Protein 5YKR (pdb70)

Nearest PDB structures (foldseek):
  5ykr-assembly1_B  TM=1.001E+00  e=9.012E-89  Pseudomonas aeruginosa PAO1
  5ykt-assembly1_B  TM=1.001E+00  e=2.039E-88  Pseudomonas aeruginosa PAO1
  4zm4-assembly3_F  TM=8.867E-01  e=1.355E-28  Streptomyces pactum
  4zm4-assembly3_E  TM=8.729E-01  e=1.032E-28  Streptomyces pactum
  4zm3-assembly1_B  TM=8.834E-01  e=2.212E-28  Streptomyces pactum

B-factor: mean 18.06, std 9.52, range [6.98, 80.49]

Solvent-accessible surface area: 28448 Å² total

Radius of gyration: 26.83 Å; Cα contacts (8 Å, |Δi|>4): 2098; chains: 2; bounding box: 89×57×57 Å

Organism: Pseudomonas aeruginosa (strain ATCC 15692 / DSM 22644 / CIP 104116 / JCM 14847 / LMG 12228 / 1C / PRS 101 / PAO1) (NCBI:txid208964)

Foldseek 3Di:
DLFDVVLLVVLLVVLLVLLCVQQVVQVVQQVVQVVPDVCSDVDVCQCLAFHRHHFAWDDFWFQWTATPSRFIFGEQCCVVCLNQQTAPPPLLVVLLVVVVVVFWFDLDDDVLVVVLLVLCCVQQVARDKFKALAQLQVVQVVLVLLCLLQVAAEEEEEAQADRDVNLLRQWHQDPVRDTDGHPPRPSPPDPNVRYYDYDWAQDLVSVLVVLVVLRHSAYAHAQWGPQLPTFHHDVCRLVSVVVSCVVSVHFYEHEQQPQVLQALNGPCVVPVHDHQKYKYFSQNNNRRMIMMGGHPVSVVSSCVSVPDDDPPDDDDPSPGHDRSTPTPSRSSSNSSCSPPGRDRVFLVQLQVLQVLLQVLVQVLCVVSVFQKHKDDRRNKIAIFRHNDRDNTSVRSNVRDDLSSLSSLQSQSVSVRYHHNSSGRMGGHHSSDDNVSSVSNSVSSSVSVVSRD/DQFDVVLLVVLLVVLLVLLCVQAVVQVVQQVVQVVPDVCSDVDVCQQLAFHRHHFAWDDFWFQWTATPSRFIFGEQCCVVCLNQQGAPPPLLVVLLVVCVVVFWFDLDDDPLCVVLLVLLCVQQVARDKFKALAQLQVVQVVLVLLCLLQVAAEEEEEAQADRDPNLLRQWHADPVRDIDGHPPRPSPPDPNVRYYDYDWAQDLVSVLVVLVVLRHSAYAHACWGPQLPTFHHDVCRLVSVVVSCVVSVHFYEHEQQPQVLQALNGPCVVPVHDHQKYKYFSQRNNRRMIMMGGHPVSVVSSCVSVNDDDVPDDDDPSPGDDRSTPTPSRSSSNSSCSPPRRDPVFLVLLQVLQVLLQVLVQVLCVVSVQQKHWDDRRNKIAIFRHNDRDNTSVRSNVRDDLSSLSSLQSQLVSVHYHHNSSGRMGGHHSSDDNVSSVSNSVSSSVSVVSSD

Secondary structure (DSSP, 8-state):
--S-HHHHHHHHHHHHHHHHHH-HHHHHHHHHHTTTBTTSSSSGGGGGSSSSSPPPEEEEEBTEEEETTS-EEEESSTTTTTTTT-BT-HHHHHHHHHHHTT-S--SS-BHHHHHHHHHHHHHHS-SEEEEESSHHHHHHHHHHHHHHHH---EEEEETT---SS-GGG-EEE-TTS-EEEPTT---TT--GGGTEEEE-TT-HHHHHHHHTTS-EEEEEE-SSB-SSS-BPPPTTHHHHHHHHHHHTT-EEEEE-TTGGGG-TTHHHHHHT---SEEEE--TTTTSS-EEEEE-HHHHHHHHHHSPPP-TTPPP--TT---TTTT-HHHHHHHHHIIIIIS-HHHHHHHHHHHHHHHHHHHHHHHHTT-S-EEEEETTEEEEESSSS--SSHHHHHTT--HHHHHHHHHHHHTTTEE--TTSSEEE--TT--HHHHHHHHHHHHHHHHHH-/--S-HHHHHHHHHHHHHHHHHH-HHHHHHHHHHHHHBTTSSSSGGGGGSSSSSPPPEEEEEBTEEEETTS-EEEESSTTTTTTTT-BT-HHHHHHHHHHHTT-S--SS-BHHHHHHHHHHHHHHS-SEEEEESSHHHHHHHHHHHHHHHH---EEEEETT---SS-GGG-EEE-TTS-EEEPTT---TT--GGGTEEEE-TT-HHHHHHHHTTS-EEEEEE-SSB-SSS-BPPPTTHHHHHHHHHHHTT-EEEEE-TTGGGG-TTHHHHHHT---SEEEE--TTTTSS-EEEEE-HHHHHHHHHHSPPPPTTPPP--TT---TTTT-HHHHHHHHHIIIIIS-HHHHHHHHHHHHHHHHHHHHHHHHHT-S-EEEEETTEEEEESSSS--SSHHHHHTT--HHHHHHHHHHHHTTTEE--TTSSEEE--TT--HHHHHHHHHHHHHHHHHH-

InterPro domains:
  IPR005814 Aminotransferase class-III [PF00202] (52-431)
  IPR015421 Pyridoxal phosphate-dependent transferase, major domain [G3DSA:3.40.640.10] (93-351)
  IPR015422 Pyridoxal phosphate-dependent transferase, small domain [G3DSA:3.90.1150.10] (28-439)
  IPR015424 Pyridoxal phosphate-dependent transferase [SSF53383] (45-455)

Sequence (904 aa):
FGLDLARVETLFKRELRRFDELHPRSAQAYRENRRHWLYGAPLHWMQQWPGNCPLLVKEAQGARVTDIDGQQYVDFALGDSGAMFGHAQPAVADAIARQARRGSSTLMLPTEDSLWVGAELARRFGLPYWQVTTSATDANRFVLRLCRMLSGRDKVVVFNCNYHGSVDESQVEFDAAGRMVPRAGVHPNGVRHATTTRLVEFNDLDALEAALAHGDVAAVLTEPFMTNVGMVPPAEGFHAGLRELTRRHDVALIIDETHTISCCGPAGYSGAHGLEPDFFVLGCIAGGIPSSAVWGCSQAQAERIWAVLPHFRPGQAINHFGFGGTLAGNALQLAAMRATFAEVMTEDAYRHMFQLAAQLEAGVRATLEELRLPWHVTRIGARVEYLFMTHAPRNGGEAHHARNGLIEACLHLYLLNRGVLLTPFHNMALTCPATRAEDVELHDRLLRDCLGELLFGLDLARVETLFKRELRRFDELHPRSAQAYRENRRHWLYGAPLHWMQQWPGNCPLLVKEAQGARVTDIDGQQYVDFALGDSGAMFGHAQPAVADAIARQARRGSSTLMLPTEDSLWVGAELARRFGLPYWQVTTSATDANRFVLRLCRMLSGRDKVVVFNCNYHGSVDESQVEFDAAGRMVPRAGVHPNGVRHATTTRLVEFNDLDALEAALAHGDVAAVLTEPFMTNVGMVPPAEGFHAGLRELTRRHDVALIIDETHTISCCGPAGYSGAHGLEPDFFVLGCIAGGIPSSAVWGCSQAQAERIWAVLPHFRPGQAINHFGFGGTLAGNALQLAAMRATFAEVMTEDAYRHMFQLAAQLEAGVRATLEELRLPWHVTRIGARVEYLFMTHAPRNGGEAHHARNGLIEACLHLYLLNRGVLLTPFHNMALTCPATRAEDVELHDRLLRDCLGELL

GO terms:
  GO:0042286 glutamate-1-semialdehyde 2,1-aminomutase activity (F, EXP)

Str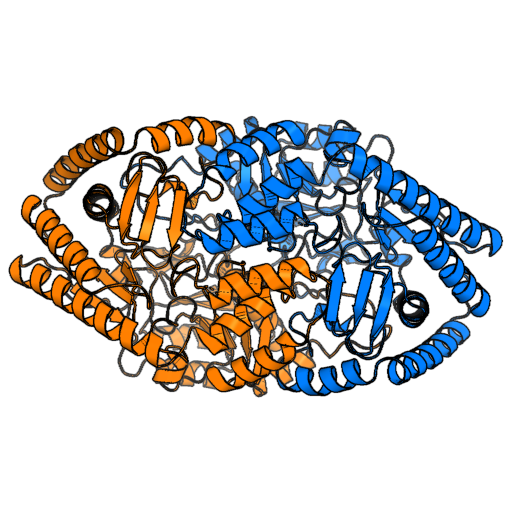ucture (mmCIF, N/CA/C/O backbone):
data_5YKR
#
_entry.id   5YKR
#
_cell.length_a   89.442
_cell.length_b   96.497
_cell.length_c   100.349
_cell.angle_alpha   90.00
_cell.angle_beta   90.00
_cell.angle_gamma   90.00
#
_symmetry.space_group_name_H-M   'P 21 21 21'
#
loop_
_entity.id
_entity.type
_entity.pdbx_description
1 polymer 'Probable aminotransferase'
2 water water
#
loop_
_atom_site.group_PDB
_atom_site.id
_atom_site.type_symbol
_atom_site.label_atom_id
_atom_site.label_alt_id
_atom_site.label_comp_id
_atom_site.label_asym_id
_atom_site.label_entity_id
_atom_site.label_seq_id
_atom_site.pdbx_PDB_ins_code
_atom_site.Cartn_x
_atom_site.Cartn_y
_atom_site.Cartn_z
_atom_site.occupancy
_atom_site.B_iso_or_equiv
_atom_site.auth_seq_id
_atom_site.auth_comp_id
_atom_site.auth_asym_id
_atom_site.auth_atom_id
_atom_site.pdbx_PDB_model_num
ATOM 1 N N . PHE A 1 5 ? 5.739 -13.781 8.028 1.00 28.58 5 PHE A N 1
ATOM 2 C CA . PHE A 1 5 ? 5.602 -13.305 9.457 1.00 27.00 5 PHE A CA 1
ATOM 3 C C . PHE A 1 5 ? 6.843 -13.515 10.342 1.00 25.43 5 PHE A C 1
ATOM 4 O O . PHE A 1 5 ? 6.786 -13.507 11.578 1.00 26.89 5 PHE A O 1
ATOM 12 N N . GLY A 1 6 ? 7.991 -13.714 9.723 1.00 25.36 6 GLY A N 1
ATOM 13 C CA . GLY A 1 6 ? 9.218 -13.864 10.450 1.00 25.54 6 GLY A CA 1
ATOM 14 C C . GLY A 1 6 ? 9.494 -15.247 10.984 1.00 25.64 6 GLY A C 1
ATOM 15 O O . GLY A 1 6 ? 10.474 -15.406 11.692 1.00 28.60 6 GLY A O 1
ATOM 16 N N . LEU A 1 7 ? 8.656 -16.243 10.644 1.00 24.34 7 LEU A N 1
ATOM 17 C CA . LEU A 1 7 ? 8.839 -17.638 11.073 1.00 24.86 7 LEU A CA 1
ATOM 18 C C . LEU A 1 7 ? 8.918 -18.586 9.856 1.00 25.68 7 LEU A C 1
ATOM 19 O O . LEU A 1 7 ? 8.365 -18.300 8.775 1.00 30.47 7 LEU A O 1
ATOM 24 N N . ASP A 1 8 ? 9.588 -19.725 10.060 1.00 26.24 8 ASP A N 1
ATOM 25 C CA . ASP A 1 8 ? 9.616 -20.802 9.078 1.00 29.03 8 ASP A CA 1
ATOM 26 C C . ASP A 1 8 ? 8.352 -21.675 9.265 1.00 25.85 8 ASP A C 1
ATOM 27 O O . ASP A 1 8 ? 8.224 -22.425 10.265 1.00 25.36 8 ASP A O 1
ATOM 32 N N . LEU A 1 9 ? 7.424 -21.604 8.304 1.00 25.26 9 LEU A N 1
ATOM 33 C CA . LEU A 1 9 ? 6.172 -22.316 8.441 1.00 25.30 9 LEU A CA 1
ATOM 34 C C . LEU A 1 9 ? 6.321 -23.828 8.531 1.00 27.04 9 LEU A C 1
ATOM 35 O O . LEU A 1 9 ? 5.492 -24.495 9.166 1.00 23.51 9 LEU A O 1
ATOM 40 N N . ALA A 1 10 ? 7.371 -24.395 7.960 1.00 26.43 10 ALA A N 1
ATOM 41 C CA . ALA A 1 10 ? 7.604 -25.812 8.135 1.00 26.98 10 ALA A CA 1
ATOM 42 C C . ALA A 1 10 ? 7.952 -26.158 9.578 1.00 26.44 10 ALA A C 1
ATOM 43 O O . ALA A 1 10 ? 7.532 -27.214 10.067 1.00 25.09 10 ALA A O 1
ATOM 45 N N . ARG A 1 11 ? 8.711 -25.278 10.245 1.00 24.90 11 ARG A N 1
ATOM 46 C CA . ARG A 1 11 ? 9.038 -25.478 11.660 1.00 25.12 11 ARG A CA 1
ATOM 47 C C . ARG A 1 11 ? 7.777 -25.318 12.483 1.00 22.66 11 ARG A C 1
ATOM 48 O O . ARG A 1 11 ? 7.576 -26.068 13.456 1.00 21.86 11 ARG A O 1
ATOM 56 N N . VAL A 1 12 ? 6.924 -24.359 12.119 1.00 20.22 12 VAL A N 1
ATOM 57 C CA . VAL A 1 12 ? 5.625 -24.196 12.823 1.00 20.59 12 VAL A CA 1
ATOM 58 C C . VAL A 1 12 ? 4.792 -25.459 12.688 1.00 19.26 12 VAL A C 1
ATOM 59 O O . VAL A 1 12 ? 4.247 -25.970 13.661 1.00 18.48 12 VAL A O 1
ATOM 63 N N . GLU A 1 13 ? 4.665 -25.955 11.460 1.00 21.17 13 GLU A N 1
ATOM 64 C CA . GLU A 1 13 ? 3.890 -27.173 11.244 1.00 23.43 13 GLU A CA 1
ATOM 65 C C . GLU A 1 13 ? 4.460 -28.367 12.037 1.00 24.68 13 GLU A C 1
ATOM 66 O O . GLU A 1 13 ? 3.713 -29.141 12.633 1.00 22.98 13 GLU A O 1
ATOM 72 N N . THR A 1 14 ? 5.797 -28.503 12.064 1.00 22.40 14 THR A N 1
ATOM 73 C CA . THR A 1 14 ? 6.445 -29.588 12.796 1.00 24.34 14 THR A CA 1
ATOM 74 C C . THR A 1 14 ? 6.141 -29.507 14.304 1.00 22.48 14 THR A C 1
ATOM 75 O O . THR A 1 14 ? 5.772 -30.504 14.929 1.00 25.00 14 THR A O 1
ATOM 79 N N . LEU A 1 15 ? 6.301 -28.332 14.863 1.00 20.89 15 LEU A N 1
ATOM 80 C CA . LEU A 1 15 ? 6.003 -28.118 16.279 1.00 21.22 15 LEU A CA 1
ATOM 81 C C . LEU A 1 15 ? 4.551 -28.355 16.559 1.00 20.57 15 LEU A C 1
ATOM 82 O O . LEU A 1 15 ? 4.227 -28.982 17.534 1.00 19.93 15 LEU A O 1
ATOM 87 N N . PHE A 1 16 ? 3.685 -27.875 15.669 1.00 19.36 16 PHE A N 1
ATOM 88 C CA . PHE A 1 16 ? 2.247 -28.011 15.873 1.00 19.31 16 PHE A CA 1
ATOM 89 C C . PHE A 1 16 ? 1.854 -29.473 15.898 1.00 19.96 16 PHE A C 1
ATOM 90 O O . PHE A 1 16 ? 1.120 -29.897 16.757 1.00 19.32 16 PHE A O 1
ATOM 98 N N . LYS A 1 17 ? 2.331 -30.252 14.928 1.00 21.01 17 LYS A N 1
ATOM 99 C CA . LYS A 1 17 ? 2.040 -31.699 14.942 1.00 23.12 17 LYS A CA 1
ATOM 100 C C . LYS A 1 17 ? 2.518 -32.405 16.214 1.00 22.57 17 LYS A C 1
ATOM 101 O O . LYS A 1 17 ? 1.821 -33.251 16.744 1.00 24.44 17 LYS A O 1
ATOM 107 N N . ARG A 1 18 ? 3.719 -32.082 16.669 1.00 22.05 18 ARG A N 1
ATOM 108 C CA . ARG A 1 18 ? 4.236 -32.644 17.922 1.00 24.13 18 ARG A CA 1
ATOM 109 C C . ARG A 1 18 ? 3.337 -32.254 19.098 1.00 21.21 18 ARG A C 1
ATOM 110 O O . ARG A 1 18 ? 3.034 -33.081 19.945 1.00 22.06 18 ARG A O 1
ATOM 118 N N . GLU A 1 19 ? 2.881 -31.007 19.122 1.00 20.48 19 GLU A N 1
ATOM 119 C CA . GLU A 1 19 ? 2.048 -30.522 20.233 1.00 19.60 19 GLU A CA 1
ATOM 120 C C . GLU A 1 19 ? 0.635 -31.138 20.169 1.00 19.31 19 GLU A C 1
ATOM 121 O O . GLU A 1 19 ? 0.000 -31.375 21.196 1.00 18.77 19 GLU A O 1
ATOM 127 N N . LEU A 1 20 ? 0.150 -31.437 18.969 1.00 19.08 20 LEU A N 1
ATOM 128 C CA . LEU A 1 20 ? -1.132 -32.150 18.841 1.00 19.93 20 LEU A CA 1
ATOM 129 C C . LEU A 1 20 ? -1.023 -33.565 19.424 1.00 21.07 20 LEU A C 1
ATOM 130 O O . LEU A 1 20 ? -1.937 -34.013 20.125 1.00 22.36 20 LEU A O 1
ATOM 135 N N . ARG A 1 21 ? 0.104 -34.240 19.169 1.00 20.28 21 ARG A N 1
ATOM 136 C CA . ARG A 1 21 ? 0.323 -35.549 19.790 1.00 23.87 21 ARG A CA 1
ATOM 137 C C . ARG A 1 21 ? 0.433 -35.443 21.311 1.00 22.60 21 ARG A C 1
ATOM 138 O O . ARG A 1 21 ? -0.216 -36.219 22.030 1.00 25.40 21 ARG A O 1
ATOM 146 N N . ARG A 1 22 ? 1.193 -34.449 21.787 1.00 23.72 22 ARG A N 1
ATOM 147 C CA . ARG A 1 22 ? 1.313 -34.166 23.228 1.00 23.45 22 ARG A CA 1
ATOM 148 C C . ARG A 1 22 ? -0.074 -33.877 23.818 1.00 23.34 22 ARG A C 1
ATOM 149 O O . ARG A 1 22 ? -0.384 -34.331 24.901 1.00 23.09 22 ARG A O 1
ATOM 157 N N . PHE A 1 23 ? -0.917 -33.158 23.079 1.00 20.22 23 PHE A N 1
ATOM 158 C CA . PHE A 1 23 ? -2.243 -32.817 23.581 1.00 19.46 23 PHE A CA 1
ATOM 159 C C . PHE A 1 23 ? -3.071 -34.120 23.809 1.00 20.99 23 PHE A C 1
ATOM 160 O O . PHE A 1 23 ? -3.760 -34.281 24.831 1.00 19.90 23 PHE A O 1
ATOM 168 N N . ASP A 1 24 ? -2.999 -35.024 22.844 1.00 21.64 24 ASP A N 1
ATOM 169 C CA . ASP A 1 24 ? -3.705 -36.309 22.958 1.00 22.14 24 ASP A CA 1
ATOM 170 C C . ASP A 1 24 ? -3.211 -37.108 24.179 1.00 23.00 24 ASP A C 1
ATOM 171 O O . ASP A 1 24 ? -4.018 -37.675 24.933 1.00 25.84 24 ASP A O 1
ATOM 176 N N . GLU A 1 25 ? -1.899 -37.138 24.370 1.00 23.08 25 GLU A N 1
ATOM 177 C CA . GLU A 1 25 ? -1.298 -37.896 25.465 1.00 24.75 25 GLU A CA 1
ATOM 178 C C . GLU A 1 25 ? -1.669 -37.332 26.829 1.00 21.37 25 GLU A C 1
ATOM 179 O O . GLU A 1 25 ? -1.927 -38.089 27.735 1.00 23.02 25 GLU A O 1
ATOM 185 N N . LEU A 1 26 ? -1.703 -36.011 26.943 1.00 20.11 26 LEU A N 1
ATOM 186 C CA . LEU A 1 26 ? -1.969 -35.339 28.220 1.00 19.80 26 LEU A CA 1
ATOM 187 C C . LEU A 1 26 ? -3.432 -35.278 28.587 1.00 18.56 26 LEU A C 1
ATOM 188 O O . LEU A 1 26 ? -3.739 -35.137 29.773 1.00 19.12 26 LEU A O 1
ATOM 193 N N . HIS A 1 27 ? -4.337 -35.342 27.599 1.00 17.52 27 HIS A N 1
ATOM 194 C CA . HIS A 1 27 ? -5.771 -35.117 27.891 1.00 17.14 27 HIS A CA 1
ATOM 195 C C . HIS A 1 27 ? -6.682 -36.267 27.432 1.00 16.81 27 HIS A C 1
ATOM 196 O O . HIS A 1 27 ? -7.692 -36.027 26.765 1.00 16.09 27 HIS A O 1
ATOM 203 N N . PRO A 1 28 ? -6.397 -37.510 27.857 1.00 19.07 28 PRO A N 1
ATOM 204 C CA . PRO A 1 28 ? -7.182 -38.619 27.292 1.00 17.13 28 PRO A CA 1
ATOM 205 C C . PRO A 1 28 ? -8.664 -38.640 27.687 1.00 18.13 28 PRO A C 1
ATOM 206 O O . PRO A 1 28 ? -9.501 -39.036 26.897 1.00 18.51 28 PRO A O 1
ATOM 210 N N . ARG A 1 29 ? -8.979 -38.232 28.898 1.00 18.56 29 ARG A N 1
ATOM 211 C CA . ARG A 1 29 ? -10.361 -38.217 29.322 1.00 16.48 29 ARG A CA 1
ATOM 212 C C . ARG A 1 29 ? -11.165 -37.136 28.577 1.00 15.77 29 ARG A C 1
ATOM 213 O O . ARG A 1 29 ? -12.302 -37.388 28.220 1.00 16.89 29 ARG A O 1
ATOM 221 N N . SER A 1 30 ? -10.586 -35.976 28.297 1.00 15.74 30 SER A N 1
ATOM 222 C CA . SER A 1 30 ? -11.290 -34.998 27.443 1.00 15.62 30 SER A CA 1
ATOM 223 C C . SER A 1 30 ? -11.505 -35.549 26.044 1.00 14.31 30 SER A C 1
ATOM 224 O O . SER A 1 30 ? -12.576 -35.342 25.475 1.00 15.69 30 SER A O 1
ATOM 227 N N . ALA A 1 31 ? -10.520 -36.292 25.522 1.00 15.62 31 ALA A N 1
ATOM 228 C CA . ALA A 1 31 ? -10.666 -36.905 24.188 1.00 16.79 31 ALA A CA 1
ATOM 229 C C . ALA A 1 31 ? -11.764 -37.961 24.161 1.00 17.34 31 ALA A C 1
ATOM 230 O O . ALA A 1 31 ? -12.536 -38.041 23.222 1.00 17.67 31 ALA A O 1
ATOM 232 N N . GLN A 1 32 ? -11.841 -38.763 25.205 1.00 18.77 32 GLN A N 1
ATOM 233 C CA . GLN A 1 32 ? -12.908 -39.747 25.339 1.00 19.99 32 GLN A CA 1
ATOM 234 C C . GLN A 1 32 ? -14.260 -39.054 25.421 1.00 18.13 32 GLN A C 1
ATOM 235 O O . GLN A 1 32 ? -15.249 -39.471 24.781 1.00 19.11 32 GLN A O 1
ATOM 241 N N . ALA A 1 33 ? -14.312 -37.989 26.212 1.00 17.31 33 ALA A N 1
ATOM 242 C CA . ALA A 1 33 ? -15.541 -37.204 26.313 1.00 17.45 33 ALA A CA 1
ATOM 243 C C . ALA A 1 33 ? -15.959 -36.643 24.955 1.00 16.34 33 ALA A C 1
ATOM 244 O O . ALA A 1 33 ? -17.134 -36.587 24.643 1.00 16.38 33 ALA A O 1
ATOM 246 N N . TYR A 1 34 ? -15.003 -36.188 24.151 1.00 15.39 34 TYR A N 1
ATOM 247 C CA . TYR A 1 34 ? -15.309 -35.653 22.820 1.00 15.30 34 TYR A CA 1
ATOM 248 C C . TYR A 1 34 ? -15.957 -36.705 21.932 1.00 15.97 34 TYR A C 1
ATOM 249 O O . TYR A 1 34 ? -16.925 -36.409 21.243 1.00 17.02 34 TYR A O 1
ATOM 258 N N . ARG A 1 35 ? -15.451 -37.930 21.969 1.00 18.12 35 ARG A N 1
ATOM 259 C CA . ARG A 1 35 ? -16.055 -39.005 21.173 1.00 21.08 35 ARG A CA 1
ATOM 260 C C . ARG A 1 35 ? -17.522 -39.191 21.545 1.00 20.68 35 ARG A C 1
ATOM 261 O O . ARG A 1 35 ? -18.398 -39.373 20.686 1.00 22.65 35 ARG A O 1
ATOM 269 N N . GLU A 1 36 ? -17.794 -39.154 22.838 1.00 19.03 36 GLU A N 1
ATOM 270 C CA . GLU A 1 36 ? -19.170 -39.257 23.312 1.00 18.70 36 GLU A CA 1
ATOM 271 C C . GLU A 1 36 ? -20.015 -38.010 22.947 1.00 15.29 36 GLU A C 1
ATOM 272 O O . GLU A 1 36 ? -21.129 -38.143 22.452 1.00 16.73 36 GLU A O 1
ATOM 278 N N . ASN A 1 37 ? -19.476 -36.826 23.189 1.00 15.99 37 ASN A N 1
ATOM 279 C CA . ASN A 1 37 ? -20.209 -35.598 22.914 1.00 14.50 37 ASN A CA 1
ATOM 280 C C . ASN A 1 37 ? -20.493 -35.408 21.433 1.00 13.49 37 ASN A C 1
ATOM 281 O O . ASN A 1 37 ? -21.531 -34.802 21.078 1.00 15.26 37 ASN A O 1
ATOM 286 N N . ARG A 1 38 ? -19.613 -35.925 20.541 1.00 15.23 38 ARG A N 1
ATOM 287 C CA . ARG A 1 38 ? -19.876 -35.829 19.103 1.00 16.12 38 ARG A CA 1
ATOM 288 C C . ARG A 1 38 ? -21.107 -36.645 18.680 1.00 15.64 38 ARG A C 1
ATOM 289 O O . ARG A 1 38 ? -21.646 -36.395 17.581 1.00 17.34 38 ARG A O 1
ATOM 297 N N . ARG A 1 39 ? -21.550 -37.595 19.522 1.00 16.67 39 ARG A N 1
ATOM 298 C CA . ARG A 1 39 ? -22.743 -38.375 19.202 1.00 16.69 39 ARG A CA 1
ATOM 299 C C . ARG A 1 39 ? -24.027 -37.565 19.340 1.00 14.69 39 ARG A C 1
ATOM 300 O O . ARG A 1 39 ? -25.022 -37.906 18.714 1.00 15.69 39 ARG A O 1
ATOM 308 N N . HIS A 1 40 ? -24.027 -36.532 20.197 1.00 14.71 40 HIS A N 1
ATOM 309 C CA . HIS A 1 40 ? -25.282 -35.837 20.500 1.00 14.88 40 HIS A CA 1
ATOM 310 C C . HIS A 1 40 ? -25.227 -34.321 20.353 1.00 13.25 40 HIS A C 1
ATOM 311 O O . HIS A 1 40 ? -26.266 -33.703 20.378 1.00 13.12 40 HIS A O 1
ATOM 318 N N . TRP A 1 41 ? -24.029 -33.719 20.234 1.00 13.20 41 TRP A N 1
ATOM 319 C CA . TRP A 1 41 ? -23.887 -32.290 19.970 1.00 12.09 41 TRP A CA 1
ATOM 320 C C . TRP A 1 41 ? -23.425 -32.147 18.531 1.00 12.41 41 TRP A C 1
ATOM 321 O O . TRP A 1 41 ? -22.460 -32.812 18.098 1.00 12.73 41 TRP A O 1
ATOM 332 N N . LEU A 1 42 ? -24.088 -31.248 17.788 1.00 12.15 42 LEU A N 1
ATOM 333 C CA . LEU A 1 42 ? -23.819 -31.162 16.348 1.00 12.19 42 LEU A CA 1
ATOM 334 C C . LEU A 1 42 ? -22.324 -30.934 16.056 1.00 12.98 42 LEU A C 1
ATOM 335 O O . LEU A 1 42 ? -21.779 -31.551 15.134 1.00 14.97 42 LEU A O 1
ATOM 340 N N . TYR A 1 43 ? -21.677 -30.100 16.864 1.00 12.48 43 TYR A N 1
ATOM 341 C CA . TYR A 1 43 ? -20.243 -29.784 16.712 1.00 13.77 43 TYR A CA 1
ATOM 342 C C . TYR A 1 43 ? -19.411 -30.272 17.929 1.00 13.81 43 TYR A C 1
ATOM 343 O O . TYR A 1 43 ? -18.351 -29.724 18.217 1.00 16.91 43 TYR A O 1
ATOM 352 N N . GLY A 1 44 ? -19.865 -31.328 18.618 1.00 13.18 44 GLY A N 1
ATOM 353 C CA . GLY A 1 44 ? -19.090 -31.990 19.659 1.00 13.51 44 GLY A CA 1
ATOM 354 C C . GLY A 1 44 ? -18.974 -31.290 20.996 1.00 12.63 44 GLY A C 1
ATOM 355 O O . GLY A 1 44 ? -18.222 -31.717 21.851 1.00 13.61 44 GLY A O 1
ATOM 356 N N . ALA A 1 45 ? -19.731 -30.220 21.138 1.00 11.87 45 ALA A N 1
ATOM 357 C CA . ALA A 1 45 ? -19.804 -29.420 22.339 1.00 11.56 45 ALA A CA 1
ATOM 358 C C . ALA A 1 45 ? -21.115 -28.582 22.221 1.00 11.33 45 ALA A C 1
ATOM 359 O O . ALA A 1 45 ? -21.620 -28.430 21.124 1.00 11.58 45 ALA A O 1
ATOM 361 N N . PRO A 1 46 ? -21.565 -27.971 23.320 1.00 10.98 46 PRO A N 1
ATOM 362 C CA . PRO A 1 46 ? -22.848 -27.232 23.243 1.00 11.46 46 PRO A CA 1
ATOM 363 C C . PRO A 1 46 ? -22.829 -26.046 22.261 1.00 10.99 46 PRO A C 1
ATOM 364 O O . PRO A 1 46 ? -23.875 -25.668 21.756 1.00 10.91 46 PRO A O 1
ATOM 368 N N . LEU A 1 47 ? -21.652 -25.424 22.092 1.00 10.26 47 LEU A N 1
ATOM 369 C CA . LEU A 1 47 ? -21.440 -24.241 21.239 1.00 9.48 47 LEU A CA 1
ATOM 370 C C . LEU A 1 47 ? -20.380 -24.607 20.223 1.00 9.83 47 LEU A C 1
ATOM 371 O O . LEU A 1 47 ? -19.298 -25.084 20.610 1.00 11.20 47 LEU A O 1
ATOM 376 N N . HIS A 1 48 ? -20.646 -24.340 18.942 1.00 9.95 48 HIS A N 1
ATOM 377 C CA . HIS A 1 48 ? -19.723 -24.774 17.879 1.00 10.56 48 HIS A CA 1
ATOM 378 C C . HIS A 1 48 ? -18.351 -24.080 17.992 1.00 10.38 48 HIS A C 1
ATOM 379 O O . HIS A 1 48 ? -17.336 -24.657 17.584 1.00 11.84 48 HIS A O 1
ATOM 386 N N . TRP A 1 49 ? -18.326 -22.868 18.567 1.00 10.30 49 TRP A N 1
ATOM 387 C CA . TRP A 1 49 ? -17.042 -22.190 18.783 1.00 10.49 49 TRP A CA 1
ATOM 388 C C . TRP A 1 49 ? -16.080 -23.010 19.625 1.00 10.70 49 TRP A C 1
ATOM 389 O O . TRP A 1 49 ? -14.836 -22.857 19.480 1.00 11.75 49 TRP A O 1
ATOM 400 N N . MET A 1 50 ? -16.611 -23.899 20.465 1.00 10.94 50 MET A N 1
ATOM 401 C CA . MET A 1 50 ? -15.736 -24.634 21.394 1.00 11.06 50 MET A CA 1
ATOM 402 C C . MET A 1 50 ? -14.851 -25.652 20.654 1.00 12.47 50 MET A C 1
ATOM 403 O O . MET A 1 50 ? -13.830 -26.094 21.158 1.00 13.53 50 MET A O 1
ATOM 408 N N . GLN A 1 51 ? -15.247 -26.012 19.435 1.00 13.44 51 GLN A N 1
ATOM 409 C CA . GLN A 1 51 ? -14.431 -26.881 18.582 1.00 14.74 51 GLN A CA 1
ATOM 410 C C . GLN A 1 51 ? -13.124 -26.191 18.097 1.00 14.41 51 GLN A C 1
ATOM 411 O O . GLN A 1 51 ? -12.232 -26.833 17.561 1.00 17.44 51 GLN A O 1
ATOM 417 N N . GLN A 1 52 ? -13.019 -24.882 18.316 1.00 12.40 52 GLN A N 1
ATOM 418 C CA . GLN A 1 52 ? -11.970 -24.078 17.743 1.00 14.36 52 GLN A CA 1
ATOM 419 C C . GLN A 1 52 ? -10.813 -23.812 18.690 1.00 13.43 52 GLN A C 1
ATOM 420 O O . GLN A 1 52 ? -9.873 -23.103 18.306 1.00 15.67 52 GLN A O 1
ATOM 426 N N . TRP A 1 53 ? -10.844 -24.387 19.890 1.00 13.88 53 TRP A N 1
ATOM 427 C CA . TRP A 1 53 ? -9.620 -24.481 20.672 1.00 14.13 53 TRP A CA 1
ATOM 428 C C . TRP A 1 53 ? -8.588 -25.287 19.868 1.00 13.67 53 TRP A C 1
ATOM 429 O O . TRP A 1 53 ? -8.917 -26.134 19.090 1.00 17.38 53 TRP A O 1
ATOM 440 N N . PRO A 1 54 ? -7.291 -25.059 20.104 1.00 16.35 54 PRO A N 1
ATOM 441 C CA . PRO A 1 54 ? -6.311 -25.801 19.328 1.00 19.90 54 PRO A CA 1
ATOM 442 C C . PRO A 1 54 ? -6.193 -27.198 20.048 1.00 21.81 54 PRO A C 1
ATOM 443 O O . PRO A 1 54 ? -6.574 -27.368 21.205 1.00 32.28 54 PRO A O 1
ATOM 447 N N . GLY A 1 55 ? -5.697 -28.159 19.418 1.00 29.48 55 GLY A N 1
ATOM 448 C CA . GLY A 1 55 ? -5.856 -29.460 20.024 1.00 25.74 55 GLY A CA 1
ATOM 449 C C . GLY A 1 55 ? -7.019 -30.139 19.380 1.00 21.71 55 GLY A C 1
ATOM 450 O O . GLY A 1 55 ? -7.879 -29.532 18.733 1.00 24.17 55 GLY A O 1
ATOM 451 N N . ASN A 1 56 ? -7.069 -31.418 19.589 1.00 20.71 56 ASN A N 1
ATOM 452 C CA . ASN A 1 56 ? -7.995 -32.217 18.839 1.00 20.78 56 ASN A CA 1
ATOM 453 C C . ASN A 1 56 ? -9.392 -32.276 19.439 1.00 20.36 56 ASN A C 1
ATOM 454 O O . ASN A 1 56 ? -10.324 -32.700 18.766 1.00 25.37 56 ASN A O 1
ATOM 459 N N . CYS A 1 57 ? -9.560 -31.739 20.633 1.00 18.26 57 CYS A N 1
ATOM 460 C CA . CYS A 1 57 ? -10.898 -31.557 21.215 1.00 16.86 57 CYS A CA 1
ATOM 461 C C . CYS A 1 57 ? -10.849 -30.457 22.255 1.00 16.45 57 CYS A C 1
ATOM 462 O O . CYS A 1 57 ? -9.772 -30.143 22.775 1.00 17.34 57 CYS A O 1
ATOM 465 N N . PRO A 1 58 ? -12.023 -29.856 22.593 1.00 16.01 58 PRO A N 1
ATOM 466 C CA . PRO A 1 58 ? -12.039 -28.944 23.717 1.00 14.78 58 PRO A CA 1
ATOM 467 C C . PRO A 1 58 ? -11.796 -29.689 25.035 1.00 14.13 58 PRO A C 1
ATOM 468 O O . PRO A 1 58 ? -12.233 -30.838 25.222 1.00 14.71 58 PRO A O 1
ATOM 472 N N . LEU A 1 59 ? -11.090 -29.021 25.944 1.00 13.22 59 LEU A N 1
ATOM 473 C CA . LEU A 1 59 ? -10.974 -29.556 27.313 1.00 12.84 59 LEU A CA 1
ATOM 474 C C . LEU A 1 59 ? -12.344 -29.567 28.008 1.00 13.84 59 LEU A C 1
ATOM 475 O O . LEU A 1 59 ? -13.089 -28.614 27.883 1.00 14.86 59 LEU A O 1
ATOM 480 N N . LEU A 1 60 ? -12.598 -30.625 28.793 1.00 12.11 60 LEU A N 1
ATOM 481 C CA . LEU A 1 60 ? -13.714 -30.601 29.751 1.00 13.33 60 LEU A CA 1
ATOM 482 C C . LEU A 1 60 ? -13.177 -30.103 31.099 1.00 13.60 60 LEU A C 1
ATOM 483 O O . LEU A 1 60 ? -12.177 -30.600 31.626 1.00 13.36 60 LEU A O 1
ATOM 488 N N . VAL A 1 61 ? -13.833 -29.081 31.606 1.00 12.82 61 VAL A N 1
ATOM 489 C CA . VAL A 1 61 ? -13.483 -28.489 32.887 1.00 13.74 61 VAL A CA 1
ATOM 490 C C . VAL A 1 61 ? -14.108 -29.212 34.032 1.00 13.23 61 VAL A C 1
ATOM 491 O O . VAL A 1 61 ? -15.326 -29.451 34.008 1.00 14.78 61 VAL A O 1
ATOM 495 N N . LYS A 1 62 ? -13.309 -29.489 35.060 1.00 13.41 62 LYS A N 1
ATOM 496 C CA . LYS A 1 62 ? -13.822 -30.007 36.354 1.00 14.00 62 LYS A CA 1
ATOM 497 C C . LYS A 1 62 ? -14.228 -28.891 37.279 1.00 14.55 62 LYS A C 1
ATOM 498 O O . LYS A 1 62 ? -15.356 -28.875 37.798 1.00 16.01 62 LYS A O 1
ATOM 504 N N . GLU A 1 63 ? -13.313 -27.961 37.528 1.00 13.98 63 GLU A N 1
ATOM 505 C CA . GLU A 1 63 ? -13.620 -26.804 38.360 1.00 16.49 63 GLU A CA 1
ATOM 506 C C . GLU A 1 63 ? -12.692 -25.659 38.069 1.00 12.92 63 GLU A C 1
ATOM 507 O O . GLU A 1 63 ? -11.589 -25.829 37.510 1.00 15.26 63 GLU A O 1
ATOM 513 N N . ALA A 1 64 ? -13.133 -24.474 38.464 1.00 13.92 64 ALA A N 1
ATOM 514 C CA . ALA A 1 64 ? -12.374 -23.240 38.254 1.00 14.01 64 ALA A CA 1
ATOM 515 C C . ALA A 1 64 ? -12.695 -22.237 39.316 1.00 14.50 64 ALA A C 1
ATOM 516 O O . ALA A 1 64 ? -13.861 -22.107 39.730 1.00 16.99 64 ALA A O 1
ATOM 518 N N . GLN A 1 65 ? -11.692 -21.468 39.716 1.00 13.27 65 GLN A N 1
ATOM 519 C CA . GLN A 1 65 ? -11.866 -20.417 40.735 1.00 15.67 65 GLN A CA 1
ATOM 520 C C . GLN A 1 65 ? -10.817 -19.363 40.486 1.00 13.75 65 GLN A C 1
ATOM 521 O O . GLN A 1 65 ? -9.640 -19.702 40.250 1.00 14.73 65 GLN A O 1
ATOM 527 N N . GLY A 1 66 ? -11.201 -18.099 40.457 1.00 13.44 66 GLY A N 1
ATOM 528 C CA . GLY A 1 66 ? -10.232 -17.024 40.162 1.00 13.19 66 GLY A CA 1
ATOM 529 C C . GLY A 1 66 ? -9.679 -17.163 38.756 1.00 12.75 66 GLY A C 1
ATOM 530 O O . GLY A 1 66 ? -10.434 -17.197 37.824 1.00 14.11 66 GLY A O 1
ATOM 531 N N . ALA A 1 67 ? -8.347 -17.263 38.648 1.00 13.27 67 ALA A N 1
ATOM 532 C CA . ALA A 1 67 ? -7.686 -17.499 37.361 1.00 13.98 67 ALA A CA 1
ATOM 533 C C . ALA A 1 67 ? -7.141 -18.934 37.231 1.00 14.12 67 ALA A C 1
ATOM 534 O O . ALA A 1 67 ? -6.290 -19.180 36.392 1.00 16.85 67 ALA A O 1
ATOM 536 N N . ARG A 1 68 ? -7.642 -19.874 38.017 1.00 13.20 68 ARG A N 1
ATOM 537 C CA . ARG A 1 68 ? -7.195 -21.262 37.992 1.00 15.61 68 ARG A CA 1
ATOM 538 C C . ARG A 1 68 ? -8.271 -22.158 37.453 1.00 14.09 68 ARG A C 1
ATOM 539 O O . ARG A 1 68 ? -9.439 -22.048 37.843 1.00 14.96 68 ARG A O 1
ATOM 547 N N . VAL A 1 69 ? -7.909 -23.037 36.542 1.00 13.48 69 VAL A N 1
ATOM 548 C CA . VAL A 1 69 ? -8.827 -24.037 35.967 1.00 14.46 69 VAL A CA 1
ATOM 549 C C . VAL A 1 69 ? -8.206 -25.420 36.128 1.00 13.85 69 VAL A C 1
ATOM 550 O O . VAL A 1 69 ? -7.012 -25.549 35.876 1.00 14.63 69 VAL A O 1
ATOM 554 N N . THR A 1 70 ? -9.004 -26.414 36.479 1.00 14.07 70 THR A N 1
ATOM 555 C CA . THR A 1 70 ? -8.584 -27.800 36.489 1.00 14.92 70 THR A CA 1
ATOM 556 C C . THR A 1 70 ? -9.486 -28.580 35.557 1.00 14.22 70 THR A C 1
ATOM 557 O O . THR A 1 70 ? -10.708 -28.455 35.639 1.00 13.95 70 THR A O 1
ATOM 561 N N . ASP A 1 71 ? -8.901 -29.341 34.647 1.00 14.06 71 ASP A N 1
ATOM 562 C CA . ASP A 1 71 ? -9.672 -30.159 33.709 1.00 14.37 71 ASP A CA 1
ATOM 563 C C . ASP A 1 71 ? -9.968 -31.567 34.270 1.00 14.87 71 ASP A C 1
ATOM 564 O O . ASP A 1 71 ? -9.528 -31.926 35.353 1.00 15.77 71 ASP A O 1
ATOM 569 N N . ILE A 1 72 ? -10.701 -32.366 33.516 1.00 14.65 72 ILE A N 1
ATOM 570 C CA . ILE A 1 72 ? -11.086 -33.678 33.991 1.00 16.19 72 ILE A CA 1
ATOM 571 C C . ILE A 1 72 ? -9.972 -34.701 33.962 1.00 15.79 72 ILE A C 1
ATOM 572 O O . ILE A 1 72 ? -10.132 -35.773 34.530 1.00 18.39 72 ILE A O 1
ATOM 577 N N . ASP A 1 73 ? -8.846 -34.366 33.306 1.00 17.53 73 ASP A N 1
ATOM 578 C CA . ASP A 1 73 ? -7.617 -35.153 33.380 1.00 17.91 73 ASP A CA 1
ATOM 579 C C . ASP A 1 73 ? -6.727 -34.744 34.568 1.00 18.75 73 ASP A C 1
ATOM 580 O O . ASP A 1 73 ? -5.630 -35.280 34.721 1.00 22.93 73 ASP A O 1
ATOM 585 N N . GLY A 1 74 ? -7.170 -33.781 35.387 1.00 18.90 74 GLY A N 1
ATOM 586 C CA . GLY A 1 74 ? -6.362 -33.304 36.489 1.00 18.51 74 GLY A CA 1
ATOM 587 C C . GLY A 1 74 ? -5.289 -32.309 36.155 1.00 18.44 74 GLY A C 1
ATOM 588 O O . GLY A 1 74 ? -4.532 -31.907 37.036 1.00 20.01 74 GLY A O 1
ATOM 589 N N . GLN A 1 75 ? -5.225 -31.871 34.896 1.00 18.11 75 GLN A N 1
ATOM 590 C CA . GLN A 1 75 ? -4.300 -30.830 34.515 1.00 17.21 75 GLN A CA 1
ATOM 591 C C . GLN A 1 75 ? -4.782 -29.511 35.053 1.00 16.65 75 GLN A C 1
ATOM 592 O O . GLN A 1 75 ? -6.015 -29.229 35.034 1.00 16.67 75 GLN A O 1
ATOM 598 N N . GLN A 1 76 ? -3.850 -28.686 35.481 1.00 17.09 76 GLN A N 1
ATOM 599 C CA . GLN A 1 76 ? -4.136 -27.365 36.051 1.00 17.00 76 GLN A CA 1
ATOM 600 C C . GLN A 1 76 ? -3.613 -26.302 35.137 1.00 15.83 76 GLN A C 1
ATOM 601 O O . GLN A 1 76 ? -2.538 -26.444 34.571 1.00 18.05 76 GLN A O 1
ATOM 607 N N . TYR A 1 77 ? -4.341 -25.188 35.037 1.00 14.36 77 TYR A N 1
ATOM 608 C CA . TYR A 1 77 ? -4.018 -24.091 34.163 1.00 14.38 77 TYR A CA 1
ATOM 609 C C . TYR A 1 77 ? -4.158 -22.766 34.894 1.00 14.43 77 TYR A C 1
ATOM 610 O O . TYR A 1 77 ? -5.011 -22.643 35.790 1.00 15.61 77 TYR A O 1
ATOM 619 N N . VAL A 1 78 ? -3.356 -21.787 34.482 1.00 13.90 78 VAL A N 1
ATOM 620 C CA . VAL A 1 78 ? -3.667 -20.393 34.712 1.00 14.60 78 VAL A CA 1
ATOM 621 C C . VAL A 1 78 ? -4.430 -19.912 33.463 1.00 14.21 78 VAL A C 1
ATOM 622 O O . VAL A 1 78 ? -4.089 -20.216 32.310 1.00 14.00 78 VAL A O 1
ATOM 626 N N . ASP A 1 79 ? -5.531 -19.212 33.730 1.00 13.84 79 ASP A N 1
ATOM 627 C CA . ASP A 1 79 ? -6.497 -18.821 32.709 1.00 13.19 79 ASP A CA 1
ATOM 628 C C . ASP A 1 79 ? -6.400 -17.351 32.406 1.00 12.06 79 ASP A C 1
ATOM 629 O O . ASP A 1 79 ? -6.811 -16.489 33.224 1.00 13.07 79 ASP A O 1
ATOM 634 N N . PHE A 1 80 ? -5.867 -17.039 31.203 1.00 12.16 80 PHE A N 1
ATOM 635 C CA . PHE A 1 80 ? -5.903 -15.707 30.615 1.00 12.35 80 PHE A CA 1
ATOM 636 C C . PHE A 1 80 ? -6.999 -15.526 29.535 1.00 11.65 80 PHE A C 1
ATOM 637 O O . PHE A 1 80 ? -7.124 -14.460 28.922 1.00 12.53 80 PHE A O 1
ATOM 645 N N . ALA A 1 81 ? -7.743 -16.610 29.305 1.00 11.87 81 ALA A N 1
ATOM 646 C CA . ALA A 1 81 ? -8.887 -16.614 28.371 1.00 10.96 81 ALA A CA 1
ATOM 647 C C . ALA A 1 81 ? -10.179 -16.132 29.024 1.00 10.63 81 ALA A C 1
ATOM 648 O O . ALA A 1 81 ? -10.952 -15.360 28.435 1.00 11.37 81 ALA A O 1
ATOM 650 N N . LEU A 1 82 ? -10.387 -16.610 30.260 1.00 10.66 82 LEU A N 1
ATOM 651 C CA . LEU A 1 82 ? -11.479 -16.129 31.138 1.00 11.02 82 LEU A CA 1
ATOM 652 C C . LEU A 1 82 ? -12.825 -16.152 30.400 1.00 10.90 82 LEU A C 1
ATOM 653 O O . LEU A 1 82 ? -13.553 -15.137 30.330 1.00 11.34 82 LEU A O 1
ATOM 658 N N . GLY A 1 83 ? -13.142 -17.311 29.822 1.00 10.85 83 GLY A N 1
ATOM 659 C CA . GLY A 1 83 ? -14.453 -17.461 29.168 1.00 10.77 83 GLY A CA 1
ATOM 660 C C . GLY A 1 83 ? -14.599 -16.585 27.938 1.00 10.91 83 GLY A C 1
ATOM 661 O O . GLY A 1 83 ? -15.679 -16.156 27.584 1.00 11.60 83 GLY A O 1
ATOM 662 N N . ASP A 1 84 ? -13.498 -16.361 27.244 1.00 10.51 84 ASP A N 1
ATOM 663 C CA . ASP A 1 84 ? -13.441 -15.373 26.150 1.00 11.61 84 ASP A CA 1
ATOM 664 C C . ASP A 1 84 ? -13.991 -14.039 26.596 1.00 11.54 84 ASP A C 1
ATOM 665 O O . ASP A 1 84 ? -14.838 -13.441 25.927 1.00 12.70 84 ASP A O 1
ATOM 670 N N . SER A 1 85 ? -13.539 -13.622 27.793 1.00 11.30 85 SER A N 1
ATOM 671 C CA . SER A 1 85 ? -13.945 -12.375 28.440 1.00 11.96 85 SER A CA 1
ATOM 672 C C . SER A 1 85 ? -15.291 -12.449 29.210 1.00 11.14 85 SER A C 1
ATOM 673 O O . SER A 1 85 ? -15.585 -11.547 29.975 1.00 12.39 85 SER A O 1
ATOM 676 N N . GLY A 1 86 ? -16.072 -13.542 29.050 1.00 10.69 86 GLY A N 1
ATOM 677 C CA . GLY A 1 86 ? -17.306 -13.716 29.832 1.00 10.06 86 GLY A CA 1
ATOM 678 C C . GLY A 1 86 ? -17.052 -13.796 31.349 1.00 10.68 86 GLY A C 1
ATOM 679 O O . GLY A 1 86 ? -17.910 -13.507 32.169 1.00 12.03 86 GLY A O 1
ATOM 680 N N . ALA A 1 87 ? -15.864 -14.228 31.701 1.00 9.68 87 ALA A N 1
ATOM 681 C CA . ALA A 1 87 ? -15.392 -14.296 33.087 1.00 10.39 87 ALA A CA 1
ATOM 682 C C . ALA A 1 87 ? -14.238 -13.316 33.364 1.00 10.50 87 ALA A C 1
ATOM 683 O O . ALA A 1 87 ? -13.295 -13.625 34.088 1.00 10.75 87 ALA A O 1
ATOM 685 N N . MET A 1 88 ? -14.304 -12.142 32.759 1.00 10.52 88 MET A N 1
ATOM 686 C CA . MET A 1 88 ? -13.249 -11.144 32.836 1.00 11.84 88 MET A CA 1
ATOM 687 C C . MET A 1 88 ? -12.727 -10.852 34.239 1.00 11.46 88 MET A C 1
ATOM 688 O O . MET A 1 88 ? -11.517 -10.567 34.402 1.00 13.30 88 MET A O 1
ATOM 693 N N . PHE A 1 89 ? -13.610 -10.872 35.229 1.00 11.07 89 PHE A N 1
ATOM 694 C CA . PHE A 1 89 ? -13.170 -10.616 36.609 1.00 11.26 89 PHE A CA 1
ATOM 695 C C . PHE A 1 89 ? -12.831 -11.834 37.428 1.00 11.70 89 PHE A C 1
ATOM 696 O O . PHE A 1 89 ? -12.662 -11.737 38.645 1.00 14.88 89 PHE A O 1
ATOM 704 N N . GLY A 1 90 ? -12.654 -12.965 36.728 1.00 10.57 90 GLY A N 1
ATOM 705 C CA . GLY A 1 90 ? -12.325 -14.244 37.343 1.00 10.97 90 GLY A CA 1
ATOM 706 C C . GLY A 1 90 ? -13.510 -15.183 37.417 1.00 10.71 90 GLY A C 1
ATOM 707 O O . GLY A 1 90 ? -14.695 -14.784 37.310 1.00 12.24 90 GLY A O 1
ATOM 708 N N . HIS A 1 91 ? -13.201 -16.447 37.615 1.00 9.96 91 HIS A N 1
ATOM 709 C CA . HIS A 1 91 ? -14.213 -17.454 37.850 1.00 10.88 91 HIS A CA 1
ATOM 710 C C . HIS A 1 91 ? -14.695 -17.406 39.284 1.00 10.18 91 HIS A C 1
ATOM 711 O O . HIS A 1 91 ? -13.891 -17.241 40.203 1.00 11.15 91 HIS A O 1
ATOM 718 N N . ALA A 1 92 ? -16.005 -17.639 39.480 1.00 10.84 92 ALA A N 1
ATOM 719 C CA . ALA A 1 92 ? -16.519 -17.851 40.823 1.00 11.49 92 ALA A CA 1
ATOM 720 C C . ALA A 1 92 ? -16.176 -16.698 41.801 1.00 10.05 92 ALA A C 1
ATOM 721 O O . ALA A 1 92 ? -15.761 -16.939 42.951 1.00 12.82 92 ALA A O 1
ATOM 723 N N . GLN A 1 93 ? -16.319 -15.464 41.347 1.00 10.96 93 GLN A N 1
ATOM 724 C CA . GLN A 1 93 ? -16.182 -14.302 42.269 1.00 11.72 93 GLN A CA 1
ATOM 725 C C . GLN A 1 93 ? -17.150 -14.483 43.419 1.00 11.02 93 GLN A C 1
ATOM 726 O O . GLN A 1 93 ? -18.339 -14.671 43.211 1.00 11.77 93 GLN A O 1
ATOM 732 N N . PRO A 1 94 ? -16.657 -14.487 44.676 1.00 12.35 94 PRO A N 1
ATOM 733 C CA . PRO A 1 94 ? -17.528 -14.885 45.752 1.00 12.69 94 PRO A CA 1
ATOM 734 C C . PRO A 1 94 ? -18.792 -14.021 45.936 1.00 11.07 94 PRO A C 1
ATOM 735 O O . PRO A 1 94 ? -19.877 -14.577 46.185 1.00 11.78 94 PRO A O 1
ATOM 739 N N . ALA A 1 95 ? -18.676 -12.693 45.781 1.00 11.20 95 ALA A N 1
ATOM 740 C CA . ALA A 1 95 ? -19.859 -11.874 45.970 1.00 12.06 95 ALA A CA 1
ATOM 741 C C . ALA A 1 95 ? -20.919 -12.165 44.897 1.00 10.95 95 ALA A C 1
ATOM 742 O O . ALA A 1 95 ? -22.140 -12.103 45.158 1.00 10.91 95 ALA A O 1
ATOM 744 N N . VAL A 1 96 ? -20.450 -12.447 43.682 1.00 10.22 96 VAL A N 1
ATOM 745 C CA . VAL A 1 96 ? -21.323 -12.649 42.573 1.00 10.82 96 VAL A CA 1
ATOM 746 C C . VAL A 1 96 ? -21.967 -14.022 42.654 1.00 9.44 96 VAL A C 1
ATOM 747 O O . VAL A 1 96 ? -23.199 -14.156 42.520 1.00 10.28 96 VAL A O 1
ATOM 751 N N . ALA A 1 97 ? -21.178 -15.041 42.945 1.00 11.06 97 ALA A N 1
ATOM 752 C CA . ALA A 1 97 ? -21.723 -16.383 43.160 1.00 11.09 97 ALA A CA 1
ATOM 753 C C . ALA A 1 97 ? -22.715 -16.432 44.308 1.00 10.67 97 ALA A C 1
ATOM 754 O O . ALA A 1 97 ? -23.774 -17.068 44.190 1.00 11.35 97 ALA A O 1
ATOM 756 N N . ASP A 1 98 ? -22.409 -15.717 45.403 1.00 11.27 98 ASP A N 1
ATOM 757 C CA . ASP A 1 98 ? -23.315 -15.651 46.536 1.00 11.80 98 ASP A CA 1
ATOM 758 C C . ASP A 1 98 ? -24.633 -14.972 46.174 1.00 10.84 98 ASP A C 1
ATOM 759 O O . ASP A 1 98 ? -25.715 -15.423 46.585 1.00 11.58 98 ASP A O 1
ATOM 764 N N . ALA A 1 99 ? -24.539 -13.875 45.397 1.00 9.63 99 ALA A N 1
ATOM 765 C CA . ALA A 1 99 ? -25.737 -13.152 44.981 1.00 9.80 99 ALA A CA 1
ATOM 766 C C . ALA A 1 99 ? -26.612 -14.039 44.072 1.00 10.02 99 ALA A C 1
ATOM 767 O O . ALA A 1 99 ? -27.857 -14.033 44.182 1.00 10.91 99 ALA A O 1
ATOM 769 N N . ILE A 1 100 ? -25.990 -14.781 43.157 1.00 10.09 100 ILE A N 1
ATOM 770 C CA . ILE A 1 100 ? -26.673 -15.694 42.250 1.00 10.27 100 ILE A CA 1
ATOM 771 C C . ILE A 1 100 ? -27.366 -16.790 43.067 1.00 9.70 100 ILE A C 1
ATOM 772 O O . ILE A 1 100 ? -28.544 -17.085 42.862 1.00 10.82 100 ILE A O 1
ATOM 777 N N . ALA A 1 101 ? -26.659 -17.405 43.990 1.00 10.13 101 ALA A N 1
ATOM 778 C CA . ALA A 1 101 ? -27.241 -18.475 44.800 1.00 10.48 101 ALA A CA 1
ATOM 779 C C . ALA A 1 101 ? -28.448 -17.956 45.595 1.00 11.11 101 ALA A C 1
ATOM 780 O O . ALA A 1 101 ? -29.523 -18.594 45.629 1.00 12.88 101 ALA A O 1
ATOM 782 N N . ARG A 1 102 ? -28.269 -16.816 46.246 1.00 11.07 102 ARG A N 1
ATOM 783 C CA . ARG A 1 102 ? -29.335 -16.240 47.088 1.00 12.84 102 ARG A CA 1
ATOM 784 C C . ARG A 1 102 ? -30.576 -15.917 46.256 1.00 11.55 102 ARG A C 1
ATOM 785 O O . ARG A 1 102 ? -31.731 -16.234 46.647 1.00 13.05 102 ARG A O 1
ATOM 793 N N . GLN A 1 103 ? -30.366 -15.281 45.103 1.00 11.30 103 GLN A N 1
ATOM 794 C CA . GLN A 1 103 ? -31.518 -14.889 44.310 1.00 10.74 103 GLN A CA 1
ATOM 795 C C . GLN A 1 103 ? -32.188 -16.095 43.680 1.00 10.06 103 GLN A C 1
ATOM 796 O O . GLN A 1 103 ? -33.414 -16.127 43.558 1.00 11.04 103 GLN A O 1
ATOM 802 N N . ALA A 1 104 ? -31.453 -17.090 43.240 1.00 11.12 104 ALA A N 1
ATOM 803 C CA . ALA A 1 104 ? -32.071 -18.265 42.645 1.00 11.98 104 ALA A CA 1
ATOM 804 C C . ALA A 1 104 ? -33.079 -18.887 43.622 1.00 11.80 104 ALA A C 1
ATOM 805 O O . ALA A 1 104 ? -34.163 -19.353 43.257 1.00 13.72 104 ALA A O 1
ATOM 807 N N . ARG A 1 105 ? -32.717 -18.873 44.898 1.00 11.73 105 ARG A N 1
ATOM 808 C CA . ARG A 1 105 ? -33.565 -19.432 45.953 1.00 12.14 105 ARG A CA 1
ATOM 809 C C . ARG A 1 105 ? -34.743 -18.560 46.340 1.00 12.25 105 ARG A C 1
ATOM 810 O O . ARG A 1 105 ? -35.604 -19.003 47.101 1.00 13.15 105 ARG A O 1
ATOM 818 N N . ARG A 1 106 ? -34.846 -17.367 45.759 1.00 12.37 106 ARG A N 1
ATOM 819 C CA . ARG A 1 106 ? -36.024 -16.503 46.007 1.00 12.81 106 ARG A CA 1
ATOM 820 C C . ARG A 1 106 ? -36.668 -15.940 44.766 1.00 10.44 106 ARG A C 1
ATOM 821 O O . ARG A 1 106 ? -37.454 -15.022 44.837 1.00 10.93 106 ARG A O 1
ATOM 829 N N . GLY A 1 107 ? -36.430 -16.612 43.644 1.00 10.33 107 GLY A N 1
ATOM 830 C CA . GLY A 1 107 ? -37.075 -16.319 42.392 1.00 10.31 107 GLY A CA 1
ATOM 831 C C . GLY A 1 107 ? -36.127 -15.724 41.384 1.00 9.34 107 GLY A C 1
ATOM 832 O O . GLY A 1 107 ? -35.638 -14.585 41.546 1.00 11.45 107 GLY A O 1
ATOM 833 N N A SER A 1 108 ? -35.875 -16.490 40.325 0.33 9.75 108 SER A N 1
ATOM 834 N N B SER A 1 108 ? -35.892 -16.489 40.325 0.67 9.20 108 SER A N 1
ATOM 835 C CA A SER A 1 108 ? -34.950 -16.055 39.284 0.33 10.05 108 SER A CA 1
ATOM 836 C CA B SER A 1 108 ? -34.956 -16.044 39.295 0.67 9.53 108 SER A CA 1
ATOM 837 C C A SER A 1 108 ? -35.587 -15.277 38.154 0.33 9.37 108 SER A C 1
ATOM 838 C C B SER A 1 108 ? -35.589 -15.270 38.159 0.67 9.33 108 SER A C 1
ATOM 839 O O A SER A 1 108 ? -34.944 -14.391 37.590 0.33 9.31 108 SER A O 1
ATOM 840 O O B SER A 1 108 ? -34.942 -14.395 37.589 0.67 8.98 108 SER A O 1
ATOM 845 N N . THR A 1 109 ? -36.811 -15.656 37.768 1.00 8.55 109 THR A N 1
ATOM 846 C CA . THR A 1 109 ? -37.456 -15.000 36.620 1.00 8.59 109 THR A CA 1
ATOM 847 C C . THR A 1 109 ? -38.951 -14.881 36.840 1.00 9.14 109 THR A C 1
ATOM 848 O O . THR A 1 109 ? -39.664 -15.865 36.878 1.00 10.70 109 THR A O 1
ATOM 852 N N . LEU A 1 110 ? -39.396 -13.619 37.033 1.00 8.88 110 LEU A N 1
ATOM 853 C CA . LEU A 1 110 ? -40.781 -13.324 37.404 1.00 9.28 110 LEU A CA 1
ATOM 854 C C . LEU A 1 110 ? -41.532 -12.466 36.435 1.00 8.31 110 LEU A C 1
ATOM 855 O O . LEU A 1 110 ? -42.700 -12.167 36.644 1.00 9.16 110 LEU A O 1
ATOM 860 N N . MET A 1 111 ? -40.862 -12.030 35.373 1.00 7.99 111 MET A N 1
ATOM 861 C CA . MET A 1 111 ? -41.366 -10.989 34.465 1.00 8.35 111 MET A CA 1
ATOM 862 C C . MET A 1 111 ? -41.655 -9.702 35.237 1.00 7.87 111 MET A C 1
ATOM 863 O O . MET A 1 111 ? -42.465 -8.876 34.809 1.00 8.67 111 MET A O 1
ATOM 868 N N . LEU A 1 112 ? -40.913 -9.498 36.327 1.00 7.62 112 LEU A N 1
ATOM 869 C CA . LEU A 1 112 ? -41.098 -8.367 37.222 1.00 7.95 112 LEU A CA 1
ATOM 870 C C . LEU A 1 112 ? -39.754 -7.904 37.756 1.00 7.37 112 LEU A C 1
ATOM 871 O O . LEU A 1 112 ? -38.825 -8.684 37.855 1.00 7.92 112 LEU A O 1
ATOM 876 N N . PRO A 1 113 ? -39.680 -6.629 38.162 1.00 7.44 113 PRO A N 1
ATOM 877 C CA . PRO A 1 113 ? -38.502 -6.093 38.802 1.00 8.07 113 PRO A CA 1
ATOM 878 C C . PRO A 1 113 ? -38.425 -6.499 40.280 1.00 8.07 113 PRO A C 1
ATOM 879 O O . PRO A 1 113 ? -39.417 -6.921 40.898 1.00 8.89 113 PRO A O 1
ATOM 883 N N . THR A 1 114 ? -37.230 -6.347 40.834 1.00 7.77 114 THR A N 1
ATOM 884 C CA . THR A 1 114 ? -36.925 -6.468 42.262 1.00 8.09 114 THR A CA 1
ATOM 885 C C . THR A 1 114 ? -36.215 -5.226 42.762 1.00 7.82 114 THR A C 1
ATOM 886 O O . THR A 1 114 ? -35.899 -4.326 41.981 1.00 8.37 114 THR A O 1
ATOM 890 N N . GLU A 1 115 ? -35.923 -5.147 44.057 1.00 8.79 115 GLU A N 1
ATOM 891 C CA . GLU A 1 115 ? -35.200 -3.980 44.564 1.00 9.60 115 GLU A CA 1
ATOM 892 C C . GLU A 1 115 ? -33.818 -3.818 43.940 1.00 8.99 115 GLU A C 1
ATOM 893 O O . GLU A 1 115 ? -33.308 -2.701 43.868 1.00 9.78 115 GLU A O 1
ATOM 899 N N . ASP A 1 116 ? -33.247 -4.897 43.417 1.00 8.38 116 ASP A N 1
ATOM 900 C CA . ASP A 1 116 ? -31.934 -4.763 42.789 1.00 8.73 116 ASP A CA 1
ATOM 901 C C . ASP A 1 116 ? -32.019 -3.897 41.544 1.00 8.04 116 ASP A C 1
ATOM 902 O O . ASP A 1 116 ? -31.045 -3.251 41.170 1.00 8.92 116 ASP A O 1
ATOM 907 N N . SER A 1 117 ? -33.180 -3.847 40.884 1.00 7.56 117 SER A N 1
ATOM 908 C CA . SER A 1 117 ? -33.306 -2.953 39.727 1.00 7.62 117 SER A CA 1
ATOM 909 C C . SER A 1 117 ? -33.160 -1.485 40.084 1.00 8.03 117 SER A C 1
ATOM 910 O O . SER A 1 117 ? -32.621 -0.686 39.286 1.00 8.52 117 SER A O 1
ATOM 913 N N . LEU A 1 118 ? -33.629 -1.122 41.274 1.00 8.03 118 LEU A N 1
ATOM 914 C CA . LEU A 1 118 ? -33.509 0.269 41.726 1.00 8.48 118 LEU A CA 1
ATOM 915 C C . LEU A 1 118 ? -32.011 0.623 41.851 1.00 7.68 118 LEU A C 1
ATOM 916 O O . LEU A 1 118 ? -31.587 1.668 41.332 1.00 9.42 118 LEU A O 1
ATOM 921 N N . TRP A 1 119 ? -31.244 -0.243 42.521 1.00 8.19 119 TRP A N 1
ATOM 922 C CA . TRP A 1 119 ? -29.861 0.032 42.766 1.00 8.44 119 TRP A CA 1
ATOM 923 C C . TRP A 1 119 ? -29.055 0.064 41.470 1.00 8.21 119 TRP A C 1
ATOM 924 O O . TRP A 1 119 ? -28.248 0.961 41.210 1.00 8.57 119 TRP A O 1
ATOM 935 N N . VAL A 1 120 ? -29.286 -0.946 40.625 1.00 7.55 120 VAL A N 1
ATOM 936 C CA . VAL A 1 120 ? -28.530 -1.060 39.380 1.00 7.95 120 VAL A CA 1
ATOM 937 C C . VAL A 1 120 ? -28.807 0.037 38.414 1.00 7.86 120 VAL A C 1
ATOM 938 O O . VAL A 1 120 ? -27.896 0.548 37.782 1.00 7.94 120 VAL A O 1
ATOM 942 N N . GLY A 1 121 ? -30.072 0.477 38.288 1.00 8.17 121 GLY A N 1
ATOM 943 C CA . GLY A 1 121 ? -30.334 1.579 37.378 1.00 8.78 121 GLY A CA 1
ATOM 944 C C . GLY A 1 121 ? -29.553 2.834 37.754 1.00 8.51 121 GLY A C 1
ATOM 945 O O . GLY A 1 121 ? -28.964 3.504 36.894 1.00 9.62 121 GLY A O 1
ATOM 946 N N . ALA A 1 122 ? -29.573 3.166 39.024 1.00 9.42 122 ALA A N 1
ATOM 947 C CA . ALA A 1 122 ? -28.844 4.339 39.510 1.00 10.04 122 ALA A CA 1
ATOM 948 C C . ALA A 1 122 ? -27.333 4.188 39.353 1.00 9.41 122 ALA A C 1
ATOM 949 O O . ALA A 1 122 ? -26.633 5.133 38.948 1.00 10.46 122 ALA A O 1
ATOM 951 N N . GLU A 1 123 ? -26.847 2.951 39.586 1.00 8.70 123 GLU A N 1
ATOM 952 C CA . GLU A 1 123 ? -25.434 2.671 39.416 1.00 8.56 123 GLU A CA 1
ATOM 953 C C . GLU A 1 123 ? -24.968 2.847 37.975 1.00 8.93 123 GLU A C 1
ATOM 954 O O . GLU A 1 123 ? -23.883 3.397 37.736 1.00 9.20 123 GLU A O 1
ATOM 960 N N . LEU A 1 124 ? -25.762 2.318 37.036 1.00 8.82 124 LEU A N 1
ATOM 961 C CA . LEU A 1 124 ? -25.384 2.429 35.636 1.00 8.89 124 LEU A CA 1
ATOM 962 C C . LEU A 1 124 ? -25.281 3.899 35.214 1.00 8.78 124 LEU A C 1
ATOM 963 O O . LEU A 1 124 ? -24.346 4.296 34.500 1.00 9.23 124 LEU A O 1
ATOM 968 N N . ALA A 1 125 ? -26.246 4.699 35.640 1.00 9.24 125 ALA A N 1
ATOM 969 C CA . ALA A 1 125 ? -26.223 6.126 35.306 1.00 9.50 125 ALA A CA 1
ATOM 970 C C . ALA A 1 125 ? -25.014 6.833 35.910 1.00 10.51 125 ALA A C 1
ATOM 971 O O . ALA A 1 125 ? -24.394 7.670 35.241 1.00 13.04 125 ALA A O 1
ATOM 973 N N . ARG A 1 126 ? -24.684 6.491 37.142 1.00 10.83 126 ARG A N 1
ATOM 974 C CA . ARG A 1 126 ? -23.508 7.070 37.817 1.00 11.73 126 ARG A CA 1
ATOM 975 C C . ARG A 1 126 ? -22.209 6.660 37.124 1.00 11.52 126 ARG A C 1
ATOM 976 O O . ARG A 1 126 ? -21.333 7.484 36.826 1.00 14.87 126 ARG A O 1
ATOM 984 N N . ARG A 1 127 ? -22.096 5.368 36.849 1.00 10.24 127 ARG A N 1
ATOM 985 C CA . ARG A 1 127 ? -20.852 4.808 36.348 1.00 10.39 127 ARG A CA 1
ATOM 986 C C . ARG A 1 127 ? -20.561 5.210 34.932 1.00 10.99 127 ARG A C 1
ATOM 987 O O . ARG A 1 127 ? -19.427 5.557 34.593 1.00 11.41 127 ARG A O 1
ATOM 995 N N . PHE A 1 128 ? -21.586 5.106 34.061 1.00 10.17 128 PHE A N 1
ATOM 996 C CA . PHE A 1 128 ? -21.358 5.232 32.634 1.00 10.47 128 PHE A CA 1
ATOM 997 C C . PHE A 1 128 ? -21.868 6.558 32.047 1.00 11.40 128 PHE A C 1
ATOM 998 O O . PHE A 1 1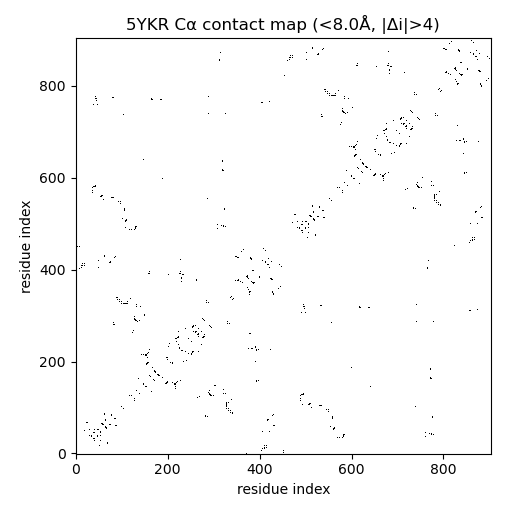28 ? -21.680 6.843 30.849 1.00 14.23 128 PHE A O 1
ATOM 1006 N N . GLY A 1 129 ? -22.483 7.401 32.877 1.00 11.60 129 GLY A N 1
ATOM 1007 C CA . GLY A 1 129 ? -22.767 8.756 32.463 1.00 13.02 129 GLY A CA 1
ATOM 1008 C C . GLY A 1 129 ? -23.851 8.993 31.440 1.00 13.04 129 GLY A C 1
ATOM 1009 O O . GLY A 1 129 ? -23.837 10.028 30.752 1.00 16.88 129 GLY A O 1
ATOM 1010 N N . LEU A 1 130 ? -24.731 8.033 31.287 1.00 10.43 130 LEU A N 1
ATOM 1011 C CA . LEU A 1 130 ? -25.927 8.148 30.511 1.00 10.93 130 LEU A CA 1
ATOM 1012 C C . LEU A 1 130 ? -27.112 7.840 31.439 1.00 9.55 130 LEU A C 1
ATOM 1013 O O . LEU A 1 130 ? -27.022 6.921 32.276 1.00 10.06 130 LEU A O 1
ATOM 1018 N N . PRO A 1 131 ? -28.246 8.521 31.235 1.00 10.10 131 PRO A N 1
ATOM 1019 C CA . PRO A 1 131 ? -29.300 8.405 32.214 1.00 10.13 131 PRO A CA 1
ATOM 1020 C C . PRO A 1 131 ? -30.240 7.197 32.135 1.00 9.64 131 PRO A C 1
ATOM 1021 O O . PRO A 1 131 ? -30.735 6.791 33.180 1.00 10.74 131 PRO A O 1
ATOM 1025 N N . TYR A 1 132 ? -30.466 6.597 30.952 1.00 8.94 132 TYR A N 1
ATOM 1026 C CA . TYR A 1 132 ? -31.528 5.608 30.812 1.00 8.49 132 TYR A CA 1
ATOM 1027 C C . TYR A 1 132 ? -30.989 4.291 30.272 1.00 8.40 132 TYR A C 1
ATOM 1028 O O . TYR A 1 132 ? -30.220 4.290 29.325 1.00 9.09 132 TYR A O 1
ATOM 1037 N N . TRP A 1 133 ? -31.461 3.181 30.861 1.00 7.66 133 TRP A N 1
ATOM 1038 C CA . TRP A 1 133 ? -30.893 1.859 30.589 1.00 8.03 133 TRP A CA 1
ATOM 1039 C C . TRP A 1 133 ? -31.990 0.824 30.330 1.00 7.16 133 TRP A C 1
ATOM 1040 O O . TRP A 1 133 ? -33.173 1.016 30.660 1.00 7.33 133 TRP A O 1
ATOM 1051 N N . GLN A 1 134 ? -31.563 -0.275 29.712 1.00 7.47 134 GLN A N 1
ATOM 1052 C CA . GLN A 1 134 ? -32.350 -1.494 29.549 1.00 8.05 134 GLN A CA 1
ATOM 1053 C C . GLN A 1 134 ? -31.389 -2.676 29.635 1.00 7.71 134 GLN A C 1
ATOM 1054 O O . GLN A 1 134 ? -30.173 -2.524 29.484 1.00 9.06 134 GLN A O 1
ATOM 1060 N N . VAL A 1 135 ? -31.921 -3.860 29.886 1.00 7.34 135 VAL A N 1
ATOM 1061 C CA . VAL A 1 135 ? -31.149 -5.117 29.961 1.00 7.56 135 VAL A CA 1
ATOM 1062 C C . VAL A 1 135 ? -31.596 -6.079 28.904 1.00 7.15 135 VAL A C 1
ATOM 1063 O O . VAL A 1 135 ? -32.803 -6.184 28.614 1.00 8.47 135 VAL A O 1
ATOM 1067 N N . THR A 1 136 ? -30.650 -6.774 28.322 1.00 6.98 136 THR A N 1
ATOM 1068 C CA . THR A 1 136 ? -30.887 -7.855 27.356 1.00 7.26 136 THR A CA 1
ATOM 1069 C C . THR A 1 136 ? -30.236 -9.166 27.849 1.00 7.40 136 THR A C 1
ATOM 1070 O O . THR A 1 136 ? -29.550 -9.172 28.886 1.00 8.23 136 THR A O 1
ATOM 1074 N N . THR A 1 137 ? -30.350 -10.230 27.059 1.00 7.17 137 THR A N 1
ATOM 1075 C CA . THR A 1 137 ? -29.633 -11.496 27.380 1.00 7.95 137 THR A CA 1
ATOM 1076 C C . THR A 1 137 ? -28.299 -11.638 26.682 1.00 8.13 137 THR A C 1
ATOM 1077 O O . THR A 1 137 ? -27.647 -12.663 26.868 1.00 8.64 137 THR A O 1
ATOM 1081 N N . SER A 1 138 ? -27.894 -10.648 25.898 1.00 7.32 138 SER A N 1
ATOM 1082 C CA . SER A 1 138 ? -26.541 -10.676 25.249 1.00 7.23 138 SER A CA 1
ATOM 1083 C C . SER A 1 138 ? -26.193 -9.315 24.662 1.00 7.19 138 SER A C 1
ATOM 1084 O O . SER A 1 138 ? -27.058 -8.529 24.327 1.00 7.99 138 SER A O 1
ATOM 1087 N N . ALA A 1 139 ? -24.900 -9.082 24.487 1.00 7.49 139 ALA A N 1
ATOM 1088 C CA . ALA A 1 139 ? -24.436 -7.898 23.792 1.00 7.80 139 ALA A CA 1
ATOM 1089 C C . ALA A 1 139 ? -24.995 -7.836 22.371 1.00 7.36 139 ALA A C 1
ATOM 1090 O O . ALA A 1 139 ? -25.349 -6.779 21.891 1.00 7.55 139 ALA A O 1
ATOM 1092 N N . THR A 1 140 ? -25.032 -8.983 21.692 1.00 7.68 140 THR A N 1
ATOM 1093 C CA . THR A 1 140 ? -25.650 -8.988 20.369 1.00 7.89 140 THR A CA 1
ATOM 1094 C C . THR A 1 140 ? -27.041 -8.375 20.392 1.00 7.84 140 THR A C 1
ATOM 1095 O O . THR A 1 140 ? -27.361 -7.513 19.536 1.00 7.74 140 THR A O 1
ATOM 1099 N N . ASP A 1 141 ? -27.858 -8.806 21.337 1.00 7.78 141 ASP A N 1
ATOM 1100 C CA . ASP A 1 141 ? -29.224 -8.322 21.362 1.00 7.92 141 ASP A CA 1
ATOM 1101 C C . ASP A 1 141 ? -29.285 -6.837 21.705 1.00 7.81 141 ASP A C 1
ATOM 1102 O O . ASP A 1 141 ? -30.111 -6.111 21.165 1.00 8.13 141 ASP A O 1
ATOM 1107 N N . ALA A 1 142 ? -28.419 -6.372 22.612 1.00 7.08 142 ALA A N 1
ATOM 1108 C CA . ALA A 1 142 ? -28.343 -4.953 22.878 1.00 7.55 142 ALA A CA 1
ATOM 1109 C C . ALA A 1 142 ? -28.072 -4.166 21.590 1.00 8.04 142 ALA A C 1
ATOM 1110 O O . ALA A 1 142 ? -28.764 -3.203 21.263 1.00 8.38 142 ALA A O 1
ATOM 1112 N N . ASN A 1 143 ? -27.098 -4.639 20.819 1.00 7.95 143 ASN A N 1
ATOM 1113 C CA . ASN A 1 143 ? -26.808 -3.979 19.521 1.00 8.34 143 ASN A CA 1
ATOM 1114 C C . ASN A 1 143 ? -27.995 -4.061 18.562 1.00 8.79 143 ASN A C 1
ATOM 1115 O O . ASN A 1 143 ? -28.357 -3.044 17.961 1.00 9.21 143 ASN A O 1
ATOM 1120 N N . ARG A 1 144 ? -28.613 -5.247 18.406 1.00 8.70 144 ARG A N 1
ATOM 1121 C CA . ARG A 1 144 ? -29.744 -5.373 17.485 1.00 9.81 144 ARG A CA 1
ATOM 1122 C C . ARG A 1 144 ? -30.859 -4.424 17.848 1.00 9.45 144 ARG A C 1
ATOM 1123 O O . ARG A 1 144 ? -31.503 -3.794 16.980 1.00 10.28 144 ARG A O 1
ATOM 1131 N N . PHE A 1 145 ? -31.153 -4.368 19.148 1.00 8.86 145 PHE A N 1
ATOM 1132 C CA . PHE A 1 145 ? -32.327 -3.624 19.615 1.00 8.64 145 PHE A CA 1
ATOM 1133 C C . PHE A 1 145 ? -32.093 -2.118 19.539 1.00 8.77 145 PHE A C 1
ATOM 1134 O O . PHE A 1 145 ? -32.967 -1.384 19.136 1.00 9.75 145 PHE A O 1
ATOM 1142 N N . VAL A 1 146 ? -30.876 -1.686 19.883 1.00 8.47 146 VAL A N 1
ATOM 1143 C CA . VAL A 1 146 ? -30.516 -0.274 19.707 1.00 9.11 146 VAL A CA 1
ATOM 1144 C C . VAL A 1 146 ? -30.637 0.115 18.236 1.00 8.31 146 VAL A C 1
ATOM 1145 O O . VAL A 1 146 ? -31.153 1.201 17.910 1.00 9.66 146 VAL A O 1
ATOM 1149 N N . LEU A 1 147 ? -30.151 -0.762 17.328 1.00 8.85 147 LEU A N 1
ATOM 1150 C CA . LEU A 1 147 ? -30.237 -0.382 15.903 1.00 8.94 147 LEU A CA 1
ATOM 1151 C C . LEU A 1 147 ? -31.706 -0.247 15.470 1.00 9.09 147 LEU A C 1
ATOM 1152 O O . LEU A 1 147 ? -32.052 0.695 14.718 1.00 9.34 147 LEU A O 1
ATOM 1157 N N . ARG A 1 148 ? -32.578 -1.154 15.920 1.00 9.31 148 ARG A N 1
ATOM 1158 C CA . ARG A 1 148 ? -34.006 -1.047 15.627 1.00 9.44 148 ARG A CA 1
ATOM 1159 C C . ARG A 1 148 ? -34.575 0.284 16.110 1.00 9.54 148 ARG A C 1
ATOM 1160 O O . ARG A 1 148 ? -35.290 0.959 15.366 1.00 9.82 148 ARG A O 1
ATOM 1168 N N . LEU A 1 149 ? -34.264 0.660 17.362 1.00 9.65 149 LEU A N 1
ATOM 1169 C CA . LEU A 1 149 ? -34.789 1.877 17.889 1.00 9.67 149 LEU A CA 1
ATOM 1170 C C . LEU A 1 149 ? -34.238 3.094 17.119 1.00 9.89 149 LEU A C 1
ATOM 1171 O O . LEU A 1 149 ? -34.946 4.085 16.939 1.00 9.79 149 LEU A O 1
ATOM 1176 N N . CYS A 1 150 ? -32.969 3.037 16.688 1.00 8.44 150 CYS A N 1
ATOM 1177 C CA . CYS A 1 150 ? -32.403 4.126 15.874 1.00 8.60 150 CYS A CA 1
ATOM 1178 C C . CYS A 1 150 ? -33.106 4.251 14.533 1.00 9.66 150 CYS A C 1
ATOM 1179 O O . CYS A 1 150 ? -33.334 5.357 14.055 1.00 10.07 150 CYS A O 1
ATOM 1182 N N . ARG A 1 151 ? -33.417 3.114 13.905 1.00 9.89 151 ARG A N 1
ATOM 1183 C CA . ARG A 1 151 ? -34.221 3.153 12.666 1.00 10.40 151 ARG A CA 1
ATOM 1184 C C . ARG A 1 151 ? -35.612 3.768 12.921 1.00 9.38 151 ARG A C 1
ATOM 1185 O O . ARG A 1 151 ? -36.106 4.586 12.117 1.00 11.40 151 ARG A O 1
ATOM 1193 N N . MET A 1 152 ? -36.229 3.391 14.045 1.00 9.89 152 MET A N 1
ATOM 1194 C CA . MET A 1 152 ? -37.546 3.924 14.395 1.00 9.91 152 MET A CA 1
ATOM 1195 C C . MET A 1 152 ? -37.513 5.428 14.631 1.00 10.58 152 MET A C 1
ATOM 1196 O O . MET A 1 152 ? -38.361 6.142 14.060 1.00 11.82 152 MET A O 1
ATOM 1201 N N . LEU A 1 153 ? -36.525 5.907 15.398 1.00 10.84 153 LEU A N 1
ATOM 1202 C CA . LEU A 1 153 ? -36.505 7.328 15.759 1.00 12.17 153 LEU A CA 1
ATOM 1203 C C . LEU A 1 153 ? -36.076 8.203 14.617 1.00 12.85 153 LEU A C 1
ATOM 1204 O O . LEU A 1 153 ? -36.508 9.367 14.521 1.00 14.99 153 LEU A O 1
ATOM 1209 N N . SER A 1 154 ? -35.249 7.663 13.704 1.00 11.16 154 SER A N 1
ATOM 1210 C CA . SER A 1 154 ? -34.655 8.506 12.657 1.00 11.95 154 SER A CA 1
ATOM 1211 C C . SER A 1 154 ? -35.424 8.425 11.351 1.00 12.48 154 SER A C 1
ATOM 1212 O O . SER A 1 154 ? -35.340 9.328 10.532 1.00 15.53 154 SER A O 1
ATOM 1215 N N . GLY A 1 155 ? -36.139 7.327 11.125 1.00 11.98 155 GLY A N 1
ATOM 1216 C CA . GLY A 1 155 ? -36.731 7.085 9.809 1.00 15.21 155 GLY A CA 1
ATOM 1217 C C . GLY A 1 155 ? -35.753 6.736 8.730 1.00 14.55 155 GLY A C 1
ATOM 1218 O O . GLY A 1 155 ? -36.155 6.700 7.540 1.00 17.37 155 GLY A O 1
ATOM 1219 N N . ARG A 1 156 ? -34.496 6.446 9.116 1.00 13.00 156 ARG A N 1
ATOM 1220 C CA . ARG A 1 156 ? -33.439 6.081 8.186 1.00 14.64 156 ARG A CA 1
ATOM 1221 C C . ARG A 1 156 ? -33.106 4.587 8.374 1.00 13.46 156 ARG A C 1
ATOM 1222 O O . ARG A 1 156 ? -33.235 4.057 9.477 1.00 14.32 156 ARG A O 1
ATOM 1230 N N . ASP A 1 157 ? -32.660 3.925 7.290 1.00 12.96 157 ASP A N 1
ATOM 1231 C CA . ASP A 1 157 ? -32.470 2.473 7.319 1.00 14.76 157 ASP A CA 1
ATOM 1232 C C . ASP A 1 157 ? -31.052 1.938 7.416 1.00 15.36 157 ASP A C 1
ATOM 1233 O O . ASP A 1 157 ? -30.890 0.788 7.715 1.00 16.38 157 ASP A O 1
ATOM 1238 N N . LYS A 1 158 ? -30.041 2.750 7.176 1.00 14.58 158 LYS A N 1
ATOM 1239 C CA . LYS A 1 158 ? -28.677 2.237 7.126 1.00 14.74 158 LYS A CA 1
ATOM 1240 C C . LYS A 1 158 ? -27.930 2.396 8.439 1.00 13.72 158 LYS A C 1
ATOM 1241 O O . LYS A 1 158 ? -28.157 3.341 9.164 1.00 13.77 158 LYS A O 1
ATOM 1247 N N . VAL A 1 159 ? -27.062 1.442 8.718 1.00 12.33 159 VAL A N 1
ATOM 1248 C CA . VAL A 1 159 ? -26.135 1.523 9.838 1.00 12.07 159 VAL A CA 1
ATOM 1249 C C . VAL A 1 159 ? -24.735 1.579 9.230 1.00 10.67 159 VAL A C 1
ATOM 1250 O O . VAL A 1 159 ? -24.434 0.818 8.299 1.00 11.36 159 VAL A O 1
ATOM 1254 N N . VAL A 1 160 ? -23.872 2.412 9.799 1.00 10.16 160 VAL A N 1
ATOM 1255 C CA . VAL A 1 160 ? -22.446 2.379 9.495 1.00 9.95 160 VAL A CA 1
ATOM 1256 C C . VAL A 1 160 ? -21.768 1.464 10.502 1.00 9.28 160 VAL A C 1
ATOM 1257 O O . VAL A 1 160 ? -21.898 1.640 11.730 1.00 9.61 160 VAL A O 1
ATOM 1261 N N . VAL A 1 161 ? -20.987 0.533 9.959 1.00 9.22 161 VAL A N 1
ATOM 1262 C CA . VAL A 1 161 ? -20.057 -0.261 10.721 1.00 9.63 161 VAL A CA 1
ATOM 1263 C C . VAL A 1 161 ? -18.659 -0.121 10.070 1.00 10.26 161 VAL A C 1
ATOM 1264 O O . VAL A 1 161 ? -18.517 0.385 8.947 1.00 9.94 161 VAL A O 1
ATOM 1268 N N . PHE A 1 162 ? -17.639 -0.579 10.798 1.00 10.59 162 PHE A N 1
ATOM 1269 C CA . PHE A 1 162 ? -16.252 -0.509 10.335 1.00 10.19 162 PHE A CA 1
ATOM 1270 C C . PHE A 1 162 ? -15.743 -1.859 9.862 1.00 10.35 162 PHE A C 1
ATOM 1271 O O . PHE A 1 162 ? -16.116 -2.920 10.378 1.00 9.99 162 PHE A O 1
ATOM 1279 N N . ASN A 1 163 ? -14.850 -1.831 8.876 1.00 10.33 163 ASN A N 1
ATOM 1280 C CA . ASN A 1 163 ? -14.353 -3.078 8.309 1.00 10.28 163 ASN A CA 1
ATOM 1281 C C . ASN A 1 163 ? -13.607 -3.872 9.413 1.00 10.20 163 ASN A C 1
ATOM 1282 O O . ASN A 1 163 ? -12.805 -3.293 10.175 1.00 11.53 163 ASN A O 1
ATOM 1287 N N . CYS A 1 164 ? -13.887 -5.158 9.472 1.00 9.40 164 CYS A N 1
ATOM 1288 C CA . CYS A 1 164 ? -13.329 -6.101 10.458 1.00 10.25 164 CYS A CA 1
ATOM 1289 C C . CYS A 1 164 ? -13.763 -5.818 11.889 1.00 10.40 164 CYS A C 1
ATOM 1290 O O . CYS A 1 164 ? -13.113 -6.256 12.836 1.00 11.41 164 CYS A O 1
ATOM 1293 N N . ASN A 1 165 ? -14.963 -5.238 12.017 1.00 9.98 165 ASN A N 1
ATOM 1294 C CA . ASN A 1 165 ? -15.660 -5.139 13.282 1.00 9.90 165 ASN A CA 1
ATOM 1295 C C . ASN A 1 165 ? -16.008 -6.522 13.845 1.00 9.46 165 ASN A C 1
ATOM 1296 O O . ASN A 1 165 ? -16.046 -7.529 13.116 1.00 10.14 165 ASN A O 1
ATOM 1301 N N . TYR A 1 166 ? -16.364 -6.545 15.128 1.00 9.26 166 TYR A N 1
ATOM 1302 C CA . TYR A 1 166 ? -17.273 -7.621 15.610 1.00 9.65 166 TYR A CA 1
ATOM 1303 C C . TYR A 1 166 ? -18.181 -7.030 16.652 1.00 9.31 166 TYR A C 1
ATOM 1304 O O . TYR A 1 166 ? -17.716 -6.403 17.606 1.00 10.96 166 TYR A O 1
ATOM 1313 N N . HIS A 1 167 ? -19.493 -7.274 16.484 1.00 8.48 167 HIS A N 1
ATOM 1314 C CA . HIS A 1 167 ? -20.555 -6.812 17.400 1.00 8.39 167 HIS A CA 1
ATOM 1315 C C . HIS A 1 167 ? -21.522 -7.935 17.793 1.00 8.68 167 HIS A C 1
ATOM 1316 O O . HIS A 1 167 ? -22.601 -7.624 18.343 1.00 8.97 167 HIS A O 1
ATOM 1323 N N . GLY A 1 168 ? -21.124 -9.186 17.551 1.00 8.33 168 GLY A N 1
ATOM 1324 C CA . GLY A 1 168 ? -21.993 -10.335 17.762 1.00 8.46 168 GLY A CA 1
ATOM 1325 C C . GLY A 1 168 ? -22.720 -10.772 16.503 1.00 9.24 168 GLY A C 1
ATOM 1326 O O . GLY A 1 168 ? -22.342 -10.378 15.391 1.00 9.09 168 GLY A O 1
ATOM 1327 N N . SER A 1 169 ? -23.804 -11.519 16.701 1.00 8.65 169 SER A N 1
ATOM 1328 C CA . SER A 1 169 ? -24.578 -12.063 15.570 1.00 8.84 169 SER A CA 1
ATOM 1329 C C . SER A 1 169 ? -25.589 -11.038 15.103 1.00 9.18 169 SER A C 1
ATOM 1330 O O . SER A 1 169 ? -26.809 -11.284 15.065 1.00 9.76 169 SER A O 1
ATOM 1333 N N . VAL A 1 170 ? -25.051 -9.889 14.706 1.00 9.47 170 VAL A N 1
ATOM 1334 C CA . VAL A 1 170 ? -25.815 -8.729 14.198 1.00 9.83 170 VAL A CA 1
ATOM 1335 C C . VAL A 1 170 ? -25.640 -8.825 12.676 1.00 9.79 170 VAL A C 1
ATOM 1336 O O . VAL A 1 170 ? -24.558 -8.498 12.145 1.00 9.88 170 VAL A O 1
ATOM 1340 N N . ASP A 1 171 ? -26.641 -9.331 11.958 1.00 11.12 171 ASP A N 1
ATOM 1341 C CA . ASP A 1 171 ? -26.425 -9.693 10.536 1.00 11.31 171 ASP A CA 1
ATOM 1342 C C . ASP A 1 171 ? -26.006 -8.507 9.700 1.00 12.24 171 ASP A C 1
ATOM 1343 O O . ASP A 1 171 ? -25.147 -8.661 8.826 1.00 11.68 171 ASP A O 1
ATOM 1348 N N . GLU A 1 172 ? -26.534 -7.314 9.979 1.00 13.26 172 GLU A N 1
ATOM 1349 C CA . GLU A 1 172 ? -26.188 -6.111 9.199 1.00 14.90 172 GLU A CA 1
ATOM 1350 C C . GLU A 1 172 ? -24.709 -5.746 9.292 1.00 12.69 172 GLU A C 1
ATOM 1351 O O . GLU A 1 172 ? -24.205 -5.024 8.428 1.00 15.01 172 GLU A O 1
ATOM 1357 N N . SER A 1 173 ? -24.026 -6.216 10.342 1.00 10.27 173 SER A N 1
ATOM 1358 C CA . SER A 1 173 ? -22.615 -5.911 10.501 1.00 9.41 173 SER A CA 1
ATOM 1359 C C . SER A 1 173 ? -21.673 -6.867 9.797 1.00 9.83 173 SER A C 1
ATOM 1360 O O . SER A 1 173 ? -20.462 -6.628 9.772 1.00 10.79 173 SER A O 1
ATOM 1363 N N . GLN A 1 174 ? -22.215 -7.962 9.250 1.00 9.87 174 GLN A N 1
ATOM 1364 C CA . GLN A 1 174 ? -21.410 -9.099 8.755 1.00 9.47 174 GLN A CA 1
ATOM 1365 C C . GLN A 1 174 ? -20.993 -8.840 7.293 1.00 9.41 174 GLN A C 1
ATOM 1366 O O . GLN A 1 174 ? -21.369 -9.562 6.376 1.00 9.61 174 GLN A O 1
ATOM 1372 N N . VAL A 1 175 ? -20.137 -7.829 7.135 1.00 9.76 175 VAL A N 1
ATOM 1373 C CA . VAL A 1 175 ? -19.662 -7.355 5.837 1.00 9.42 175 VAL A CA 1
ATOM 1374 C C . VAL A 1 175 ? -18.160 -7.133 5.915 1.00 10.32 175 VAL A C 1
ATOM 1375 O O . VAL A 1 175 ? -17.603 -6.977 7.008 1.00 11.10 175 VAL A O 1
ATOM 1379 N N . GLU A 1 176 ? -17.520 -7.089 4.746 1.00 9.17 176 GLU A N 1
ATOM 1380 C CA . GLU A 1 176 ? -16.093 -6.738 4.625 1.00 9.78 176 GLU A CA 1
ATOM 1381 C C . GLU A 1 176 ? -15.883 -6.060 3.286 1.00 9.89 176 GLU A C 1
ATOM 1382 O O . GLU A 1 176 ? -16.753 -6.093 2.415 1.00 10.07 176 GLU A O 1
ATOM 1388 N N . PHE A 1 177 ? -14.703 -5.462 3.119 1.00 9.77 177 PHE A N 1
ATOM 1389 C CA . PHE A 1 177 ? -14.327 -4.947 1.803 1.00 10.41 177 PHE A CA 1
ATOM 1390 C C . PHE A 1 177 ? -13.628 -6.067 1.017 1.00 11.32 177 PHE A C 1
ATOM 1391 O O . PHE A 1 177 ? -12.711 -6.713 1.528 1.00 12.25 177 PHE A O 1
ATOM 1399 N N . ASP A 1 178 ? -14.003 -6.208 -0.258 1.00 11.33 178 ASP A N 1
ATOM 1400 C CA . ASP A 1 178 ? -13.286 -7.090 -1.178 1.00 11.95 178 ASP A CA 1
ATOM 1401 C C . ASP A 1 178 ? -12.083 -6.329 -1.776 1.00 12.34 178 ASP A C 1
ATOM 1402 O O . ASP A 1 178 ? -11.809 -5.198 -1.415 1.00 12.99 178 ASP A O 1
ATOM 1407 N N . ALA A 1 179 ? -11.382 -6.968 -2.690 1.00 14.01 179 ALA A N 1
ATOM 1408 C CA . ALA A 1 179 ? -10.175 -6.400 -3.299 1.00 14.55 179 ALA A CA 1
ATOM 1409 C C . ALA A 1 179 ? -10.437 -5.110 -4.074 1.00 13.08 179 ALA A C 1
ATOM 1410 O O . ALA A 1 179 ? -9.498 -4.307 -4.309 1.00 16.14 179 ALA A O 1
ATOM 1412 N N . ALA A 1 180 ? -11.675 -4.949 -4.546 1.00 10.88 180 ALA A N 1
ATOM 1413 C CA . ALA A 1 180 ? -12.073 -3.760 -5.293 1.00 10.48 180 ALA A CA 1
ATOM 1414 C C . ALA A 1 180 ? -12.608 -2.651 -4.391 1.00 10.06 180 ALA A C 1
ATOM 1415 O O . ALA A 1 180 ? -13.001 -1.600 -4.913 1.00 11.17 180 ALA A O 1
ATOM 1417 N N . GLY A 1 181 ? -12.669 -2.862 -3.071 1.00 10.76 181 GLY A N 1
ATOM 1418 C CA . GLY A 1 181 ? -13.265 -1.877 -2.192 1.00 11.64 181 GLY A CA 1
ATOM 1419 C C . GLY A 1 181 ? -14.775 -1.920 -2.148 1.00 10.66 181 GLY A C 1
ATOM 1420 O O . GLY A 1 181 ? -15.411 -0.976 -1.695 1.00 11.88 181 GLY A O 1
ATOM 1421 N N . ARG A 1 182 ? -15.358 -3.032 -2.616 1.00 10.32 182 ARG A N 1
ATOM 1422 C CA . ARG A 1 182 ? -16.800 -3.219 -2.595 1.00 10.70 182 ARG A CA 1
ATOM 1423 C C . ARG A 1 182 ? -17.173 -3.863 -1.268 1.00 9.81 182 ARG A C 1
ATOM 1424 O O . ARG A 1 182 ? -16.454 -4.732 -0.754 1.00 11.20 182 ARG A O 1
ATOM 1432 N N . MET A 1 183 ? -18.315 -3.434 -0.704 1.00 10.70 183 MET A N 1
ATOM 1433 C CA . MET A 1 183 ? -18.860 -4.085 0.487 1.00 11.12 183 MET A CA 1
ATOM 1434 C C . MET A 1 183 ? -19.513 -5.386 0.101 1.00 11.48 183 MET A C 1
ATOM 1435 O O . MET A 1 183 ? -20.468 -5.389 -0.706 1.00 13.62 183 MET A O 1
ATOM 1440 N N . VAL A 1 184 ? -19.040 -6.477 0.686 1.00 10.94 184 VAL A N 1
ATOM 1441 C CA . VAL A 1 184 ? -19.525 -7.817 0.408 1.00 12.01 184 VAL A CA 1
ATOM 1442 C C . VAL A 1 184 ? -19.760 -8.557 1.733 1.00 11.08 184 VAL A C 1
ATOM 1443 O O . VAL A 1 184 ? -19.299 -8.091 2.791 1.00 10.69 184 VAL A O 1
ATOM 1447 N N . PRO A 1 185 ? -20.480 -9.673 1.697 1.00 11.67 185 PRO A N 1
ATOM 1448 C CA . PRO A 1 185 ? -20.670 -10.438 2.936 1.00 11.74 185 PRO A CA 1
ATOM 1449 C C . PRO A 1 185 ? -19.304 -10.849 3.539 1.00 11.79 185 PRO A C 1
ATOM 1450 O O . PRO A 1 185 ? -18.354 -11.152 2.829 1.00 12.40 185 PRO A O 1
ATOM 1454 N N . ARG A 1 186 ? -19.216 -10.832 4.870 1.00 10.73 186 ARG A N 1
ATOM 1455 C CA . ARG A 1 186 ? -17.976 -11.221 5.571 1.00 11.52 186 ARG A CA 1
ATOM 1456 C C . ARG A 1 186 ? -17.642 -12.666 5.203 1.00 11.15 186 ARG A C 1
ATOM 1457 O O . ARG A 1 186 ? -18.561 -13.500 5.095 1.00 11.68 186 ARG A O 1
ATOM 1465 N N . ALA A 1 187 ? -16.349 -12.966 5.069 1.00 11.56 187 ALA A N 1
ATOM 1466 C CA . ALA A 1 187 ? -15.937 -14.296 4.696 1.00 13.04 187 ALA A CA 1
ATOM 1467 C C . ALA A 1 187 ? -16.475 -15.314 5.701 1.00 13.18 187 ALA A C 1
ATOM 1468 O O . ALA A 1 187 ? -16.329 -15.170 6.902 1.00 13.53 187 ALA A O 1
ATOM 1470 N N . GLY A 1 188 ? -17.076 -16.355 5.158 1.00 13.16 188 GLY A N 1
ATOM 1471 C CA . GLY A 1 188 ? -17.645 -17.408 5.979 1.00 13.53 188 GLY A CA 1
ATOM 1472 C C . GLY A 1 188 ? -18.952 -17.086 6.674 1.00 13.67 188 GLY A C 1
ATOM 1473 O O . GLY A 1 188 ? -19.445 -17.933 7.431 1.00 14.26 188 GLY A O 1
ATOM 1474 N N . VAL A 1 189 ? -19.528 -15.914 6.414 1.00 12.45 189 VAL A N 1
ATOM 1475 C CA . VAL A 1 189 ? -20.805 -15.562 7.020 1.00 11.27 189 VAL A CA 1
ATOM 1476 C C . VAL A 1 189 ? -21.832 -15.349 5.907 1.00 11.60 189 VAL A C 1
ATOM 1477 O O . VAL A 1 189 ? -21.806 -14.355 5.160 1.00 12.18 189 VAL A O 1
ATOM 1481 N N . HIS A 1 190 ? -22.715 -16.321 5.773 1.00 12.98 190 HIS A N 1
ATOM 1482 C CA . HIS A 1 190 ? -23.729 -16.293 4.721 1.00 13.53 190 HIS A CA 1
ATOM 1483 C C . HIS A 1 190 ? -24.563 -14.994 4.848 1.00 13.05 190 HIS A C 1
ATOM 1484 O O . HIS A 1 190 ? -24.865 -14.539 5.959 1.00 12.84 190 HIS A O 1
ATOM 1491 N N . PRO A 1 191 ? -24.981 -14.383 3.737 1.00 13.72 191 PRO A N 1
ATOM 1492 C CA . PRO A 1 191 ? -25.765 -13.157 3.885 1.00 14.11 191 PRO A CA 1
ATOM 1493 C C . PRO A 1 191 ? -27.142 -13.307 4.520 1.00 14.46 191 PRO A C 1
ATOM 1494 O O . PRO A 1 191 ? -27.754 -12.353 4.915 1.00 16.10 191 PRO A O 1
ATOM 1498 N N . ASN A 1 192 ? -27.612 -14.537 4.569 1.00 13.33 192 ASN A N 1
ATOM 1499 C CA . ASN A 1 192 ? -28.764 -14.901 5.385 1.00 12.89 192 ASN A CA 1
ATOM 1500 C C . ASN A 1 192 ? -30.041 -14.183 4.931 1.00 14.10 192 ASN A C 1
ATOM 1501 O O . ASN A 1 192 ? -30.867 -13.761 5.741 1.00 16.39 192 ASN A O 1
ATOM 1506 N N . GLY A 1 193 ? -30.207 -14.054 3.612 1.00 15.63 193 GLY A N 1
ATOM 1507 C CA . GLY A 1 193 ? -31.364 -13.353 3.067 1.00 18.44 193 GLY A CA 1
ATOM 1508 C C . GLY A 1 193 ? -31.300 -11.816 3.129 1.00 20.63 193 GLY A C 1
ATOM 1509 O O . GLY A 1 193 ? -32.246 -11.158 2.647 1.00 25.78 193 GLY A O 1
ATOM 1510 N N . VAL A 1 194 ? -30.212 -11.245 3.663 1.00 22.46 194 VAL A N 1
ATOM 1511 C CA . VAL A 1 194 ? -30.022 -9.781 3.776 1.00 23.50 194 VAL A CA 1
ATOM 1512 C C . VAL A 1 194 ? -29.324 -9.349 2.471 1.00 21.63 194 VAL A C 1
ATOM 1513 O O . VAL A 1 194 ? -28.395 -10.018 2.037 1.00 20.23 194 VAL A O 1
ATOM 1517 N N . ARG A 1 195 ? -29.772 -8.247 1.845 1.00 22.00 195 ARG A N 1
ATOM 1518 C CA . ARG A 1 195 ? -28.986 -7.543 0.842 1.00 21.96 195 ARG A CA 1
ATOM 1519 C C . ARG A 1 195 ? -28.335 -6.363 1.577 1.00 17.04 195 ARG A C 1
ATOM 1520 O O . ARG A 1 195 ? -28.991 -5.357 1.847 1.00 16.96 195 ARG A O 1
ATOM 1528 N N . HIS A 1 196 ? -27.039 -6.479 1.876 1.00 15.62 196 HIS A N 1
ATOM 1529 C CA . HIS A 1 196 ? -26.435 -5.513 2.791 1.00 12.64 196 HIS A CA 1
ATOM 1530 C C . HIS A 1 196 ? -26.352 -4.098 2.202 1.00 13.99 196 HIS A C 1
ATOM 1531 O O . HIS A 1 196 ? -26.292 -3.130 2.957 1.00 13.97 196 HIS A O 1
ATOM 1538 N N . ALA A 1 197 ? -26.398 -3.949 0.882 1.00 15.91 197 ALA A N 1
ATOM 1539 C CA . ALA A 1 197 ? -26.467 -2.601 0.336 1.00 17.82 197 ALA A CA 1
ATOM 1540 C C . ALA A 1 197 ? -27.696 -1.810 0.830 1.00 17.55 197 ALA A C 1
ATOM 1541 O O . ALA A 1 197 ? -27.681 -0.572 0.821 1.00 20.65 197 ALA A O 1
ATOM 1543 N N . THR A 1 198 ? -28.749 -2.503 1.250 1.00 15.84 198 THR A N 1
ATOM 1544 C CA . THR A 1 198 ? -29.937 -1.846 1.748 1.00 17.09 198 THR A CA 1
ATOM 1545 C C . THR A 1 198 ? -29.900 -1.521 3.238 1.00 16.41 198 THR A C 1
ATOM 1546 O O . THR A 1 198 ? -30.682 -0.709 3.706 1.00 20.17 198 THR A O 1
ATOM 1550 N N . THR A 1 199 ? -28.998 -2.172 3.993 1.00 14.46 199 THR A N 1
ATOM 1551 C CA . THR A 1 199 ? -28.933 -2.018 5.447 1.00 14.19 199 THR A CA 1
ATOM 1552 C C . THR A 1 199 ? -27.694 -1.341 5.993 1.00 12.71 199 THR A C 1
ATOM 1553 O O . THR A 1 199 ? -27.715 -0.875 7.135 1.00 13.55 199 THR A O 1
ATOM 1557 N N . THR A 1 200 ? -26.610 -1.302 5.223 1.00 11.72 200 THR A N 1
ATOM 1558 C CA . THR A 1 200 ? -25.301 -1.052 5.771 1.00 11.24 200 THR A CA 1
ATOM 1559 C C . THR A 1 200 ? -24.451 -0.178 4.856 1.00 12.11 200 THR A C 1
ATOM 1560 O O . THR A 1 200 ? -24.478 -0.347 3.631 1.00 13.65 200 THR A O 1
ATOM 1564 N N . ARG A 1 201 ? -23.698 0.741 5.486 1.00 10.29 201 ARG A N 1
ATOM 1565 C CA . ARG A 1 201 ? -22.600 1.451 4.832 1.00 10.96 201 ARG A CA 1
ATOM 1566 C C . ARG A 1 201 ? -21.325 1.081 5.583 1.00 11.04 201 ARG A C 1
ATOM 1567 O O . ARG A 1 201 ? -21.274 1.126 6.812 1.00 15.28 201 ARG A O 1
ATOM 1575 N N . LEU A 1 202 ? -20.319 0.639 4.854 1.00 10.73 202 LEU A N 1
ATOM 1576 C CA . LEU A 1 202 ? -19.047 0.190 5.431 1.00 10.10 202 LEU A CA 1
ATOM 1577 C C . LEU A 1 202 ? -17.963 1.226 5.215 1.00 10.49 202 LEU A C 1
ATOM 1578 O O . LEU A 1 202 ? -17.834 1.802 4.123 1.00 10.94 202 LEU A O 1
ATOM 1583 N N . VAL A 1 203 ? -17.186 1.474 6.254 1.00 10.76 203 VAL A N 1
ATOM 1584 C CA . VAL A 1 203 ? -16.051 2.375 6.247 1.00 13.10 203 VAL A CA 1
ATOM 1585 C C . VAL A 1 203 ? -14.875 1.725 6.949 1.00 11.79 203 VAL A C 1
ATOM 1586 O O . VAL A 1 203 ? -15.083 0.839 7.784 1.00 11.59 203 VAL A O 1
ATOM 1590 N N . GLU A 1 204 ? -13.657 2.127 6.648 1.00 12.39 204 GLU A N 1
ATOM 1591 C CA . GLU A 1 204 ? -12.511 1.744 7.494 1.00 12.57 204 GLU A CA 1
ATOM 1592 C C . GLU A 1 204 ? -12.480 2.660 8.719 1.00 12.27 204 GLU A C 1
ATOM 1593 O O . GLU A 1 204 ? -12.807 3.867 8.649 1.00 12.45 204 GLU A O 1
ATOM 1599 N N . PHE A 1 205 ? -12.031 2.090 9.836 1.00 12.53 205 PHE A N 1
ATOM 1600 C CA . PHE A 1 205 ? -11.732 2.891 11.058 1.00 13.13 205 PHE A CA 1
ATOM 1601 C C . PHE A 1 205 ? -10.687 3.951 10.721 1.00 13.44 205 PHE A C 1
ATOM 1602 O O . PHE A 1 205 ? -9.898 3.791 9.764 1.00 13.52 205 PHE A O 1
ATOM 1610 N N . ASN A 1 206 ? -10.671 5.051 11.474 1.00 12.72 206 ASN A N 1
ATOM 1611 C CA . ASN A 1 206 ? -9.639 6.075 11.324 1.00 14.00 206 ASN A CA 1
ATOM 1612 C C . ASN A 1 206 ? -9.646 6.751 9.941 1.00 14.92 206 ASN A C 1
ATOM 1613 O O . ASN A 1 206 ? -8.583 7.108 9.382 1.00 17.10 206 ASN A O 1
ATOM 1618 N N . ASP A 1 207 ? -10.851 6.897 9.376 1.00 14.58 207 ASP A N 1
ATOM 1619 C CA . ASP A 1 207 ? -10.997 7.534 8.054 1.00 14.86 207 ASP A CA 1
ATOM 1620 C C . ASP A 1 207 ? -12.196 8.493 8.058 1.00 15.08 207 ASP A C 1
ATOM 1621 O O . ASP A 1 207 ? -13.343 8.137 7.703 1.00 15.69 207 ASP A O 1
ATOM 1626 N N . LEU A 1 208 ? -11.939 9.701 8.534 1.00 15.61 208 LEU A N 1
ATOM 1627 C CA . LEU A 1 208 ? -12.961 10.675 8.696 1.00 17.35 208 LEU A CA 1
ATOM 1628 C C . LEU A 1 208 ? -13.562 11.167 7.370 1.00 18.61 208 LEU A C 1
ATOM 1629 O O . LEU A 1 208 ? -14.756 11.431 7.302 1.00 17.10 208 LEU A O 1
ATOM 1634 N N . ASP A 1 209 ? -12.740 11.227 6.329 1.00 18.41 209 ASP A N 1
ATOM 1635 C CA . ASP A 1 209 ? -13.232 11.633 5.033 1.00 18.05 209 ASP A CA 1
ATOM 1636 C C . ASP A 1 209 ? -14.250 10.594 4.501 1.00 16.59 209 ASP A C 1
ATOM 1637 O O . ASP A 1 209 ? -15.296 10.945 3.965 1.00 15.87 209 ASP A O 1
ATOM 1642 N N . ALA A 1 210 ? -13.928 9.316 4.645 1.00 16.04 210 ALA A N 1
ATOM 1643 C CA . ALA A 1 210 ? -14.847 8.243 4.221 1.00 15.24 210 ALA A CA 1
ATOM 1644 C C . ALA A 1 210 ? -16.107 8.237 5.067 1.00 14.49 210 ALA A C 1
ATOM 1645 O O . ALA A 1 210 ? -17.190 8.004 4.563 1.00 13.95 210 ALA A O 1
ATOM 1647 N N . LEU A 1 211 ? -15.954 8.487 6.384 1.00 13.88 211 LEU A N 1
ATOM 1648 C CA . LEU A 1 211 ? -17.133 8.543 7.239 1.00 13.85 211 LEU A CA 1
ATOM 1649 C C . LEU A 1 211 ? -18.056 9.698 6.843 1.00 13.82 211 LEU A C 1
ATOM 1650 O O . LEU A 1 211 ? -19.266 9.511 6.743 1.00 14.18 211 LEU A O 1
ATOM 1655 N N . GLU A 1 212 ? -17.471 10.863 6.538 1.00 14.86 212 GLU A N 1
ATOM 1656 C CA . GLU A 1 212 ? -18.259 12.007 6.068 1.00 15.81 212 GLU A CA 1
ATOM 1657 C C . GLU A 1 212 ? -19.044 11.657 4.797 1.00 15.74 212 GLU A C 1
ATOM 1658 O O . GLU A 1 212 ? -20.255 11.928 4.694 1.00 15.26 212 GLU A O 1
ATOM 1664 N N . ALA A 1 213 ? -18.339 11.035 3.849 1.00 14.35 213 ALA A N 1
ATOM 1665 C CA . ALA A 1 213 ? -18.996 10.665 2.592 1.00 15.07 213 ALA A CA 1
ATOM 1666 C C . ALA A 1 213 ? -20.173 9.697 2.807 1.00 13.85 213 ALA A C 1
ATOM 1667 O O . ALA A 1 213 ? -21.235 9.800 2.176 1.00 14.76 213 ALA A O 1
ATOM 1669 N N . ALA A 1 214 ? -19.997 8.760 3.729 1.00 13.19 214 ALA A N 1
ATOM 1670 C CA . ALA A 1 214 ? -21.083 7.828 4.052 1.00 12.91 214 ALA A CA 1
ATOM 1671 C C . ALA A 1 214 ? -22.298 8.515 4.692 1.00 12.78 214 ALA A C 1
ATOM 1672 O O . ALA A 1 214 ? -23.422 8.294 4.290 1.00 13.22 214 ALA A O 1
ATOM 1674 N N . LEU A 1 215 ? -22.044 9.345 5.707 1.00 12.34 215 LEU A N 1
ATOM 1675 C CA . LEU A 1 215 ? -23.139 10.015 6.419 1.00 13.87 215 LEU A CA 1
ATOM 1676 C C . LEU A 1 215 ? -23.880 11.043 5.563 1.00 14.36 215 LEU A C 1
ATOM 1677 O O . LEU A 1 215 ? -25.078 11.264 5.757 1.00 14.82 215 LEU A O 1
ATOM 1682 N N . ALA A 1 216 ? -23.165 11.627 4.590 1.00 14.50 216 ALA A N 1
ATOM 1683 C CA . ALA A 1 216 ? -23.747 12.687 3.772 1.00 16.21 216 ALA A CA 1
ATOM 1684 C C . ALA A 1 216 ? -24.914 12.217 2.910 1.00 16.10 216 ALA A C 1
ATOM 1685 O O . ALA A 1 216 ? -25.712 13.019 2.436 1.00 17.48 216 ALA A O 1
ATOM 1687 N N . HIS A 1 217 ? -25.036 10.911 2.695 1.00 15.94 217 HIS A N 1
ATOM 1688 C CA . HIS A 1 217 ? -26.205 10.390 1.960 1.00 15.61 217 HIS A CA 1
ATOM 1689 C C . HIS A 1 217 ? -27.524 10.657 2.675 1.00 15.25 217 HIS A C 1
ATOM 1690 O O . HIS A 1 217 ? -28.583 10.596 2.059 1.00 19.06 217 HIS A O 1
ATOM 1697 N N . GLY A 1 218 ? -27.487 10.878 3.991 1.00 15.36 218 GLY A N 1
ATOM 1698 C CA . GLY A 1 218 ? -28.715 11.236 4.692 1.00 16.93 218 GLY A CA 1
ATOM 1699 C C . GLY A 1 218 ? -29.560 10.059 5.101 1.00 16.95 218 GLY A C 1
ATOM 1700 O O . GLY A 1 218 ? -30.672 10.257 5.566 1.00 21.48 218 GLY A O 1
ATOM 1701 N N . ASP A 1 219 ? -29.048 8.833 4.936 1.00 14.11 219 ASP A N 1
ATOM 1702 C CA . ASP A 1 219 ? -29.817 7.616 5.165 1.00 14.02 219 ASP A CA 1
ATOM 1703 C C . ASP A 1 219 ? -29.240 6.743 6.278 1.00 14.12 219 ASP A C 1
ATOM 1704 O O . ASP A 1 219 ? -29.635 5.561 6.383 1.00 15.49 219 ASP A O 1
ATOM 1709 N N . VAL A 1 220 ? -28.373 7.320 7.120 1.00 14.08 220 VAL A N 1
ATOM 1710 C CA . VAL A 1 220 ? -27.698 6.552 8.179 1.00 13.19 220 VAL A CA 1
ATOM 1711 C C . VAL A 1 220 ? -28.398 6.844 9.529 1.00 14.11 220 VAL A C 1
ATOM 1712 O O . VAL A 1 220 ? -28.417 7.969 10.007 1.00 17.06 220 VAL A O 1
ATOM 1716 N N . ALA A 1 221 ? -28.949 5.801 10.126 1.00 11.32 221 ALA A N 1
ATOM 1717 C CA . ALA A 1 221 ? -29.582 5.885 11.429 1.00 12.50 221 ALA A CA 1
ATOM 1718 C C . ALA A 1 221 ? -28.540 5.943 12.559 1.00 11.48 221 ALA A C 1
ATOM 1719 O O . ALA A 1 221 ? -28.763 6.625 13.592 1.00 14.84 221 ALA A O 1
ATOM 1721 N N . ALA A 1 222 ? -27.455 5.212 12.419 1.00 10.34 222 ALA A N 1
ATOM 1722 C CA . ALA A 1 222 ? -26.467 5.079 13.495 1.00 10.85 222 ALA A CA 1
ATOM 1723 C C . ALA A 1 222 ? -25.095 4.679 12.946 1.00 10.41 222 ALA A C 1
ATOM 1724 O O . ALA A 1 222 ? -25.024 3.996 11.913 1.00 10.84 222 ALA A O 1
ATOM 1726 N N . VAL A 1 223 ? -24.071 5.027 13.736 1.00 10.15 223 VAL A N 1
ATOM 1727 C CA . VAL A 1 223 ? -22.747 4.460 13.622 1.00 10.50 223 VAL A CA 1
ATOM 1728 C C . VAL A 1 223 ? -22.585 3.530 14.821 1.00 9.83 223 VAL A C 1
ATOM 1729 O O . VAL A 1 223 ? -22.750 3.974 15.966 1.00 10.89 223 VAL A O 1
ATOM 1733 N N . LEU A 1 224 ? -22.229 2.285 14.575 1.00 9.17 224 LEU A N 1
ATOM 1734 C CA . LEU A 1 224 ? -21.983 1.279 15.620 1.00 9.07 224 LEU A CA 1
ATOM 1735 C C . LEU A 1 224 ? -20.486 0.966 15.612 1.00 9.43 224 LEU A C 1
ATOM 1736 O O . LEU A 1 224 ? -19.934 0.574 14.540 1.00 9.73 224 LEU A O 1
ATOM 1741 N N . THR A 1 225 ? -19.815 1.112 16.756 1.00 9.52 225 THR A N 1
ATOM 1742 C CA . THR A 1 225 ? -18.368 0.868 16.800 1.00 9.60 225 THR A CA 1
ATOM 1743 C C . THR A 1 225 ? -17.880 0.558 18.210 1.00 9.62 225 THR A C 1
ATOM 1744 O O . THR A 1 225 ? -18.404 1.110 19.191 1.00 9.73 225 THR A O 1
ATOM 1748 N N . GLU A 1 226 ? -16.839 -0.262 18.310 1.00 9.21 226 GLU A N 1
ATOM 1749 C CA . GLU A 1 226 ? -15.999 -0.243 19.508 1.00 9.27 226 GLU A CA 1
ATOM 1750 C C . GLU A 1 226 ? -15.234 1.081 19.504 1.00 9.98 226 GLU A C 1
ATOM 1751 O O . GLU A 1 226 ? -14.913 1.627 18.442 1.00 11.22 226 GLU A O 1
ATOM 1757 N N . PRO A 1 227 ? -14.873 1.595 20.684 1.00 10.73 227 PRO A N 1
ATOM 1758 C CA . PRO A 1 227 ? -14.032 2.807 20.701 1.00 11.35 227 PRO A CA 1
ATOM 1759 C C . PRO A 1 227 ? -12.563 2.563 20.371 1.00 10.85 227 PRO A C 1
ATOM 1760 O O . PRO A 1 227 ? -11.805 3.504 20.117 1.00 13.00 227 PRO A O 1
ATOM 1764 N N . PHE A 1 228 ? -12.190 1.286 20.401 1.00 11.00 228 PHE A N 1
ATOM 1765 C CA . PHE A 1 228 ? -10.828 0.805 20.151 1.00 11.01 228 PHE A CA 1
ATOM 1766 C C . PHE A 1 228 ? -11.093 -0.610 19.657 1.00 11.15 228 PHE A C 1
ATOM 1767 O O . PHE A 1 228 ? -11.767 -1.367 20.367 1.00 10.84 228 PHE A O 1
ATOM 1775 N N . MET A 1 229 ? -10.733 -0.929 18.403 1.00 12.24 229 MET A N 1
ATOM 1776 C CA . MET A 1 229 ? -11.168 -2.222 17.873 1.00 11.72 229 MET A CA 1
ATOM 1777 C C . MET A 1 229 ? -10.384 -3.343 18.552 1.00 12.43 229 MET A C 1
ATOM 1778 O O . MET A 1 229 ? -9.170 -3.215 18.772 1.00 11.97 229 MET A O 1
ATOM 1783 N N . THR A 1 230 ? -11.050 -4.439 18.861 1.00 11.23 230 THR A N 1
ATOM 1784 C CA . THR A 1 230 ? -10.437 -5.560 19.577 1.00 11.39 230 THR A CA 1
ATOM 1785 C C . THR A 1 230 ? -10.665 -6.902 18.954 1.00 11.53 230 THR A C 1
ATOM 1786 O O . THR A 1 230 ? -10.194 -7.907 19.473 1.00 13.45 230 THR A O 1
ATOM 1790 N N . ASN A 1 231 ? -11.344 -6.940 17.811 1.00 11.91 231 ASN A N 1
ATOM 1791 C CA . ASN A 1 231 ? -11.748 -8.205 17.213 1.00 12.84 231 ASN A CA 1
ATOM 1792 C C . ASN A 1 231 ? -11.101 -8.488 15.859 1.00 14.80 231 ASN A C 1
ATOM 1793 O O . ASN A 1 231 ? -11.627 -9.270 15.068 1.00 16.57 231 ASN A O 1
ATOM 1798 N N . VAL A 1 232 ? -9.936 -7.869 15.643 1.00 14.09 232 VAL A N 1
ATOM 1799 C CA . VAL A 1 232 ? -9.079 -8.157 14.480 1.00 14.78 232 VAL A CA 1
ATOM 1800 C C . VAL A 1 232 ? -7.639 -7.906 14.893 1.00 15.37 232 VAL A C 1
ATOM 1801 O O . VAL A 1 232 ? -6.893 -7.142 14.260 1.00 17.83 232 VAL A O 1
ATOM 1805 N N . GLY A 1 233 ? -7.272 -8.446 16.052 1.00 14.64 233 GLY A N 1
ATOM 1806 C CA . GLY A 1 233 ? -6.234 -7.785 16.811 1.00 14.94 233 GLY A CA 1
ATOM 1807 C C . GLY A 1 233 ? -6.745 -6.428 17.298 1.00 13.96 233 GLY A C 1
ATOM 1808 O O . GLY A 1 233 ? -7.948 -6.112 17.174 1.00 14.34 233 GLY A O 1
ATOM 1809 N N . MET A 1 234 ? -5.845 -5.616 17.812 1.00 14.19 234 MET A N 1
ATOM 1810 C CA . MET A 1 234 ? -6.229 -4.315 18.342 1.00 12.58 234 MET A CA 1
ATOM 1811 C C . MET A 1 234 ? -5.921 -3.178 17.405 1.00 12.74 234 MET A C 1
ATOM 1812 O O . MET A 1 234 ? -4.818 -3.068 16.931 1.00 14.44 234 MET A O 1
ATOM 1817 N N . VAL A 1 235 ? -6.913 -2.338 17.143 1.00 12.41 235 VAL A N 1
ATOM 1818 C CA . VAL A 1 235 ? -6.758 -1.161 16.285 1.00 12.68 235 VAL A CA 1
ATOM 1819 C C . VAL A 1 235 ? -7.061 0.077 17.114 1.00 13.31 235 VAL A C 1
ATOM 1820 O O . VAL A 1 235 ? -8.241 0.402 17.410 1.00 14.06 235 VAL A O 1
ATOM 1824 N N . PRO A 1 236 ? -6.014 0.783 17.538 1.00 13.91 236 PRO A N 1
ATOM 1825 C CA . PRO A 1 236 ? -6.286 1.996 18.288 1.00 14.09 236 PRO A CA 1
ATOM 1826 C C . PRO A 1 236 ? -6.892 3.108 17.453 1.00 14.47 236 PRO A C 1
ATOM 1827 O O . PRO A 1 236 ? -6.609 3.206 16.244 1.00 15.34 236 PRO A O 1
ATOM 1831 N N . PRO A 1 237 ? -7.729 3.949 18.037 1.00 13.76 237 PRO A N 1
ATOM 1832 C CA . PRO A 1 237 ? -8.179 5.154 17.356 1.00 14.60 237 PRO A CA 1
ATOM 1833 C C . PRO A 1 237 ? -6.999 6.125 17.174 1.00 15.33 237 PRO A C 1
ATOM 1834 O O . PRO A 1 237 ? -6.158 6.274 18.061 1.00 18.00 237 PRO A O 1
ATOM 1838 N N . ALA A 1 238 ? -6.925 6.727 15.992 1.00 15.65 238 ALA A N 1
ATOM 1839 C CA . ALA A 1 238 ? -5.923 7.706 15.688 1.00 17.48 238 ALA A CA 1
ATOM 1840 C C . ALA A 1 238 ? -6.149 8.970 16.496 1.00 18.70 238 ALA A C 1
ATOM 1841 O O . ALA A 1 238 ? -7.250 9.247 16.973 1.00 17.98 238 ALA A O 1
ATOM 1843 N N . GLU A 1 239 ? -5.084 9.754 16.643 1.00 20.60 239 GLU A N 1
ATOM 1844 C CA . GLU A 1 239 ? -5.216 11.078 17.241 1.00 20.49 239 GLU A CA 1
ATOM 1845 C C . GLU A 1 239 ? -6.302 11.861 16.502 1.00 20.25 239 GLU A C 1
ATOM 1846 O O . GLU A 1 239 ? -6.292 11.966 15.254 1.00 20.85 239 GLU A O 1
ATOM 1852 N N . GLY A 1 240 ? -7.221 12.422 17.248 1.00 19.44 240 GLY A N 1
ATOM 1853 C CA . GLY A 1 240 ? -8.316 13.211 16.654 1.00 19.20 240 GLY A CA 1
ATOM 1854 C C . GLY A 1 240 ? -9.513 12.414 16.145 1.00 17.32 240 GLY A C 1
ATOM 1855 O O . GLY A 1 240 ? -10.530 13.003 15.768 1.00 19.93 240 GLY A O 1
ATOM 1856 N N . PHE A 1 241 ? -9.417 11.082 16.113 1.00 18.21 241 PHE A N 1
ATOM 1857 C CA . PHE A 1 241 ? -10.507 10.293 15.472 1.00 15.31 241 PHE A CA 1
ATOM 1858 C C . PHE A 1 241 ? -11.813 10.401 16.242 1.00 15.09 241 PHE A C 1
ATOM 1859 O O . PHE A 1 241 ? -12.873 10.700 15.686 1.00 15.64 241 PHE A O 1
ATOM 1867 N N . HIS A 1 242 ? -11.740 10.180 17.555 1.00 14.82 242 HIS A N 1
ATOM 1868 C CA . HIS A 1 242 ? -12.976 10.294 18.348 1.00 15.08 242 HIS A CA 1
ATOM 1869 C C . HIS A 1 242 ? -13.643 11.667 18.300 1.00 15.52 242 HIS A C 1
ATOM 1870 O O . HIS A 1 242 ? -14.853 11.758 18.242 1.00 15.53 242 HIS A O 1
ATOM 1877 N N . ALA A 1 243 ? -12.834 12.725 18.306 1.00 16.82 243 ALA A N 1
ATOM 1878 C CA . ALA A 1 243 ? -13.384 14.053 18.203 1.00 18.28 243 ALA A CA 1
ATOM 1879 C C . ALA A 1 243 ? -14.092 14.239 16.864 1.00 17.32 243 ALA A C 1
ATOM 1880 O O . ALA A 1 243 ? -15.187 14.768 16.819 1.00 18.37 243 ALA A O 1
ATOM 1882 N N . GLY A 1 244 ? -13.494 13.731 15.792 1.00 18.14 244 GLY A N 1
ATOM 1883 C CA . GLY A 1 244 ? -14.094 13.814 14.454 1.00 17.89 244 GLY A CA 1
ATOM 1884 C C . GLY A 1 244 ? -15.337 12.971 14.307 1.00 16.62 244 GLY A C 1
ATOM 1885 O O . GLY A 1 244 ? -16.326 13.369 13.722 1.00 16.76 244 GLY A O 1
ATOM 1886 N N . LEU A 1 245 ? -15.272 11.756 14.854 1.00 15.60 245 LEU A N 1
ATOM 1887 C CA . LEU A 1 245 ? -16.408 10.860 14.867 1.00 15.05 245 LEU A CA 1
ATOM 1888 C C . LEU A 1 245 ? -17.589 11.506 15.578 1.00 14.68 245 LEU A C 1
ATOM 1889 O O . LEU A 1 245 ? -18.734 11.438 15.117 1.00 14.29 245 LEU A O 1
ATOM 1894 N N . ARG A 1 246 ? -17.324 12.091 16.736 1.00 14.91 246 ARG A N 1
ATOM 1895 C CA . ARG A 1 246 ? -18.401 12.716 17.498 1.00 14.95 246 ARG A CA 1
ATOM 1896 C C . ARG A 1 246 ? -18.964 13.921 16.752 1.00 14.49 246 ARG A C 1
ATOM 1897 O O . ARG A 1 246 ? -20.163 14.119 16.738 1.00 16.00 246 ARG A O 1
ATOM 1905 N N . GLU A 1 247 ? -18.073 14.745 16.183 1.00 16.40 247 GLU A N 1
ATOM 1906 C CA . GLU A 1 247 ? -18.511 15.925 15.464 1.00 19.66 247 GLU A CA 1
ATOM 1907 C C . GLU A 1 247 ? -19.362 15.576 14.230 1.00 17.99 247 GLU A C 1
ATOM 1908 O O . GLU A 1 247 ? -20.420 16.177 14.013 1.00 19.56 247 GLU A O 1
ATOM 1914 N N . LEU A 1 248 ? -18.888 14.621 13.413 1.00 16.91 248 LEU A N 1
ATOM 1915 C CA . LEU A 1 248 ? -19.612 14.239 12.196 1.00 17.71 248 LEU A CA 1
ATOM 1916 C C . LEU A 1 248 ? -20.996 13.668 12.503 1.00 16.40 248 LEU A C 1
ATOM 1917 O O . LEU A 1 248 ? -21.953 13.976 11.821 1.00 16.29 248 LEU A O 1
ATOM 1922 N N . THR A 1 249 ? -21.068 12.799 13.525 1.00 14.82 249 THR A N 1
ATOM 1923 C CA . THR A 1 249 ? -22.345 12.235 13.839 1.00 14.71 249 THR A CA 1
ATOM 1924 C C . THR A 1 249 ? -23.306 13.302 14.383 1.00 14.82 249 THR A C 1
ATOM 1925 O O . THR A 1 249 ? -24.491 13.307 14.042 1.00 17.46 249 THR A O 1
ATOM 1929 N N . ARG A 1 250 ? -22.797 14.254 15.178 1.00 17.15 250 ARG A N 1
ATOM 1930 C CA . ARG A 1 250 ? -23.653 15.376 15.588 1.00 19.77 250 ARG A CA 1
ATOM 1931 C C . ARG A 1 250 ? -24.167 16.183 14.408 1.00 19.94 250 ARG A C 1
ATOM 1932 O O . ARG A 1 250 ? -25.385 16.460 14.312 1.00 20.52 250 ARG A O 1
ATOM 1940 N N . ARG A 1 251 ? -23.263 16.490 13.483 1.00 18.65 251 ARG A N 1
ATOM 1941 C CA . ARG A 1 251 ? -23.601 17.373 12.372 1.00 20.69 251 ARG A CA 1
ATOM 1942 C C . ARG A 1 251 ? -24.658 16.753 11.473 1.00 21.56 251 ARG A C 1
ATOM 1943 O O . ARG A 1 251 ? -25.568 17.426 11.000 1.00 26.72 251 ARG A O 1
ATOM 1951 N N . HIS A 1 252 ? -24.584 15.431 11.330 1.00 17.56 252 HIS A N 1
ATOM 1952 C CA . HIS A 1 252 ? -25.528 14.694 10.485 1.00 18.05 252 HIS A CA 1
ATOM 1953 C C . HIS A 1 252 ? -26.715 14.082 11.264 1.00 18.28 252 HIS A C 1
ATOM 1954 O O . HIS A 1 252 ? -27.547 13.363 10.669 1.00 17.56 252 HIS A O 1
ATOM 1961 N N . ASP A 1 253 ? -26.820 14.383 12.569 1.00 17.68 253 ASP A N 1
ATOM 1962 C CA . ASP A 1 253 ? -27.879 13.856 13.450 1.00 17.45 253 ASP A CA 1
ATOM 1963 C C . ASP A 1 253 ? -27.968 12.329 13.306 1.00 15.81 253 ASP A C 1
ATOM 1964 O O . ASP A 1 253 ? -29.037 11.740 13.073 1.00 15.98 253 ASP A O 1
ATOM 1969 N N . VAL A 1 254 ? -26.790 11.726 13.457 1.00 13.64 254 VAL A N 1
ATOM 1970 C CA . VAL A 1 254 ? -26.616 10.286 13.402 1.00 13.36 254 VAL A CA 1
ATOM 1971 C C . VAL A 1 254 ? -26.245 9.781 14.817 1.00 12.82 254 VAL A C 1
ATOM 1972 O O . VAL A 1 254 ? -25.358 10.328 15.435 1.00 13.67 254 VAL A O 1
ATOM 1976 N N . ALA A 1 255 ? -26.938 8.745 15.307 1.00 11.96 255 ALA A N 1
ATOM 1977 C CA . ALA A 1 255 ? -26.617 8.176 16.620 1.00 11.77 255 ALA A CA 1
ATOM 1978 C C . ALA A 1 255 ? -25.241 7.559 16.641 1.00 11.23 255 ALA A C 1
ATOM 1979 O O . ALA A 1 255 ? -24.901 6.802 15.730 1.00 12.45 255 ALA A O 1
ATOM 1981 N N . LEU A 1 256 ? -24.498 7.794 17.720 1.00 10.47 256 LEU A N 1
ATOM 1982 C CA . LEU A 1 256 ? -23.188 7.198 17.920 1.00 10.58 256 LEU A CA 1
ATOM 1983 C C . LEU A 1 256 ? -23.335 6.129 19.020 1.00 9.39 256 LEU A C 1
ATOM 1984 O O . LEU A 1 256 ? -23.604 6.468 20.200 1.00 10.15 256 LEU A O 1
ATOM 1989 N N . ILE A 1 257 ? -23.175 4.867 18.619 1.00 9.12 257 ILE A N 1
ATOM 1990 C CA . ILE A 1 257 ? -23.299 3.734 19.537 1.00 9.08 257 ILE A CA 1
ATOM 1991 C C . ILE A 1 257 ? -21.904 3.196 19.810 1.00 9.35 257 ILE A C 1
ATOM 1992 O O . ILE A 1 257 ? -21.209 2.736 18.882 1.00 9.91 257 ILE A O 1
ATOM 1997 N N . ILE A 1 258 ? -21.522 3.222 21.101 1.00 9.27 258 ILE A N 1
ATOM 1998 C CA . ILE A 1 258 ? -20.191 2.785 21.528 1.00 9.10 258 ILE A CA 1
ATOM 1999 C C . ILE A 1 258 ? -20.360 1.452 22.265 1.00 8.62 258 ILE A C 1
ATOM 2000 O O . ILE A 1 258 ? -21.035 1.361 23.292 1.00 9.41 258 ILE A O 1
ATOM 2005 N N . ASP A 1 259 ? -19.769 0.406 21.690 1.00 8.23 259 ASP A N 1
ATOM 2006 C CA . ASP A 1 259 ? -19.831 -0.970 22.179 1.00 8.38 259 ASP A CA 1
ATOM 2007 C C . ASP A 1 259 ? -18.549 -1.281 22.954 1.00 8.95 259 ASP A C 1
ATOM 2008 O O . ASP A 1 259 ? -17.469 -1.416 22.379 1.00 9.36 259 ASP A O 1
ATOM 2013 N N . GLU A 1 260 ? -18.710 -1.403 24.288 1.00 9.48 260 GLU A N 1
ATOM 2014 C CA . GLU A 1 260 ? -17.615 -1.550 25.231 1.00 8.71 260 GLU A CA 1
ATOM 2015 C C . GLU A 1 260 ? -17.497 -2.959 25.774 1.00 8.75 260 GLU A C 1
ATOM 2016 O O . GLU A 1 260 ? -16.844 -3.215 26.797 1.00 9.87 260 GLU A O 1
ATOM 2022 N N . THR A 1 261 ? -18.116 -3.906 25.067 1.00 8.12 261 THR A N 1
ATOM 2023 C CA . THR A 1 261 ? -18.111 -5.302 25.550 1.00 8.96 261 THR A CA 1
ATOM 2024 C C . THR A 1 261 ? -16.696 -5.849 25.854 1.00 9.72 261 THR A C 1
ATOM 2025 O O . THR A 1 261 ? -16.522 -6.670 26.753 1.00 10.44 261 THR A O 1
ATOM 2029 N N . HIS A 1 262 ? -15.707 -5.449 25.042 1.00 8.89 262 HIS A N 1
ATOM 2030 C CA . HIS A 1 262 ? -14.289 -5.694 25.329 1.00 9.65 262 HIS A CA 1
ATOM 2031 C C . HIS A 1 262 ? -13.564 -4.523 25.941 1.00 10.33 262 HIS A C 1
ATOM 2032 O O . HIS A 1 262 ? -12.706 -4.732 26.819 1.00 11.60 262 HIS A O 1
ATOM 2039 N N . THR A 1 263 ? -13.808 -3.306 25.477 1.00 9.46 263 THR A N 1
ATOM 2040 C CA . THR A 1 263 ? -13.046 -2.140 25.923 1.00 10.62 263 THR A CA 1
ATOM 2041 C C . THR A 1 263 ? -13.359 -1.726 27.365 1.00 10.39 263 THR A C 1
ATOM 2042 O O . THR A 1 263 ? -12.664 -0.851 27.889 1.00 11.66 263 THR A O 1
ATOM 2046 N N . ILE A 1 264 ? -14.320 -2.419 28.002 1.00 9.73 264 ILE A N 1
ATOM 2047 C CA . ILE A 1 264 ? -14.479 -2.326 29.452 1.00 9.95 264 ILE A CA 1
ATOM 2048 C C . ILE A 1 264 ? -13.186 -2.731 30.190 1.00 11.06 264 ILE A C 1
ATOM 2049 O O . ILE A 1 264 ? -12.992 -2.395 31.373 1.00 10.84 264 ILE A O 1
ATOM 2054 N N . SER A 1 265 ? -12.244 -3.385 29.498 1.00 10.92 265 SER A N 1
ATOM 2055 C CA . SER A 1 265 ? -10.906 -3.575 30.038 1.00 11.37 265 SER A CA 1
ATOM 2056 C C . SER A 1 265 ? -10.163 -2.285 30.387 1.00 11.73 265 SER A C 1
ATOM 2057 O O . SER A 1 265 ? -9.195 -2.340 31.169 1.00 11.95 265 SER A O 1
ATOM 2060 N N A CYS A 1 266 ? -10.577 -1.147 29.816 0.60 11.50 266 CYS A N 1
ATOM 2061 N N B CYS A 1 266 ? -10.577 -1.149 29.818 0.40 11.13 266 CYS A N 1
ATOM 2062 C CA A CYS A 1 266 ? -9.864 0.123 29.980 0.60 12.28 266 CYS A CA 1
ATOM 2063 C CA B CYS A 1 266 ? -9.861 0.113 29.976 0.40 12.40 266 CYS A CA 1
ATOM 2064 C C A CYS A 1 266 ? -10.053 0.765 31.335 0.60 13.00 266 CYS A C 1
ATOM 2065 C C B CYS A 1 266 ? -10.052 0.748 31.330 0.40 12.55 266 CYS A C 1
ATOM 2066 O O A CYS A 1 266 ? -9.281 1.655 31.730 0.60 17.16 266 CYS A O 1
ATOM 2067 O O B CYS A 1 266 ? -9.262 1.594 31.712 0.40 15.40 266 CYS A O 1
ATOM 2072 N N . GLY A 1 267 ? -11.106 0.374 32.063 1.00 12.70 267 GLY A N 1
ATOM 2073 C CA . GLY A 1 267 ? -11.363 0.979 33.369 1.00 12.62 267 GLY A CA 1
ATOM 2074 C C . GLY A 1 267 ? -12.785 0.730 33.798 1.00 12.53 267 GLY A C 1
ATOM 2075 O O . GLY A 1 267 ? -13.602 0.248 33.004 1.00 12.24 267 GLY A O 1
ATOM 2076 N N . PRO A 1 268 ? -13.115 1.149 35.030 1.00 12.26 268 PRO A N 1
ATOM 2077 C CA . PRO A 1 268 ? -14.431 0.847 35.558 1.00 11.90 268 PRO A CA 1
ATOM 2078 C C . PRO A 1 268 ? -15.587 1.562 34.855 1.00 10.55 268 PRO A C 1
ATOM 2079 O O . PRO A 1 268 ? -16.741 1.156 35.009 1.00 12.36 268 PRO A O 1
ATOM 2083 N N . ALA A 1 269 ? -15.294 2.602 34.094 1.00 11.58 269 ALA A N 1
ATOM 2084 C CA . ALA A 1 269 ? -16.250 3.347 33.292 1.00 12.32 269 ALA A CA 1
ATOM 2085 C C . ALA A 1 269 ? -15.964 3.158 31.810 1.00 11.95 269 ALA A C 1
ATOM 2086 O O . ALA A 1 269 ? -16.427 3.946 30.982 1.00 11.41 269 ALA A O 1
ATOM 2088 N N . GLY A 1 270 ? -15.206 2.119 31.473 1.00 11.75 270 GLY A N 1
ATOM 2089 C CA . GLY A 1 270 ? -14.880 1.854 30.093 1.00 11.35 270 GLY A CA 1
ATOM 2090 C C . GLY A 1 270 ? -13.885 2.858 29.481 1.00 12.16 270 GLY A C 1
ATOM 2091 O O . GLY A 1 270 ? -13.368 3.767 30.129 1.00 12.12 270 GLY A O 1
ATOM 2092 N N . TYR A 1 271 ? -13.595 2.623 28.216 1.00 12.35 271 TYR A N 1
ATOM 2093 C CA . TYR A 1 271 ? -12.807 3.556 27.427 1.00 11.43 271 TYR A CA 1
ATOM 2094 C C . TYR A 1 271 ? -13.468 4.932 27.423 1.00 11.69 271 TYR A C 1
ATOM 2095 O O . TYR A 1 271 ? -12.792 5.974 27.534 1.00 13.27 271 TYR A O 1
ATOM 2104 N N . SER A 1 272 ? -14.809 4.934 27.289 1.00 11.33 272 SER A N 1
ATOM 2105 C CA . SER A 1 272 ? -15.564 6.186 27.200 1.00 12.31 272 SER A CA 1
ATOM 2106 C C . SER A 1 272 ? -15.343 7.042 28.425 1.00 12.50 272 SER A C 1
ATOM 2107 O O . SER A 1 272 ? -15.130 8.241 28.321 1.00 14.62 272 SER A O 1
ATOM 2110 N N . GLY A 1 273 ? -15.383 6.430 29.607 1.00 12.94 273 GLY A N 1
ATOM 2111 C CA . GLY A 1 273 ? -15.138 7.183 30.840 1.00 13.44 273 GLY A CA 1
ATOM 2112 C C . GLY A 1 273 ? -13.684 7.620 30.991 1.00 15.52 273 GLY A C 1
ATOM 2113 O O . GLY A 1 273 ? -13.438 8.744 31.444 1.00 19.69 273 GLY A O 1
ATOM 2114 N N . ALA A 1 274 ? -12.754 6.781 30.560 1.00 14.09 274 ALA A N 1
ATOM 2115 C CA . ALA A 1 274 ? -11.331 7.078 30.715 1.00 14.76 274 ALA A CA 1
ATOM 2116 C C . ALA A 1 274 ? -10.869 8.203 29.760 1.00 16.62 274 ALA A C 1
ATOM 2117 O O . ALA A 1 274 ? -9.934 8.905 30.111 1.00 20.24 274 ALA A O 1
ATOM 2119 N N . HIS A 1 275 ? -11.537 8.348 28.610 1.00 16.45 275 HIS A N 1
ATOM 2120 C CA . HIS A 1 275 ? -11.116 9.271 27.549 1.00 16.99 275 HIS A CA 1
ATOM 2121 C C . HIS A 1 275 ? -12.134 10.352 27.249 1.00 18.80 275 HIS A C 1
ATOM 2122 O O . HIS A 1 275 ? -11.994 11.064 26.247 1.00 25.02 275 HIS A O 1
ATOM 2129 N N . GLY A 1 276 ? -13.152 10.493 28.089 1.00 18.05 276 GLY A N 1
ATOM 2130 C CA . GLY A 1 276 ? -14.113 11.585 27.882 1.00 19.94 276 GLY A CA 1
ATOM 2131 C C . GLY A 1 276 ? -14.961 11.506 26.628 1.00 17.90 276 GLY A C 1
ATOM 2132 O O . GLY A 1 276 ? -15.325 12.537 26.085 1.00 22.98 276 GLY A O 1
ATOM 2133 N N . LEU A 1 277 ? -15.317 10.305 26.184 1.00 14.75 277 LEU A N 1
ATOM 2134 C CA . LEU A 1 277 ? -16.211 10.201 25.035 1.00 14.15 277 LEU A CA 1
ATOM 2135 C C . LEU A 1 277 ? -17.629 10.593 25.451 1.00 13.86 277 LEU A C 1
ATOM 2136 O O . LEU A 1 277 ? -17.967 10.591 26.640 1.00 16.02 277 LEU A O 1
ATOM 2141 N N . GLU A 1 278 ? -18.436 10.895 24.452 1.00 13.72 278 GLU A N 1
ATOM 2142 C CA . GLU A 1 278 ? -19.818 11.348 24.621 1.00 15.51 278 GLU A CA 1
ATOM 2143 C C . GLU A 1 278 ? -20.756 10.480 23.756 1.00 13.75 278 GLU A C 1
ATOM 2144 O O . GLU A 1 278 ? -21.337 10.948 22.795 1.00 15.49 278 GLU A O 1
ATOM 2150 N N . PRO A 1 279 ? -20.914 9.202 24.122 1.00 13.48 279 PRO A N 1
ATOM 2151 C CA . PRO A 1 279 ? -21.783 8.289 23.328 1.00 13.10 279 PRO A CA 1
ATOM 2152 C C . PRO A 1 279 ? -23.236 8.748 23.362 1.00 12.57 279 PRO A C 1
ATOM 2153 O O . PRO A 1 279 ? -23.682 9.261 24.372 1.00 13.91 279 PRO A O 1
ATOM 2157 N N . ASP A 1 280 ? -23.955 8.489 22.304 1.00 10.43 280 ASP A N 1
ATOM 2158 C CA . ASP A 1 280 ? -25.441 8.533 22.359 1.00 9.92 280 ASP A CA 1
ATOM 2159 C C . ASP A 1 280 ? -26.045 7.292 22.994 1.00 9.32 280 ASP A C 1
ATOM 2160 O O . ASP A 1 280 ? -27.049 7.371 23.664 1.00 9.84 280 ASP A O 1
ATOM 2165 N N . PHE A 1 281 ? -25.448 6.155 22.664 1.00 8.51 281 PHE A N 1
ATOM 2166 C CA . PHE A 1 281 ? -25.798 4.852 23.206 1.00 8.89 281 PHE A CA 1
ATOM 2167 C C . PHE A 1 281 ? -24.507 4.153 23.633 1.00 8.25 281 PHE A C 1
ATOM 2168 O O . PHE A 1 281 ? -23.478 4.307 22.986 1.00 8.93 281 PHE A O 1
ATOM 2176 N N . PHE A 1 282 ? -24.617 3.354 24.690 1.00 8.32 282 PHE A N 1
ATOM 2177 C CA . PHE A 1 282 ? -23.484 2.615 25.265 1.00 8.28 282 PHE A CA 1
ATOM 2178 C C . PHE A 1 282 ? -23.948 1.181 25.458 1.00 7.72 282 PHE A C 1
ATOM 2179 O O . PHE A 1 282 ? -25.019 0.954 26.040 1.00 8.64 282 PHE A O 1
ATOM 2187 N N . VAL A 1 283 ? -23.183 0.223 24.962 1.00 7.74 283 VAL A N 1
ATOM 2188 C CA . VAL A 1 283 ? -23.510 -1.196 25.075 1.00 8.14 283 VAL A CA 1
ATOM 2189 C C . VAL A 1 283 ? -22.405 -1.959 25.808 1.00 8.29 283 VAL A C 1
ATOM 2190 O O . VAL A 1 283 ? -21.201 -1.755 25.526 1.00 8.85 283 VAL A O 1
ATOM 2194 N N . LEU A 1 284 ? -22.807 -2.839 26.715 1.00 7.95 284 LEU A N 1
ATOM 2195 C CA . LEU A 1 284 ? -21.847 -3.643 27.477 1.00 8.01 284 LEU A CA 1
ATOM 2196 C C . LEU A 1 284 ? -22.394 -5.007 27.834 1.00 7.97 284 LEU A C 1
ATOM 2197 O O . LEU A 1 284 ? -23.364 -5.086 28.593 1.00 8.13 284 LEU A O 1
ATOM 2202 N N . GLY A 1 285 ? -21.854 -6.061 27.221 1.00 8.28 285 GLY A N 1
ATOM 2203 C CA . GLY A 1 285 ? -22.210 -7.410 27.595 1.00 8.98 285 GLY A CA 1
ATOM 2204 C C . GLY A 1 285 ? -21.065 -8.232 28.116 1.00 8.81 285 GLY A C 1
ATOM 2205 O O . GLY A 1 285 ? -20.114 -7.719 28.708 1.00 10.42 285 GLY A O 1
ATOM 2230 N N . CYS A 1 287 ? -19.519 -9.801 30.532 1.00 10.96 287 CYS A N 1
ATOM 2231 C CA . CYS A 1 287 ? -18.860 -10.007 31.806 1.00 11.81 287 CYS A CA 1
ATOM 2232 C C . CYS A 1 287 ? -19.556 -9.477 33.029 1.00 11.77 287 CYS A C 1
ATOM 2233 O O . CYS A 1 287 ? -19.037 -9.603 34.135 1.00 13.63 287 CYS A O 1
ATOM 2236 N N . ILE A 1 288 ? -20.741 -8.942 32.895 1.00 9.87 288 ILE A N 1
ATOM 2237 C CA . ILE A 1 288 ? -21.334 -8.147 33.980 1.00 11.18 288 ILE A CA 1
ATOM 2238 C C . ILE A 1 288 ? -22.288 -8.893 34.910 1.00 9.81 288 ILE A C 1
ATOM 2239 O O . ILE A 1 288 ? -22.768 -8.303 35.878 1.00 10.85 288 ILE A O 1
ATOM 2244 N N . ALA A 1 289 ? -22.528 -10.173 34.654 1.00 9.81 289 ALA A N 1
ATOM 2245 C CA . ALA A 1 289 ? -23.513 -10.910 35.440 1.00 9.49 289 ALA A CA 1
ATOM 2246 C C . ALA A 1 289 ? -23.024 -12.323 35.806 1.00 10.24 289 ALA A C 1
ATOM 2247 O O . ALA A 1 289 ? -23.770 -13.259 35.886 1.00 10.71 289 ALA A O 1
ATOM 2249 N N . GLY A 1 290 ? -21.715 -12.452 36.097 1.00 9.64 290 GLY A N 1
ATOM 2250 C CA . GLY A 1 290 ? -21.185 -13.676 36.651 1.00 11.87 290 GLY A CA 1
ATOM 2251 C C . GLY A 1 290 ? -21.332 -14.906 35.810 1.00 12.11 290 GLY A C 1
ATOM 2252 O O . GLY A 1 290 ? -21.356 -16.002 36.376 1.00 13.18 290 GLY A O 1
ATOM 2253 N N . GLY A 1 291 ? -21.434 -14.726 34.488 1.00 12.05 291 GLY A N 1
ATOM 2254 C CA . GLY A 1 291 ? -21.642 -15.857 33.614 1.00 13.64 291 GLY A CA 1
ATOM 2255 C C . GLY A 1 291 ? -23.089 -16.165 33.290 1.00 11.35 291 GLY A C 1
ATOM 2256 O O . GLY A 1 291 ? -23.367 -17.070 32.494 1.00 14.61 291 GLY A O 1
ATOM 2257 N N . ILE A 1 292 ? -24.040 -15.411 33.858 1.00 10.13 292 ILE A N 1
ATOM 2258 C CA . ILE A 1 292 ? -25.410 -15.438 33.372 1.00 9.72 292 ILE A CA 1
ATOM 2259 C C . ILE A 1 292 ? -25.430 -14.585 32.087 1.00 9.20 292 ILE A C 1
ATOM 2260 O O . ILE A 1 292 ? -24.960 -13.431 32.076 1.00 10.43 292 ILE A O 1
ATOM 2265 N N . PRO A 1 293 ? -25.968 -15.132 30.991 1.00 8.89 293 PRO A N 1
ATOM 2266 C CA . PRO A 1 293 ? -26.076 -14.336 29.751 1.00 8.45 293 PRO A CA 1
ATOM 2267 C C . PRO A 1 293 ? -26.798 -13.028 30.001 1.00 8.71 293 PRO A C 1
ATOM 2268 O O . PRO A 1 293 ? -27.932 -13.013 30.485 1.00 9.76 293 PRO A O 1
ATOM 2272 N N A SER A 1 294 ? -26.149 -11.919 29.660 0.50 8.17 294 SER A N 1
ATOM 2273 N N B SER A 1 294 ? -26.153 -11.918 29.655 0.50 8.55 294 SER A N 1
ATOM 2274 C CA A SER A 1 294 ? -26.669 -10.588 29.981 0.50 8.48 294 SER A CA 1
ATOM 2275 C CA B SER A 1 294 ? -26.681 -10.585 29.973 0.50 9.04 294 SER A CA 1
ATOM 2276 C C A SER A 1 294 ? -25.932 -9.520 29.211 0.50 8.45 294 SER A C 1
ATOM 2277 C C B SER A 1 294 ? -25.930 -9.512 29.246 0.50 8.74 294 SER A C 1
ATOM 2278 O O A SER A 1 294 ? -24.789 -9.731 28.756 0.50 10.10 294 SER A O 1
ATOM 2279 O O B SER A 1 294 ? -24.739 -9.675 28.947 0.50 10.28 294 SER A O 1
ATOM 2284 N N . ALA A 1 295 ? -26.602 -8.380 29.055 1.00 7.57 295 ALA A N 1
ATOM 2285 C CA . ALA A 1 295 ? -25.936 -7.144 28.665 1.00 7.89 295 ALA A CA 1
ATOM 2286 C C . ALA A 1 295 ? -26.805 -5.989 29.141 1.00 7.66 295 ALA A C 1
ATOM 2287 O O . ALA A 1 295 ? -28.009 -6.168 29.419 1.00 7.46 295 ALA A O 1
ATOM 2289 N N . VAL A 1 296 ? -26.192 -4.796 29.186 1.00 8.43 296 VAL A N 1
ATOM 2290 C CA . VAL A 1 296 ? -26.934 -3.577 29.377 1.00 8.45 296 VAL A CA 1
ATOM 2291 C C . VAL A 1 296 ? -26.714 -2.662 28.188 1.00 8.43 296 VAL A C 1
ATOM 2292 O O . VAL A 1 296 ? -25.654 -2.706 27.522 1.00 8.66 296 VAL A O 1
ATOM 2296 N N . TRP A 1 297 ? -27.678 -1.794 27.933 1.00 8.04 297 TRP A N 1
ATOM 2297 C CA . TRP A 1 297 ? -27.478 -0.689 27.056 1.00 8.43 297 TRP A CA 1
ATOM 2298 C C . TRP A 1 297 ? -28.077 0.544 27.650 1.00 8.36 297 TRP A C 1
ATOM 2299 O O . TRP A 1 297 ? -29.104 0.476 28.313 1.00 8.24 297 TRP A O 1
ATOM 2310 N N . GLY A 1 298 ? -27.438 1.655 27.367 1.00 8.14 298 GLY A N 1
ATOM 2311 C CA . GLY A 1 298 ? -27.861 2.963 27.869 1.00 7.78 298 GLY A CA 1
ATOM 2312 C C . GLY A 1 298 ? -27.921 4.008 26.791 1.00 8.55 298 GLY A C 1
ATOM 2313 O O . GLY A 1 298 ? -27.315 3.829 25.739 1.00 9.48 298 GLY A O 1
ATOM 2314 N N . CYS A 1 299 ? -28.714 5.062 27.045 1.00 7.91 299 CYS A N 1
ATOM 2315 C CA . CYS A 1 299 ? -28.802 6.158 26.088 1.00 8.31 299 CYS A CA 1
ATOM 2316 C C . CYS A 1 299 ? -28.950 7.476 26.771 1.00 8.90 299 CYS A C 1
ATOM 2317 O O . CYS A 1 299 ? -29.356 7.574 27.949 1.00 9.61 299 CYS A O 1
ATOM 2320 N N . SER A 1 300 ? -28.607 8.504 26.013 1.00 8.51 300 SER A N 1
ATOM 2321 C CA . SER A 1 300 ? -28.751 9.896 26.507 1.00 8.61 300 SER A CA 1
ATOM 2322 C C . SER A 1 300 ? -30.222 10.272 26.663 1.00 8.78 300 SER A C 1
ATOM 2323 O O . SER A 1 300 ? -31.117 9.644 26.077 1.00 9.81 300 SER A O 1
ATOM 2326 N N . GLN A 1 301 ? -30.487 11.311 27.442 1.00 9.58 301 GLN A N 1
ATOM 2327 C CA . GLN A 1 301 ? -31.849 11.824 27.531 1.00 10.35 301 GLN A CA 1
ATOM 2328 C C . GLN A 1 301 ? -32.367 12.269 26.156 1.00 9.60 301 GLN A C 1
ATOM 2329 O O . GLN A 1 301 ? -33.545 12.067 25.864 1.00 10.38 301 GLN A O 1
ATOM 2335 N N . ALA A 1 302 ? -31.532 12.899 25.325 1.00 10.31 302 ALA A N 1
ATOM 2336 C CA . ALA A 1 302 ? -31.975 13.329 24.016 1.00 10.62 302 ALA A CA 1
ATOM 2337 C C . ALA A 1 302 ? -32.441 12.162 23.161 1.00 10.41 302 ALA A C 1
ATOM 2338 O O . ALA A 1 302 ? -33.495 12.238 22.490 1.00 12.19 302 ALA A O 1
ATOM 2340 N N . GLN A 1 303 ? -31.727 11.041 23.238 1.00 10.18 303 GLN A N 1
ATOM 2341 C CA . GLN A 1 303 ? -32.160 9.862 22.483 1.00 9.36 303 GLN A CA 1
ATOM 2342 C C . GLN A 1 303 ? -33.451 9.286 23.082 1.00 9.44 303 GLN A C 1
ATOM 2343 O O . GLN A 1 303 ? -34.356 8.860 22.347 1.00 10.21 303 GLN A O 1
ATOM 2349 N N . ALA A 1 304 ? -33.511 9.215 24.410 1.00 9.23 304 ALA A N 1
ATOM 2350 C CA . ALA A 1 304 ? -34.699 8.690 25.090 1.00 9.86 304 ALA A CA 1
ATOM 2351 C C . ALA A 1 304 ? -35.950 9.461 24.654 1.00 10.16 304 ALA A C 1
ATOM 2352 O O . ALA A 1 304 ? -36.978 8.847 24.335 1.00 9.83 304 ALA A O 1
ATOM 2354 N N . GLU A 1 305 ? -35.880 10.796 24.576 1.00 10.38 305 GLU A N 1
ATOM 2355 C CA . GLU A 1 305 ? -37.049 11.552 24.190 1.00 10.95 305 GLU A CA 1
ATOM 2356 C C . GLU A 1 305 ? -37.479 11.256 22.756 1.00 11.00 305 GLU A C 1
ATOM 2357 O O . GLU A 1 305 ? -38.687 11.229 22.448 1.00 11.39 305 GLU A O 1
ATOM 2363 N N . ARG A 1 306 ? -36.524 11.007 21.872 1.00 10.85 306 ARG A N 1
ATOM 2364 C CA . ARG A 1 306 ? -36.854 10.640 20.489 1.00 11.59 306 ARG A CA 1
ATOM 2365 C C . ARG A 1 306 ? -37.466 9.250 20.413 1.00 10.71 306 ARG A C 1
ATOM 2366 O O . ARG A 1 306 ? -38.440 9.034 19.709 1.00 11.96 306 ARG A O 1
ATOM 2374 N N . ILE A 1 307 ? -36.952 8.335 21.227 1.00 9.74 307 ILE A N 1
ATOM 2375 C CA . ILE A 1 307 ? -37.511 6.976 21.284 1.00 9.85 307 ILE A CA 1
ATOM 2376 C C . ILE A 1 307 ? -38.933 6.984 21.854 1.00 10.09 307 ILE A C 1
ATOM 2377 O O . ILE A 1 307 ? -39.854 6.355 21.283 1.00 10.97 307 ILE A O 1
ATOM 2382 N N . TRP A 1 308 ? -39.150 7.707 22.951 1.00 9.82 308 TRP A N 1
ATOM 2383 C CA . TRP A 1 308 ? -40.501 7.730 23.532 1.00 10.49 308 TRP A CA 1
ATOM 2384 C C . TRP A 1 308 ? -41.555 8.298 22.580 1.00 10.30 308 TRP A C 1
ATOM 2385 O O . TRP A 1 308 ? -42.713 7.848 22.587 1.00 10.77 308 TRP A O 1
ATOM 2396 N N . ALA A 1 309 ? -41.152 9.206 21.694 1.00 10.36 309 ALA A N 1
ATOM 2397 C CA . ALA A 1 309 ? -42.092 9.783 20.752 1.00 10.44 309 ALA A CA 1
ATOM 2398 C C . ALA A 1 309 ? -42.428 8.847 19.613 1.00 11.32 309 ALA A C 1
ATOM 2399 O O . ALA A 1 309 ? -43.409 9.108 18.900 1.00 13.23 309 ALA A O 1
ATOM 2401 N N . VAL A 1 310 ? -41.661 7.790 19.373 1.00 10.97 310 VAL A N 1
ATOM 2402 C CA . VAL A 1 310 ? -42.027 6.740 18.424 1.00 12.37 310 VAL A CA 1
ATOM 2403 C C . VAL A 1 310 ? -42.442 5.438 19.083 1.00 11.86 310 VAL A C 1
ATOM 2404 O O . VAL A 1 310 ? -42.924 4.523 18.389 1.00 14.94 310 VAL A O 1
ATOM 2408 N N . LEU A 1 311 ? -42.244 5.289 20.388 1.00 10.82 311 LEU A N 1
ATOM 2409 C CA . LEU A 1 311 ? -42.641 4.104 21.164 1.00 11.60 311 LEU A CA 1
ATOM 2410 C C . LEU A 1 311 ? -43.056 4.639 22.539 1.00 10.77 311 LEU A C 1
ATOM 2411 O O . LEU A 1 311 ? -42.281 4.682 23.505 1.00 10.43 311 LEU A O 1
ATOM 2416 N N . PRO A 1 312 ? -44.309 5.076 22.653 1.00 10.97 312 PRO A N 1
ATOM 2417 C CA . PRO A 1 312 ? -44.735 5.716 23.888 1.00 9.61 312 PRO A CA 1
ATOM 2418 C C . PRO A 1 312 ? -44.808 4.758 25.082 1.00 9.40 312 PRO A C 1
ATOM 2419 O O . PRO A 1 312 ? -44.949 3.542 24.944 1.00 11.87 312 PRO A O 1
ATOM 2423 N N . HIS A 1 313 ? -44.653 5.355 26.261 1.00 10.27 313 HIS A N 1
ATOM 2424 C CA . HIS A 1 313 ? -44.882 4.587 27.490 1.00 10.09 313 HIS A CA 1
ATOM 2425 C C . HIS A 1 313 ? -46.268 3.940 27.430 1.00 10.78 313 HIS A C 1
ATOM 2426 O O . HIS A 1 313 ? -47.245 4.510 26.931 1.00 11.14 313 HIS A O 1
ATOM 2433 N N . PHE A 1 314 ? -46.328 2.715 27.920 1.00 10.69 314 PHE A N 1
ATOM 2434 C CA . PHE A 1 314 ? -47.554 1.895 27.738 1.00 11.75 314 PHE A CA 1
ATOM 2435 C C . PHE A 1 314 ? -48.699 2.487 28.525 1.00 12.75 314 PHE A C 1
ATOM 2436 O O . PHE A 1 314 ? -48.521 2.924 29.670 1.00 15.47 314 PHE A O 1
ATOM 2444 N N . ARG A 1 315 ? -49.884 2.479 27.939 1.00 13.12 315 ARG A N 1
ATOM 2445 C CA . ARG A 1 315 ? -51.050 3.084 28.534 1.00 15.10 315 ARG A CA 1
ATOM 2446 C C . ARG A 1 315 ? -51.966 1.986 29.096 1.00 14.84 315 ARG A C 1
ATOM 2447 O O . ARG A 1 315 ? -52.026 0.856 28.563 1.00 13.30 315 ARG A O 1
ATOM 2455 N N . PRO A 1 316 ? -52.700 2.303 30.166 1.00 20.77 316 PRO A N 1
ATOM 2456 C CA . PRO A 1 316 ? -53.602 1.331 30.768 1.00 21.53 316 PRO A CA 1
ATOM 2457 C C . PRO A 1 316 ? -54.594 0.786 29.786 1.00 18.60 316 PRO A C 1
ATOM 2458 O O . PRO A 1 316 ? -55.264 1.564 29.076 1.00 22.23 316 PRO A O 1
ATOM 2462 N N . GLY A 1 317 ? -54.670 -0.530 29.672 1.00 15.88 317 GLY A N 1
ATOM 2463 C CA . GLY A 1 317 ? -55.605 -1.159 28.753 1.00 16.64 317 GLY A CA 1
ATOM 2464 C C . GLY A 1 317 ? -55.187 -1.191 27.290 1.00 16.10 317 GLY A C 1
ATOM 2465 O O . GLY A 1 317 ? -55.915 -1.699 26.464 1.00 17.85 317 GLY A O 1
ATOM 2466 N N . GLN A 1 318 ? -54.005 -0.683 26.969 1.00 15.07 318 GLN A N 1
ATOM 2467 C CA . GLN A 1 318 ? -53.471 -0.752 25.608 1.00 15.61 318 GLN A CA 1
ATOM 2468 C C . GLN A 1 318 ? -53.255 -2.190 25.185 1.00 13.77 318 GLN A C 1
ATOM 2469 O O . GLN A 1 318 ? -52.985 -3.051 26.024 1.00 15.54 318 GLN A O 1
ATOM 2475 N N . ALA A 1 319 ? -53.366 -2.484 23.890 1.00 16.35 319 ALA A N 1
ATOM 2476 C CA . ALA A 1 319 ? -53.064 -3.799 23.389 1.00 16.01 319 ALA A CA 1
ATOM 2477 C C . ALA A 1 319 ? -51.603 -4.136 23.653 1.00 14.31 319 ALA A C 1
ATOM 2478 O O . ALA A 1 319 ? -50.697 -3.373 23.312 1.00 14.74 319 ALA A O 1
ATOM 2480 N N . ILE A 1 320 ? -51.378 -5.319 24.217 1.00 15.77 320 ILE A N 1
ATOM 2481 C CA . ILE A 1 320 ? -50.023 -5.830 24.458 1.00 15.98 320 ILE A CA 1
ATOM 2482 C C . ILE A 1 320 ? -49.219 -5.928 23.157 1.00 15.05 320 ILE A C 1
ATOM 2483 O O . ILE A 1 320 ? -49.736 -6.260 22.130 1.00 15.88 320 ILE A O 1
ATOM 2488 N N . ASN A 1 321 ? -47.917 -5.651 23.240 1.00 15.16 321 ASN A N 1
ATOM 2489 C CA . ASN A 1 321 ? -47.019 -5.820 22.095 1.00 14.58 321 ASN A CA 1
ATOM 2490 C C . ASN A 1 321 ? -45.576 -5.811 22.590 1.00 13.75 321 ASN A C 1
ATOM 2491 O O . ASN A 1 321 ? -45.211 -5.009 23.421 1.00 15.50 321 ASN A O 1
ATOM 2496 N N . HIS A 1 322 ? -44.761 -6.702 22.007 1.00 11.83 322 HIS A N 1
ATOM 2497 C CA . HIS A 1 322 ? -43.329 -6.708 22.226 1.00 11.49 322 HIS A CA 1
ATOM 2498 C C . HIS A 1 322 ? -42.623 -5.616 21.429 1.00 10.58 322 HIS A C 1
ATOM 2499 O O . HIS A 1 322 ? -41.507 -5.225 21.776 1.00 11.82 322 HIS A O 1
ATOM 2506 N N . PHE A 1 323 ? -43.240 -5.178 20.326 1.00 10.30 323 PHE A N 1
ATOM 2507 C CA . PHE A 1 323 ? -42.645 -4.140 19.452 1.00 10.21 323 PHE A CA 1
ATOM 2508 C C . PHE A 1 323 ? -41.334 -4.600 18.761 1.00 9.66 323 PHE A C 1
ATOM 2509 O O . PHE A 1 323 ? -40.564 -3.794 18.280 1.00 10.96 323 PHE A O 1
ATOM 2517 N N . GLY A 1 324 ? -41.115 -5.905 18.676 1.00 10.17 324 GLY A N 1
ATOM 2518 C CA . GLY A 1 324 ? -39.993 -6.448 17.920 1.00 9.82 324 GLY A CA 1
ATOM 2519 C C . GLY A 1 324 ? -38.704 -6.667 18.695 1.00 9.91 324 GLY A C 1
ATOM 2520 O O . GLY A 1 324 ? -37.696 -7.078 18.105 1.00 10.40 324 GLY A O 1
ATOM 2521 N N . PHE A 1 325 ? -38.704 -6.339 20.007 1.00 9.63 325 PHE A N 1
ATOM 2522 C CA . PHE A 1 325 ? -37.457 -6.484 20.770 1.00 9.88 325 PHE A CA 1
ATOM 2523 C C . PHE A 1 325 ? -37.849 -6.803 22.225 1.00 9.75 325 PHE A C 1
ATOM 2524 O O . PHE A 1 325 ? -39.014 -6.944 22.565 1.00 9.96 325 PHE A O 1
ATOM 2532 N N . GLY A 1 326 ? -36.844 -6.887 23.072 1.00 10.75 326 GLY A N 1
ATOM 2533 C CA . GLY A 1 326 ? -36.934 -7.432 24.435 1.00 9.79 326 GLY A CA 1
ATOM 2534 C C . GLY A 1 326 ? -36.778 -8.893 24.314 1.00 13.07 326 GLY A C 1
ATOM 2535 O O . GLY A 1 326 ? -36.589 -9.380 23.186 1.00 17.38 326 GLY A O 1
ATOM 2536 N N . GLY A 1 327 ? -37.002 -9.618 25.376 1.00 10.74 327 GLY A N 1
ATOM 2537 C CA . GLY A 1 327 ? -36.854 -11.065 25.431 1.00 10.58 327 GLY A CA 1
ATOM 2538 C C . GLY A 1 327 ? -37.398 -11.538 26.787 1.00 9.05 327 GLY A C 1
ATOM 2539 O O . GLY A 1 327 ? -37.358 -10.790 27.807 1.00 9.54 327 GLY A O 1
ATOM 2540 N N . THR A 1 328 ? -37.897 -12.763 26.828 1.00 9.50 328 THR A N 1
ATOM 2541 C CA . THR A 1 328 ? -38.648 -13.225 28.000 1.00 9.69 328 THR A CA 1
ATOM 2542 C C . THR A 1 328 ? -37.842 -13.248 29.287 1.00 9.51 328 THR A C 1
ATOM 2543 O O . THR A 1 328 ? -38.388 -12.944 30.361 1.00 9.34 328 THR A O 1
ATOM 2547 N N . LEU A 1 329 ? -36.552 -13.591 29.213 1.00 8.46 329 LEU A N 1
ATOM 2548 C CA . LEU A 1 329 ? -35.704 -13.668 30.363 1.00 9.45 329 LEU A CA 1
ATOM 2549 C C . LEU A 1 329 ? -34.794 -12.450 30.489 1.00 9.04 329 LEU A C 1
ATOM 2550 O O . LEU A 1 329 ? -33.944 -12.371 31.380 1.00 10.09 329 LEU A O 1
ATOM 2555 N N . ALA A 1 330 ? -34.982 -11.455 29.608 1.00 7.83 330 ALA A N 1
ATOM 2556 C CA . ALA A 1 330 ? -34.195 -10.234 29.736 1.00 7.59 330 ALA A CA 1
ATOM 2557 C C . ALA A 1 330 ? -34.609 -9.404 30.955 1.00 7.70 330 ALA A C 1
ATOM 2558 O O . ALA A 1 330 ? -35.782 -9.192 31.203 1.00 9.08 330 ALA A O 1
ATOM 2560 N N . GLY A 1 331 ? -33.611 -8.867 31.653 1.00 8.28 331 GLY A N 1
ATOM 2561 C CA . GLY A 1 331 ? -33.869 -8.044 32.799 1.00 7.88 331 GLY A CA 1
ATOM 2562 C C . GLY A 1 331 ? -34.419 -8.789 33.986 1.00 7.68 331 GLY A C 1
ATOM 2563 O O . GLY A 1 331 ? -35.190 -8.194 34.779 1.00 7.90 331 GLY A O 1
ATOM 2564 N N . ASN A 1 332 ? -34.098 -10.075 34.114 1.00 7.96 332 ASN A N 1
ATOM 2565 C CA . ASN A 1 332 ? -34.672 -10.874 35.178 1.00 7.99 332 ASN A CA 1
ATOM 2566 C C . ASN A 1 332 ? -33.997 -10.688 36.541 1.00 7.50 332 ASN A C 1
ATOM 2567 O O . ASN A 1 332 ? -32.910 -10.132 36.648 1.00 7.96 332 ASN A O 1
ATOM 2572 N N . ALA A 1 333 ? -34.663 -11.192 37.577 1.00 7.66 333 ALA A N 1
ATOM 2573 C CA . ALA A 1 333 ? -34.172 -10.979 38.930 1.00 8.39 333 ALA A CA 1
ATOM 2574 C C . ALA A 1 333 ? -32.757 -11.543 39.140 1.00 7.86 333 ALA A C 1
ATOM 2575 O O . ALA A 1 333 ? -31.927 -10.942 39.821 1.00 8.76 333 ALA A O 1
ATOM 2577 N N . LEU A 1 334 ? -32.501 -12.692 38.537 1.00 8.33 334 LEU A N 1
ATOM 2578 C CA . LEU A 1 334 ? -31.180 -13.324 38.713 1.00 9.59 334 LEU A CA 1
ATOM 2579 C C . LEU A 1 334 ? -30.087 -12.486 38.063 1.00 8.77 334 LEU A C 1
ATOM 2580 O O . LEU A 1 334 ? -29.023 -12.248 38.664 1.00 9.01 334 LEU A O 1
ATOM 2585 N N . GLN A 1 335 ? -30.324 -11.989 36.843 1.00 7.58 335 GLN A N 1
ATOM 2586 C CA . GLN A 1 335 ? -29.365 -11.099 36.192 1.00 7.44 335 GLN A CA 1
ATOM 2587 C C . GLN A 1 335 ? -29.093 -9.865 37.023 1.00 7.36 335 GLN A C 1
ATOM 2588 O O . GLN A 1 335 ? -27.946 -9.460 37.211 1.00 8.22 335 GLN A O 1
ATOM 2594 N N . LEU A 1 336 ? -30.166 -9.245 37.531 1.00 7.38 336 LEU A N 1
ATOM 2595 C CA . LEU A 1 336 ? -30.005 -8.003 38.262 1.00 7.76 336 LEU A CA 1
ATOM 2596 C C . LEU A 1 336 ? -29.227 -8.207 39.586 1.00 8.33 336 LEU A C 1
ATOM 2597 O O . LEU A 1 336 ? -28.426 -7.353 39.990 1.00 8.43 336 LEU A O 1
ATOM 2602 N N . ALA A 1 337 ? -29.470 -9.333 40.263 1.00 8.13 337 ALA A N 1
ATOM 2603 C CA . ALA A 1 337 ? -28.713 -9.636 41.478 1.00 8.38 337 ALA A CA 1
ATOM 2604 C C . ALA A 1 337 ? -27.205 -9.766 41.174 1.00 7.85 337 ALA A C 1
ATOM 2605 O O . ALA A 1 337 ? -26.354 -9.264 41.909 1.00 8.61 337 ALA A O 1
ATOM 2607 N N . ALA A 1 338 ? -26.892 -10.486 40.087 1.00 8.12 338 ALA A N 1
ATOM 2608 C CA . ALA A 1 338 ? -25.500 -10.675 39.695 1.00 8.47 338 ALA A CA 1
ATOM 2609 C C . ALA A 1 338 ? -24.848 -9.375 39.277 1.00 8.59 338 ALA A C 1
ATOM 2610 O O . ALA A 1 338 ? -23.668 -9.142 39.581 1.00 8.64 338 ALA A O 1
ATOM 2612 N N . MET A 1 339 ? -25.563 -8.549 38.533 1.00 9.06 339 MET A N 1
ATOM 2613 C CA . MET A 1 339 ? -25.048 -7.230 38.133 1.00 10.29 339 MET A CA 1
ATOM 2614 C C . MET A 1 339 ? -24.772 -6.347 39.352 1.00 10.02 339 MET A C 1
ATOM 2615 O O . MET A 1 339 ? -23.772 -5.614 39.399 1.00 9.17 339 MET A O 1
ATOM 2620 N N . ARG A 1 340 ? -25.690 -6.365 40.316 1.00 9.24 340 ARG A N 1
ATOM 2621 C CA . ARG A 1 340 ? -25.512 -5.535 41.487 1.00 9.26 340 ARG A CA 1
ATOM 2622 C C . ARG A 1 340 ? -24.224 -5.929 42.194 1.00 10.09 340 ARG A C 1
ATOM 2623 O O . ARG A 1 340 ? -23.400 -5.068 42.535 1.00 10.11 340 ARG A O 1
ATOM 2631 N N . ALA A 1 341 ? -24.031 -7.243 42.408 1.00 9.39 341 ALA A N 1
ATOM 2632 C CA . ALA A 1 341 ? -22.803 -7.677 43.036 1.00 9.24 341 ALA A CA 1
ATOM 2633 C C . ALA A 1 341 ? -21.581 -7.299 42.234 1.00 9.01 341 ALA A C 1
ATOM 2634 O O . ALA A 1 341 ? -20.545 -6.905 42.778 1.00 9.42 341 ALA A O 1
ATOM 2636 N N . THR A 1 342 ? -21.658 -7.438 40.908 1.00 9.04 342 THR A N 1
ATOM 2637 C CA . THR A 1 342 ? -20.535 -7.100 40.082 1.00 9.45 342 THR A CA 1
ATOM 2638 C C . THR A 1 342 ? -20.150 -5.642 40.175 1.00 9.24 342 THR A C 1
ATOM 2639 O O . THR A 1 342 ? -18.950 -5.302 40.350 1.00 9.44 342 THR A O 1
ATOM 2643 N N . PHE A 1 343 ? -21.127 -4.747 40.015 1.00 9.56 343 PHE A N 1
ATOM 2644 C CA . PHE A 1 343 ? -20.824 -3.343 40.058 1.00 9.61 343 PHE A CA 1
ATOM 2645 C C . PHE A 1 343 ? -20.434 -2.847 41.456 1.00 10.13 343 PHE A C 1
ATOM 2646 O O . PHE A 1 343 ? -19.556 -1.987 41.598 1.00 12.84 343 PHE A O 1
ATOM 2654 N N . ALA A 1 344 ? -21.056 -3.410 42.479 1.00 9.89 344 ALA A N 1
ATOM 2655 C CA . ALA A 1 344 ? -20.785 -2.913 43.870 1.00 10.75 344 ALA A CA 1
ATOM 2656 C C . ALA A 1 344 ? -19.470 -3.452 44.421 1.00 10.73 344 ALA A C 1
ATOM 2657 O O . ALA A 1 344 ? -18.765 -2.750 45.139 1.00 13.24 344 ALA A O 1
ATOM 2659 N N . GLU A 1 345 ? -19.165 -4.713 44.112 1.00 10.38 345 GLU A N 1
ATOM 2660 C CA . GLU A 1 345 ? -18.095 -5.430 44.794 1.00 10.99 345 GLU A CA 1
ATOM 2661 C C . GLU A 1 345 ? -16.913 -5.827 43.948 1.00 11.56 345 GLU A C 1
ATOM 2662 O O . GLU A 1 345 ? -15.835 -6.065 44.511 1.00 15.06 345 GLU A O 1
ATOM 2668 N N . VAL A 1 346 ? -17.066 -5.876 42.621 1.00 9.87 346 VAL A N 1
ATOM 2669 C CA . VAL A 1 346 ? -16.030 -6.454 41.767 1.00 11.24 346 VAL A CA 1
ATOM 2670 C C . VAL A 1 346 ? -15.329 -5.423 40.877 1.00 11.16 346 VAL A C 1
ATOM 2671 O O . VAL A 1 346 ? -14.128 -5.377 40.818 1.00 12.11 346 VAL A O 1
ATOM 2675 N N . MET A 1 347 ? -16.097 -4.625 40.139 1.00 11.05 347 MET A N 1
ATOM 2676 C CA . MET A 1 347 ? -15.577 -3.677 39.141 1.00 11.52 347 MET A CA 1
ATOM 2677 C C . MET A 1 347 ? -15.193 -2.370 39.803 1.00 12.33 347 MET A C 1
ATOM 2678 O O . MET A 1 347 ? -15.778 -1.316 39.534 1.00 14.50 347 MET A O 1
ATOM 2683 N N . THR A 1 348 ? -14.212 -2.463 40.694 1.00 13.09 348 THR A N 1
ATOM 2684 C CA . THR A 1 348 ? -13.769 -1.347 41.502 1.00 13.35 348 THR A CA 1
ATOM 2685 C C . THR A 1 348 ? -12.446 -0.771 41.001 1.00 12.54 348 THR A C 1
ATOM 2686 O O . THR A 1 348 ? -11.718 -1.383 40.241 1.00 13.20 348 THR A O 1
ATOM 2690 N N . GLU A 1 349 ? -12.132 0.426 41.492 1.00 15.89 349 GLU A N 1
ATOM 2691 C CA . GLU A 1 349 ? -10.850 1.066 41.149 1.00 16.45 349 GLU A CA 1
ATOM 2692 C C . GLU A 1 349 ? -9.699 0.165 41.608 1.00 15.53 349 GLU A C 1
ATOM 2693 O O . GLU A 1 349 ? -8.711 0.025 40.898 1.00 16.42 349 GLU A O 1
ATOM 2699 N N . ASP A 1 350 ? -9.807 -0.444 42.791 1.00 16.52 350 ASP A N 1
ATOM 2700 C CA . ASP A 1 350 ? -8.724 -1.296 43.286 1.00 17.27 350 ASP A CA 1
ATOM 2701 C C . ASP A 1 350 ? -8.522 -2.536 42.410 1.00 15.34 350 ASP A C 1
ATOM 2702 O O . ASP A 1 350 ? -7.395 -2.975 42.151 1.00 16.58 350 ASP A O 1
ATOM 2707 N N . ALA A 1 351 ? -9.636 -3.105 41.959 1.00 13.64 351 ALA A N 1
ATOM 2708 C CA . ALA A 1 351 ? -9.576 -4.291 41.092 1.00 14.11 351 ALA A CA 1
ATOM 2709 C C . ALA A 1 351 ? -8.830 -3.930 39.798 1.00 13.37 351 ALA A C 1
ATOM 2710 O O . ALA A 1 351 ? -7.936 -4.655 39.347 1.00 13.54 351 ALA A O 1
ATOM 2712 N N . TYR A 1 352 ? -9.248 -2.814 39.200 1.00 13.68 352 TYR A N 1
ATOM 2713 C CA . TYR A 1 352 ? -8.624 -2.406 37.954 1.00 13.67 352 TYR A CA 1
ATOM 2714 C C . TYR A 1 352 ? -7.139 -2.054 38.151 1.00 12.42 352 TYR A C 1
ATOM 2715 O O . TYR A 1 352 ? -6.324 -2.322 37.294 1.00 14.45 352 TYR A O 1
ATOM 2724 N N . ARG A 1 353 ? -6.791 -1.440 39.267 1.00 13.51 353 ARG A N 1
ATOM 2725 C CA . ARG A 1 353 ? -5.403 -1.119 39.522 1.00 15.00 353 ARG A CA 1
ATOM 2726 C C . ARG A 1 353 ? -4.542 -2.367 39.456 1.00 14.12 353 ARG A C 1
ATOM 2727 O O . ARG A 1 353 ? -3.465 -2.382 38.828 1.00 14.67 353 ARG A O 1
ATOM 2735 N N . HIS A 1 354 ? -4.985 -3.410 40.146 1.00 14.41 354 HIS A N 1
ATOM 2736 C CA . HIS A 1 354 ? -4.284 -4.689 40.124 1.00 14.17 354 HIS A CA 1
ATOM 2737 C C . HIS A 1 354 ? -4.228 -5.259 38.708 1.00 13.12 354 HIS A C 1
ATOM 2738 O O . HIS A 1 354 ? -3.171 -5.706 38.229 1.00 15.19 354 HIS A O 1
ATOM 2745 N N . MET A 1 355 ? -5.365 -5.274 38.035 1.00 12.90 355 MET A N 1
ATOM 2746 C CA . MET A 1 355 ? -5.409 -5.819 36.664 1.00 12.46 355 MET A CA 1
ATOM 2747 C C . MET A 1 355 ? -4.452 -5.066 35.729 1.00 12.47 355 MET A C 1
ATOM 2748 O O . MET A 1 355 ? -3.766 -5.678 34.900 1.00 13.67 355 MET A O 1
ATOM 2753 N N . PHE A 1 356 ? -4.387 -3.759 35.879 1.00 12.91 356 PHE A N 1
ATOM 2754 C CA . PHE A 1 356 ? -3.490 -2.944 35.008 1.00 13.54 356 PHE A CA 1
ATOM 2755 C C . PHE A 1 356 ? -2.010 -3.246 35.297 1.00 15.11 356 PHE A C 1
ATOM 2756 O O . PHE A 1 356 ? -1.196 -3.345 34.386 1.00 14.70 356 PHE A O 1
ATOM 2764 N N . GLN A 1 357 ? -1.667 -3.384 36.576 1.00 15.38 357 GLN A N 1
ATOM 2765 C CA . GLN A 1 357 ? -0.277 -3.678 36.914 1.00 16.30 357 GLN A CA 1
ATOM 2766 C C . GLN A 1 357 ? 0.178 -5.009 36.270 1.00 17.25 357 GLN A C 1
ATOM 2767 O O . GLN A 1 357 ? 1.270 -5.120 35.682 1.00 17.52 357 GLN A O 1
ATOM 2773 N N . LEU A 1 358 ? -0.668 -6.027 36.406 1.00 15.88 358 LEU A N 1
ATOM 2774 C CA . LEU A 1 358 ? -0.317 -7.353 35.892 1.00 16.57 358 LEU A CA 1
ATOM 2775 C C . LEU A 1 358 ? -0.324 -7.360 34.356 1.00 15.78 358 LEU A C 1
ATOM 2776 O O . LEU A 1 358 ? 0.538 -7.990 33.735 1.00 15.30 358 LEU A O 1
ATOM 2781 N N . ALA A 1 359 ? -1.292 -6.652 33.756 1.00 14.58 359 ALA A N 1
ATOM 2782 C CA . ALA A 1 359 ? -1.344 -6.553 32.292 1.00 13.69 359 ALA A CA 1
ATOM 2783 C C . ALA A 1 359 ? -0.132 -5.803 31.733 1.00 14.32 359 ALA A C 1
ATOM 2784 O O . ALA A 1 359 ? 0.418 -6.185 30.701 1.00 14.65 359 ALA A O 1
ATOM 2786 N N . ALA A 1 360 ? 0.295 -4.746 32.417 1.00 14.35 360 ALA A N 1
ATOM 2787 C CA . ALA A 1 360 ? 1.490 -4.020 31.996 1.00 14.12 360 ALA A CA 1
ATOM 2788 C C . ALA A 1 360 ? 2.709 -4.881 32.058 1.00 14.80 360 ALA A C 1
ATOM 2789 O O . ALA A 1 360 ? 3.545 -4.820 31.167 1.00 16.42 360 ALA A O 1
ATOM 2791 N N . GLN A 1 361 ? 2.808 -5.721 33.093 1.00 14.86 361 GLN A N 1
ATOM 2792 C CA . GLN A 1 361 ? 3.924 -6.656 33.225 1.00 15.31 361 GLN A CA 1
ATOM 2793 C C . GLN A 1 361 ? 3.914 -7.636 32.030 1.00 14.93 361 GLN A C 1
ATOM 2794 O O . GLN A 1 361 ? 4.928 -7.936 31.435 1.00 16.72 361 GLN A O 1
ATOM 2800 N N . LEU A 1 362 ? 2.730 -8.149 31.696 1.00 14.11 362 LEU A N 1
ATOM 2801 C CA . LEU A 1 362 ? 2.590 -9.129 30.626 1.00 14.01 362 LEU A CA 1
ATOM 2802 C C . LEU A 1 362 ? 2.971 -8.487 29.277 1.00 14.56 362 LEU A C 1
ATOM 2803 O O . LEU A 1 362 ? 3.734 -9.079 28.492 1.00 15.26 362 LEU A O 1
ATOM 2808 N N . GLU A 1 363 ? 2.463 -7.275 29.044 1.00 14.91 363 GLU A N 1
ATOM 2809 C CA . GLU A 1 363 ? 2.765 -6.505 27.840 1.00 15.38 363 GLU A CA 1
ATOM 2810 C C . GLU A 1 363 ? 4.282 -6.272 27.703 1.00 15.98 363 GLU A C 1
ATOM 2811 O O . GLU A 1 363 ? 4.858 -6.514 26.655 1.00 16.74 363 GLU A O 1
ATOM 2817 N N . ALA A 1 364 ? 4.907 -5.815 28.768 1.00 17.01 364 ALA A N 1
ATOM 2818 C CA . ALA A 1 364 ? 6.354 -5.531 28.746 1.00 16.13 364 ALA A CA 1
ATOM 2819 C C . ALA A 1 364 ? 7.152 -6.792 28.412 1.00 16.24 364 ALA A C 1
ATOM 2820 O O . ALA A 1 364 ? 8.124 -6.727 27.639 1.00 18.03 364 ALA A O 1
ATOM 2822 N N . GLY A 1 365 ? 6.755 -7.930 28.980 1.00 15.23 365 GLY A N 1
ATOM 2823 C CA . GLY A 1 365 ? 7.410 -9.197 28.682 1.00 17.05 365 GLY A CA 1
ATOM 2824 C C . GLY A 1 365 ? 7.274 -9.618 27.209 1.00 16.53 365 GLY A C 1
ATOM 2825 O O . GLY A 1 365 ? 8.243 -9.994 26.577 1.00 17.34 365 GLY A O 1
ATOM 2826 N N . VAL A 1 366 ? 6.053 -9.544 26.683 1.00 16.01 366 VAL A N 1
ATOM 2827 C CA . VAL A 1 366 ? 5.850 -9.846 25.271 1.00 15.48 366 VAL A CA 1
ATOM 2828 C C . VAL A 1 366 ? 6.736 -8.931 24.414 1.00 16.63 366 VAL A C 1
ATOM 2829 O O . VAL A 1 366 ? 7.423 -9.366 23.485 1.00 15.75 366 VAL A O 1
ATOM 2833 N N . ARG A 1 367 ? 6.696 -7.649 24.708 1.00 16.28 367 ARG A N 1
ATOM 2834 C CA . ARG A 1 367 ? 7.439 -6.689 23.886 1.00 18.67 367 ARG A CA 1
ATOM 2835 C C . ARG A 1 367 ? 8.937 -6.991 23.903 1.00 17.59 367 ARG A C 1
ATOM 2836 O O . ARG A 1 367 ? 9.582 -6.956 22.854 1.00 18.40 367 ARG A O 1
ATOM 2844 N N . ALA A 1 368 ? 9.467 -7.333 25.076 1.00 17.33 368 ALA A N 1
ATOM 2845 C CA . ALA A 1 368 ? 10.885 -7.666 25.183 1.00 17.22 368 ALA A CA 1
ATOM 2846 C C . ALA A 1 368 ? 11.228 -8.881 24.340 1.00 17.96 368 ALA A C 1
ATOM 2847 O O . ALA A 1 368 ? 12.247 -8.911 23.675 1.00 20.15 368 ALA A O 1
ATOM 2849 N N . THR A 1 369 ? 10.366 -9.876 24.333 1.00 17.11 369 THR A N 1
ATOM 2850 C CA . THR A 1 369 ? 10.570 -11.092 23.504 1.00 16.84 369 THR A CA 1
ATOM 2851 C C . THR A 1 369 ? 10.535 -10.768 22.005 1.00 17.48 369 THR A C 1
ATOM 2852 O O . THR A 1 369 ? 11.387 -11.214 21.271 1.00 18.47 369 THR A O 1
ATOM 2856 N N . LEU A 1 370 ? 9.551 -9.988 21.569 1.00 16.43 370 LEU A N 1
ATOM 2857 C CA . LEU A 1 370 ? 9.438 -9.600 20.168 1.00 16.34 370 LEU A CA 1
ATOM 2858 C C . LEU A 1 370 ? 10.678 -8.812 19.707 1.00 17.32 370 LEU A C 1
ATOM 2859 O O . LEU A 1 370 ? 11.193 -9.060 18.627 1.00 20.45 370 LEU A O 1
ATOM 2864 N N . GLU A 1 371 ? 11.155 -7.911 20.569 1.00 19.27 371 GLU A N 1
ATOM 2865 C CA . GLU A 1 371 ? 12.334 -7.109 20.262 1.00 20.40 371 GLU A CA 1
ATOM 2866 C C . GLU A 1 371 ? 13.598 -7.979 20.206 1.00 21.94 371 GLU A C 1
ATOM 2867 O O . GLU A 1 371 ? 14.397 -7.890 19.263 1.00 22.64 371 GLU A O 1
ATOM 2873 N N . GLU A 1 372 ? 13.761 -8.863 21.171 1.00 21.28 372 GLU A N 1
ATOM 2874 C CA . GLU A 1 372 ? 14.946 -9.699 21.254 1.00 23.35 372 GLU A CA 1
ATOM 2875 C C . GLU A 1 372 ? 15.063 -10.620 20.058 1.00 23.07 372 GLU A C 1
ATOM 2876 O O . GLU A 1 372 ? 16.138 -10.774 19.488 1.00 23.88 372 GLU A O 1
ATOM 2882 N N . LEU A 1 373 ? 13.928 -11.213 19.654 1.00 19.26 373 LEU A N 1
ATOM 2883 C CA . LEU A 1 373 ? 13.900 -12.147 18.541 1.00 20.83 373 LEU A CA 1
ATOM 2884 C C . LEU A 1 373 ? 13.766 -11.463 17.179 1.00 19.59 373 LEU A C 1
ATOM 2885 O O . LEU A 1 373 ? 13.709 -12.154 16.154 1.00 24.08 373 LEU A O 1
ATOM 2890 N N . ARG A 1 374 ? 13.683 -10.138 17.165 1.00 21.18 374 ARG A N 1
ATOM 2891 C CA . ARG A 1 374 ? 13.619 -9.322 15.934 1.00 22.83 374 ARG A CA 1
ATOM 2892 C C . ARG A 1 374 ? 12.411 -9.682 15.093 1.00 22.44 374 ARG A C 1
ATOM 2893 O O . ARG A 1 374 ? 12.427 -9.623 13.857 1.00 23.88 374 ARG A O 1
ATOM 2901 N N . LEU A 1 375 ? 11.321 -10.048 15.754 1.00 19.92 375 LEU A N 1
ATOM 2902 C CA . LEU A 1 375 ? 10.122 -10.439 15.016 1.00 20.23 375 LEU A CA 1
ATOM 2903 C C . LEU A 1 375 ? 9.421 -9.198 14.486 1.00 19.41 375 LEU A C 1
ATOM 2904 O O . LEU A 1 375 ? 9.297 -8.209 15.207 1.00 21.01 375 LEU A O 1
ATOM 2909 N N . PRO A 1 376 ? 8.839 -9.271 13.274 1.00 19.19 376 PRO A N 1
ATOM 2910 C CA . PRO A 1 376 ? 8.108 -8.148 12.699 1.00 20.01 376 PRO A CA 1
ATOM 2911 C C . PRO A 1 376 ? 6.676 -8.118 13.221 1.00 19.08 376 PRO A C 1
ATOM 2912 O O . PRO A 1 376 ? 5.706 -8.119 12.459 1.00 20.68 376 PRO A O 1
ATOM 2916 N N . TRP A 1 377 ? 6.559 -8.103 14.545 1.00 16.86 377 TRP A N 1
ATOM 2917 C CA . TRP A 1 377 ? 5.280 -8.167 15.251 1.00 16.25 377 TRP A CA 1
ATOM 2918 C C . TRP A 1 377 ? 5.249 -7.004 16.258 1.00 16.92 377 TRP A C 1
ATOM 2919 O O . TRP A 1 377 ? 6.278 -6.383 16.553 1.00 19.35 377 TRP A O 1
ATOM 2930 N N . HIS A 1 378 ? 4.056 -6.725 16.810 1.00 17.02 378 HIS A N 1
ATOM 2931 C CA . HIS A 1 378 ? 3.975 -5.717 17.880 1.00 15.92 378 HIS A CA 1
ATOM 2932 C C . HIS A 1 378 ? 2.904 -6.144 18.865 1.00 15.47 378 HIS A C 1
ATOM 2933 O O . HIS A 1 378 ? 2.065 -6.989 18.542 1.00 15.20 378 HIS A O 1
ATOM 2940 N N . VAL A 1 379 ? 2.949 -5.525 20.028 1.00 15.08 379 VAL A N 1
ATOM 2941 C CA . VAL A 1 379 ? 1.979 -5.758 21.077 1.00 15.20 379 VAL A CA 1
ATOM 2942 C C . VAL A 1 379 ? 1.368 -4.459 21.544 1.00 13.61 379 VAL A C 1
ATOM 2943 O O . VAL A 1 379 ? 2.038 -3.429 21.627 1.00 16.71 379 VAL A O 1
ATOM 2947 N N . THR A 1 380 ? 0.062 -4.555 21.881 1.00 13.52 380 THR A N 1
ATOM 2948 C CA . THR A 1 380 ? -0.755 -3.429 22.336 1.00 13.43 380 THR A CA 1
ATOM 2949 C C . THR A 1 380 ? -1.505 -3.795 23.616 1.00 13.60 380 THR A C 1
ATOM 2950 O O . THR A 1 380 ? -1.881 -4.934 23.794 1.00 13.48 380 THR A O 1
ATOM 2954 N N . ARG A 1 381 ? -1.728 -2.814 24.497 1.00 15.10 381 ARG A N 1
ATOM 2955 C CA . ARG A 1 381 ? -2.499 -3.022 25.736 1.00 13.83 381 ARG A CA 1
ATOM 2956 C C . ARG A 1 381 ? -3.572 -1.939 25.857 1.00 14.94 381 ARG A C 1
ATOM 2957 O O . ARG A 1 381 ? -3.339 -0.749 25.585 1.00 15.76 381 ARG A O 1
ATOM 2965 N N . ILE A 1 382 ? -4.773 -2.368 26.249 1.00 14.29 382 ILE A N 1
ATOM 2966 C CA . ILE A 1 382 ? -5.839 -1.474 26.680 1.00 14.55 382 ILE A CA 1
ATOM 2967 C C . ILE A 1 382 ? -6.258 -1.930 28.068 1.00 14.26 382 ILE A C 1
ATOM 2968 O O . ILE A 1 382 ? -7.000 -2.906 28.239 1.00 13.83 382 ILE A O 1
ATOM 2973 N N . GLY A 1 383 ? -5.700 -1.249 29.074 1.00 13.57 383 GLY A N 1
ATOM 2974 C CA . GLY A 1 383 ? -6.004 -1.608 30.443 1.00 13.86 383 GLY A CA 1
ATOM 2975 C C . GLY A 1 383 ? -5.573 -3.021 30.796 1.00 13.84 383 GLY A C 1
ATOM 2976 O O . GLY A 1 383 ? -4.387 -3.325 30.779 1.00 15.59 383 GLY A O 1
ATOM 2977 N N . ALA A 1 384 ? -6.544 -3.874 31.104 1.00 13.07 384 ALA A N 1
ATOM 2978 C CA . ALA A 1 384 ? -6.325 -5.254 31.496 1.00 12.92 384 ALA A CA 1
ATOM 2979 C C . ALA A 1 384 ? -6.105 -6.226 30.348 1.00 11.86 384 ALA A C 1
ATOM 2980 O O . ALA A 1 384 ? -5.844 -7.421 30.595 1.00 12.75 384 ALA A O 1
ATOM 2982 N N . ARG A 1 385 ? -6.238 -5.761 29.087 1.00 12.73 385 ARG A N 1
ATOM 2983 C CA . ARG A 1 385 ? -6.276 -6.649 27.937 1.00 11.91 385 ARG A CA 1
ATOM 2984 C C . ARG A 1 385 ? -5.067 -6.372 27.034 1.00 11.88 385 ARG A C 1
ATOM 2985 O O . ARG A 1 385 ? -4.823 -5.216 26.696 1.00 13.82 385 ARG A O 1
ATOM 2993 N N . VAL A 1 386 ? -4.313 -7.432 26.688 1.00 11.59 386 VAL A N 1
ATOM 2994 C CA . VAL A 1 386 ? -3.051 -7.297 25.937 1.00 12.12 386 VAL A CA 1
ATOM 2995 C C . VAL A 1 386 ? -3.105 -8.204 24.698 1.00 12.63 386 VAL A C 1
ATOM 2996 O O . VAL A 1 386 ? -3.454 -9.385 24.822 1.00 14.21 386 VAL A O 1
ATOM 3000 N N . GLU A 1 387 ? -2.749 -7.664 23.519 1.00 13.02 387 GLU A N 1
ATOM 3001 C CA . GLU A 1 387 ? -2.778 -8.508 22.307 1.00 13.32 387 GLU A CA 1
ATOM 3002 C C . GLU A 1 387 ? -1.655 -8.123 21.373 1.00 13.55 387 GLU A C 1
ATOM 3003 O O . GLU A 1 387 ? -1.414 -6.941 21.151 1.00 13.75 387 GLU A O 1
ATOM 3009 N N . TYR A 1 388 ? -1.068 -9.150 20.760 1.00 14.15 388 TYR A N 1
ATOM 3010 C CA . TYR A 1 388 ? -0.078 -8.935 19.722 1.00 14.64 388 TYR A CA 1
ATOM 3011 C C . TYR A 1 388 ? -0.644 -9.280 18.310 1.00 16.96 388 TYR A C 1
ATOM 3012 O O . TYR A 1 388 ? -1.692 -9.956 18.165 1.00 16.71 388 TYR A O 1
ATOM 3021 N N . LEU A 1 389 ? 0.013 -8.738 17.299 1.00 16.21 389 LEU A N 1
ATOM 3022 C CA . LEU A 1 389 ? -0.379 -8.888 15.903 1.00 16.23 389 LEU A CA 1
ATOM 3023 C C . LEU A 1 389 ? 0.899 -9.092 15.110 1.00 16.83 389 LEU A C 1
ATOM 3024 O O . LEU A 1 389 ? 1.961 -8.523 15.447 1.00 18.52 389 LEU A O 1
ATOM 3029 N N . PHE A 1 390 ? 0.789 -9.845 14.005 1.00 16.11 390 PHE A N 1
ATOM 3030 C CA . PHE A 1 390 ? 1.982 -10.221 13.223 1.00 15.93 390 PHE A CA 1
ATOM 3031 C C . PHE A 1 390 ? 2.297 -9.170 12.145 1.00 17.10 390 PHE A C 1
ATOM 3032 O O . PHE A 1 390 ? 2.386 -9.481 10.956 1.00 19.38 390 PHE A O 1
ATOM 3040 N N . MET A 1 391 ? 2.474 -7.930 12.585 1.00 16.73 391 MET A N 1
ATOM 3041 C CA . MET A 1 391 ? 2.948 -6.862 11.719 1.00 18.89 391 MET A CA 1
ATOM 3042 C C . MET A 1 391 ? 3.786 -5.885 12.563 1.00 17.25 391 MET A C 1
ATOM 3043 O O . MET A 1 391 ? 3.665 -5.811 13.805 1.00 18.60 391 MET A O 1
ATOM 3048 N N . THR A 1 392 ? 4.660 -5.158 11.888 1.00 20.10 392 THR A N 1
ATOM 3049 C CA . THR A 1 392 ? 5.645 -4.351 12.612 1.00 22.13 392 THR A CA 1
ATOM 3050 C C . THR A 1 392 ? 5.059 -3.178 13.433 1.00 19.50 392 THR A C 1
ATOM 3051 O O . THR A 1 392 ? 5.546 -2.857 14.508 1.00 24.90 392 THR A O 1
ATOM 3055 N N . HIS A 1 393 ? 4.023 -2.559 12.897 1.00 23.57 393 HIS A N 1
ATOM 3056 C CA . HIS A 1 393 ? 3.493 -1.314 13.424 1.00 26.75 393 HIS A CA 1
ATOM 3057 C C . HIS A 1 393 ? 1.998 -1.505 13.727 1.00 21.82 393 HIS A C 1
ATOM 3058 O O . HIS A 1 393 ? 1.356 -2.347 13.140 1.00 19.93 393 HIS A O 1
ATOM 3065 N N . ALA A 1 394 ? 1.463 -0.708 14.642 1.00 19.60 394 ALA A N 1
ATOM 3066 C CA . ALA A 1 394 ? 0.049 -0.740 14.899 1.00 18.91 394 ALA A CA 1
ATOM 3067 C C . ALA A 1 394 ? -0.734 -0.514 13.591 1.00 18.50 394 ALA A C 1
ATOM 3068 O O . ALA A 1 394 ? -0.410 0.386 12.811 1.00 19.46 394 ALA A O 1
ATOM 3070 N N . PRO A 1 395 ? -1.781 -1.304 13.384 1.00 17.59 395 PRO A N 1
ATOM 3071 C CA . PRO A 1 395 ? -2.607 -1.119 12.197 1.00 16.93 395 PRO A CA 1
ATOM 3072 C C . PRO A 1 395 ? -3.366 0.187 12.227 1.00 15.59 395 PRO A C 1
ATOM 3073 O O . PRO A 1 395 ? -3.815 0.622 13.299 1.00 16.53 395 PRO A O 1
ATOM 3077 N N . ARG A 1 396 ? -3.547 0.802 11.083 1.00 17.09 396 ARG A N 1
ATOM 3078 C CA . ARG A 1 396 ? -4.324 2.046 10.997 1.00 17.22 396 ARG A CA 1
ATOM 3079 C C . ARG A 1 396 ? -5.832 1.742 10.964 1.00 14.78 396 ARG A C 1
ATOM 3080 O O . ARG A 1 396 ? -6.613 2.601 11.242 1.00 16.44 396 ARG A O 1
ATOM 3088 N N . ASN A 1 397 ? -6.191 0.531 10.525 1.00 12.76 397 ASN A N 1
ATOM 3089 C CA . ASN A 1 397 ? -7.568 0.147 10.407 1.00 12.77 397 ASN A CA 1
ATOM 3090 C C . ASN A 1 397 ? -7.708 -1.383 10.448 1.00 12.96 397 ASN A C 1
ATOM 3091 O O . ASN A 1 397 ? -6.714 -2.116 10.435 1.00 13.89 397 ASN A O 1
ATOM 3096 N N . GLY A 1 398 ? -8.959 -1.854 10.489 1.00 12.95 398 GLY A N 1
ATOM 3097 C CA . GLY A 1 398 ? -9.207 -3.258 10.530 1.00 14.24 398 GLY A CA 1
ATOM 3098 C C . GLY A 1 398 ? -8.738 -4.006 9.305 1.00 14.69 398 GLY A C 1
ATOM 3099 O O . GLY A 1 398 ? -8.251 -5.126 9.418 1.00 17.25 398 GLY A O 1
ATOM 3100 N N . GLY A 1 399 ? -8.877 -3.390 8.122 1.00 15.37 399 GLY A N 1
ATOM 3101 C CA . GLY A 1 399 ? -8.443 -4.060 6.913 1.00 17.54 399 GLY A CA 1
ATOM 3102 C C . GLY A 1 399 ? -6.955 -4.415 6.957 1.00 19.12 399 GLY A C 1
ATOM 3103 O O . GLY A 1 399 ? -6.562 -5.502 6.532 1.00 21.30 399 GLY A O 1
ATOM 3104 N N . GLU A 1 400 ? -6.137 -3.495 7.471 1.00 17.25 400 GLU A N 1
ATOM 3105 C CA . GLU A 1 400 ? -4.684 -3.719 7.628 1.00 19.49 400 GLU A CA 1
ATOM 3106 C C . GLU A 1 400 ? -4.410 -4.832 8.603 1.00 17.44 400 GLU A C 1
ATOM 3107 O O . GLU A 1 400 ? -3.598 -5.742 8.395 1.00 21.01 400 GLU A O 1
ATOM 3113 N N . ALA A 1 401 ? -5.098 -4.737 9.718 1.00 16.07 401 ALA A N 1
ATOM 3114 C CA . ALA A 1 401 ? -4.938 -5.700 10.791 1.00 16.06 401 ALA A CA 1
ATOM 3115 C C . ALA A 1 401 ? -5.232 -7.107 10.364 1.00 16.27 401 ALA A C 1
ATOM 3116 O O . ALA A 1 401 ? -4.587 -8.051 10.792 1.00 16.78 401 ALA A O 1
ATOM 3118 N N . HIS A 1 402 ? -6.288 -7.262 9.547 1.00 16.91 402 HIS A N 1
ATOM 3119 C CA . HIS A 1 402 ? -6.718 -8.598 9.106 1.00 17.32 402 HIS A CA 1
ATOM 3120 C C . HIS A 1 402 ? -5.608 -9.414 8.439 1.00 15.95 402 HIS A C 1
ATOM 3121 O O . HIS A 1 402 ? -5.544 -10.643 8.595 1.00 17.58 402 HIS A O 1
ATOM 3128 N N . HIS A 1 403 ? -4.718 -8.732 7.728 1.00 17.80 403 HIS A N 1
ATOM 3129 C CA . HIS A 1 403 ? -3.591 -9.434 7.054 1.00 19.84 403 HIS A CA 1
ATOM 3130 C C . HIS A 1 403 ? -2.542 -9.978 7.998 1.00 22.01 403 HIS A C 1
ATOM 3131 O O . HIS A 1 403 ? -1.722 -10.859 7.614 1.00 28.40 403 HIS A O 1
ATOM 3138 N N . ALA A 1 404 ? -2.548 -9.478 9.219 1.00 19.31 404 ALA A N 1
ATOM 3139 C CA . ALA A 1 404 ? -1.553 -9.846 10.255 1.00 20.14 404 ALA A CA 1
ATOM 3140 C C . ALA A 1 404 ? -2.000 -10.940 11.236 1.00 25.84 404 ALA A C 1
ATOM 3141 O O . ALA A 1 404 ? -1.517 -10.986 12.415 1.00 25.36 404 ALA A O 1
ATOM 3143 N N . ARG A 1 405 ? -2.927 -11.766 10.742 1.00 26.86 405 ARG A N 1
ATOM 3144 C CA . ARG A 1 405 ? -3.487 -12.906 11.431 1.00 24.59 405 ARG A CA 1
ATOM 3145 C C . ARG A 1 405 ? -3.121 -14.168 10.607 1.00 25.70 405 ARG A C 1
ATOM 3146 O O . ARG A 1 405 ? -2.984 -14.108 9.394 1.00 30.37 405 ARG A O 1
ATOM 3154 N N . ASN A 1 406 ? -2.932 -15.305 11.279 1.00 24.48 406 ASN A N 1
ATOM 3155 C CA . ASN A 1 406 ? -2.571 -16.561 10.649 1.00 24.67 406 ASN A CA 1
ATOM 3156 C C . ASN A 1 406 ? -2.991 -17.715 11.516 1.00 23.71 406 ASN A C 1
ATOM 3157 O O . ASN A 1 406 ? -2.530 -17.830 12.665 1.00 21.88 406 ASN A O 1
ATOM 3162 N N . GLY A 1 407 ? -3.856 -18.582 10.974 1.00 23.66 407 GLY A N 1
ATOM 3163 C CA . GLY A 1 407 ? -4.446 -19.655 11.737 1.00 24.16 407 GLY A CA 1
ATOM 3164 C C . GLY A 1 407 ? -3.450 -20.646 12.325 1.00 22.84 407 GLY A C 1
ATOM 3165 O O . GLY A 1 407 ? -3.573 -21.092 13.488 1.00 21.90 407 GLY A O 1
ATOM 3166 N N . LEU A 1 408 ? -2.465 -21.008 11.517 1.00 23.93 408 LEU A N 1
ATOM 3167 C CA . LEU A 1 408 ? -1.503 -22.015 11.905 1.00 22.44 408 LEU A CA 1
ATOM 3168 C C . LEU A 1 408 ? -0.558 -21.524 13.020 1.00 21.77 408 LEU A C 1
ATOM 3169 O O . LEU A 1 408 ? -0.353 -22.227 14.016 1.00 19.40 408 LEU A O 1
ATOM 3174 N N . ILE A 1 409 ? -0.011 -20.321 12.861 1.00 20.13 409 ILE A N 1
ATOM 3175 C CA . ILE A 1 409 ? 0.890 -19.775 13.874 1.00 21.00 409 ILE A CA 1
ATOM 3176 C C . ILE A 1 409 ? 0.100 -19.585 15.175 1.00 19.11 409 ILE A C 1
ATOM 3177 O O . ILE A 1 409 ? 0.555 -19.980 16.263 1.00 16.42 409 ILE A O 1
ATOM 3182 N N . GLU A 1 410 ? -1.103 -19.016 15.059 1.00 17.56 410 GLU A N 1
ATOM 3183 C CA . GLU A 1 410 ? -1.956 -18.834 16.231 1.00 17.42 410 GLU A CA 1
ATOM 3184 C C . GLU A 1 410 ? -2.269 -20.133 16.973 1.00 14.82 410 GLU A C 1
ATOM 3185 O O . GLU A 1 410 ? -2.114 -20.222 18.192 1.00 15.80 410 GLU A O 1
ATOM 3191 N N . ALA A 1 411 ? -2.648 -21.172 16.228 1.00 14.91 411 ALA A N 1
ATOM 3192 C CA . ALA A 1 411 ? -2.942 -22.454 16.839 1.00 15.76 411 ALA A CA 1
ATOM 3193 C C . ALA A 1 411 ? -1.715 -23.043 17.534 1.00 15.24 411 ALA A C 1
ATOM 3194 O O . ALA A 1 411 ? -1.810 -23.566 18.632 1.00 16.07 411 ALA A O 1
ATOM 3196 N N . CYS A 1 412 ? -0.562 -22.958 16.880 1.00 16.05 412 CYS A N 1
ATOM 3197 C CA . CYS A 1 412 ? 0.649 -23.476 17.475 1.00 16.18 412 CYS A CA 1
ATOM 3198 C C . CYS A 1 412 ? 1.036 -22.795 18.783 1.00 16.60 412 CYS A C 1
ATOM 3199 O O . CYS A 1 412 ? 1.335 -23.474 19.753 1.00 16.28 412 CYS A O 1
ATOM 3202 N N . LEU A 1 413 ? 1.014 -21.468 18.818 1.00 15.30 413 LEU A N 1
ATOM 3203 C CA . LEU A 1 413 ? 1.347 -20.743 20.038 1.00 16.75 413 LEU A CA 1
ATOM 3204 C C . LEU A 1 413 ? 0.349 -21.073 21.129 1.00 14.39 413 LEU A C 1
ATOM 3205 O O . LEU A 1 413 ? 0.722 -21.308 22.269 1.00 15.58 413 LEU A O 1
ATOM 3210 N N . HIS A 1 414 ? -0.941 -21.069 20.775 1.00 13.74 414 HIS A N 1
ATOM 3211 C CA . HIS A 1 414 ? -1.961 -21.347 21.763 1.00 13.30 414 HIS A CA 1
ATOM 3212 C C . HIS A 1 414 ? -1.844 -22.755 22.329 1.00 12.67 414 HIS A C 1
ATOM 3213 O O . HIS A 1 414 ? -1.985 -22.949 23.545 1.00 14.72 414 HIS A O 1
ATOM 3220 N N . LEU A 1 415 ? -1.562 -23.734 21.470 1.00 12.79 415 LEU A N 1
ATOM 3221 C CA . LEU A 1 415 ? -1.474 -25.114 21.946 1.00 14.27 415 LEU A CA 1
ATOM 3222 C C . LEU A 1 415 ? -0.217 -25.365 22.771 1.00 14.57 415 LEU A C 1
ATOM 3223 O O . LEU A 1 415 ? -0.270 -26.108 23.757 1.00 14.76 415 LEU A O 1
ATOM 3228 N N . TYR A 1 416 ? 0.905 -24.773 22.369 1.00 15.31 416 TYR A N 1
ATOM 3229 C CA . TYR A 1 416 ? 2.154 -24.902 23.145 1.00 15.30 416 TYR A CA 1
ATOM 3230 C C . TYR A 1 416 ? 1.915 -24.424 24.574 1.00 14.64 416 TYR A C 1
ATOM 3231 O O . TYR A 1 416 ? 2.301 -25.103 25.545 1.00 16.23 416 TYR A O 1
ATOM 3240 N N . LEU A 1 417 ? 1.237 -23.285 24.721 1.00 13.48 417 LEU A N 1
ATOM 3241 C CA . LEU A 1 417 ? 0.934 -22.756 26.045 1.00 15.53 417 LEU A CA 1
ATOM 3242 C C . LEU A 1 417 ? -0.055 -23.643 26.800 1.00 15.33 417 LEU A C 1
ATOM 3243 O O . LEU A 1 417 ? 0.123 -23.936 27.988 1.00 14.75 417 LEU A O 1
ATOM 3248 N N . LEU A 1 418 ? -1.098 -24.087 26.112 1.00 14.04 418 LEU A N 1
ATOM 3249 C CA . LEU A 1 418 ? -2.122 -24.955 26.752 1.00 14.13 418 LEU A CA 1
ATOM 3250 C C . LEU A 1 418 ? -1.500 -26.217 27.347 1.00 15.29 418 LEU A C 1
ATOM 3251 O O . LEU A 1 418 ? -1.731 -26.581 28.509 1.00 15.53 418 LEU A O 1
ATOM 3256 N N . ASN A 1 419 ? -0.666 -26.880 26.540 1.00 15.64 419 ASN A N 1
ATOM 3257 C CA . ASN A 1 419 ? -0.013 -28.119 27.003 1.00 15.20 419 ASN A CA 1
ATOM 3258 C C . ASN A 1 419 ? 0.960 -27.921 28.165 1.00 16.78 419 ASN A C 1
ATOM 3259 O O . ASN A 1 419 ? 1.382 -28.906 28.774 1.00 20.38 419 ASN A O 1
ATOM 3264 N N . ARG A 1 420 ? 1.296 -26.675 28.471 1.00 14.65 420 ARG A N 1
ATOM 3265 C CA . ARG A 1 420 ? 2.187 -26.339 29.583 1.00 15.41 420 ARG A CA 1
ATOM 3266 C C . ARG A 1 420 ? 1.488 -25.469 30.630 1.00 15.61 420 ARG A C 1
ATOM 3267 O O . ARG A 1 420 ? 2.121 -24.816 31.443 1.00 16.72 420 ARG A O 1
ATOM 3275 N N . GLY A 1 421 ? 0.137 -25.524 30.638 1.00 15.33 421 GLY A N 1
ATOM 3276 C CA . GLY A 1 421 ? -0.638 -24.989 31.756 1.00 15.39 421 GLY A CA 1
ATOM 3277 C C . GLY A 1 421 ? -1.072 -23.521 31.684 1.00 14.10 421 GLY A C 1
ATOM 3278 O O . GLY A 1 421 ? -1.358 -22.909 32.736 1.00 15.13 421 GLY A O 1
ATOM 3279 N N . VAL A 1 422 ? -1.173 -22.953 30.480 1.00 14.27 422 VAL A N 1
ATOM 3280 C CA . VAL A 1 422 ? -1.659 -21.582 30.315 1.00 13.69 422 VAL A CA 1
ATOM 3281 C C . VAL A 1 422 ? -2.759 -21.588 29.229 1.00 14.41 422 VAL A C 1
ATOM 3282 O O . VAL A 1 422 ? -2.513 -22.012 28.080 1.00 14.83 422 VAL A O 1
ATOM 3286 N N . LEU A 1 423 ? -3.951 -21.127 29.581 1.00 12.62 423 LEU A N 1
ATOM 3287 C CA . LEU A 1 423 ? -5.023 -20.971 28.609 1.00 13.50 423 LEU A CA 1
ATOM 3288 C C . LEU A 1 423 ? -5.123 -19.541 28.075 1.00 12.84 423 LEU A C 1
ATOM 3289 O O . LEU A 1 423 ? -5.220 -18.585 28.829 1.00 13.78 423 LEU A O 1
ATOM 3294 N N . LEU A 1 424 ? -5.186 -19.452 26.773 1.00 13.39 424 LEU A N 1
ATOM 3295 C CA . LEU A 1 424 ? -5.425 -18.228 26.036 1.00 14.11 424 LEU A CA 1
ATOM 3296 C C . LEU A 1 424 ? -6.653 -18.456 25.169 1.00 13.29 424 LEU A C 1
ATOM 3297 O O . LEU A 1 424 ? -6.834 -19.552 24.600 1.00 14.53 424 LEU A O 1
ATOM 3302 N N . THR A 1 425 ? -7.497 -17.442 25.016 1.00 13.24 425 THR A N 1
ATOM 3303 C CA . THR A 1 425 ? -8.674 -17.617 24.206 1.00 13.74 425 THR A CA 1
ATOM 3304 C C . THR A 1 425 ? -8.309 -17.961 22.781 1.00 12.66 425 THR A C 1
ATOM 3305 O O . THR A 1 425 ? -7.378 -17.365 22.226 1.00 13.66 425 THR A O 1
ATOM 3309 N N . PRO A 1 426 ? -9.015 -18.925 22.169 1.00 13.43 426 PRO A N 1
ATOM 3310 C CA . PRO A 1 426 ? -8.536 -19.353 20.857 1.00 15.29 426 PRO A CA 1
ATOM 3311 C C . PRO A 1 426 ? -8.815 -18.374 19.781 1.00 14.35 426 PRO A C 1
ATOM 3312 O O . PRO A 1 426 ? -8.255 -18.503 18.703 1.00 17.16 426 PRO A O 1
ATOM 3316 N N . PHE A 1 427 ? -9.646 -17.375 20.041 1.00 12.87 427 PHE A N 1
ATOM 3317 C CA . PHE A 1 427 ? -10.130 -16.473 18.964 1.00 13.09 427 PHE A CA 1
ATOM 3318 C C . PHE A 1 427 ? -9.311 -15.237 18.780 1.00 14.01 427 PHE A C 1
ATOM 3319 O O . PHE A 1 427 ? -9.599 -14.430 17.919 1.00 17.82 427 PHE A O 1
ATOM 3327 N N . HIS A 1 428 ? -8.295 -15.057 19.637 1.00 12.94 428 HIS A N 1
ATOM 3328 C CA . HIS A 1 428 ? -7.507 -13.814 19.636 1.00 14.13 428 HIS A CA 1
ATOM 3329 C C . HIS A 1 428 ? -6.059 -14.198 19.951 1.00 15.01 428 HIS A C 1
ATOM 3330 O O . HIS A 1 428 ? -5.811 -15.291 20.410 1.00 19.41 428 HIS A O 1
ATOM 3337 N N . ASN A 1 429 ? -5.133 -13.256 19.864 1.00 14.69 429 ASN A N 1
ATOM 3338 C CA . ASN A 1 429 ? -3.782 -13.415 20.410 1.00 14.88 429 ASN A CA 1
ATOM 3339 C C . ASN A 1 429 ? -3.665 -12.548 21.655 1.00 13.22 429 ASN A C 1
ATOM 3340 O O . ASN A 1 429 ? -2.713 -11.748 21.819 1.00 14.69 429 ASN A O 1
ATOM 3345 N N . MET A 1 430 ? -4.672 -12.676 22.535 1.00 13.96 430 MET A N 1
ATOM 3346 C CA . MET A 1 430 ? -4.819 -11.774 23.675 1.00 12.45 430 MET A CA 1
ATOM 3347 C C . MET A 1 430 ? -4.655 -12.551 24.987 1.00 11.96 430 MET A C 1
ATOM 3348 O O . MET A 1 430 ? -4.819 -13.744 25.048 1.00 14.34 430 MET A O 1
ATOM 3353 N N . ALA A 1 431 ? -4.334 -11.795 26.041 1.00 12.19 431 ALA A N 1
ATOM 3354 C CA . ALA A 1 431 ? -4.374 -12.271 27.424 1.00 11.91 431 ALA A CA 1
ATOM 3355 C C . ALA A 1 431 ? -5.071 -11.186 28.231 1.00 12.45 431 ALA A C 1
ATOM 3356 O O . ALA A 1 431 ? -4.867 -9.975 28.014 1.00 12.30 431 ALA A O 1
ATOM 3358 N N . LEU A 1 432 ? -5.925 -11.644 29.142 1.00 12.22 432 LEU A N 1
ATOM 3359 C CA . LEU A 1 432 ? -6.707 -10.780 29.983 1.00 12.88 432 LEU A CA 1
ATOM 3360 C C . LEU A 1 432 ? -6.367 -11.091 31.448 1.00 11.93 432 LEU A C 1
ATOM 3361 O O . LEU A 1 432 ? -6.378 -12.267 31.851 1.00 12.85 432 LEU A O 1
ATOM 3366 N N . THR A 1 433 ? -6.118 -10.051 32.225 1.00 11.75 433 THR A N 1
ATOM 3367 C CA . THR A 1 433 ? -5.867 -10.209 33.659 1.00 11.80 433 THR A CA 1
ATOM 3368 C C . THR A 1 433 ? -7.138 -9.933 34.458 1.00 12.74 433 THR A C 1
ATOM 3369 O O . THR A 1 433 ? -8.025 -9.221 34.001 1.00 14.09 433 THR A O 1
ATOM 3373 N N . CYS A 1 434 ? -7.225 -10.567 35.627 1.00 12.60 434 CYS A N 1
ATOM 3374 C CA . CYS A 1 434 ? -8.328 -10.381 36.550 1.00 13.49 434 CYS A CA 1
ATOM 3375 C C . CYS A 1 434 ? -7.779 -10.156 37.954 1.00 14.14 434 CYS A C 1
ATOM 3376 O O . CYS A 1 434 ? -6.570 -10.272 38.168 1.00 14.26 434 CYS A O 1
ATOM 3379 N N . PRO A 1 435 ? -8.647 -9.852 38.920 1.00 14.56 435 PRO A N 1
ATOM 3380 C CA . PRO A 1 435 ? -8.116 -9.597 40.280 1.00 15.45 435 PRO A CA 1
ATOM 3381 C C . PRO A 1 435 ? -7.364 -10.764 40.899 1.00 15.66 435 PRO A C 1
ATOM 3382 O O . PRO A 1 435 ? -6.485 -10.527 41.731 1.00 18.53 435 PRO A O 1
ATOM 3386 N N . ALA A 1 436 ? -7.680 -12.005 40.462 1.00 15.28 436 ALA A N 1
ATOM 3387 C CA . ALA A 1 436 ? -7.024 -13.211 40.970 1.00 16.06 436 ALA A CA 1
ATOM 3388 C C . ALA A 1 436 ? -5.693 -13.566 40.239 1.00 16.53 436 ALA A C 1
ATOM 3389 O O . ALA A 1 436 ? -4.950 -14.447 40.701 1.00 18.61 436 ALA A O 1
ATOM 3391 N N . THR A 1 437 ? -5.393 -12.892 39.126 1.00 15.53 437 THR A N 1
ATOM 3392 C CA . THR A 1 437 ? -4.122 -13.136 38.428 1.00 15.57 437 THR A CA 1
ATOM 3393 C C . THR A 1 437 ? -2.947 -12.744 39.338 1.00 17.24 437 THR A C 1
ATOM 3394 O O . THR A 1 437 ? -3.032 -11.746 40.088 1.00 18.96 437 THR A O 1
ATOM 3398 N N . ARG A 1 438 ? -1.910 -13.567 39.344 1.00 20.00 438 ARG A N 1
ATOM 3399 C CA . ARG A 1 438 ? -0.733 -13.299 40.165 1.00 20.63 438 ARG A CA 1
ATOM 3400 C C . ARG A 1 438 ? 0.476 -13.043 39.272 1.00 19.47 438 ARG A C 1
ATOM 3401 O O . ARG A 1 438 ? 0.520 -13.487 38.116 1.00 17.67 438 ARG A O 1
ATOM 3409 N N . ALA A 1 439 ? 1.470 -12.352 39.818 1.00 19.58 439 ALA A N 1
ATOM 3410 C CA . ALA A 1 439 ? 2.697 -12.070 39.069 1.00 18.95 439 ALA A CA 1
ATOM 3411 C C . ALA A 1 439 ? 3.341 -13.344 38.520 1.00 18.41 439 ALA A C 1
ATOM 3412 O O . ALA A 1 439 ? 3.793 -13.378 37.372 1.00 18.07 439 ALA A O 1
ATOM 3414 N N . GLU A 1 440 ? 3.341 -14.414 39.301 1.00 19.16 440 GLU A N 1
ATOM 3415 C CA . GLU A 1 440 ? 3.876 -15.693 38.825 1.00 19.85 440 GLU A CA 1
ATOM 3416 C C . GLU A 1 440 ? 3.181 -16.240 37.589 1.00 18.47 440 GLU A C 1
ATOM 3417 O O . GLU A 1 440 ? 3.787 -16.954 36.778 1.00 19.28 440 GLU A O 1
ATOM 3423 N N . ASP A 1 441 ? 1.887 -15.942 37.470 1.00 16.40 441 ASP A N 1
ATOM 3424 C CA . ASP A 1 441 ? 1.112 -16.432 36.339 1.00 16.01 441 ASP A CA 1
ATOM 3425 C C . ASP A 1 441 ? 1.542 -15.700 35.066 1.00 16.29 441 ASP A C 1
ATOM 3426 O O . ASP A 1 441 ? 1.687 -16.305 33.996 1.00 16.24 441 ASP A O 1
ATOM 3431 N N . VAL A 1 442 ? 1.768 -14.407 35.199 1.00 15.50 442 VAL A N 1
ATOM 3432 C CA . VAL A 1 442 ? 2.294 -13.609 34.096 1.00 15.28 442 VAL A CA 1
ATOM 3433 C C . VAL A 1 442 ? 3.702 -14.090 33.703 1.00 15.68 442 VAL A C 1
ATOM 3434 O O . VAL A 1 442 ? 4.008 -14.218 32.500 1.00 16.49 442 VAL A O 1
ATOM 3438 N N . GLU A 1 443 ? 4.542 -14.372 34.694 1.00 16.31 443 GLU A N 1
ATOM 3439 C CA . GLU A 1 443 ? 5.879 -14.872 34.401 1.00 18.37 443 GLU A CA 1
ATOM 3440 C C . GLU A 1 443 ? 5.829 -16.203 33.659 1.00 17.57 443 GLU A C 1
ATOM 3441 O O . GLU A 1 443 ? 6.645 -16.447 32.740 1.00 18.93 443 GLU A O 1
ATOM 3447 N N . LEU A 1 444 ? 4.898 -17.068 34.032 1.00 17.19 444 LEU A N 1
ATOM 3448 C CA . LEU A 1 444 ? 4.758 -18.352 33.330 1.00 16.26 444 LEU A CA 1
ATOM 3449 C C . LEU A 1 444 ? 4.352 -18.115 31.879 1.00 16.09 444 LEU A C 1
ATOM 3450 O O . LEU A 1 444 ? 4.954 -18.675 30.942 1.00 16.68 444 LEU A O 1
ATOM 3455 N N . HIS A 1 445 ? 3.322 -17.315 31.654 1.00 14.81 445 HIS A N 1
ATOM 3456 C CA . HIS A 1 445 ? 2.982 -16.931 30.277 1.00 14.67 445 HIS A CA 1
ATOM 3457 C C . HIS A 1 445 ? 4.206 -16.468 29.499 1.00 14.41 445 HIS A C 1
ATOM 3458 O O . HIS A 1 445 ? 4.441 -16.885 28.352 1.00 14.69 445 HIS A O 1
ATOM 3465 N N . ASP A 1 446 ? 4.938 -15.546 30.088 1.00 15.36 446 ASP A N 1
ATOM 3466 C CA . ASP A 1 446 ? 6.063 -14.891 29.412 1.00 15.56 446 ASP A CA 1
ATOM 3467 C C . ASP A 1 446 ? 7.119 -15.916 29.013 1.00 16.51 446 ASP A C 1
ATOM 3468 O O . ASP A 1 446 ? 7.613 -15.902 27.862 1.00 16.25 446 ASP A O 1
ATOM 3473 N N . ARG A 1 447 ? 7.479 -16.787 29.967 1.00 15.36 447 ARG A N 1
ATOM 3474 C CA . ARG A 1 447 ? 8.481 -17.825 29.723 1.00 16.65 447 ARG A CA 1
ATOM 3475 C C . ARG A 1 447 ? 8.052 -18.792 28.631 1.00 18.50 447 ARG A C 1
ATOM 3476 O O . ARG A 1 447 ? 8.837 -19.135 27.730 1.00 18.72 447 ARG A O 1
ATOM 3484 N N . LEU A 1 448 ? 6.802 -19.250 28.690 1.00 17.07 448 LEU A N 1
ATOM 3485 C CA . LEU A 1 448 ? 6.328 -20.219 27.710 1.00 16.63 448 LEU A CA 1
ATOM 3486 C C . LEU A 1 448 ? 6.265 -19.644 26.286 1.00 17.15 448 LEU A C 1
ATOM 3487 O O . LEU A 1 448 ? 6.596 -20.332 25.328 1.00 16.56 448 LEU A O 1
ATOM 3492 N N . LEU A 1 449 ? 5.827 -18.399 26.170 1.00 14.62 449 LEU A N 1
ATOM 3493 C CA . LEU A 1 449 ? 5.781 -17.747 24.862 1.00 16.29 449 LEU A CA 1
ATOM 3494 C C . LEU A 1 449 ? 7.195 -17.615 24.288 1.00 17.11 449 LEU A C 1
ATOM 3495 O O . LEU A 1 449 ? 7.425 -17.873 23.076 1.00 18.13 449 LEU A O 1
ATOM 3500 N N . ARG A 1 450 ? 8.133 -17.195 25.139 1.00 15.71 450 ARG A N 1
ATOM 3501 C CA . ARG A 1 450 ? 9.517 -17.065 24.719 1.00 16.88 450 ARG A CA 1
ATOM 3502 C C . ARG A 1 450 ? 10.109 -18.390 24.305 1.00 18.06 450 ARG A C 1
ATOM 3503 O O . ARG A 1 450 ? 10.807 -18.459 23.269 1.00 19.55 450 ARG A O 1
ATOM 3511 N N . ASP A 1 451 ? 9.814 -19.451 25.066 1.00 15.40 451 ASP A N 1
ATOM 3512 C CA . ASP A 1 451 ? 10.252 -20.786 24.716 1.00 18.10 451 ASP A CA 1
ATOM 3513 C C . ASP A 1 451 ? 9.697 -21.229 23.355 1.00 18.38 451 ASP A C 1
ATOM 3514 O O . ASP A 1 451 ? 10.428 -21.799 22.542 1.00 22.40 451 ASP A O 1
ATOM 3519 N N . CYS A 1 452 ? 8.401 -21.016 23.154 1.00 17.37 452 CYS A N 1
ATOM 3520 C CA . CYS A 1 452 ? 7.757 -21.446 21.917 1.00 18.30 452 CYS A CA 1
ATOM 3521 C C . CYS A 1 452 ? 8.384 -20.751 20.702 1.00 18.78 452 CYS A C 1
ATOM 3522 O O . CYS A 1 452 ? 8.746 -21.408 19.711 1.00 21.78 4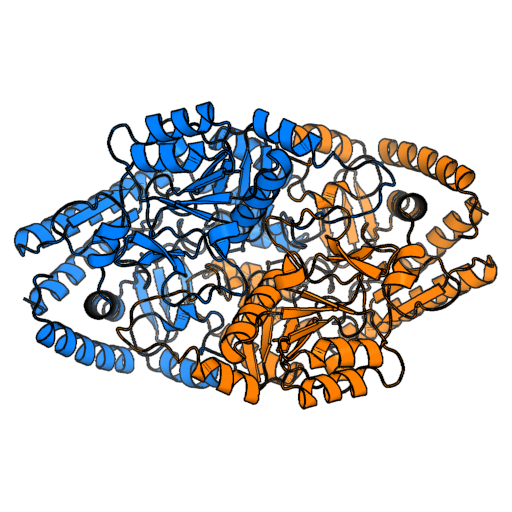52 CYS A O 1
ATOM 3525 N N . LEU A 1 453 ? 8.486 -19.434 20.782 1.00 18.88 453 LEU A N 1
ATOM 3526 C CA . LEU A 1 453 ? 9.044 -18.658 19.691 1.00 19.98 453 LEU A CA 1
ATOM 3527 C C . LEU A 1 453 ? 10.505 -18.996 19.456 1.00 23.15 453 LEU A C 1
ATOM 3528 O O . LEU A 1 453 ? 10.929 -19.063 18.287 1.00 24.96 453 LEU A O 1
ATOM 3533 N N . GLY A 1 454 ? 11.253 -19.272 20.520 1.00 24.71 454 GLY A N 1
ATOM 3534 C CA . GLY A 1 454 ? 12.635 -19.657 20.354 1.00 25.74 454 GLY A CA 1
ATOM 3535 C C . GLY A 1 454 ? 12.774 -20.996 19.639 1.00 26.01 454 GLY A C 1
ATOM 3536 O O . GLY A 1 454 ? 13.659 -21.154 18.782 1.00 30.92 454 GLY A O 1
ATOM 3537 N N . GLU A 1 455 ? 11.878 -21.951 19.951 1.00 30.71 455 GLU A N 1
ATOM 3538 C CA . GLU A 1 455 ? 11.901 -23.252 19.274 1.00 33.41 455 GLU A CA 1
ATOM 3539 C C . GLU A 1 455 ? 11.625 -23.087 17.792 1.00 30.16 455 GLU A C 1
ATOM 3540 O O . GLU A 1 455 ? 12.246 -23.743 16.968 1.00 41.91 455 GLU A O 1
ATOM 3546 N N . LEU A 1 456 ? 10.708 -22.202 17.452 1.00 30.91 456 LEU A N 1
ATOM 3547 C CA . LEU A 1 456 ? 10.369 -21.882 16.078 1.00 32.60 456 LEU A CA 1
ATOM 3548 C C . LEU A 1 456 ? 11.501 -21.234 15.285 1.00 36.50 456 LEU A C 1
ATOM 3549 O O . LEU A 1 456 ? 11.618 -21.501 14.105 1.00 40.39 456 LEU A O 1
ATOM 3554 N N . LEU A 1 457 ? 12.369 -20.457 15.940 1.00 37.55 457 LEU A N 1
ATOM 3555 C CA . LEU A 1 457 ? 13.492 -19.729 15.299 1.00 35.70 457 LEU A CA 1
ATOM 3556 C C . LEU A 1 457 ? 14.852 -20.449 15.430 1.00 38.81 457 LEU A C 1
ATOM 3557 O O . LEU A 1 457 ? 14.923 -21.517 16.063 1.00 37.26 457 LEU A O 1
ATOM 3562 N N . PHE B 1 5 ? -68.164 -8.932 22.126 1.00 25.93 5 PHE B N 1
ATOM 3563 C CA . PHE B 1 5 ? -67.566 -9.776 23.210 1.00 22.03 5 PHE B CA 1
ATOM 3564 C C . PHE B 1 5 ? -68.485 -10.120 24.372 1.00 21.88 5 PHE B C 1
ATOM 3565 O O . PHE B 1 5 ? -68.037 -10.763 25.358 1.00 22.35 5 PHE B O 1
ATOM 3573 N N . GLY B 1 6 ? -69.745 -9.698 24.314 1.00 23.32 6 GLY B N 1
ATOM 3574 C CA . GLY B 1 6 ? -70.673 -10.014 25.374 1.00 24.16 6 GLY B CA 1
ATOM 3575 C C . GLY B 1 6 ? -70.591 -9.219 26.649 1.00 28.77 6 GLY B C 1
ATOM 3576 O O . GLY B 1 6 ? -71.288 -9.552 27.597 1.00 31.12 6 GLY B O 1
ATOM 3577 N N . LEU B 1 7 ? -69.757 -8.178 26.651 1.00 25.46 7 LEU B N 1
ATOM 3578 C CA . LEU B 1 7 ? -69.626 -7.230 27.741 1.00 25.82 7 LEU B CA 1
ATOM 3579 C C . LEU B 1 7 ? -69.840 -5.826 27.206 1.00 27.92 7 LEU B C 1
ATOM 3580 O O . LEU B 1 7 ? -69.454 -5.473 26.061 1.00 31.71 7 LEU B O 1
ATOM 3585 N N . ASP B 1 8 ? -70.447 -5.012 28.065 1.00 31.16 8 ASP B N 1
ATOM 3586 C CA . ASP B 1 8 ? -70.589 -3.572 27.852 1.00 33.22 8 ASP B CA 1
ATOM 3587 C C . ASP B 1 8 ? -69.260 -2.874 28.222 1.00 34.57 8 ASP B C 1
ATOM 3588 O O . ASP B 1 8 ? -68.842 -2.827 29.406 1.00 33.07 8 ASP B O 1
ATOM 3593 N N . LEU B 1 9 ? -68.584 -2.337 27.203 1.00 34.35 9 LEU B N 1
ATOM 3594 C CA . LEU B 1 9 ? -67.263 -1.748 27.425 1.00 33.57 9 LEU B CA 1
ATOM 3595 C C . LEU B 1 9 ? -67.265 -0.564 28.397 1.00 31.53 9 LEU B C 1
ATOM 3596 O O . LEU B 1 9 ? -66.289 -0.325 29.063 1.00 33.94 9 LEU B O 1
ATOM 3601 N N . ALA B 1 10 ? -68.364 0.153 28.517 1.00 31.35 10 ALA B N 1
ATOM 3602 C CA . ALA B 1 10 ? -68.458 1.193 29.538 1.00 31.70 10 ALA B CA 1
ATOM 3603 C C . ALA B 1 10 ? -68.451 0.614 30.949 1.00 30.61 10 ALA B C 1
ATOM 3604 O O . ALA B 1 10 ? -67.868 1.214 31.860 1.00 31.53 10 ALA B O 1
ATOM 3606 N N . ARG B 1 11 ? -69.110 -0.539 31.134 1.00 30.15 11 ARG B N 1
ATOM 3607 C CA . ARG B 1 11 ? -69.083 -1.227 32.449 1.00 26.49 11 ARG B CA 1
ATOM 3608 C C . ARG B 1 11 ? -67.652 -1.714 32.726 1.00 24.71 11 ARG B C 1
ATOM 3609 O O . ARG B 1 11 ? -67.160 -1.648 33.862 1.00 26.53 11 ARG B O 1
ATOM 3617 N N . VAL B 1 12 ? -66.999 -2.222 31.679 1.00 24.09 12 VAL B N 1
ATOM 3618 C CA . VAL B 1 12 ? -65.602 -2.662 31.831 1.00 22.48 12 VAL B CA 1
ATOM 3619 C C . VAL B 1 12 ? -64.703 -1.480 32.231 1.00 22.14 12 VAL B C 1
ATOM 3620 O O . VAL B 1 12 ? -63.887 -1.574 33.145 1.00 22.94 12 VAL B O 1
ATOM 3624 N N . GLU B 1 13 ? -64.846 -0.378 31.523 1.00 24.75 13 GLU B N 1
ATOM 3625 C CA . GLU B 1 13 ? -64.098 0.842 31.857 1.00 23.27 13 GLU B CA 1
ATOM 3626 C C . GLU B 1 13 ? -64.338 1.305 33.312 1.00 24.77 13 GLU B C 1
ATOM 3627 O O . GLU B 1 13 ? -63.412 1.681 34.010 1.00 27.60 13 GLU B O 1
ATOM 3633 N N . THR B 1 14 ? -65.596 1.267 33.757 1.00 23.14 14 THR B N 1
ATOM 3634 C CA . THR B 1 14 ? -65.949 1.653 35.133 1.00 24.97 14 THR B CA 1
ATOM 3635 C C . THR B 1 14 ? -65.256 0.755 36.170 1.00 20.54 14 THR B C 1
ATOM 3636 O O . THR B 1 14 ? -64.671 1.257 37.154 1.00 23.30 14 THR B O 1
ATOM 3640 N N . LEU B 1 15 ? -65.345 -0.552 35.969 1.00 20.95 15 LEU B N 1
ATOM 3641 C CA . LEU B 1 15 ? -64.678 -1.488 36.892 1.00 18.97 15 LEU B CA 1
ATOM 3642 C C . LEU B 1 15 ? -63.173 -1.291 36.839 1.00 18.85 15 LEU B C 1
ATOM 3643 O O . LEU B 1 15 ? -62.512 -1.331 37.855 1.00 17.59 15 LEU B O 1
ATOM 3648 N N . PHE B 1 16 ? -62.646 -1.072 35.650 1.00 19.69 16 PHE B N 1
ATOM 3649 C CA . PHE B 1 16 ? -61.192 -0.934 35.490 1.00 18.28 16 PHE B CA 1
ATOM 3650 C C . PHE B 1 16 ? -60.688 0.281 36.217 1.00 19.31 16 PHE B C 1
ATOM 3651 O O . PHE B 1 16 ? -59.690 0.222 36.893 1.00 20.41 16 PHE B O 1
ATOM 3659 N N . LYS B 1 17 ? -61.374 1.410 36.086 1.00 21.69 17 LYS B N 1
ATOM 3660 C CA . LYS B 1 17 ? -61.005 2.598 36.846 1.00 23.04 17 LYS B CA 1
ATOM 3661 C C . LYS B 1 17 ? -61.012 2.379 38.372 1.00 23.25 17 LYS B C 1
ATOM 3662 O O . LYS B 1 17 ? -60.094 2.834 39.081 1.00 23.49 17 LYS B O 1
ATOM 3668 N N . ARG B 1 18 ? -62.037 1.696 38.872 1.00 20.37 18 ARG B N 1
ATOM 3669 C CA . ARG B 1 18 ? -62.090 1.362 40.301 1.00 21.52 18 ARG B CA 1
ATOM 3670 C C . ARG B 1 18 ? -60.856 0.481 40.689 1.00 18.24 18 ARG B C 1
ATOM 3671 O O . ARG B 1 18 ? -60.233 0.684 41.739 1.00 19.20 18 ARG B O 1
ATOM 3679 N N . GLU B 1 19 ? -60.518 -0.464 39.820 1.00 17.08 19 GLU B N 1
ATOM 3680 C CA . GLU B 1 19 ? -59.411 -1.411 40.131 1.00 17.28 19 GLU B CA 1
ATOM 3681 C C . GLU B 1 19 ? -58.039 -0.705 40.043 1.00 14.72 19 GLU B C 1
ATOM 3682 O O . GLU B 1 19 ? -57.097 -1.046 40.776 1.00 17.10 19 GLU B O 1
ATOM 3688 N N . LEU B 1 20 ? -57.944 0.285 39.170 1.00 15.64 20 LEU B N 1
ATOM 3689 C CA . LEU B 1 20 ? -56.722 1.105 39.110 1.00 16.83 20 LEU B CA 1
ATOM 3690 C C . LEU B 1 20 ? -56.519 1.873 40.437 1.00 17.56 20 LEU B C 1
ATOM 3691 O O . LEU B 1 20 ? -55.393 1.909 40.966 1.00 17.80 20 LEU B O 1
ATOM 3696 N N . ARG B 1 21 ? -57.608 2.434 40.977 1.00 17.85 21 ARG B N 1
ATOM 3697 C CA . ARG B 1 21 ? -57.518 3.083 42.265 1.00 18.61 21 ARG B CA 1
ATOM 3698 C C . ARG B 1 21 ? -57.140 2.089 43.389 1.00 18.17 21 ARG B C 1
ATOM 3699 O O . ARG B 1 21 ? -56.262 2.365 44.207 1.00 18.19 21 ARG B O 1
ATOM 3707 N N . ARG B 1 22 ? -57.796 0.929 43.381 1.00 16.18 22 ARG B N 1
ATOM 3708 C CA . ARG B 1 22 ? -57.492 -0.147 44.337 1.00 15.83 22 ARG B CA 1
ATOM 3709 C C . ARG B 1 22 ? -56.024 -0.529 44.242 1.00 16.09 22 ARG B C 1
ATOM 3710 O O . ARG B 1 22 ? -55.369 -0.737 45.256 1.00 15.89 22 ARG B O 1
ATOM 3718 N N . PHE B 1 23 ? -55.498 -0.581 43.007 1.00 15.89 23 PHE B N 1
ATOM 3719 C CA . PHE B 1 23 ? -54.118 -0.982 42.827 1.00 15.29 23 PHE B CA 1
ATOM 3720 C C . PHE B 1 23 ? -53.168 0.019 43.504 1.00 15.78 23 PHE B C 1
ATOM 3721 O O . PHE B 1 23 ? -52.209 -0.348 44.173 1.00 16.31 23 PHE B O 1
ATOM 3729 N N . ASP B 1 24 ? -53.452 1.306 43.309 1.00 16.91 24 ASP B N 1
ATOM 3730 C CA . ASP B 1 24 ? -52.661 2.371 43.923 1.00 17.57 24 ASP B CA 1
ATOM 3731 C C . ASP B 1 24 ? -52.676 2.272 45.455 1.00 18.78 24 ASP B C 1
ATOM 3732 O O . ASP B 1 24 ? -51.643 2.413 46.100 1.00 18.87 24 ASP B O 1
ATOM 3737 N N . GLU B 1 25 ? -53.872 2.034 46.015 1.00 18.57 25 GLU B N 1
ATOM 3738 C CA . GLU B 1 25 ? -54.023 1.937 47.455 1.00 18.43 25 GLU B CA 1
ATOM 3739 C C . GLU B 1 25 ? -53.310 0.767 48.062 1.00 16.97 25 GLU B C 1
ATOM 3740 O O . GLU B 1 25 ? -52.722 0.906 49.119 1.00 18.87 25 GLU B O 1
ATOM 3746 N N . LEU B 1 26 ? -53.330 -0.371 47.374 1.00 15.19 26 LEU B N 1
ATOM 3747 C CA . LEU B 1 26 ? -52.734 -1.611 47.888 1.00 14.95 26 LEU B CA 1
ATOM 3748 C C . LEU B 1 26 ? -51.239 -1.683 47.700 1.00 13.41 26 LEU B C 1
ATOM 3749 O O . LEU B 1 26 ? -50.586 -2.438 48.435 1.00 14.17 26 LEU B O 1
ATOM 3754 N N . HIS B 1 27 ? -50.680 -0.980 46.707 1.00 12.86 27 HIS B N 1
ATOM 3755 C CA . HIS B 1 27 ? -49.285 -1.192 46.355 1.00 12.67 27 HIS B CA 1
ATOM 3756 C C . HIS B 1 27 ? -48.426 0.099 46.341 1.00 13.05 27 HIS B C 1
ATOM 3757 O O . HIS B 1 27 ? -47.689 0.358 45.400 1.00 12.38 27 HIS B O 1
ATOM 3764 N N . PRO B 1 28 ? -48.463 0.875 47.455 1.00 13.23 28 PRO B N 1
ATOM 3765 C CA . PRO B 1 28 ? -47.766 2.148 47.406 1.00 12.96 28 PRO B CA 1
ATOM 3766 C C . PRO B 1 28 ? -46.239 2.052 47.297 1.00 11.63 28 PRO B C 1
ATOM 3767 O O . PRO B 1 28 ? -45.603 2.915 46.667 1.00 13.38 28 PRO B O 1
ATOM 3771 N N . ARG B 1 29 ? -45.634 1.050 47.914 1.00 12.90 29 ARG B N 1
ATOM 3772 C CA . ARG B 1 29 ? -44.199 0.916 47.822 1.00 12.45 29 ARG B CA 1
ATOM 3773 C C . ARG B 1 29 ? -43.744 0.565 46.388 1.00 12.15 29 ARG B C 1
ATOM 3774 O O . ARG B 1 29 ? -42.713 1.083 45.913 1.00 12.32 29 ARG B O 1
ATOM 3782 N N . SER B 1 30 ? -44.480 -0.286 45.683 1.00 11.85 30 SER B N 1
ATOM 3783 C CA . SER B 1 30 ? -44.138 -0.549 44.271 1.00 11.25 30 SER B CA 1
ATOM 3784 C C . SER B 1 30 ? -44.304 0.721 43.447 1.00 10.53 30 SER B C 1
ATOM 3785 O O . SER B 1 30 ? -43.483 0.983 42.544 1.00 9.60 30 SER B O 1
ATOM 3788 N N . ALA B 1 31 ? -45.342 1.530 43.743 1.00 10.02 31 ALA B N 1
ATOM 3789 C CA . ALA B 1 31 ? -45.506 2.789 42.998 1.00 10.60 31 ALA B CA 1
ATOM 3790 C C . ALA B 1 31 ? -44.383 3.782 43.267 1.00 10.61 31 ALA B C 1
ATOM 3791 O O . ALA B 1 31 ? -43.920 4.463 42.354 1.00 11.22 31 ALA B O 1
ATOM 3793 N N . GLN B 1 32 ? -43.930 3.854 44.512 1.00 11.14 32 GLN B N 1
ATOM 3794 C CA . GLN B 1 32 ? -42.774 4.679 44.845 1.00 12.14 32 GLN B CA 1
ATOM 3795 C C . GLN B 1 32 ? -41.513 4.199 44.096 1.00 12.14 32 GLN B C 1
ATOM 3796 O O . GLN B 1 32 ? -40.748 4.991 43.535 1.00 12.35 32 GLN B O 1
ATOM 3802 N N . ALA B 1 33 ? -41.341 2.871 44.057 1.00 10.46 33 ALA B N 1
ATOM 3803 C CA . ALA B 1 33 ? -40.218 2.313 43.372 1.00 10.58 33 ALA B CA 1
ATOM 3804 C C . ALA B 1 33 ? -40.258 2.664 41.873 1.00 9.64 33 ALA B C 1
ATOM 3805 O O . ALA B 1 33 ? -39.225 2.927 41.255 1.00 10.67 33 ALA B O 1
ATOM 3807 N N . TYR B 1 34 ? -41.465 2.629 41.286 1.00 9.69 34 TYR B N 1
ATOM 3808 C CA . TYR B 1 34 ? -41.615 2.957 39.862 1.00 10.19 34 TYR B CA 1
ATOM 3809 C C . TYR B 1 34 ? -41.159 4.382 39.575 1.00 10.14 34 TYR B C 1
ATOM 3810 O O . TYR B 1 34 ? -40.511 4.636 38.555 1.00 10.65 34 TYR B O 1
ATOM 3819 N N . ARG B 1 35 ? -41.506 5.315 40.461 1.00 10.94 35 ARG B N 1
ATOM 3820 C CA . ARG B 1 35 ? -41.109 6.716 40.237 1.00 11.40 35 ARG B CA 1
ATOM 3821 C C . ARG B 1 35 ? -39.578 6.805 40.152 1.00 11.28 35 ARG B C 1
ATOM 3822 O O . ARG B 1 35 ? -39.005 7.537 39.317 1.00 12.68 35 ARG B O 1
ATOM 3830 N N . GLU B 1 36 ? -38.901 6.083 41.035 1.00 10.19 36 GLU B N 1
ATOM 3831 C CA . GLU B 1 36 ? -37.442 6.056 40.972 1.00 10.12 36 GLU B CA 1
ATOM 3832 C C . GLU B 1 36 ? -36.901 5.309 39.774 1.00 10.11 36 GLU B C 1
ATOM 3833 O O . GLU B 1 36 ? -35.974 5.788 39.092 1.00 10.25 36 GLU B O 1
ATOM 3839 N N . ASN B 1 37 ? -37.458 4.136 39.488 1.00 9.71 37 ASN B N 1
ATOM 3840 C CA . ASN B 1 37 ? -36.976 3.334 38.360 1.00 9.88 37 ASN B CA 1
ATOM 3841 C C . ASN B 1 37 ? -37.200 4.049 37.021 1.00 9.50 37 ASN B C 1
ATOM 3842 O O . ASN B 1 37 ? -36.425 3.835 36.084 1.00 10.46 37 ASN B O 1
ATOM 3847 N N . ARG B 1 38 ? -38.256 4.883 36.898 1.00 9.74 38 ARG B N 1
ATOM 3848 C CA . ARG B 1 38 ? -38.435 5.638 35.652 1.00 10.20 38 ARG B CA 1
ATOM 3849 C C . ARG B 1 38 ? -37.322 6.661 35.396 1.00 9.82 38 ARG B C 1
ATOM 3850 O O . ARG B 1 38 ? -37.121 7.095 34.258 1.00 10.56 38 ARG B O 1
ATOM 3858 N N . ARG B 1 39 ? -36.589 7.063 36.449 1.00 9.12 39 ARG B N 1
ATOM 3859 C CA . ARG B 1 39 ? -35.457 7.958 36.272 1.00 9.99 39 ARG B CA 1
ATOM 3860 C C . ARG B 1 39 ? -34.251 7.311 35.588 1.00 9.76 39 ARG B C 1
ATOM 3861 O O . ARG B 1 39 ? -33.473 8.007 34.936 1.00 11.24 39 ARG B O 1
ATOM 3869 N N . HIS B 1 40 ? -34.125 5.975 35.682 1.00 9.86 40 HIS B N 1
ATOM 3870 C CA . HIS B 1 40 ? -32.910 5.326 35.235 1.00 9.22 40 HIS B CA 1
ATOM 3871 C C . HIS B 1 40 ? -33.121 4.209 34.245 1.00 8.71 40 HIS B C 1
ATOM 3872 O O . HIS B 1 40 ? -32.149 3.784 33.612 1.00 9.54 40 HIS B O 1
ATOM 3879 N N . TRP B 1 41 ? -34.353 3.683 34.125 1.00 8.79 41 TRP B N 1
ATOM 3880 C CA . TRP B 1 41 ? -34.669 2.660 33.146 1.00 8.20 41 TRP B CA 1
ATOM 3881 C C . TRP B 1 41 ? -35.526 3.314 32.070 1.00 8.45 41 TRP B C 1
ATOM 3882 O O . TRP B 1 41 ? -36.525 3.995 32.377 1.00 8.68 41 TRP B O 1
ATOM 3893 N N . LEU B 1 42 ? -35.200 3.060 30.810 1.00 8.60 42 LEU B N 1
ATOM 3894 C CA . LEU B 1 42 ? -35.909 3.737 29.705 1.00 8.55 42 LEU B CA 1
ATOM 3895 C C . LEU B 1 42 ? -37.439 3.569 29.802 1.00 9.00 42 LEU B C 1
ATOM 3896 O O . LEU B 1 42 ? -38.151 4.552 29.595 1.00 9.92 42 LEU B O 1
ATOM 3901 N N . TYR B 1 43 ? -37.900 2.365 30.160 1.00 8.95 43 TYR B N 1
ATOM 3902 C CA . TYR B 1 43 ? -39.337 2.074 30.298 1.00 9.40 43 TYR B CA 1
ATOM 3903 C C . TYR B 1 43 ? -39.696 1.678 31.754 1.00 9.62 43 TYR B C 1
ATOM 3904 O O . TYR B 1 43 ? -40.701 1.012 31.994 1.00 9.89 43 TYR B O 1
ATOM 3913 N N . GLY B 1 44 ? -38.929 2.174 32.734 1.00 9.27 44 GLY B N 1
ATOM 3914 C CA . GLY B 1 44 ? -39.291 2.067 34.160 1.00 9.12 44 GLY B CA 1
ATOM 3915 C C . GLY B 1 44 ? -39.091 0.733 34.823 1.00 9.32 44 GLY B C 1
ATOM 3916 O O . GLY B 1 44 ? -39.505 0.519 35.950 1.00 9.85 44 GLY B O 1
ATOM 3917 N N . ALA B 1 45 ? -38.421 -0.159 34.105 1.00 8.91 45 ALA B N 1
ATOM 3918 C CA . ALA B 1 45 ? -38.048 -1.482 34.574 1.00 8.67 45 ALA B CA 1
ATOM 3919 C C . ALA B 1 45 ? -36.963 -1.982 33.593 1.00 7.87 45 ALA B C 1
ATOM 3920 O O . ALA B 1 45 ? -36.802 -1.425 32.490 1.00 9.00 45 ALA B O 1
ATOM 3922 N N . PRO B 1 46 ? -36.244 -3.051 33.972 1.00 7.56 46 PRO B N 1
ATOM 3923 C CA . PRO B 1 46 ? -35.123 -3.511 33.089 1.00 8.18 46 PRO B CA 1
ATOM 3924 C C . PRO B 1 46 ? -35.544 -3.917 31.677 1.00 8.38 46 PRO B C 1
ATOM 3925 O O . PRO B 1 46 ? -34.765 -3.820 30.771 1.00 9.55 46 PRO B O 1
ATOM 3929 N N . LEU B 1 47 ? -36.767 -4.424 31.544 1.00 8.25 47 LEU B N 1
ATOM 3930 C CA . LEU B 1 47 ? -37.342 -4.914 30.273 1.00 8.03 47 LEU B CA 1
ATOM 3931 C C . LEU B 1 47 ? -38.623 -4.143 30.026 1.00 8.58 47 LEU B C 1
ATOM 3932 O O . LEU B 1 47 ? -39.473 -4.047 30.912 1.00 8.80 47 LEU B O 1
ATOM 3937 N N . HIS B 1 48 ? -38.753 -3.576 28.813 1.00 8.22 48 HIS B N 1
ATOM 3938 C CA . HIS B 1 48 ? -39.893 -2.716 28.542 1.00 8.39 48 HIS B CA 1
ATOM 3939 C C . HIS B 1 48 ? -41.251 -3.433 28.640 1.00 8.66 48 HIS B C 1
ATOM 3940 O O . HIS B 1 48 ? -42.256 -2.796 28.965 1.00 9.10 48 HIS B O 1
ATOM 3947 N N . TRP B 1 49 ? -41.255 -4.744 28.401 1.00 7.81 49 TRP B N 1
ATOM 3948 C CA . TRP B 1 49 ? -42.484 -5.518 28.535 1.00 7.62 49 TRP B CA 1
ATOM 3949 C C . TRP B 1 49 ? -43.065 -5.435 29.932 1.00 8.24 49 TRP B C 1
ATOM 3950 O O . TRP B 1 49 ? -44.310 -5.571 30.097 1.00 8.18 49 TRP B O 1
ATOM 3961 N N . MET B 1 50 ? -42.227 -5.173 30.925 1.00 7.76 50 MET B N 1
ATOM 3962 C CA . MET B 1 50 ? -42.706 -5.149 32.331 1.00 8.58 50 MET B CA 1
ATOM 3963 C C . MET B 1 50 ? -43.615 -3.970 32.598 1.00 9.22 50 MET B C 1
ATOM 3964 O O . MET B 1 50 ? -44.379 -3.982 33.551 1.00 9.93 50 MET B O 1
ATOM 3969 N N . GLN B 1 51 ? -43.601 -2.964 31.697 1.00 9.36 51 GLN B N 1
ATOM 3970 C CA . GLN B 1 51 ? -44.541 -1.845 31.789 1.00 10.45 51 GLN B CA 1
ATOM 3971 C C . GLN B 1 51 ? -45.978 -2.220 31.454 1.00 10.70 51 GLN B C 1
ATOM 3972 O O . GLN B 1 51 ? -46.910 -1.441 31.689 1.00 14.07 51 GLN B O 1
ATOM 3978 N N . GLN B 1 52 ? -46.166 -3.436 30.912 1.00 9.65 52 GLN B N 1
ATOM 3979 C CA . GLN B 1 52 ? -47.451 -3.846 30.373 1.00 10.33 52 GLN B CA 1
ATOM 3980 C C . GLN B 1 52 ? -48.275 -4.661 31.351 1.00 10.27 52 GLN B C 1
ATOM 3981 O O . GLN B 1 52 ? -49.385 -5.058 30.997 1.00 12.62 52 GLN B O 1
ATOM 3987 N N . TRP B 1 53 ? -47.790 -4.905 32.572 1.00 10.17 53 TRP B N 1
ATOM 3988 C CA . TRP B 1 53 ? -48.669 -5.374 33.608 1.00 11.04 53 TRP B CA 1
ATOM 3989 C C . TRP B 1 53 ? -49.791 -4.310 33.823 1.00 12.23 53 TRP B C 1
ATOM 3990 O O . TRP B 1 53 ? -49.561 -3.127 33.637 1.00 14.33 53 TRP B O 1
ATOM 4001 N N . PRO B 1 54 ? -50.986 -4.727 34.233 1.00 15.76 54 PRO B N 1
ATOM 4002 C CA . PRO B 1 54 ? -52.058 -3.756 34.392 1.00 17.15 54 PRO B CA 1
ATOM 4003 C C . PRO B 1 54 ? -51.856 -3.075 35.753 1.00 17.67 54 PRO B C 1
ATOM 4004 O O . PRO B 1 54 ? -51.132 -3.560 36.623 1.00 20.90 54 PRO B O 1
ATOM 4008 N N . GLY B 1 55 ? -52.456 -1.969 35.952 1.00 21.73 55 GLY B N 1
ATOM 4009 C CA . GLY B 1 55 ? -52.126 -1.221 37.133 1.00 19.98 55 GLY B CA 1
ATOM 4010 C C . GLY B 1 55 ? -51.113 -0.201 36.707 1.00 19.34 55 GLY B C 1
ATOM 4011 O O . GLY B 1 55 ? -50.589 -0.182 35.562 1.00 24.27 55 GLY B O 1
ATOM 4012 N N . ASN B 1 56 ? -50.850 0.686 37.619 1.00 18.19 56 ASN B N 1
ATOM 4013 C CA . ASN B 1 56 ? -50.088 1.850 37.243 1.00 19.60 56 ASN B CA 1
ATOM 4014 C C . ASN B 1 56 ? -48.569 1.626 37.256 1.00 14.78 56 ASN B C 1
ATOM 4015 O O . ASN B 1 56 ? -47.863 2.396 36.685 1.00 18.13 56 ASN B O 1
ATOM 4020 N N . CYS B 1 57 ? -48.126 0.501 37.779 1.00 13.08 57 CYS B N 1
ATOM 4021 C CA . CYS B 1 57 ? -46.703 0.118 37.672 1.00 11.68 57 CYS B CA 1
ATOM 4022 C C . CYS B 1 57 ? -46.555 -1.395 37.831 1.00 11.51 57 CYS B C 1
ATOM 4023 O O . CYS B 1 57 ? -47.437 -2.056 38.399 1.00 11.21 57 CYS B O 1
ATOM 4026 N N . PRO B 1 58 ? -45.423 -1.982 37.355 1.00 10.84 58 PRO B N 1
ATOM 4027 C CA . PRO B 1 58 ? -45.148 -3.375 37.725 1.00 10.10 58 PRO B CA 1
ATOM 4028 C C . PRO B 1 58 ? -44.891 -3.510 39.227 1.00 11.09 58 PRO B C 1
ATOM 4029 O O . PRO B 1 58 ? -44.284 -2.645 39.857 1.00 11.81 58 PRO B O 1
ATOM 4033 N N . LEU B 1 59 ? -45.328 -4.616 39.784 1.00 8.97 59 LEU B N 1
ATOM 4034 C CA . LEU B 1 59 ? -44.970 -4.960 41.153 1.00 9.29 59 LEU B CA 1
ATOM 4035 C C . LEU B 1 59 ? -43.469 -5.212 41.296 1.00 9.46 59 LEU B C 1
ATOM 4036 O O . LEU B 1 59 ? -42.855 -5.862 40.417 1.00 10.15 59 LEU B O 1
ATOM 4041 N N . LEU B 1 60 ? -42.887 -4.747 42.409 1.00 9.32 60 LEU B N 1
ATOM 4042 C CA . LEU B 1 60 ? -41.548 -5.206 42.785 1.00 10.59 60 LEU B CA 1
ATOM 4043 C C . LEU B 1 60 ? -41.676 -6.421 43.711 1.00 10.07 60 LEU B C 1
ATOM 4044 O O . LEU B 1 60 ? -42.413 -6.389 44.708 1.00 11.05 60 LEU B O 1
ATOM 4049 N N . VAL B 1 61 ? -41.030 -7.496 43.302 1.00 9.30 61 VAL B N 1
ATOM 4050 C CA . VAL B 1 61 ? -41.060 -8.748 44.054 1.00 9.36 61 VAL B CA 1
ATOM 4051 C C . VAL B 1 61 ? -40.017 -8.734 45.161 1.00 10.60 61 VAL B C 1
ATOM 4052 O O . VAL B 1 61 ? -38.863 -8.422 44.912 1.00 11.40 61 VAL B O 1
ATOM 4056 N N . LYS B 1 62 ? -40.435 -9.157 46.347 1.00 10.35 62 LYS B N 1
ATOM 4057 C CA . LYS B 1 62 ? -39.517 -9.401 47.449 1.00 11.35 62 LYS B CA 1
ATOM 4058 C C . LYS B 1 62 ? -38.968 -10.822 47.445 1.00 11.32 62 LYS B C 1
ATOM 4059 O O . LYS B 1 62 ? -37.750 -11.026 47.515 1.00 14.08 62 LYS B O 1
ATOM 4065 N N . GLU B 1 63 ? -39.840 -11.800 47.365 1.00 12.03 63 GLU B N 1
ATOM 4066 C CA . GLU B 1 63 ? -39.419 -13.190 47.266 1.00 14.13 63 GLU B CA 1
ATOM 4067 C C . GLU B 1 63 ? -40.487 -14.058 46.654 1.00 11.06 63 GLU B C 1
ATOM 4068 O O . GLU B 1 63 ? -41.694 -13.727 46.642 1.00 11.95 63 GLU B O 1
ATOM 4074 N N . ALA B 1 64 ? -40.045 -15.172 46.101 1.00 11.30 64 ALA B N 1
ATOM 4075 C CA . ALA B 1 64 ? -40.913 -16.149 45.443 1.00 11.33 64 ALA B CA 1
ATOM 4076 C C . ALA B 1 64 ? -40.370 -17.542 45.598 1.00 11.93 64 ALA B C 1
ATOM 4077 O O . ALA B 1 64 ? -39.182 -17.752 45.508 1.00 13.77 64 ALA B O 1
ATOM 4079 N N . GLN B 1 65 ? -41.264 -18.495 45.757 1.00 11.41 65 GLN B N 1
ATOM 4080 C CA . GLN B 1 65 ? -40.910 -19.913 45.872 1.00 12.86 65 GLN B CA 1
ATOM 4081 C C . GLN B 1 65 ? -42.100 -20.730 45.416 1.00 11.19 65 GLN B C 1
ATOM 4082 O O . GLN B 1 65 ? -43.242 -20.439 45.796 1.00 11.81 65 GLN B O 1
ATOM 4088 N N . GLY B 1 66 ? -41.886 -21.709 44.554 1.00 10.88 66 GLY B N 1
ATOM 4089 C CA . GLY B 1 66 ? -42.999 -22.476 44.016 1.00 12.08 66 GLY B CA 1
ATOM 4090 C C . GLY B 1 66 ? -43.910 -21.611 43.186 1.00 11.61 66 GLY B C 1
ATOM 4091 O O . GLY B 1 66 ? -43.468 -20.994 42.238 1.00 10.34 66 GLY B O 1
ATOM 4092 N N . ALA B 1 67 ? -45.200 -21.614 43.550 1.00 10.53 67 ALA B N 1
ATOM 4093 C CA . ALA B 1 67 ? -46.190 -20.730 42.935 1.00 11.22 67 ALA B CA 1
ATOM 4094 C C . ALA B 1 67 ? -46.587 -19.559 43.816 1.00 10.60 67 ALA B C 1
ATOM 4095 O O . ALA B 1 67 ? -47.641 -18.965 43.581 1.00 13.88 67 ALA B O 1
ATOM 4097 N N . ARG B 1 68 ? -45.794 -19.213 44.807 1.00 10.85 68 ARG B N 1
ATOM 4098 C CA . ARG B 1 68 ? -46.115 -18.134 45.750 1.00 11.85 68 ARG B CA 1
ATOM 4099 C C . ARG B 1 68 ? -45.165 -16.986 45.551 1.00 11.91 68 ARG B C 1
ATOM 4100 O O . ARG B 1 68 ? -43.932 -17.182 45.424 1.00 13.36 68 ARG B O 1
ATOM 4108 N N . VAL B 1 69 ? -45.703 -15.785 45.484 1.00 11.02 69 VAL B N 1
ATOM 4109 C CA . VAL B 1 69 ? -44.909 -14.549 45.334 1.00 11.09 69 VAL B CA 1
ATOM 4110 C C . VAL B 1 69 ? -45.338 -13.582 46.425 1.00 10.93 69 VAL B C 1
ATOM 4111 O O . VAL B 1 69 ? -46.549 -13.444 46.690 1.00 12.10 69 VAL B O 1
ATOM 4115 N N . THR B 1 70 ? -44.359 -12.899 47.032 1.00 10.23 70 THR B N 1
ATOM 4116 C CA . THR B 1 70 ? -44.637 -11.786 47.935 1.00 10.57 70 THR B CA 1
ATOM 4117 C C . THR B 1 70 ? -43.989 -10.532 47.405 1.00 10.56 70 THR B C 1
ATOM 4118 O O . THR B 1 70 ? -42.825 -10.571 47.030 1.00 10.80 70 THR B O 1
ATOM 4122 N N . ASP B 1 71 ? -44.753 -9.442 47.318 1.00 10.42 71 ASP B N 1
ATOM 4123 C CA . ASP B 1 71 ? -44.233 -8.173 46.811 1.00 10.21 71 ASP B CA 1
ATOM 4124 C C . ASP B 1 71 ? -43.646 -7.292 47.938 1.00 10.74 71 ASP B C 1
ATOM 4125 O O . ASP B 1 71 ? -43.710 -7.656 49.130 1.00 11.80 71 ASP B O 1
ATOM 4130 N N . ILE B 1 72 ? -43.107 -6.139 47.588 1.00 11.53 72 ILE B N 1
ATOM 4131 C CA . ILE B 1 72 ? -42.472 -5.290 48.590 1.00 12.92 72 ILE B CA 1
ATOM 4132 C C . ILE B 1 72 ? -43.458 -4.553 49.485 1.00 13.28 72 ILE B C 1
ATOM 4133 O O . ILE B 1 72 ? -43.032 -3.971 50.469 1.00 17.11 72 ILE B O 1
ATOM 4138 N N . ASP B 1 73 ? -44.742 -4.577 49.147 1.00 13.13 73 ASP B N 1
ATOM 4139 C CA . ASP B 1 73 ? -45.825 -4.115 50.002 1.00 12.92 73 ASP B CA 1
ATOM 4140 C C . ASP B 1 73 ? -46.340 -5.188 50.976 1.00 14.80 73 ASP B C 1
ATOM 4141 O O . ASP B 1 73 ? -47.290 -4.943 51.703 1.00 16.87 73 ASP B O 1
ATOM 4146 N N . GLY B 1 74 ? -45.763 -6.398 50.920 1.00 13.93 74 GLY B N 1
ATOM 4147 C CA . GLY B 1 74 ? -46.245 -7.505 51.740 1.00 13.24 74 GLY B CA 1
ATOM 4148 C C . GLY B 1 74 ? -47.463 -8.234 51.248 1.00 14.22 74 GLY B C 1
ATOM 4149 O O . GLY B 1 74 ? -48.000 -9.122 51.905 1.00 15.83 74 GLY B O 1
ATOM 4150 N N . GLN B 1 75 ? -47.902 -7.911 50.050 1.00 12.95 75 GLN B N 1
ATOM 4151 C CA . GLN B 1 75 ? -49.015 -8.621 49.431 1.00 12.87 75 GLN B CA 1
ATOM 4152 C C . GLN B 1 75 ? -48.528 -9.966 48.940 1.00 12.46 75 GLN B C 1
ATOM 4153 O O . GLN B 1 75 ? -47.406 -10.063 48.410 1.00 13.34 75 GLN B O 1
ATOM 4159 N N . GLN B 1 76 ? -49.368 -10.974 49.099 1.00 13.39 76 GLN B N 1
ATOM 4160 C CA . GLN B 1 76 ? -49.063 -12.330 48.688 1.00 12.98 76 GLN B CA 1
ATOM 4161 C C . GLN B 1 76 ? -49.926 -12.728 47.529 1.00 12.11 76 GLN B C 1
ATOM 4162 O O . GLN B 1 76 ? -51.107 -12.412 47.500 1.00 14.27 76 GLN B O 1
ATOM 4168 N N . TYR B 1 77 ? -49.362 -13.480 46.601 1.00 10.86 77 TYR B N 1
ATOM 4169 C CA . TYR B 1 77 ? -50.021 -13.934 45.410 1.00 10.89 77 TYR B CA 1
ATOM 4170 C C . TYR B 1 77 ? -49.774 -15.405 45.146 1.00 10.89 77 TYR B C 1
ATOM 4171 O O . TYR B 1 77 ? -48.722 -15.941 45.523 1.00 12.09 77 TYR B O 1
ATOM 4180 N N . VAL B 1 78 ? -50.738 -16.031 44.481 1.00 11.40 78 VAL B N 1
ATOM 4181 C CA . VAL B 1 78 ? -50.510 -17.255 43.760 1.00 13.32 78 VAL B CA 1
ATOM 4182 C C . VAL B 1 78 ? -50.194 -16.865 42.331 1.00 11.28 78 VAL B C 1
ATOM 4183 O O . VAL B 1 78 ? -50.846 -16.005 41.721 1.00 12.27 78 VAL B O 1
ATOM 4187 N N . ASP B 1 79 ? -49.140 -17.494 41.796 1.00 11.07 79 ASP B N 1
ATOM 4188 C CA . ASP B 1 79 ? -48.576 -17.112 40.519 1.00 10.01 79 ASP B CA 1
ATOM 4189 C C . ASP B 1 79 ? -48.889 -18.164 39.462 1.00 10.45 79 ASP B C 1
ATOM 4190 O O . ASP B 1 79 ? -48.350 -19.292 39.484 1.00 11.46 79 ASP B O 1
ATOM 4195 N N . PHE B 1 80 ? -49.801 -17.785 38.541 1.00 10.44 80 PHE B N 1
ATOM 4196 C CA . PHE B 1 80 ? -50.072 -18.554 37.327 1.00 9.49 80 PHE B CA 1
ATOM 4197 C C . PHE B 1 80 ? -49.391 -17.971 36.065 1.00 9.40 80 PHE B C 1
ATOM 4198 O O . PHE B 1 80 ? -49.567 -18.491 34.953 1.00 10.63 80 PHE B O 1
ATOM 4206 N N . ALA B 1 81 ? -48.644 -16.882 36.255 1.00 9.16 81 ALA B N 1
ATOM 4207 C CA . ALA B 1 81 ? -47.829 -16.243 35.212 1.00 9.49 81 ALA B CA 1
ATOM 4208 C C . ALA B 1 81 ? -46.460 -16.915 35.059 1.00 10.51 81 ALA B C 1
ATOM 4209 O O . ALA B 1 81 ? -45.985 -17.128 33.939 1.00 10.26 81 ALA B O 1
ATOM 4211 N N . LEU B 1 82 ? -45.856 -17.212 36.200 1.00 10.05 82 LEU B N 1
ATOM 4212 C CA . LEU B 1 82 ? -44.613 -18.007 36.271 1.00 9.11 82 LEU B CA 1
ATOM 4213 C C . LEU B 1 82 ? -43.530 -17.441 35.315 1.00 9.27 82 LEU B C 1
ATOM 4214 O O . LEU B 1 82 ? -42.967 -18.159 34.438 1.00 9.71 82 LEU B O 1
ATOM 4219 N N . GLY B 1 83 ? -43.278 -16.126 35.451 1.00 9.38 83 GLY B N 1
ATOM 4220 C CA . GLY B 1 83 ? -42.245 -15.520 34.596 1.00 10.35 83 GLY B CA 1
ATOM 4221 C C . GLY B 1 83 ? -42.552 -15.526 33.144 1.00 10.32 83 GLY B C 1
ATOM 4222 O O . GLY B 1 83 ? -41.677 -15.573 32.312 1.00 10.12 83 GLY B O 1
ATOM 4223 N N . ASP B 1 84 ? -43.849 -15.419 32.821 1.00 10.26 84 ASP B N 1
ATOM 4224 C CA . ASP B 1 84 ? -44.318 -15.576 31.445 1.00 11.74 84 ASP B CA 1
ATOM 4225 C C . ASP B 1 84 ? -43.775 -16.873 30.841 1.00 11.19 84 ASP B C 1
ATOM 4226 O O . ASP B 1 84 ? -43.249 -16.899 29.733 1.00 12.37 84 ASP B O 1
ATOM 4231 N N . SER B 1 85 ? -43.888 -17.945 31.641 1.00 10.99 85 SER B N 1
ATOM 4232 C CA . SER B 1 85 ? -43.428 -19.281 31.302 1.00 11.84 85 SER B CA 1
ATOM 4233 C C . SER B 1 85 ? -41.925 -19.545 31.508 1.00 10.51 85 SER B C 1
ATOM 4234 O O . SER B 1 85 ? -41.503 -20.691 31.477 1.00 12.56 85 SER B O 1
ATOM 4237 N N . GLY B 1 86 ? -41.140 -18.505 31.795 1.00 9.74 86 GLY B N 1
ATOM 4238 C CA . GLY B 1 86 ? -39.720 -18.684 32.119 1.00 9.45 86 GLY B CA 1
ATOM 4239 C C . GLY B 1 86 ? -39.493 -19.487 33.376 1.00 9.81 86 GLY B C 1
ATOM 4240 O O . GLY B 1 86 ? -38.454 -20.088 33.538 1.00 11.85 86 GLY B O 1
ATOM 4241 N N . ALA B 1 87 ? -40.470 -19.476 34.273 1.00 9.77 87 ALA B N 1
ATOM 4242 C CA . ALA B 1 87 ? -40.475 -20.266 35.493 1.00 9.24 87 ALA B CA 1
ATOM 4243 C C . ALA B 1 87 ? -41.600 -21.306 35.489 1.00 9.75 87 ALA B C 1
ATOM 4244 O O . ALA B 1 87 ? -42.238 -21.599 36.513 1.00 10.18 87 ALA B O 1
ATOM 4246 N N . MET B 1 88 ? -41.806 -21.931 34.332 1.00 10.42 88 MET B N 1
ATOM 4247 C CA . MET B 1 88 ? -42.884 -22.906 34.148 1.00 11.55 88 MET B CA 1
ATOM 4248 C C . MET B 1 88 ? -42.957 -23.991 35.190 1.00 11.61 88 MET B C 1
ATOM 4249 O O . MET B 1 88 ? -44.043 -24.441 35.533 1.00 13.78 88 MET B O 1
ATOM 4254 N N . PHE B 1 89 ? -41.808 -24.442 35.695 1.00 10.90 89 PHE B N 1
ATOM 4255 C CA . PHE B 1 89 ? -41.800 -25.517 36.708 1.00 12.63 89 PHE B CA 1
ATOM 4256 C C . PHE B 1 89 ? -41.739 -25.011 38.135 1.00 12.80 89 PHE B C 1
ATOM 4257 O O . PHE B 1 89 ? -41.547 -25.777 39.041 1.00 15.86 89 PHE B O 1
ATOM 4265 N N . GLY B 1 90 ? -41.999 -23.723 38.321 1.00 11.71 90 GLY B N 1
ATOM 4266 C CA . GLY B 1 90 ? -42.009 -23.059 39.632 1.00 11.08 90 GLY B CA 1
ATOM 4267 C C . GLY B 1 90 ? -40.811 -22.172 39.840 1.00 9.48 90 GLY B C 1
ATOM 4268 O O . GLY B 1 90 ? -39.768 -22.339 39.218 1.00 11.75 90 GLY B O 1
ATOM 4269 N N . HIS B 1 91 ? -40.974 -21.265 40.811 1.00 9.00 91 HIS B N 1
ATOM 4270 C CA . HIS B 1 91 ? -39.866 -20.449 41.261 1.00 9.55 91 HIS B CA 1
ATOM 4271 C C . HIS B 1 91 ? -38.985 -21.242 42.217 1.00 9.78 91 HIS B C 1
ATOM 4272 O O . HIS B 1 91 ? -39.482 -21.999 43.046 1.00 10.55 91 HIS B O 1
ATOM 4279 N N . ALA B 1 92 ? -37.656 -21.036 42.129 1.00 10.54 92 ALA B N 1
ATOM 4280 C CA . ALA B 1 92 ? -36.734 -21.563 43.117 1.00 11.41 92 ALA B CA 1
ATOM 4281 C C . ALA B 1 92 ? -36.875 -23.080 43.249 1.00 11.16 92 ALA B C 1
ATOM 4282 O O . ALA B 1 92 ? -36.892 -23.606 44.350 1.00 12.30 92 ALA B O 1
ATOM 4284 N N . GLN B 1 93 ? -36.957 -23.802 42.119 1.00 11.86 93 GLN B N 1
ATOM 4285 C CA . GLN B 1 93 ? -37.029 -25.290 42.183 1.00 12.99 93 GLN B CA 1
ATOM 4286 C C . GLN B 1 93 ? -35.751 -25.720 42.907 1.00 12.19 93 GLN B C 1
ATOM 4287 O O . GLN B 1 93 ? -34.645 -25.337 42.488 1.00 12.04 93 GLN B O 1
ATOM 4293 N N . PRO B 1 94 ? -35.850 -26.511 43.975 1.00 12.16 94 PRO B N 1
ATOM 4294 C CA . PRO B 1 94 ? -34.651 -26.657 44.806 1.00 12.55 94 PRO B CA 1
ATOM 4295 C C . PRO B 1 94 ? -33.473 -27.332 44.090 1.00 13.08 94 PRO B C 1
ATOM 4296 O O . PRO B 1 94 ? -32.316 -26.916 44.308 1.00 13.72 94 PRO B O 1
ATOM 4300 N N . ALA B 1 95 ? -33.725 -28.354 43.276 1.00 13.24 95 ALA B N 1
ATOM 4301 C CA . ALA B 1 95 ? -32.599 -29.021 42.611 1.00 13.98 95 ALA B CA 1
ATOM 4302 C C . ALA B 1 95 ? -31.944 -28.079 41.583 1.00 12.51 95 ALA B C 1
ATOM 4303 O O . ALA B 1 95 ? -30.720 -28.106 41.366 1.00 12.81 95 ALA B O 1
ATOM 4305 N N . VAL B 1 96 ? -32.752 -27.253 40.950 1.00 12.29 96 VAL B N 1
ATOM 4306 C CA . VAL B 1 96 ? -32.222 -26.382 39.904 1.00 12.05 96 VAL B CA 1
ATOM 4307 C C . VAL B 1 96 ? -31.452 -25.207 40.558 1.00 11.87 96 VAL B C 1
ATOM 4308 O O . VAL B 1 96 ? -30.309 -24.894 40.165 1.00 12.19 96 VAL B O 1
ATOM 4312 N N . ALA B 1 97 ? -32.048 -24.620 41.598 1.00 10.85 97 ALA B N 1
ATOM 4313 C CA . ALA B 1 97 ? -31.340 -23.571 42.336 1.00 11.24 97 ALA B CA 1
ATOM 4314 C C . ALA B 1 97 ? -30.041 -24.074 42.951 1.00 11.31 97 ALA B C 1
ATOM 4315 O O . ALA B 1 97 ? -29.012 -23.374 42.902 1.00 11.89 97 ALA B O 1
ATOM 4317 N N . ASP B 1 98 ? -30.049 -25.305 43.496 1.00 12.11 98 ASP B N 1
ATOM 4318 C CA . ASP B 1 98 ? -28.842 -25.876 44.069 1.00 13.45 98 ASP B CA 1
ATOM 4319 C C . ASP B 1 98 ? -27.771 -26.075 42.985 1.00 12.02 98 ASP B C 1
ATOM 4320 O O . ASP B 1 98 ? -26.592 -25.817 43.211 1.00 12.93 98 ASP B O 1
ATOM 4325 N N . ALA B 1 99 ? -28.177 -26.569 41.802 1.00 12.04 99 ALA B N 1
ATOM 4326 C CA . ALA B 1 99 ? -27.231 -26.772 40.727 1.00 11.73 99 ALA B CA 1
ATOM 4327 C C . ALA B 1 99 ? -26.608 -25.452 40.235 1.00 11.07 99 ALA B C 1
ATOM 4328 O O . ALA B 1 99 ? -25.412 -25.393 39.951 1.00 12.98 99 ALA B O 1
ATOM 4330 N N . ILE B 1 100 ? -27.421 -24.399 40.145 1.00 10.52 100 ILE B N 1
ATOM 4331 C CA . ILE B 1 100 ? -26.952 -23.071 39.768 1.00 11.51 100 ILE B CA 1
ATOM 4332 C C . ILE B 1 100 ? -25.959 -22.523 40.815 1.00 11.62 100 ILE B C 1
ATOM 4333 O O . ILE B 1 100 ? -24.884 -22.070 40.481 1.00 12.16 100 ILE B O 1
ATOM 4338 N N . ALA B 1 101 ? -26.315 -22.634 42.091 1.00 12.22 101 ALA B N 1
ATOM 4339 C CA . ALA B 1 101 ? -25.433 -22.142 43.137 1.00 12.77 101 ALA B CA 1
ATOM 4340 C C . ALA B 1 101 ? -24.076 -22.885 43.110 1.00 13.19 101 ALA B C 1
ATOM 4341 O O . ALA B 1 101 ? -22.992 -22.287 43.203 1.00 15.67 101 ALA B O 1
ATOM 4343 N N . ARG B 1 102 ? -24.149 -24.205 42.988 1.00 13.22 102 ARG B N 1
ATOM 4344 C CA . ARG B 1 102 ? -22.941 -25.036 42.982 1.00 14.98 102 ARG B CA 1
ATOM 4345 C C . ARG B 1 102 ? -22.072 -24.711 41.803 1.00 14.53 102 ARG B C 1
ATOM 4346 O O . ARG B 1 102 ? -20.832 -24.586 41.919 1.00 15.87 102 ARG B O 1
ATOM 4354 N N . GLN B 1 103 ? -22.668 -24.617 40.623 1.00 14.22 103 GLN B N 1
ATOM 4355 C CA . GLN B 1 103 ? -21.850 -24.345 39.446 1.00 14.69 103 GLN B CA 1
ATOM 4356 C C . GLN B 1 103 ? -21.273 -22.948 39.439 1.00 14.71 103 GLN B C 1
ATOM 4357 O O . GLN B 1 103 ? -20.111 -22.763 39.030 1.00 16.42 103 GLN B O 1
ATOM 4363 N N . ALA B 1 104 ? -22.005 -21.955 39.916 1.00 14.46 104 ALA B N 1
ATOM 4364 C CA . ALA B 1 104 ? -21.455 -20.621 39.990 1.00 14.33 104 ALA B CA 1
ATOM 4365 C C . ALA B 1 104 ? -20.124 -20.600 40.798 1.00 14.72 104 ALA B C 1
ATOM 4366 O O . 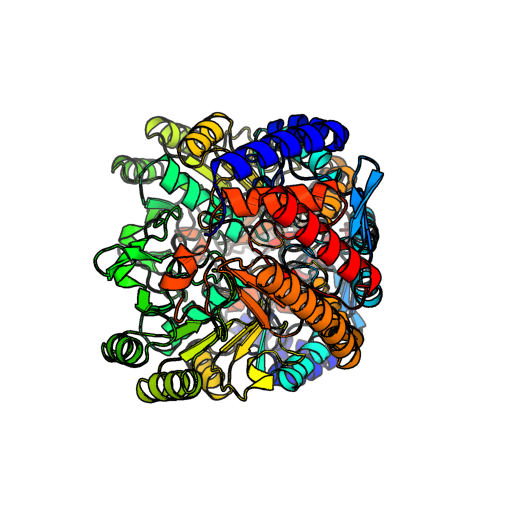ALA B 1 104 ? -19.173 -19.886 40.473 1.00 18.70 104 ALA B O 1
ATOM 4368 N N . ARG B 1 105 ? -20.090 -21.393 41.838 1.00 13.55 105 ARG B N 1
ATOM 4369 C CA . ARG B 1 105 ? -18.923 -21.496 42.713 1.00 14.08 105 ARG B CA 1
ATOM 4370 C C . ARG B 1 105 ? -17.796 -22.306 42.140 1.00 13.60 105 ARG B C 1
ATOM 4371 O O . ARG B 1 105 ? -16.717 -22.302 42.709 1.00 14.83 105 ARG B O 1
ATOM 4379 N N . ARG B 1 106 ? -17.998 -22.951 40.993 1.00 13.18 106 ARG B N 1
ATOM 4380 C CA . ARG B 1 106 ? -16.898 -23.691 40.352 1.00 15.05 106 ARG B CA 1
ATOM 4381 C C . ARG B 1 106 ? -16.671 -23.414 38.889 1.00 11.83 106 ARG B C 1
ATOM 4382 O O . ARG B 1 106 ? -15.983 -24.171 38.223 1.00 13.43 106 ARG B O 1
ATOM 4390 N N . GLY B 1 107 ? -17.144 -22.247 38.449 1.00 11.33 107 GLY B N 1
ATOM 4391 C CA . GLY B 1 107 ? -16.923 -21.788 37.104 1.00 11.77 107 GLY B CA 1
ATOM 4392 C C . GLY B 1 107 ? -18.187 -21.773 36.291 1.00 11.47 107 GLY B C 1
ATOM 4393 O O . GLY B 1 107 ? -18.734 -22.826 35.980 1.00 13.20 107 GLY B O 1
ATOM 4394 N N A SER B 1 108 ? -18.661 -20.565 35.960 0.27 11.55 108 SER B N 1
ATOM 4395 N N B SER B 1 108 ? -18.642 -20.580 35.937 0.73 10.63 108 SER B N 1
ATOM 4396 C CA A SER B 1 108 ? -19.901 -20.418 35.220 0.27 11.56 108 SER B CA 1
ATOM 4397 C CA B SER B 1 108 ? -19.884 -20.445 35.229 0.73 10.14 108 SER B CA 1
ATOM 4398 C C A SER B 1 108 ? -19.699 -20.332 33.724 0.27 10.14 108 SER B C 1
ATOM 4399 C C B SER B 1 108 ? -19.723 -20.293 33.726 0.73 9.63 108 SER B C 1
ATOM 4400 O O A SER B 1 108 ? -20.563 -20.807 32.969 0.27 10.71 108 SER B O 1
ATOM 4401 O O B SER B 1 108 ? -20.596 -20.760 32.966 0.73 10.75 108 SER B O 1
ATOM 4406 N N . THR B 1 109 ? -18.633 -19.659 33.269 1.00 9.75 109 THR B N 1
ATOM 4407 C CA . THR B 1 109 ? -18.430 -19.522 31.817 1.00 10.24 109 THR B CA 1
ATOM 4408 C C . THR B 1 109 ? -16.941 -19.576 31.476 1.00 9.96 109 THR B C 1
ATOM 4409 O O . THR B 1 109 ? -16.174 -18.693 31.855 1.00 10.78 109 THR B O 1
ATOM 4413 N N . LEU B 1 110 ? -16.579 -20.624 30.739 1.00 9.73 110 LEU B N 1
ATOM 4414 C CA . LEU B 1 110 ? -15.185 -20.965 30.476 1.00 10.71 110 LEU B CA 1
ATOM 4415 C C . LEU B 1 110 ? -14.857 -21.075 28.996 1.00 11.04 110 LEU B C 1
ATOM 4416 O O . LEU B 1 110 ? -13.702 -21.333 28.633 1.00 11.12 110 LEU B O 1
ATOM 4421 N N . MET B 1 111 ? -15.847 -20.894 28.124 1.00 10.99 111 MET B N 1
ATOM 4422 C CA . MET B 1 111 ? -15.743 -21.168 26.695 1.00 10.65 111 MET B CA 1
ATOM 4423 C C . MET B 1 111 ? -15.370 -22.631 26.460 1.00 10.05 111 MET B C 1
ATOM 4424 O O . MET B 1 111 ? -14.832 -23.004 25.427 1.00 10.83 111 MET B O 1
ATOM 4429 N N . LEU B 1 112 ? -15.783 -23.492 27.405 1.00 9.62 112 LEU B N 1
ATOM 4430 C CA . LEU B 1 112 ? -15.468 -24.908 27.398 1.00 10.16 112 LEU B CA 1
ATOM 4431 C C . LEU B 1 112 ? -16.615 -25.718 27.974 1.00 10.26 112 LEU B C 1
ATOM 4432 O O . LEU B 1 112 ? -17.418 -25.198 28.779 1.00 10.43 112 LEU B O 1
ATOM 4437 N N . PRO B 1 113 ? -16.715 -26.978 27.554 1.00 10.36 113 PRO B N 1
ATOM 4438 C CA . PRO B 1 113 ? -17.708 -27.900 28.149 1.00 10.18 113 PRO B CA 1
ATOM 4439 C C . PRO B 1 113 ? -17.294 -28.387 29.531 1.00 10.52 113 PRO B C 1
ATOM 4440 O O . PRO B 1 113 ? -16.120 -28.320 29.916 1.00 11.76 113 PRO B O 1
ATOM 4444 N N . THR B 1 114 ? -18.258 -28.955 30.234 1.00 10.70 114 THR B N 1
ATOM 4445 C CA . THR B 1 114 ? -18.111 -29.691 31.470 1.00 11.92 114 THR B CA 1
ATOM 4446 C C . THR B 1 114 ? -18.735 -31.073 31.337 1.00 12.63 114 THR B C 1
ATOM 4447 O O . THR B 1 114 ? -19.371 -31.390 30.331 1.00 11.76 114 THR B O 1
ATOM 4451 N N . GLU B 1 115 ? -18.620 -31.888 32.392 1.00 14.47 115 GLU B N 1
ATOM 4452 C CA . GLU B 1 115 ? -19.201 -33.205 32.325 1.00 14.63 115 GLU B CA 1
ATOM 4453 C C . GLU B 1 115 ? -20.707 -33.165 32.162 1.00 12.64 115 GLU B C 1
ATOM 4454 O O . GLU B 1 115 ? -21.297 -34.105 31.630 1.00 13.72 115 GLU B O 1
ATOM 4460 N N . ASP B 1 116 ? -21.353 -32.084 32.613 1.00 11.75 116 ASP B N 1
ATOM 4461 C CA . ASP B 1 116 ? -22.801 -32.005 32.469 1.00 11.84 116 ASP B CA 1
ATOM 4462 C C . ASP B 1 116 ? -23.209 -32.062 30.997 1.00 11.44 116 ASP B C 1
ATOM 4463 O O . ASP B 1 116 ? -24.318 -32.499 30.681 1.00 13.28 116 ASP B O 1
ATOM 4468 N N . SER B 1 117 ? -22.359 -31.563 30.092 1.00 12.12 117 SER B N 1
ATOM 4469 C CA . SER B 1 117 ? -22.687 -31.659 28.667 1.00 12.50 117 SER B CA 1
ATOM 4470 C C . SER B 1 117 ? -22.876 -33.075 28.141 1.00 12.09 117 SER B C 1
ATOM 4471 O O . SER B 1 117 ? -23.679 -33.299 27.243 1.00 12.07 117 SER B O 1
ATOM 4474 N N . LEU B 1 118 ? -22.153 -34.012 28.723 1.00 12.45 118 LEU B N 1
ATOM 4475 C CA . LEU B 1 118 ? -22.249 -35.418 28.320 1.00 12.36 118 LEU B CA 1
ATOM 4476 C C . LEU B 1 118 ? -23.669 -35.926 28.612 1.00 12.58 118 LEU B C 1
ATOM 4477 O O . LEU B 1 118 ? -24.339 -36.477 27.732 1.00 13.70 118 LEU B O 1
ATOM 4482 N N . TRP B 1 119 ? -24.134 -35.702 29.838 1.00 12.79 119 TRP B N 1
ATOM 4483 C CA . TRP B 1 119 ? -25.448 -36.172 30.233 1.00 12.92 119 TRP B CA 1
ATOM 4484 C C . TRP B 1 119 ? -26.545 -35.455 29.499 1.00 12.18 119 TRP B C 1
ATOM 4485 O O . TRP B 1 119 ? -27.504 -36.080 29.019 1.00 12.34 119 TRP B O 1
ATOM 4496 N N . VAL B 1 120 ? -26.427 -34.127 29.398 1.00 11.72 120 VAL B N 1
ATOM 4497 C CA . VAL B 1 120 ? -27.493 -33.358 28.768 1.00 11.44 120 VAL B CA 1
ATOM 4498 C C . VAL B 1 120 ? -27.659 -33.678 27.277 1.00 11.07 120 VAL B C 1
ATOM 4499 O O . VAL B 1 120 ? -28.773 -33.818 26.775 1.00 10.85 120 VAL B O 1
ATOM 4503 N N . GLY B 1 121 ? -26.542 -33.861 26.565 1.00 12.50 121 GLY B N 1
ATOM 4504 C CA . GLY B 1 121 ? -26.661 -34.207 25.168 1.00 11.92 121 GLY B CA 1
ATOM 4505 C C . GLY B 1 121 ? -27.407 -35.499 24.919 1.00 11.70 121 GLY B C 1
ATOM 4506 O O . GLY B 1 121 ? -28.310 -35.575 24.074 1.00 13.40 121 GLY B O 1
ATOM 4507 N N . ALA B 1 122 ? -27.072 -36.500 25.689 1.00 12.62 122 ALA B N 1
ATOM 4508 C CA . ALA B 1 122 ? -27.722 -37.824 25.577 1.00 13.00 122 ALA B CA 1
ATOM 4509 C C . ALA B 1 122 ? -29.195 -37.728 25.973 1.00 13.46 122 ALA B C 1
ATOM 4510 O O . ALA B 1 122 ? -30.052 -38.342 25.321 1.00 14.71 122 ALA B O 1
ATOM 4512 N N . GLU B 1 123 ? -29.480 -36.918 27.003 1.00 11.95 123 GLU B N 1
ATOM 4513 C CA . GLU B 1 123 ? -30.861 -36.763 27.466 1.00 11.87 123 GLU B CA 1
ATOM 4514 C C . GLU B 1 123 ? -31.728 -36.077 26.425 1.00 11.37 123 GLU B C 1
ATOM 4515 O O . GLU B 1 123 ? -32.878 -36.467 26.243 1.00 12.92 123 GLU B O 1
ATOM 4521 N N . LEU B 1 124 ? -31.211 -35.018 25.791 1.00 10.86 124 LEU B N 1
ATOM 4522 C CA . LEU B 1 124 ? -31.998 -34.315 24.791 1.00 11.50 124 LEU B CA 1
ATOM 4523 C C . LEU B 1 124 ? -32.370 -35.289 23.638 1.00 11.54 124 LEU B C 1
ATOM 4524 O O . LEU B 1 124 ? -33.530 -35.296 23.162 1.00 11.86 124 LEU B O 1
ATOM 4529 N N . ALA B 1 125 ? -31.406 -36.095 23.204 1.00 12.03 125 ALA B N 1
ATOM 4530 C CA . ALA B 1 125 ? -31.671 -37.053 22.146 1.00 13.01 125 ALA B CA 1
ATOM 4531 C C . ALA B 1 125 ? -32.699 -38.085 22.557 1.00 13.01 125 ALA B C 1
ATOM 4532 O O . ALA B 1 125 ? -33.604 -38.436 21.746 1.00 16.44 125 ALA B O 1
ATOM 4534 N N . ARG B 1 126 ? -32.596 -38.569 23.786 1.00 13.42 126 ARG B N 1
ATOM 4535 C CA . ARG B 1 126 ? -33.556 -39.540 24.318 1.00 13.84 126 ARG B CA 1
ATOM 4536 C C . ARG B 1 126 ? -34.958 -38.977 24.413 1.00 13.76 126 ARG B C 1
ATOM 4537 O O . ARG B 1 126 ? -35.940 -39.566 23.949 1.00 15.80 126 ARG B O 1
ATOM 4545 N N . ARG B 1 127 ? -35.028 -37.789 25.017 1.00 12.00 127 ARG B N 1
ATOM 4546 C CA . ARG B 1 127 ? -36.330 -37.184 25.337 1.00 12.24 127 ARG B CA 1
ATOM 4547 C C . ARG B 1 127 ? -37.059 -36.728 24.095 1.00 13.39 127 ARG B C 1
ATOM 4548 O O . ARG B 1 127 ? -38.267 -36.956 23.971 1.00 15.67 127 ARG B O 1
ATOM 4556 N N . PHE B 1 128 ? -36.343 -36.027 23.212 1.00 12.54 128 PHE B N 1
ATOM 4557 C CA . PHE B 1 128 ? -36.983 -35.334 22.096 1.00 13.51 128 PHE B CA 1
ATOM 4558 C C . PHE B 1 128 ? -36.812 -35.999 20.729 1.00 13.12 128 PHE B C 1
ATOM 4559 O O . PHE B 1 128 ? -37.388 -35.574 19.743 1.00 17.17 128 PHE B O 1
ATOM 4567 N N . GLY B 1 129 ? -36.049 -37.073 20.666 1.00 13.67 129 GLY B N 1
ATOM 4568 C CA . GLY B 1 129 ? -35.990 -37.927 19.482 1.00 15.36 129 GLY B CA 1
ATOM 4569 C C . GLY B 1 129 ? -35.352 -37.374 18.229 1.00 17.69 129 GLY B C 1
ATOM 4570 O O . GLY B 1 129 ? -35.715 -37.786 17.073 1.00 20.72 129 GLY B O 1
ATOM 4571 N N . LEU B 1 130 ? -34.464 -36.411 18.411 1.00 15.26 130 LEU B N 1
ATOM 4572 C CA . LEU B 1 130 ? -33.571 -35.980 17.382 1.00 13.78 130 LEU B CA 1
ATOM 4573 C C . LEU B 1 130 ? -32.138 -36.154 17.904 1.00 15.00 130 LEU B C 1
ATOM 4574 O O . LEU B 1 130 ? -31.891 -35.948 19.080 1.00 14.46 130 LEU B O 1
ATOM 4579 N N . PRO B 1 131 ? -31.201 -36.489 17.002 1.00 14.56 131 PRO B N 1
ATOM 4580 C CA . PRO B 1 131 ? -29.895 -36.880 17.500 1.00 14.71 131 PRO B CA 1
ATOM 4581 C C . PRO B 1 131 ? -28.906 -35.793 17.897 1.00 14.00 131 PRO B C 1
ATOM 4582 O O . PRO B 1 131 ? -28.115 -36.051 18.776 1.00 16.14 131 PRO B O 1
ATOM 4586 N N . TYR B 1 132 ? -28.943 -34.624 17.263 1.00 12.97 132 TYR B N 1
ATOM 4587 C CA . TYR B 1 132 ? -27.867 -33.618 17.422 1.00 13.40 132 TYR B CA 1
ATOM 4588 C C . TYR B 1 132 ? -28.431 -32.297 17.913 1.00 12.27 132 TYR B C 1
ATOM 4589 O O . TYR B 1 132 ? -29.453 -31.828 17.409 1.00 12.23 132 TYR B O 1
ATOM 4598 N N . TRP B 1 133 ? -27.699 -31.680 18.838 1.00 11.76 133 TRP B N 1
ATOM 4599 C CA . TRP B 1 133 ? -28.159 -30.518 19.578 1.00 11.47 133 TRP B CA 1
ATOM 4600 C C . TRP B 1 133 ? -27.098 -29.417 19.631 1.00 11.08 133 TRP B C 1
ATOM 4601 O O . TRP B 1 133 ? -25.898 -29.672 19.440 1.00 10.92 133 TRP B O 1
ATOM 4612 N N . GLN B 1 134 ? -27.581 -28.197 19.882 1.00 10.69 134 GLN B N 1
ATOM 4613 C CA . GLN B 1 134 ? -26.756 -27.035 20.230 1.00 9.69 134 GLN B CA 1
ATOM 4614 C C . GLN B 1 134 ? -27.498 -26.205 21.259 1.00 9.03 134 GLN B C 1
ATOM 4615 O O . GLN B 1 134 ? -28.720 -26.348 21.400 1.00 10.78 134 GLN B O 1
ATOM 4621 N N . VAL B 1 135 ? -26.772 -25.339 21.969 1.00 9.25 135 VAL B N 1
ATOM 4622 C CA . VAL B 1 135 ? -27.359 -24.451 23.002 1.00 9.11 135 VAL B CA 1
ATOM 4623 C C . VAL B 1 135 ? -27.181 -22.998 22.577 1.00 9.20 135 VAL B C 1
ATOM 4624 O O . VAL B 1 135 ? -26.103 -22.616 22.080 1.00 9.70 135 VAL B O 1
ATOM 4628 N N . THR B 1 136 ? -28.198 -22.190 22.861 1.00 8.66 136 THR B N 1
ATOM 4629 C CA . THR B 1 136 ? -28.145 -20.728 22.637 1.00 8.48 136 THR B CA 1
ATOM 4630 C C . THR B 1 136 ? -28.522 -20.006 23.954 1.00 8.09 136 THR B C 1
ATOM 4631 O O . THR B 1 136 ? -28.822 -20.671 24.975 1.00 8.56 136 THR B O 1
ATOM 4635 N N . THR B 1 137 ? -28.514 -18.678 23.950 1.00 8.21 137 THR B N 1
ATOM 4636 C CA . THR B 1 137 ? -28.961 -17.901 25.127 1.00 7.77 137 THR B CA 1
ATOM 4637 C C . THR B 1 137 ? -30.417 -17.514 25.092 1.00 8.02 137 THR B C 1
ATOM 4638 O O . THR B 1 137 ? -30.890 -16.872 26.032 1.00 9.19 137 THR B O 1
ATOM 4642 N N . SER B 1 138 ? -31.155 -17.918 24.047 1.00 7.44 138 SER B N 1
ATOM 4643 C CA . SER B 1 138 ? -32.606 -17.630 23.981 1.00 7.94 138 SER B CA 1
ATOM 4644 C C . SER B 1 138 ? -33.280 -18.435 22.878 1.00 7.64 138 SER B C 1
ATOM 4645 O O . SER B 1 138 ? -32.639 -18.799 21.878 1.00 7.89 138 SER B O 1
ATOM 4648 N N . ALA B 1 139 ? -34.590 -18.643 23.023 1.00 8.11 139 ALA B N 1
ATOM 4649 C CA . ALA B 1 139 ? -35.361 -19.268 21.945 1.00 8.01 139 ALA B CA 1
ATOM 4650 C C . ALA B 1 139 ? -35.284 -18.441 20.646 1.00 7.70 139 ALA B C 1
ATOM 4651 O O . ALA B 1 139 ? -35.161 -19.017 19.570 1.00 8.26 139 ALA B O 1
ATOM 4653 N N . THR B 1 140 ? -35.310 -17.131 20.778 1.00 7.87 140 THR B N 1
ATOM 4654 C CA . THR B 1 140 ? -35.123 -16.270 19.588 1.00 8.11 140 THR B CA 1
ATOM 4655 C C . THR B 1 140 ? -33.867 -16.681 18.834 1.00 8.40 140 THR B C 1
ATOM 4656 O O . THR B 1 140 ? -33.894 -16.859 17.610 1.00 8.41 140 THR B O 1
ATOM 4660 N N . ASP B 1 141 ? -32.756 -16.760 19.557 1.00 8.39 141 ASP B N 1
ATOM 4661 C CA . ASP B 1 141 ? -31.499 -17.068 18.894 1.00 8.42 141 ASP B CA 1
ATOM 4662 C C . ASP B 1 141 ? -31.499 -18.451 18.260 1.00 8.20 141 ASP B C 1
ATOM 4663 O O . ASP B 1 141 ? -30.932 -18.650 17.189 1.00 8.64 141 ASP B O 1
ATOM 4668 N N . ALA B 1 142 ? -32.092 -19.436 18.953 1.00 7.75 142 ALA B N 1
ATOM 4669 C CA . ALA B 1 142 ? -32.205 -20.759 18.337 1.00 8.20 142 ALA B CA 1
ATOM 4670 C C . ALA B 1 142 ? -32.929 -20.659 17.013 1.00 8.28 142 ALA B C 1
ATOM 4671 O O . ALA B 1 142 ? -32.493 -21.222 16.002 1.00 9.39 142 ALA B O 1
ATOM 4673 N N . ASN B 1 143 ? -34.059 -19.966 16.992 1.00 8.56 143 ASN B N 1
ATOM 4674 C CA . ASN B 1 143 ? -34.788 -19.764 15.707 1.00 9.07 143 ASN B CA 1
ATOM 4675 C C . ASN B 1 143 ? -33.926 -19.030 14.669 1.00 9.68 143 ASN B C 1
ATOM 4676 O O . ASN B 1 143 ? -33.866 -19.472 13.514 1.00 10.10 143 ASN B O 1
ATOM 4681 N N . ARG B 1 144 ? -33.266 -17.929 15.057 1.00 8.55 144 ARG B N 1
ATOM 4682 C CA . ARG B 1 144 ? -32.465 -17.181 14.088 1.00 9.28 144 ARG B CA 1
ATOM 4683 C C . ARG B 1 144 ? -31.363 -18.056 13.477 1.00 9.31 144 ARG B C 1
ATOM 4684 O O . ARG B 1 144 ? -31.085 -17.999 12.285 1.00 10.26 144 ARG B O 1
ATOM 4692 N N . PHE B 1 145 ? -30.712 -18.818 14.327 1.00 9.13 145 PHE B N 1
ATOM 4693 C CA . PHE B 1 145 ? -29.517 -19.580 13.920 1.00 9.16 145 PHE B CA 1
ATOM 4694 C C . PHE B 1 145 ? -29.928 -20.774 13.074 1.00 10.18 145 PHE B C 1
ATOM 4695 O O . PHE B 1 145 ? -29.280 -21.059 12.067 1.00 10.82 145 PHE B O 1
ATOM 4703 N N . VAL B 1 146 ? -31.028 -21.446 13.453 1.00 8.94 146 VAL B N 1
ATOM 4704 C CA . VAL B 1 146 ? -31.561 -22.519 12.600 1.00 9.68 146 VAL B CA 1
ATOM 4705 C C . VAL B 1 146 ? -31.927 -21.961 11.226 1.00 10.27 146 VAL B C 1
ATOM 4706 O O . VAL B 1 146 ? -31.675 -22.624 10.202 1.00 11.03 146 VAL B O 1
ATOM 4710 N N . LEU B 1 147 ? -32.568 -20.802 11.173 1.00 9.70 147 LEU B N 1
ATOM 4711 C CA . LEU B 1 147 ? -32.960 -20.239 9.876 1.00 10.21 147 LEU B CA 1
ATOM 4712 C C . LEU B 1 147 ? -31.717 -19.947 9.030 1.00 11.24 147 LEU B C 1
ATOM 4713 O O . LEU B 1 147 ? -31.706 -20.243 7.825 1.00 11.39 147 LEU B O 1
ATOM 4718 N N . ARG B 1 148 ? -30.643 -19.426 9.644 1.00 10.46 148 ARG B N 1
ATOM 4719 C CA . ARG B 1 148 ? -29.405 -19.196 8.919 1.00 10.14 148 ARG B CA 1
ATOM 4720 C C . ARG B 1 148 ? -28.874 -20.517 8.325 1.00 10.38 148 ARG B C 1
ATOM 4721 O O . ARG B 1 148 ? -28.497 -20.574 7.145 1.00 11.40 148 ARG B O 1
ATOM 4729 N N . LEU B 1 149 ? -28.840 -21.558 9.144 1.00 10.51 149 LEU B N 1
ATOM 4730 C CA . LEU B 1 149 ? -28.354 -22.838 8.664 1.00 12.17 149 LEU B CA 1
ATOM 4731 C C . LEU B 1 149 ? -29.231 -23.385 7.547 1.00 12.38 149 LEU B C 1
ATOM 4732 O O . LEU B 1 149 ? -28.724 -23.995 6.619 1.00 15.40 149 LEU B O 1
ATOM 4737 N N . CYS B 1 150 ? -30.556 -23.207 7.641 1.00 12.18 150 CYS B N 1
ATOM 4738 C CA . CYS B 1 150 ? -31.460 -23.660 6.572 1.00 13.21 150 CYS B CA 1
ATOM 4739 C C . CYS B 1 150 ? -31.226 -22.906 5.271 1.00 12.65 150 CYS B C 1
ATOM 4740 O O . CYS B 1 150 ? -31.235 -23.521 4.200 1.00 15.27 150 CYS B O 1
ATOM 4743 N N . ARG B 1 151 ? -30.966 -21.608 5.351 1.00 12.62 151 ARG B N 1
ATOM 4744 C CA . ARG B 1 151 ? -30.557 -20.844 4.170 1.00 12.84 151 ARG B CA 1
ATOM 4745 C C . ARG B 1 151 ? -29.256 -21.361 3.566 1.00 13.77 151 ARG B C 1
ATOM 4746 O O . ARG B 1 151 ? -29.123 -21.496 2.319 1.00 15.84 151 ARG B O 1
ATOM 4754 N N . MET B 1 152 ? -28.287 -21.644 4.441 1.00 13.23 152 MET B N 1
ATOM 4755 C CA . MET B 1 152 ? -26.988 -22.181 3.997 1.00 14.34 152 MET B CA 1
ATOM 4756 C C . MET B 1 152 ? -27.134 -23.523 3.295 1.00 16.36 152 MET B C 1
ATOM 4757 O O . MET B 1 152 ? -26.604 -23.700 2.205 1.00 18.71 152 MET B O 1
ATOM 4762 N N . LEU B 1 153 ? -27.872 -24.438 3.904 1.00 16.32 153 LEU B N 1
ATOM 4763 C CA . LEU B 1 153 ? -27.918 -25.808 3.370 1.00 18.75 153 LEU B CA 1
ATOM 4764 C C . LEU B 1 153 ? -28.812 -25.883 2.144 1.00 19.40 153 LEU B C 1
ATOM 4765 O O . LEU B 1 153 ? -28.566 -26.735 1.276 1.00 23.19 153 LEU B O 1
ATOM 4770 N N . SER B 1 154 ? -29.805 -25.005 2.018 1.00 18.77 154 SER B N 1
ATOM 4771 C CA . SER B 1 154 ? -30.794 -25.117 0.952 1.00 19.88 154 SER B CA 1
ATOM 4772 C C . SER B 1 154 ? -30.477 -24.240 -0.251 1.00 20.22 154 SER B C 1
ATOM 4773 O O . SER B 1 154 ? -30.969 -24.485 -1.341 1.00 24.70 154 SER B O 1
ATOM 4776 N N . GLY B 1 155 ? -29.748 -23.163 -0.036 1.00 19.22 155 GLY B N 1
ATOM 4777 C CA . GLY B 1 155 ? -29.579 -22.124 -1.056 1.00 20.17 155 GLY B CA 1
ATOM 4778 C C . GLY B 1 155 ? -30.796 -21.298 -1.353 1.00 20.76 155 GLY B C 1
ATOM 4779 O O . GLY B 1 155 ? -30.787 -20.560 -2.352 1.00 23.59 155 GLY B O 1
ATOM 4780 N N . ARG B 1 156 ? -31.839 -21.417 -0.506 1.00 18.15 156 ARG B N 1
ATOM 4781 C CA . ARG B 1 156 ? -33.058 -20.603 -0.636 1.00 18.97 156 ARG B CA 1
ATOM 4782 C C . ARG B 1 156 ? -33.175 -19.604 0.498 1.00 18.65 156 ARG B C 1
ATOM 4783 O O . ARG B 1 156 ? -32.609 -19.833 1.569 1.00 19.13 156 ARG B O 1
ATOM 4791 N N . ASP B 1 157 ? -33.878 -18.496 0.279 1.00 18.52 157 ASP B N 1
ATOM 4792 C CA . ASP B 1 157 ? -33.857 -17.348 1.199 1.00 19.62 157 ASP B CA 1
ATOM 4793 C C . ASP B 1 157 ? -35.106 -17.141 2.042 1.00 17.15 157 ASP B C 1
ATOM 4794 O O . ASP B 1 157 ? -35.030 -16.406 3.022 1.00 19.39 157 ASP B O 1
ATOM 4799 N N . LYS B 1 158 ? -36.249 -17.703 1.653 1.00 16.89 158 LYS B N 1
ATOM 4800 C CA . LYS B 1 158 ? -37.492 -17.374 2.346 1.00 19.72 158 LYS B CA 1
ATOM 4801 C C . LYS B 1 158 ? -37.831 -18.307 3.467 1.00 18.08 158 LYS B C 1
ATOM 4802 O O . LYS B 1 158 ? -37.525 -19.494 3.403 1.00 17.22 158 LYS B O 1
ATOM 4808 N N . VAL B 1 159 ? -38.479 -17.743 4.485 1.00 16.42 159 VAL B N 1
ATOM 4809 C CA . VAL B 1 159 ? -39.084 -18.544 5.544 1.00 15.45 159 VAL B CA 1
ATOM 4810 C C . VAL B 1 159 ? -40.593 -18.388 5.436 1.00 14.77 159 VAL B C 1
ATOM 4811 O O . VAL B 1 159 ? -41.075 -17.277 5.242 1.00 16.36 159 VAL B O 1
ATOM 4815 N N . VAL B 1 160 ? -41.308 -19.508 5.617 1.00 13.84 160 VAL B N 1
ATOM 4816 C CA . VAL B 1 160 ? -42.768 -19.458 5.802 1.00 13.24 160 VAL B CA 1
ATOM 4817 C C . VAL B 1 160 ? -43.039 -19.399 7.322 1.00 13.11 160 VAL B C 1
ATOM 4818 O O . VAL B 1 160 ? -42.562 -20.209 8.086 1.00 12.91 160 VAL B O 1
ATOM 4822 N N . VAL B 1 161 ? -43.839 -18.412 7.688 1.00 12.62 161 VAL B N 1
ATOM 4823 C CA . VAL B 1 161 ? -44.426 -18.306 8.985 1.00 12.91 161 VAL B CA 1
ATOM 4824 C C . VAL B 1 161 ? -45.933 -18.175 8.862 1.00 12.71 161 VAL B C 1
ATOM 4825 O O . VAL B 1 161 ? -46.471 -17.938 7.771 1.00 14.57 161 VAL B O 1
ATOM 4829 N N . PHE B 1 162 ? -46.606 -18.310 9.997 1.00 11.95 162 PHE B N 1
ATOM 4830 C CA . PHE B 1 162 ? -48.068 -18.242 10.037 1.00 12.65 162 PHE B CA 1
ATOM 4831 C C . PHE B 1 162 ? -48.561 -16.930 10.634 1.00 12.52 162 PHE B C 1
ATOM 4832 O O . PHE B 1 162 ? -47.935 -16.339 11.510 1.00 12.08 162 PHE B O 1
ATOM 4840 N N . ASN B 1 163 ? -49.700 -16.458 10.159 1.00 12.48 163 ASN B N 1
ATOM 4841 C CA . ASN B 1 163 ? -50.211 -15.163 10.594 1.00 12.46 163 ASN B CA 1
ATOM 4842 C C . ASN B 1 163 ? -50.487 -15.227 12.119 1.00 13.02 163 ASN B C 1
ATOM 4843 O O . ASN B 1 163 ? -51.077 -16.183 12.625 1.00 13.65 163 ASN B O 1
ATOM 4848 N N . CYS B 1 164 ? -50.051 -14.174 12.808 1.00 11.98 164 CYS B N 1
ATOM 4849 C CA . CYS B 1 164 ? -50.168 -14.009 14.289 1.00 12.39 164 CYS B CA 1
ATOM 4850 C C . CYS B 1 164 ? -49.340 -15.050 15.045 1.00 11.89 164 CYS B C 1
ATOM 4851 O O . CYS B 1 164 ? -49.594 -15.343 16.208 1.00 12.54 164 CYS B O 1
ATOM 4854 N N . ASN B 1 165 ? -48.242 -15.477 14.417 1.00 11.48 165 ASN B N 1
ATOM 4855 C CA . ASN B 1 165 ? -47.179 -16.208 15.090 1.00 11.29 165 ASN B CA 1
ATOM 4856 C C . ASN B 1 165 ? -46.516 -15.407 16.200 1.00 10.60 165 ASN B C 1
ATOM 4857 O O . ASN B 1 165 ? -46.601 -14.191 16.235 1.00 12.23 165 ASN B O 1
ATOM 4862 N N . TYR B 1 166 ? -45.789 -16.114 17.050 1.00 10.32 166 TYR B N 1
ATOM 4863 C CA . TYR B 1 166 ? -44.671 -15.441 17.760 1.00 10.70 166 TYR B CA 1
ATOM 4864 C C . TYR B 1 166 ? -43.546 -16.434 17.939 1.00 10.46 166 TYR B C 1
ATOM 4865 O O . TYR B 1 166 ? -43.755 -17.535 18.418 1.00 10.84 166 TYR B O 1
ATOM 4874 N N . HIS B 1 167 ? -42.337 -15.999 17.549 1.00 9.23 167 HIS B N 1
ATOM 4875 C CA . HIS B 1 167 ? -41.101 -16.772 17.638 1.00 9.82 167 HIS B CA 1
ATOM 4876 C C . HIS B 1 167 ? -39.947 -16.025 18.274 1.00 9.60 167 HIS B C 1
ATOM 4877 O O . HIS B 1 167 ? -38.776 -16.493 18.177 1.00 10.81 167 HIS B O 1
ATOM 4884 N N . GLY B 1 168 ? -40.269 -14.933 18.972 1.00 9.64 168 GLY B N 1
ATOM 4885 C CA . GLY B 1 168 ? -39.234 -14.022 19.490 1.00 9.44 168 GLY B CA 1
ATOM 4886 C C . GLY B 1 168 ? -38.900 -12.891 18.552 1.00 9.80 168 GLY B C 1
ATOM 4887 O O . GLY B 1 168 ? -39.636 -12.602 17.625 1.00 10.34 168 GLY B O 1
ATOM 4888 N N . SER B 1 169 ? -37.731 -12.274 18.797 1.00 8.42 169 SER B N 1
ATOM 4889 C CA . SER B 1 169 ? -37.297 -11.143 18.010 1.00 9.24 169 SER B CA 1
ATOM 4890 C C . SER B 1 169 ? -36.577 -11.626 16.743 1.00 9.82 169 SER B C 1
ATOM 4891 O O . SER B 1 169 ? -35.399 -11.304 16.488 1.00 10.91 169 SER B O 1
ATOM 4894 N N . VAL B 1 170 ? -37.316 -12.403 15.972 1.00 9.94 170 VAL B N 1
ATOM 4895 C CA . VAL B 1 170 ? -36.910 -12.935 14.671 1.00 10.69 170 VAL B CA 1
ATOM 4896 C C . VAL B 1 170 ? -37.519 -11.985 13.641 1.00 11.14 170 VAL B C 1
ATOM 4897 O O . VAL B 1 170 ? -38.753 -12.046 13.385 1.00 10.92 170 VAL B O 1
ATOM 4901 N N . ASP B 1 171 ? -36.729 -11.105 13.056 1.00 11.90 171 ASP B N 1
ATOM 4902 C CA . ASP B 1 171 ? -37.300 -10.010 12.261 1.00 13.17 171 ASP B CA 1
ATOM 4903 C C . ASP B 1 171 ? -38.120 -10.516 11.089 1.00 13.45 171 ASP B C 1
ATOM 4904 O O . ASP B 1 171 ? -39.173 -9.943 10.800 1.00 14.96 171 ASP B O 1
ATOM 4909 N N . GLU B 1 172 ? -37.682 -11.603 10.466 1.00 15.52 172 GLU B N 1
ATOM 4910 C CA . GLU B 1 172 ? -38.389 -12.133 9.299 1.00 17.22 172 GLU B CA 1
ATOM 4911 C C . GLU B 1 172 ? -39.784 -12.629 9.623 1.00 16.05 172 GLU B C 1
ATOM 4912 O O . GLU B 1 172 ? -40.613 -12.781 8.708 1.00 17.12 172 GLU B O 1
ATOM 4918 N N . SER B 1 173 ? -40.067 -12.911 10.902 1.00 13.30 173 SER B N 1
ATOM 4919 C CA . SER B 1 173 ? -41.384 -13.370 11.302 1.00 12.57 173 SER B CA 1
ATOM 4920 C C . SER B 1 173 ? -42.387 -12.270 11.545 1.00 13.12 173 SER B C 1
ATOM 4921 O O . SER B 1 173 ? -43.592 -12.567 11.757 1.00 13.38 173 SER B O 1
ATOM 4924 N N . GLN B 1 174 ? -41.916 -11.013 11.553 1.00 12.32 174 GLN B N 1
ATOM 4925 C CA . GLN B 1 174 ? -42.719 -9.887 12.075 1.00 12.53 174 GLN B CA 1
ATOM 4926 C C . GLN B 1 174 ? -43.619 -9.296 10.975 1.00 12.40 174 GLN B C 1
ATOM 4927 O O . GLN B 1 174 ? -43.458 -8.148 10.564 1.00 13.03 174 GLN B O 1
ATOM 4933 N N . VAL B 1 175 ? -44.589 -10.122 10.543 1.00 12.41 175 VAL B N 1
ATOM 4934 C CA . VAL B 1 175 ? -45.505 -9.782 9.463 1.00 12.94 175 VAL B CA 1
ATOM 4935 C C . VAL B 1 175 ? -46.928 -10.147 9.847 1.00 14.33 175 VAL B C 1
ATOM 4936 O O . VAL B 1 175 ? -47.114 -10.939 10.783 1.00 14.82 175 VAL B O 1
ATOM 4940 N N . GLU B 1 176 ? -47.895 -9.583 9.115 1.00 15.14 176 GLU B N 1
ATOM 4941 C CA . GLU B 1 176 ? -49.282 -9.924 9.257 1.00 16.05 176 GLU B CA 1
ATOM 4942 C C . GLU B 1 176 ? -49.986 -9.712 7.920 1.00 15.55 176 GLU B C 1
ATOM 4943 O O . GLU B 1 176 ? -49.434 -9.097 6.988 1.00 18.27 176 GLU B O 1
ATOM 4949 N N . PHE B 1 177 ? -51.225 -10.182 7.843 1.00 16.53 177 PHE B N 1
ATOM 4950 C CA . PHE B 1 177 ? -52.023 -9.840 6.658 1.00 18.46 177 PHE B CA 1
ATOM 4951 C C . PHE B 1 177 ? -52.794 -8.553 6.892 1.00 20.44 177 PHE B C 1
ATOM 4952 O O . PHE B 1 177 ? -53.418 -8.396 7.954 1.00 22.81 177 PHE B O 1
ATOM 4960 N N . ASP B 1 178 ? -52.815 -7.671 5.885 1.00 23.32 178 ASP B N 1
ATOM 4961 C CA . ASP B 1 178 ? -53.666 -6.466 5.928 1.00 27.60 178 ASP B CA 1
ATOM 4962 C C . ASP B 1 178 ? -55.084 -6.840 5.485 1.00 28.51 178 ASP B C 1
ATOM 4963 O O . ASP B 1 178 ? -55.380 -8.015 5.238 1.00 27.68 178 ASP B O 1
ATOM 4968 N N . ALA B 1 179 ? -55.966 -5.850 5.380 1.00 31.18 179 ALA B N 1
ATOM 4969 C CA . ALA B 1 179 ? -57.376 -6.132 5.089 1.00 33.84 179 ALA B CA 1
ATOM 4970 C C . ALA B 1 179 ? -57.597 -6.738 3.696 1.00 35.84 179 ALA B C 1
ATOM 4971 O O . ALA B 1 179 ? -58.634 -7.378 3.456 1.00 44.28 179 ALA B O 1
ATOM 4973 N N . ALA B 1 180 ? -56.651 -6.506 2.790 1.00 37.89 180 ALA B N 1
ATOM 4974 C CA . ALA B 1 180 ? -56.693 -7.061 1.445 1.00 36.10 180 ALA B CA 1
ATOM 4975 C C . ALA B 1 180 ? -55.996 -8.411 1.314 1.00 32.13 180 ALA B C 1
ATOM 4976 O O . ALA B 1 180 ? -55.903 -8.924 0.205 1.00 36.85 180 ALA B O 1
ATOM 4978 N N . GLY B 1 181 ? -55.480 -8.978 2.414 1.00 30.65 181 GLY B N 1
ATOM 4979 C CA . GLY B 1 181 ? -54.764 -10.241 2.361 1.00 28.92 181 GLY B CA 1
ATOM 4980 C C . GLY B 1 181 ? -53.320 -10.119 1.898 1.00 27.44 181 GLY B C 1
ATOM 4981 O O . GLY B 1 181 ? -52.727 -11.105 1.518 1.00 30.60 181 GLY B O 1
ATOM 4982 N N . ARG B 1 182 ? -52.764 -8.913 1.921 1.00 29.24 182 ARG B N 1
ATOM 4983 C CA . ARG B 1 182 ? -51.375 -8.677 1.545 1.00 27.97 182 ARG B CA 1
ATOM 4984 C C . ARG B 1 182 ? -50.496 -8.795 2.799 1.00 23.93 182 ARG B C 1
ATOM 4985 O O . ARG B 1 182 ? -50.895 -8.367 3.865 1.00 23.19 182 ARG B O 1
ATOM 4993 N N . MET B 1 183 ? -49.300 -9.356 2.645 1.00 22.20 183 MET B N 1
ATOM 4994 C CA . MET B 1 183 ? -48.323 -9.436 3.738 1.00 19.02 183 MET B CA 1
ATOM 4995 C C . MET B 1 183 ? -47.694 -8.056 3.964 1.00 20.98 183 MET B C 1
ATOM 4996 O O . MET B 1 183 ? -47.078 -7.489 3.051 1.00 23.43 183 MET B O 1
ATOM 5001 N N . VAL B 1 184 ? -47.830 -7.553 5.198 1.00 19.00 184 VAL B N 1
ATOM 5002 C CA . VAL B 1 184 ? -47.278 -6.258 5.607 1.00 17.96 184 VAL B CA 1
ATOM 5003 C C . VAL B 1 184 ? -46.537 -6.441 6.956 1.00 17.29 184 VAL B C 1
ATOM 5004 O O . VAL B 1 184 ? -46.683 -7.481 7.613 1.00 16.51 184 VAL B O 1
ATOM 5008 N N . PRO B 1 185 ? -45.747 -5.439 7.362 1.00 16.41 185 PRO B N 1
ATOM 5009 C CA . PRO B 1 185 ? -45.114 -5.561 8.671 1.00 15.30 185 PRO B CA 1
ATOM 5010 C C . PRO B 1 185 ? -46.153 -5.686 9.789 1.00 14.98 185 PRO B C 1
ATOM 5011 O O . PRO B 1 185 ? -47.240 -5.129 9.725 1.00 17.19 185 PRO B O 1
ATOM 5015 N N . ARG B 1 186 ? -45.832 -6.479 10.810 1.00 13.65 186 ARG B N 1
ATOM 5016 C CA . ARG B 1 186 ? -46.745 -6.676 11.947 1.00 14.79 186 ARG B CA 1
ATOM 5017 C C . ARG B 1 186 ? -47.008 -5.309 12.617 1.00 13.62 186 ARG B C 1
ATOM 5018 O O . ARG B 1 186 ? -46.095 -4.493 12.755 1.00 15.49 186 ARG B O 1
ATOM 5026 N N . ALA B 1 187 ? -48.238 -5.096 13.073 1.00 15.49 187 ALA B N 1
ATOM 5027 C CA . ALA B 1 187 ? -48.600 -3.854 13.723 1.00 15.49 187 ALA B CA 1
ATOM 5028 C C . ALA B 1 187 ? -47.713 -3.584 14.917 1.00 14.31 187 ALA B C 1
ATOM 5029 O O . ALA B 1 187 ? -47.489 -4.472 15.748 1.00 15.28 187 ALA B O 1
ATOM 5031 N N . GLY B 1 188 ? -47.161 -2.386 14.960 1.00 14.76 188 GLY B N 1
ATOM 5032 C CA . GLY B 1 188 ? -46.289 -2.015 16.051 1.00 15.50 188 GLY B CA 1
ATOM 5033 C C . GLY B 1 188 ? -44.878 -2.544 15.959 1.00 14.38 188 GLY B C 1
ATOM 5034 O O . GLY B 1 188 ? -44.082 -2.298 16.883 1.00 14.26 188 GLY B O 1
ATOM 5035 N N . VAL B 1 189 ? -44.537 -3.257 14.880 1.00 13.54 189 VAL B N 1
ATOM 5036 C CA . VAL B 1 189 ? -43.182 -3.783 14.732 1.00 12.51 189 VAL B CA 1
ATOM 5037 C C . VAL B 1 189 ? -42.575 -3.178 13.468 1.00 13.82 189 VAL B C 1
ATOM 5038 O O . VAL B 1 189 ? -42.916 -3.558 12.339 1.00 14.43 189 VAL B O 1
ATOM 5042 N N . HIS B 1 190 ? -41.654 -2.251 13.675 1.00 13.84 190 HIS B N 1
ATOM 5043 C CA . HIS B 1 190 ? -41.009 -1.547 12.571 1.00 13.74 190 HIS B CA 1
ATOM 5044 C C . HIS B 1 190 ? -40.315 -2.583 11.665 1.00 14.19 190 HIS B C 1
ATOM 5045 O O . HIS B 1 190 ? -39.716 -3.574 12.135 1.00 14.34 190 HIS B O 1
ATOM 5052 N N . PRO B 1 191 ? -40.321 -2.355 10.337 1.00 14.09 191 PRO B N 1
ATOM 5053 C CA . PRO B 1 191 ? -39.657 -3.359 9.470 1.00 16.25 191 PRO B CA 1
ATOM 5054 C C . PRO B 1 191 ? -38.145 -3.433 9.611 1.00 14.98 191 PRO B C 1
ATOM 5055 O O . PRO B 1 191 ? -37.522 -4.378 9.133 1.00 16.71 191 PRO B O 1
ATOM 5059 N N . ASN B 1 192 ? -37.551 -2.424 10.238 1.00 14.83 192 ASN B N 1
ATOM 5060 C CA . ASN B 1 192 ? -36.162 -2.510 10.661 1.00 14.42 192 ASN B CA 1
ATOM 5061 C C . ASN B 1 192 ? -35.194 -2.696 9.486 1.00 15.45 192 ASN B C 1
ATOM 5062 O O . ASN B 1 192 ? -34.205 -3.403 9.564 1.00 16.98 192 ASN B O 1
ATOM 5067 N N . GLY B 1 193 ? -35.505 -1.997 8.384 1.00 14.83 193 GLY B N 1
ATOM 5068 C CA . GLY B 1 193 ? -34.672 -2.081 7.196 1.00 18.74 193 GLY B CA 1
ATOM 5069 C C . GLY B 1 193 ? -34.874 -3.315 6.308 1.00 23.09 193 GLY B C 1
ATOM 5070 O O . GLY B 1 193 ? -34.221 -3.436 5.269 1.00 29.34 193 GLY B O 1
ATOM 5071 N N . VAL B 1 194 ? -35.778 -4.211 6.703 1.00 23.82 194 VAL B N 1
ATOM 5072 C CA . VAL B 1 194 ? -36.096 -5.464 5.989 1.00 23.23 194 VAL B CA 1
ATOM 5073 C C . VAL B 1 194 ? -37.236 -5.111 5.022 1.00 22.43 194 VAL B C 1
ATOM 5074 O O . VAL B 1 194 ? -38.181 -4.426 5.407 1.00 21.61 194 VAL B O 1
ATOM 5078 N N . ARG B 1 195 ? -37.169 -5.616 3.786 1.00 24.03 195 ARG B N 1
ATOM 5079 C CA . ARG B 1 195 ? -38.333 -5.707 2.899 1.00 22.36 195 ARG B CA 1
ATOM 5080 C C . ARG B 1 195 ? -38.820 -7.141 2.967 1.00 20.27 195 ARG B C 1
ATOM 5081 O O . ARG B 1 195 ? -38.214 -8.046 2.375 1.00 21.66 195 ARG B O 1
ATOM 5089 N N . HIS B 1 196 ? -39.920 -7.374 3.695 1.00 18.29 196 HIS B N 1
ATOM 5090 C CA . HIS B 1 196 ? -40.293 -8.743 4.010 1.00 18.20 196 HIS B CA 1
ATOM 5091 C C . HIS B 1 196 ? -40.698 -9.583 2.818 1.00 19.47 196 HIS B C 1
ATOM 5092 O O . HIS B 1 196 ? -40.592 -10.802 2.892 1.00 21.15 196 HIS B O 1
ATOM 5099 N N . ALA B 1 197 ? -41.106 -8.961 1.710 1.00 21.24 197 ALA B N 1
ATOM 5100 C CA . ALA B 1 197 ? -41.358 -9.778 0.498 1.00 21.75 197 ALA B CA 1
ATOM 5101 C C . ALA B 1 197 ? -40.125 -10.577 0.068 1.00 21.12 197 ALA B C 1
ATOM 5102 O O . ALA B 1 197 ? -40.256 -11.592 -0.616 1.00 27.09 197 ALA B O 1
ATOM 5104 N N . THR B 1 198 ? -38.924 -10.121 0.423 1.00 23.03 198 THR B N 1
ATOM 5105 C CA . THR B 1 198 ? -37.709 -10.807 0.070 1.00 23.86 198 THR B CA 1
ATOM 5106 C C . THR B 1 198 ? -37.274 -11.897 1.038 1.00 23.31 198 THR B C 1
ATOM 5107 O O . THR B 1 198 ? -36.440 -12.726 0.677 1.00 25.11 198 THR B O 1
ATOM 5111 N N . THR B 1 199 ? -37.827 -11.897 2.263 1.00 22.22 199 THR B N 1
ATOM 5112 C CA . THR B 1 199 ? -37.436 -12.856 3.303 1.00 18.85 199 THR B CA 1
ATOM 5113 C C . THR B 1 199 ? -38.503 -13.858 3.733 1.00 17.72 199 THR B C 1
ATOM 5114 O O . THR B 1 199 ? -38.162 -14.898 4.329 1.00 18.84 199 THR B O 1
ATOM 5118 N N . THR B 1 200 ? -39.769 -13.546 3.469 1.00 17.72 200 THR B N 1
ATOM 5119 C CA . THR B 1 200 ? -40.860 -14.202 4.161 1.00 17.66 200 THR B CA 1
ATOM 5120 C C . THR B 1 200 ? -42.042 -14.485 3.206 1.00 18.99 200 THR B C 1
ATOM 5121 O O . THR B 1 200 ? -42.384 -13.643 2.350 1.00 20.61 200 THR B O 1
ATOM 5125 N N . ARG B 1 201 ? -42.653 -15.661 3.387 1.00 17.46 201 ARG B N 1
ATOM 5126 C CA . ARG B 1 201 ? -43.976 -15.949 2.820 1.00 16.92 201 ARG B CA 1
ATOM 5127 C C . ARG B 1 201 ? -44.910 -16.218 3.998 1.00 15.81 201 ARG B C 1
ATOM 5128 O O . ARG B 1 201 ? -44.570 -16.951 4.949 1.00 19.43 201 ARG B O 1
ATOM 5136 N N . LEU B 1 202 ? -46.081 -15.600 3.961 1.00 16.13 202 LEU B N 1
ATOM 5137 C CA . LEU B 1 202 ? -47.037 -15.699 5.074 1.00 15.76 202 LEU B CA 1
ATOM 5138 C C . LEU B 1 202 ? -48.249 -16.505 4.638 1.00 15.96 202 LEU B C 1
ATOM 5139 O O . LEU B 1 202 ? -48.755 -16.337 3.523 1.00 18.66 202 LEU B O 1
ATOM 5144 N N . VAL B 1 203 ? -48.710 -17.379 5.527 1.00 15.98 203 VAL B N 1
ATOM 5145 C CA . VAL B 1 203 ? -49.898 -18.196 5.306 1.00 16.57 203 VAL B CA 1
ATOM 5146 C C . VAL B 1 203 ? -50.706 -18.193 6.619 1.00 16.37 203 VAL B C 1
ATOM 5147 O O . VAL B 1 203 ? -50.132 -17.957 7.707 1.00 15.57 203 VAL B O 1
ATOM 5151 N N . GLU B 1 204 ? -52.007 -18.422 6.544 1.00 15.51 204 GLU B N 1
ATOM 5152 C CA . GLU B 1 204 ? -52.776 -18.741 7.761 1.00 14.99 204 GLU B CA 1
ATOM 5153 C C . GLU B 1 204 ? -52.510 -20.184 8.149 1.00 14.67 204 GLU B C 1
ATOM 5154 O O . GLU B 1 204 ? -52.363 -21.087 7.302 1.00 15.35 204 GLU B O 1
ATOM 5160 N N . PHE B 1 205 ? -52.502 -20.422 9.467 1.00 14.26 205 PHE B N 1
ATOM 5161 C CA . PHE B 1 205 ? -52.502 -21.774 10.008 1.00 14.75 205 PHE B CA 1
ATOM 5162 C C . PHE B 1 205 ? -53.716 -22.538 9.497 1.00 14.32 205 PHE B C 1
ATOM 5163 O O . PHE B 1 205 ? -54.717 -21.944 9.159 1.00 16.97 205 PHE B O 1
ATOM 5171 N N . ASN B 1 206 ? -53.622 -23.869 9.441 1.00 15.63 206 ASN B N 1
ATOM 5172 C CA . ASN B 1 206 ? -54.754 -24.714 9.051 1.00 16.27 206 ASN B CA 1
ATOM 5173 C C . ASN B 1 206 ? -55.260 -24.452 7.646 1.00 17.97 206 ASN B C 1
ATOM 5174 O O . ASN B 1 206 ? -56.473 -24.545 7.382 1.00 20.06 206 ASN B O 1
ATOM 5179 N N . ASP B 1 207 ? -54.340 -24.144 6.729 1.00 18.37 207 ASP B N 1
ATOM 5180 C CA . ASP B 1 207 ? -54.676 -23.883 5.331 1.00 19.33 207 ASP B CA 1
ATOM 5181 C C . ASP B 1 207 ? -53.664 -24.543 4.397 1.00 19.16 207 ASP B C 1
ATOM 5182 O O . ASP B 1 207 ? -52.659 -23.924 3.980 1.00 20.11 207 ASP B O 1
ATOM 5187 N N . LEU B 1 208 ? -53.898 -25.807 4.109 1.00 19.66 208 LEU B N 1
ATOM 5188 C CA . LEU B 1 208 ? -52.939 -26.569 3.326 1.00 21.21 208 LEU B CA 1
ATOM 5189 C C . LEU B 1 208 ? -52.839 -26.125 1.877 1.00 21.72 208 LEU B C 1
ATOM 5190 O O . LEU B 1 208 ? -51.773 -26.189 1.299 1.00 22.32 208 LEU B O 1
ATOM 5195 N N . ASP B 1 209 ? -53.940 -25.634 1.311 1.00 23.11 209 ASP B N 1
ATOM 5196 C CA . ASP B 1 209 ? -53.884 -25.144 -0.060 1.00 24.30 209 ASP B CA 1
ATOM 5197 C C . ASP B 1 209 ? -52.998 -23.905 -0.141 1.00 24.11 209 ASP B C 1
ATOM 5198 O O . ASP B 1 209 ? -52.178 -23.788 -1.047 1.00 24.50 209 ASP B O 1
ATOM 5203 N N . ALA B 1 210 ? -53.146 -22.993 0.814 1.00 21.52 210 ALA B N 1
ATOM 5204 C CA . ALA B 1 210 ? -52.316 -21.795 0.846 1.00 21.21 210 ALA B CA 1
ATOM 5205 C C . ALA B 1 210 ? -50.854 -22.157 1.132 1.00 20.21 210 ALA B C 1
ATOM 5206 O O . ALA B 1 210 ? -49.944 -21.548 0.570 1.00 19.52 210 ALA B O 1
ATOM 5208 N N . LEU B 1 211 ? -50.622 -23.115 2.022 1.00 20.58 211 LEU B N 1
ATOM 5209 C CA . LEU B 1 211 ? -49.270 -23.580 2.299 1.00 20.46 211 LEU B CA 1
ATOM 5210 C C . LEU B 1 211 ? -48.603 -24.159 1.061 1.00 20.23 211 LEU B C 1
ATOM 5211 O O . LEU B 1 211 ? -47.458 -23.805 0.748 1.00 21.71 211 LEU B O 1
ATOM 5216 N N . GLU B 1 212 ? -49.335 -24.994 0.329 1.00 20.79 212 GLU B N 1
ATOM 5217 C CA . GLU B 1 212 ? -48.823 -25.567 -0.929 1.00 22.11 212 GLU B CA 1
ATOM 5218 C C . GLU B 1 212 ? -48.459 -24.470 -1.905 1.00 23.10 212 GLU B C 1
ATOM 5219 O O . GLU B 1 212 ? -47.378 -24.498 -2.532 1.00 25.05 212 GLU B O 1
ATOM 5225 N N . ALA B 1 213 ? -49.339 -23.489 -2.042 1.00 22.05 213 ALA B N 1
ATOM 5226 C CA . ALA B 1 213 ? -49.078 -22.381 -3.002 1.00 23.26 213 ALA B CA 1
ATOM 5227 C C . ALA B 1 213 ? -47.816 -21.609 -2.629 1.00 23.79 213 ALA B C 1
ATOM 5228 O O . ALA B 1 213 ? -47.028 -21.214 -3.486 1.00 26.14 213 ALA B O 1
ATOM 5230 N N . ALA B 1 214 ? -47.614 -21.394 -1.332 1.00 22.32 214 ALA B N 1
ATOM 5231 C CA . ALA B 1 214 ? -46.370 -20.711 -0.888 1.00 21.84 214 ALA B CA 1
ATOM 5232 C C . ALA B 1 214 ? -45.106 -21.539 -1.179 1.00 21.58 214 ALA B C 1
ATOM 5233 O O . ALA B 1 214 ? -44.138 -21.029 -1.737 1.00 22.77 214 ALA B O 1
ATOM 5235 N N . LEU B 1 215 ? -45.120 -22.830 -0.824 1.00 20.39 215 LEU B N 1
ATOM 5236 C CA . LEU B 1 215 ? -43.947 -23.668 -1.050 1.00 20.15 215 LEU B CA 1
ATOM 5237 C C . LEU B 1 215 ? -43.622 -23.894 -2.554 1.00 22.39 215 LEU B C 1
ATOM 5238 O O . LEU B 1 215 ? -42.450 -24.093 -2.939 1.00 26.12 215 LEU B O 1
ATOM 5243 N N . ALA B 1 216 ? -44.653 -23.857 -3.403 1.00 22.09 216 ALA B N 1
ATOM 5244 C CA . ALA B 1 216 ? -44.485 -24.169 -4.829 1.00 23.75 216 ALA B CA 1
ATOM 5245 C C . ALA B 1 216 ? -43.618 -23.182 -5.579 1.00 26.29 216 ALA B C 1
ATOM 5246 O O . ALA B 1 216 ? -43.137 -23.490 -6.674 1.00 31.88 216 ALA B O 1
ATOM 5248 N N . HIS B 1 217 ? -43.374 -22.006 -4.996 1.00 25.35 217 HIS B N 1
ATOM 5249 C CA . HIS B 1 217 ? -42.432 -21.068 -5.617 1.00 26.80 217 HIS B CA 1
ATOM 5250 C C . HIS B 1 217 ? -40.984 -21.561 -5.610 1.00 26.97 217 HIS B C 1
ATOM 5251 O O . HIS B 1 217 ? -40.146 -20.989 -6.320 1.00 28.13 217 HIS B O 1
ATOM 5258 N N . GLY B 1 218 ? -40.641 -22.559 -4.806 1.00 24.84 218 GLY B N 1
ATOM 5259 C CA . GLY B 1 218 ? -39.285 -23.114 -4.845 1.00 26.05 218 GLY B CA 1
ATOM 5260 C C . GLY B 1 218 ? -38.212 -22.301 -4.113 1.00 26.94 218 GLY B C 1
ATOM 5261 O O . GLY B 1 218 ? -37.018 -22.584 -4.249 1.00 31.54 218 GLY B O 1
ATOM 5262 N N . ASP B 1 219 ? -38.629 -21.291 -3.351 1.00 21.16 219 ASP B N 1
ATOM 5263 C CA . ASP B 1 219 ? -37.710 -20.337 -2.712 1.00 20.42 219 ASP B 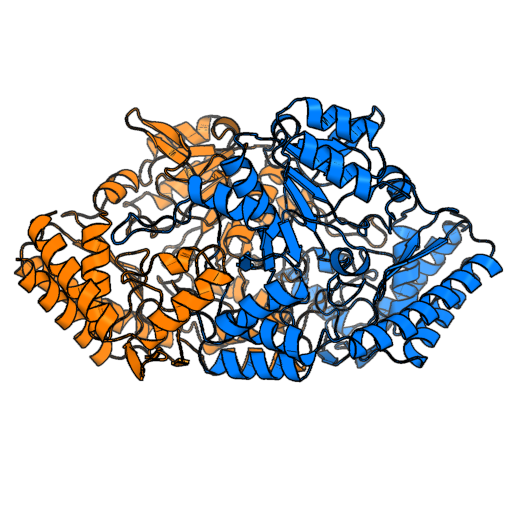CA 1
ATOM 5264 C C . ASP B 1 219 ? -37.757 -20.340 -1.195 1.00 20.26 219 ASP B C 1
ATOM 5265 O O . ASP B 1 219 ? -37.218 -19.418 -0.560 1.00 21.63 219 ASP B O 1
ATOM 5270 N N . VAL B 1 220 ? -38.353 -21.393 -0.629 1.00 18.65 220 VAL B N 1
ATOM 5271 C CA . VAL B 1 220 ? -38.542 -21.480 0.828 1.00 18.19 220 VAL B CA 1
ATOM 5272 C C . VAL B 1 220 ? -37.510 -22.424 1.418 1.00 16.76 220 VAL B C 1
ATOM 5273 O O . VAL B 1 220 ? -37.444 -23.608 1.073 1.00 19.36 220 VAL B O 1
ATOM 5277 N N . ALA B 1 221 ? -36.707 -21.887 2.336 1.00 16.54 221 ALA B N 1
ATOM 5278 C CA . ALA B 1 221 ? -35.713 -22.670 3.052 1.00 17.38 221 ALA B CA 1
ATOM 5279 C C . ALA B 1 221 ? -36.354 -23.497 4.172 1.00 16.27 221 ALA B C 1
ATOM 5280 O O . ALA B 1 221 ? -35.936 -24.632 4.471 1.00 19.43 221 ALA B O 1
ATOM 5282 N N . ALA B 1 222 ? -37.378 -22.937 4.813 1.00 14.96 222 ALA B N 1
ATOM 5283 C CA . ALA B 1 222 ? -37.972 -23.556 5.998 1.00 14.07 222 ALA B CA 1
ATOM 5284 C C . ALA B 1 222 ? -39.359 -23.021 6.266 1.00 13.59 222 ALA B C 1
ATOM 5285 O O . ALA B 1 222 ? -39.663 -21.861 5.921 1.00 14.18 222 ALA B O 1
ATOM 5287 N N . VAL B 1 223 ? -40.145 -23.866 6.947 1.00 13.09 223 VAL B N 1
ATOM 5288 C CA . VAL B 1 223 ? -41.368 -23.448 7.610 1.00 12.69 223 VAL B CA 1
ATOM 5289 C C . VAL B 1 223 ? -41.053 -23.438 9.115 1.00 12.39 223 VAL B C 1
ATOM 5290 O O . VAL B 1 223 ? -40.549 -24.415 9.668 1.00 12.71 223 VAL B O 1
ATOM 5294 N N . LEU B 1 224 ? -41.305 -22.301 9.753 1.00 11.74 224 LEU B N 1
ATOM 5295 C CA . LEU B 1 224 ? -41.126 -22.115 11.215 1.00 11.93 224 LEU B CA 1
ATOM 5296 C C . LEU B 1 224 ? -42.511 -22.024 11.845 1.00 10.92 224 LEU B C 1
ATOM 5297 O O . LEU B 1 224 ? -43.311 -21.174 11.463 1.00 12.16 224 LEU B O 1
ATOM 5302 N N . THR B 1 225 ? -42.790 -22.889 12.810 1.00 9.16 225 THR B N 1
ATOM 5303 C CA . THR B 1 225 ? -44.126 -22.855 13.464 1.00 10.19 225 THR B CA 1
ATOM 5304 C C . THR B 1 225 ? -44.096 -23.451 14.839 1.00 9.78 225 THR B C 1
ATOM 5305 O O . THR B 1 225 ? -43.363 -24.388 15.116 1.00 10.90 225 THR B O 1
ATOM 5309 N N . GLU B 1 226 ? -44.968 -22.921 15.719 1.00 9.64 226 GLU B N 1
ATOM 5310 C CA . GLU B 1 226 ? -45.396 -23.710 16.855 1.00 10.01 226 GLU B CA 1
ATOM 5311 C C . GLU B 1 226 ? -46.286 -24.852 16.324 1.00 10.45 226 GLU B C 1
ATOM 5312 O O . GLU B 1 226 ? -46.942 -24.732 15.300 1.00 11.65 226 GLU B O 1
ATOM 5318 N N . PRO B 1 227 ? -46.333 -25.969 17.028 1.00 10.05 227 PRO B N 1
ATOM 5319 C CA . PRO B 1 227 ? -47.221 -27.079 16.556 1.00 10.66 227 PRO B CA 1
ATOM 5320 C C . PRO B 1 227 ? -48.687 -26.837 16.919 1.00 10.64 227 PRO B C 1
ATOM 5321 O O . PRO B 1 227 ? -49.582 -27.516 16.409 1.00 12.03 227 PRO B O 1
ATOM 5325 N N . PHE B 1 228 ? -48.911 -25.854 17.799 1.00 10.63 228 PHE B N 1
ATOM 5326 C CA . PHE B 1 228 ? -50.241 -25.451 18.288 1.00 10.87 228 PHE B CA 1
ATOM 5327 C C . PHE B 1 228 ? -49.988 -23.993 18.668 1.00 10.52 228 PHE B C 1
ATOM 5328 O O . PHE B 1 228 ? -49.039 -23.708 19.412 1.00 11.29 228 PHE B O 1
ATOM 5336 N N . MET B 1 229 ? -50.707 -23.048 18.064 1.00 10.26 229 MET B N 1
ATOM 5337 C CA . MET B 1 229 ? -50.354 -21.643 18.286 1.00 10.25 229 MET B CA 1
ATOM 5338 C C . MET B 1 229 ? -50.762 -21.223 19.682 1.00 10.71 229 MET B C 1
ATOM 5339 O O . MET B 1 229 ? -51.842 -21.602 20.149 1.00 11.48 229 MET B O 1
ATOM 5344 N N . THR B 1 230 ? -49.905 -20.476 20.351 1.00 10.35 230 THR B N 1
ATOM 5345 C CA . THR B 1 230 ? -50.168 -20.053 21.731 1.00 10.61 230 THR B CA 1
ATOM 5346 C C . THR B 1 230 ? -50.021 -18.577 21.958 1.00 10.17 230 THR B C 1
ATOM 5347 O O . THR B 1 230 ? -50.170 -18.103 23.106 1.00 12.35 230 THR B O 1
ATOM 5351 N N . ASN B 1 231 ? -49.686 -17.815 20.908 1.00 11.28 231 ASN B N 1
ATOM 5352 C CA . ASN B 1 231 ? -49.342 -16.404 21.079 1.00 12.21 231 ASN B CA 1
ATOM 5353 C C . ASN B 1 231 ? -50.349 -15.436 20.437 1.00 13.20 231 ASN B C 1
ATOM 5354 O O . ASN B 1 231 ? -49.987 -14.318 20.087 1.00 16.37 231 ASN B O 1
ATOM 5359 N N . VAL B 1 232 ? -51.568 -15.923 20.258 1.00 13.58 232 VAL B N 1
ATOM 5360 C CA . VAL B 1 232 ? -52.699 -15.089 19.800 1.00 15.67 232 VAL B CA 1
ATOM 5361 C C . VAL B 1 232 ? -53.979 -15.678 20.412 1.00 15.15 232 VAL B C 1
ATOM 5362 O O . VAL B 1 232 ? -54.973 -15.965 19.746 1.00 16.87 232 VAL B O 1
ATOM 5366 N N . GLY B 1 233 ? -53.918 -15.968 21.692 1.00 15.46 233 GLY B N 1
ATOM 5367 C CA . GLY B 1 233 ? -54.751 -17.034 22.193 1.00 15.32 233 GLY B CA 1
ATOM 5368 C C . GLY B 1 233 ? -54.264 -18.360 21.627 1.00 14.36 233 GLY B C 1
ATOM 5369 O O . GLY B 1 233 ? -53.183 -18.431 20.992 1.00 13.83 233 GLY B O 1
ATOM 5370 N N . MET B 1 234 ? -55.032 -19.403 21.821 1.00 12.91 234 MET B N 1
ATOM 5371 C CA . MET B 1 234 ? -54.626 -20.720 21.369 1.00 12.37 234 MET B CA 1
ATOM 5372 C C . MET B 1 234 ? -55.333 -21.126 20.100 1.00 12.56 234 MET B C 1
ATOM 5373 O O . MET B 1 234 ? -56.568 -21.066 20.010 1.00 13.66 234 MET B O 1
ATOM 5378 N N . VAL B 1 235 ? -54.563 -21.572 19.131 1.00 10.93 235 VAL B N 1
ATOM 5379 C CA . VAL B 1 235 ? -55.082 -22.059 17.862 1.00 12.05 235 VAL B CA 1
ATOM 5380 C C . VAL B 1 235 ? -54.642 -23.492 17.672 1.00 12.60 235 VAL B C 1
ATOM 5381 O O . VAL B 1 235 ? -53.484 -23.795 17.297 1.00 12.55 235 VAL B O 1
ATOM 5385 N N . PRO B 1 236 ? -55.517 -24.437 17.974 1.00 12.83 236 PRO B N 1
ATOM 5386 C CA . PRO B 1 236 ? -55.143 -25.842 17.729 1.00 13.08 236 PRO B CA 1
ATOM 5387 C C . PRO B 1 236 ? -54.999 -26.175 16.247 1.00 12.85 236 PRO B C 1
ATOM 5388 O O . PRO B 1 236 ? -55.672 -25.572 15.407 1.00 14.07 236 PRO B O 1
ATOM 5392 N N . PRO B 1 237 ? -54.093 -27.090 15.916 1.00 12.85 237 PRO B N 1
ATOM 5393 C CA . PRO B 1 237 ? -54.034 -27.615 14.549 1.00 12.43 237 PRO B CA 1
ATOM 5394 C C . PRO B 1 237 ? -55.326 -28.401 14.232 1.00 13.83 237 PRO B C 1
ATOM 5395 O O . PRO B 1 237 ? -55.840 -29.131 15.074 1.00 15.75 237 PRO B O 1
ATOM 5399 N N . ALA B 1 238 ? -55.808 -28.218 13.023 1.00 15.67 238 ALA B N 1
ATOM 5400 C CA . ALA B 1 238 ? -56.973 -28.956 12.539 1.00 16.52 238 ALA B CA 1
ATOM 5401 C C . ALA B 1 238 ? -56.619 -30.427 12.355 1.00 19.27 238 ALA B C 1
ATOM 5402 O O . ALA B 1 238 ? -55.445 -30.795 12.207 1.00 19.14 238 ALA B O 1
ATOM 5404 N N . GLU B 1 239 ? -57.640 -31.266 12.321 1.00 24.41 239 GLU B N 1
ATOM 5405 C CA . GLU B 1 239 ? -57.472 -32.646 11.917 1.00 27.16 239 GLU B CA 1
ATOM 5406 C C . GLU B 1 239 ? -56.781 -32.716 10.567 1.00 25.81 239 GLU B C 1
ATOM 5407 O O . GLU B 1 239 ? -57.206 -32.073 9.589 1.00 28.10 239 GLU B O 1
ATOM 5413 N N . GLY B 1 240 ? -55.696 -33.485 10.512 1.00 25.65 240 GLY B N 1
ATOM 5414 C CA . GLY B 1 240 ? -54.965 -33.689 9.286 1.00 25.42 240 GLY B CA 1
ATOM 5415 C C . GLY B 1 240 ? -53.952 -32.596 8.964 1.00 22.93 240 GLY B C 1
ATOM 5416 O O . GLY B 1 240 ? -53.174 -32.738 7.992 1.00 25.35 240 GLY B O 1
ATOM 5417 N N . PHE B 1 241 ? -53.911 -31.504 9.734 1.00 19.27 241 PHE B N 1
ATOM 5418 C CA . PHE B 1 241 ? -53.013 -30.401 9.368 1.00 16.56 241 PHE B CA 1
ATOM 5419 C C . PHE B 1 241 ? -51.532 -30.798 9.477 1.00 16.43 241 PHE B C 1
ATOM 5420 O O . PHE B 1 241 ? -50.747 -30.579 8.538 1.00 18.38 241 PHE B O 1
ATOM 5428 N N . HIS B 1 242 ? -51.151 -31.397 10.600 1.00 16.05 242 HIS B N 1
ATOM 5429 C CA . HIS B 1 242 ? -49.754 -31.828 10.730 1.00 15.45 242 HIS B CA 1
ATOM 5430 C C . HIS B 1 242 ? -49.319 -32.843 9.692 1.00 16.38 242 HIS B C 1
ATOM 5431 O O . HIS B 1 242 ? -48.167 -32.766 9.202 1.00 18.39 242 HIS B O 1
ATOM 5438 N N . ALA B 1 243 ? -50.197 -33.767 9.326 1.00 19.39 243 ALA B N 1
ATOM 5439 C CA . ALA B 1 243 ? -49.863 -34.730 8.311 1.00 19.79 243 ALA B CA 1
ATOM 5440 C C . ALA B 1 243 ? -49.590 -34.020 6.964 1.00 21.49 243 ALA B C 1
ATOM 5441 O O . ALA B 1 243 ? -48.596 -34.309 6.308 1.00 23.29 243 ALA B O 1
ATOM 5443 N N . GLY B 1 244 ? -50.438 -33.072 6.609 1.00 20.25 244 GLY B N 1
ATOM 5444 C CA . GLY B 1 244 ? -50.287 -32.252 5.423 1.00 20.40 244 GLY B CA 1
ATOM 5445 C C . GLY B 1 244 ? -49.058 -31.355 5.441 1.00 21.43 244 GLY B C 1
ATOM 5446 O O . GLY B 1 244 ? -48.323 -31.242 4.467 1.00 22.26 244 GLY B O 1
ATOM 5447 N N . LEU B 1 245 ? -48.826 -30.714 6.567 1.00 18.05 245 LEU B N 1
ATOM 5448 C CA . LEU B 1 245 ? -47.654 -29.873 6.749 1.00 17.36 245 LEU B CA 1
ATOM 5449 C C . LEU B 1 245 ? -46.376 -30.691 6.560 1.00 18.25 245 LEU B C 1
ATOM 5450 O O . LEU B 1 245 ? -45.453 -30.231 5.881 1.00 19.75 245 LEU B O 1
ATOM 5455 N N . ARG B 1 246 ? -46.315 -31.872 7.175 1.00 17.56 246 ARG B N 1
ATOM 5456 C CA . ARG B 1 246 ? -45.117 -32.690 7.050 1.00 17.30 246 ARG B CA 1
ATOM 5457 C C . ARG B 1 246 ? -44.949 -33.166 5.605 1.00 19.22 246 ARG B C 1
ATOM 5458 O O . ARG B 1 246 ? -43.819 -33.182 5.072 1.00 19.81 246 ARG B O 1
ATOM 5466 N N . GLU B 1 247 ? -46.040 -33.607 4.997 1.00 20.03 247 GLU B N 1
ATOM 5467 C CA . GLU B 1 247 ? -45.945 -34.147 3.644 1.00 22.60 247 GLU B CA 1
ATOM 5468 C C . GLU B 1 247 ? -45.559 -33.061 2.616 1.00 21.94 247 GLU B C 1
ATOM 5469 O O . GLU B 1 247 ? -44.676 -33.286 1.771 1.00 22.76 247 GLU B O 1
ATOM 5475 N N . LEU B 1 248 ? -46.201 -31.892 2.685 1.00 21.81 248 LEU B N 1
ATOM 5476 C CA . LEU B 1 248 ? -45.905 -30.802 1.754 1.00 21.67 248 LEU B CA 1
ATOM 5477 C C . LEU B 1 248 ? -44.463 -30.322 1.886 1.00 20.58 248 LEU B C 1
ATOM 5478 O O . LEU B 1 248 ? -43.795 -30.065 0.859 1.00 21.95 248 LEU B O 1
ATOM 5483 N N . THR B 1 249 ? -43.974 -30.159 3.131 1.00 18.39 249 THR B N 1
ATOM 5484 C CA . THR B 1 249 ? -42.594 -29.710 3.274 1.00 18.35 249 THR B CA 1
ATOM 5485 C C . THR B 1 249 ? -41.627 -30.774 2.729 1.00 19.78 249 THR B C 1
ATOM 5486 O O . THR B 1 249 ? -40.657 -30.432 2.042 1.00 22.78 249 THR B O 1
ATOM 5490 N N . ARG B 1 250 ? -41.906 -32.051 2.958 1.00 21.19 250 ARG B N 1
ATOM 5491 C CA . ARG B 1 250 ? -41.059 -33.095 2.346 1.00 23.87 250 ARG B CA 1
ATOM 5492 C C . ARG B 1 250 ? -41.053 -33.049 0.843 1.00 26.47 250 ARG B C 1
ATOM 5493 O O . ARG B 1 250 ? -39.988 -33.123 0.236 1.00 27.48 250 ARG B O 1
ATOM 5501 N N . ARG B 1 251 ? -42.235 -32.887 0.252 1.00 26.03 251 ARG B N 1
ATOM 5502 C CA . ARG B 1 251 ? -42.366 -32.925 -1.196 1.00 26.24 251 ARG B CA 1
ATOM 5503 C C . ARG B 1 251 ? -41.575 -31.808 -1.860 1.00 27.28 251 ARG B C 1
ATOM 5504 O O . ARG B 1 251 ? -40.999 -31.994 -2.897 1.00 31.74 251 ARG B O 1
ATOM 5512 N N . HIS B 1 252 ? -41.489 -30.660 -1.183 1.00 26.77 252 HIS B N 1
ATOM 5513 C CA . HIS B 1 252 ? -40.788 -29.486 -1.649 1.00 25.24 252 HIS B CA 1
ATOM 5514 C C . HIS B 1 252 ? -39.315 -29.354 -1.103 1.00 23.28 252 HIS B C 1
ATOM 5515 O O . HIS B 1 252 ? -38.655 -28.359 -1.345 1.00 26.39 252 HIS B O 1
ATOM 5522 N N . ASP B 1 253 ? -38.822 -30.368 -0.397 1.00 23.66 253 ASP B N 1
ATOM 5523 C CA . ASP B 1 253 ? -37.484 -30.367 0.255 1.00 25.24 253 ASP B CA 1
ATOM 5524 C C . ASP B 1 253 ? -37.297 -29.097 1.078 1.00 23.17 253 ASP B C 1
ATOM 5525 O O . ASP B 1 253 ? -36.315 -28.361 0.938 1.00 27.26 253 ASP B O 1
ATOM 5530 N N . VAL B 1 254 ? -38.277 -28.848 1.918 1.00 20.73 254 VAL B N 1
ATOM 5531 C CA . VAL B 1 254 ? -38.338 -27.680 2.819 1.00 19.23 254 VAL B CA 1
ATOM 5532 C C . VAL B 1 254 ? -38.234 -28.168 4.272 1.00 18.38 254 VAL B C 1
ATOM 5533 O O . VAL B 1 254 ? -38.923 -29.104 4.655 1.00 19.20 254 VAL B O 1
ATOM 5537 N N . ALA B 1 255 ? -37.368 -27.533 5.050 1.00 17.54 255 ALA B N 1
ATOM 5538 C CA . ALA B 1 255 ? -37.193 -27.893 6.462 1.00 16.52 255 ALA B CA 1
ATOM 5539 C C . ALA B 1 255 ? -38.401 -27.480 7.281 1.00 15.86 255 ALA B C 1
ATOM 5540 O O . ALA B 1 255 ? -38.953 -26.394 7.095 1.00 17.79 255 ALA B O 1
ATOM 5542 N N . LEU B 1 256 ? -38.789 -28.355 8.207 1.00 14.18 256 LEU B N 1
ATOM 5543 C CA . LEU B 1 256 ? -39.873 -28.075 9.145 1.00 13.22 256 LEU B CA 1
ATOM 5544 C C . LEU B 1 256 ? -39.236 -27.838 10.515 1.00 11.85 256 LEU B C 1
ATOM 5545 O O . LEU B 1 256 ? -38.638 -28.756 11.121 1.00 12.50 256 LEU B O 1
ATOM 5550 N N . ILE B 1 257 ? -39.374 -26.613 11.004 1.00 11.05 257 ILE B N 1
ATOM 5551 C CA . ILE B 1 257 ? -38.865 -26.201 12.321 1.00 11.24 257 ILE B CA 1
ATOM 5552 C C . ILE B 1 257 ? -40.062 -26.073 13.278 1.00 10.26 257 ILE B C 1
ATOM 5553 O O . ILE B 1 257 ? -40.950 -25.250 13.065 1.00 12.18 257 ILE B O 1
ATOM 5558 N N . ILE B 1 258 ? -40.027 -26.880 14.334 1.00 10.28 258 ILE B N 1
ATOM 5559 C CA . ILE B 1 258 ? -41.095 -26.915 15.317 1.00 10.79 258 ILE B CA 1
ATOM 5560 C C . ILE B 1 258 ? -40.582 -26.249 16.607 1.00 10.12 258 ILE B C 1
ATOM 5561 O O . ILE B 1 258 ? -39.617 -26.711 17.238 1.00 10.40 258 ILE B O 1
ATOM 5566 N N . ASP B 1 259 ? -41.243 -25.164 16.983 1.00 9.18 259 ASP B N 1
ATOM 5567 C CA . ASP B 1 259 ? -40.898 -24.316 18.137 1.00 8.78 259 ASP B CA 1
ATOM 5568 C C . ASP B 1 259 ? -41.819 -24.647 19.280 1.00 8.43 259 ASP B C 1
ATOM 5569 O O . ASP B 1 259 ? -43.031 -24.316 19.240 1.00 9.04 259 ASP B O 1
ATOM 5574 N N . GLU B 1 260 ? -41.257 -25.317 20.286 1.00 9.16 260 GLU B N 1
ATOM 5575 C CA . GLU B 1 260 ? -41.966 -25.857 21.439 1.00 9.54 260 GLU B CA 1
ATOM 5576 C C . GLU B 1 260 ? -41.824 -25.037 22.704 1.00 9.09 260 GLU B C 1
ATOM 5577 O O . GLU B 1 260 ? -42.135 -25.483 23.794 1.00 9.45 260 GLU B O 1
ATOM 5583 N N . THR B 1 261 ? -41.332 -23.812 22.552 1.00 8.56 261 THR B N 1
ATOM 5584 C CA . THR B 1 261 ? -41.086 -22.938 23.701 1.00 8.96 261 THR B CA 1
ATOM 5585 C C . THR B 1 261 ? -42.276 -22.796 24.668 1.00 9.72 261 THR B C 1
ATOM 5586 O O . THR B 1 261 ? -42.064 -22.713 25.896 1.00 10.32 261 THR B O 1
ATOM 5590 N N . HIS B 1 262 ? -43.494 -22.745 24.118 1.00 9.18 262 HIS B N 1
ATOM 5591 C CA . HIS B 1 262 ? -44.717 -22.877 24.920 1.00 9.44 262 HIS B CA 1
ATOM 5592 C C . HIS B 1 262 ? -45.352 -24.260 24.933 1.00 9.19 262 HIS B C 1
ATOM 5593 O O . HIS B 1 262 ? -45.871 -24.694 25.954 1.00 10.86 262 HIS B O 1
ATOM 5600 N N . THR B 1 263 ? -45.368 -24.947 23.782 1.00 8.51 263 THR B N 1
ATOM 5601 C CA . THR B 1 263 ? -46.087 -26.210 23.675 1.00 9.81 263 THR B CA 1
ATOM 5602 C C . THR B 1 263 ? -45.417 -27.360 24.421 1.00 9.54 263 THR B C 1
ATOM 5603 O O . THR B 1 263 ? -46.008 -28.438 24.526 1.00 10.27 263 THR B O 1
ATOM 5607 N N . ILE B 1 264 ? -44.239 -27.107 25.012 1.00 9.92 264 ILE B N 1
ATOM 5608 C CA . ILE B 1 264 ? -43.679 -28.016 26.021 1.00 9.48 264 ILE B CA 1
ATOM 5609 C C . ILE B 1 264 ? -44.641 -28.261 27.192 1.00 10.68 264 ILE B C 1
ATOM 5610 O O . ILE B 1 264 ? -44.514 -29.283 27.902 1.00 10.27 264 ILE B O 1
ATOM 5615 N N . SER B 1 265 ? -45.649 -27.398 27.340 1.00 10.04 265 SER B N 1
ATOM 5616 C CA . SER B 1 265 ? -46.748 -27.692 28.270 1.00 11.00 265 SER B CA 1
ATOM 5617 C C . SER B 1 265 ? -47.520 -28.981 27.982 1.00 10.87 265 SER B C 1
ATOM 5618 O O . SER B 1 265 ? -48.181 -29.485 28.919 1.00 11.85 265 SER B O 1
ATOM 5621 N N A CYS B 1 266 ? -47.430 -29.499 26.762 0.17 9.87 266 CYS B N 1
ATOM 5622 N N B CYS B 1 266 ? -47.443 -29.484 26.746 0.83 10.19 266 CYS B N 1
ATOM 5623 C CA A CYS B 1 266 ? -48.201 -30.673 26.339 0.17 11.58 266 CYS B CA 1
ATOM 5624 C CA B CYS B 1 266 ? -48.202 -30.630 26.332 0.83 10.81 266 CYS B CA 1
ATOM 5625 C C A CYS B 1 266 ? -47.748 -31.984 26.978 0.17 11.21 266 CYS B C 1
ATOM 5626 C C B CYS B 1 266 ? -47.738 -31.935 26.991 0.83 10.95 266 CYS B C 1
ATOM 5627 O O A CYS B 1 266 ? -48.525 -32.945 27.106 0.17 11.56 266 CYS B O 1
ATOM 5628 O O B CYS B 1 266 ? -48.503 -32.876 27.146 0.83 12.85 266 CYS B O 1
ATOM 5633 N N . GLY B 1 267 ? -46.472 -32.021 27.353 1.00 10.50 267 GLY B N 1
ATOM 5634 C CA . GLY B 1 267 ? -45.951 -33.220 28.001 1.00 10.84 267 GLY B CA 1
ATOM 5635 C C . GLY B 1 267 ? -44.446 -33.221 27.998 1.00 10.30 267 GLY B C 1
ATOM 5636 O O . GLY B 1 267 ? -43.828 -32.296 27.432 1.00 10.65 267 GLY B O 1
ATOM 5637 N N . PRO B 1 268 ? -43.862 -34.251 28.599 1.00 10.28 268 PRO B N 1
ATOM 5638 C CA . PRO B 1 268 ? -42.409 -34.224 28.821 1.00 10.39 268 PRO B CA 1
ATOM 5639 C C . PRO B 1 268 ? -41.551 -34.270 27.548 1.00 11.31 268 PRO B C 1
ATOM 5640 O O . PRO B 1 268 ? -40.357 -33.999 27.612 1.00 12.41 268 PRO B O 1
ATOM 5644 N N . ALA B 1 269 ? -42.135 -34.688 26.423 1.00 11.37 269 ALA B N 1
ATOM 5645 C CA . ALA B 1 269 ? -41.458 -34.697 25.119 1.00 12.04 269 ALA B CA 1
ATOM 5646 C C . ALA B 1 269 ? -42.078 -33.682 24.179 1.00 11.56 269 ALA B C 1
ATOM 5647 O O . ALA B 1 269 ? -41.911 -33.754 22.932 1.00 11.69 269 ALA B O 1
ATOM 5649 N N . GLY B 1 270 ? -42.805 -32.714 24.743 1.00 10.91 270 GLY B N 1
ATOM 5650 C CA . GLY B 1 270 ? -43.461 -31.705 23.912 1.00 11.46 270 GLY B CA 1
ATOM 5651 C C . GLY B 1 270 ? -44.673 -32.225 23.161 1.00 10.60 270 GLY B C 1
ATOM 5652 O O . GLY B 1 270 ? -45.022 -33.425 23.210 1.00 11.25 270 GLY B O 1
ATOM 5653 N N . TYR B 1 271 ? -45.292 -31.324 22.426 1.00 9.53 271 TYR B N 1
ATOM 5654 C CA . TYR B 1 271 ? -46.343 -31.714 21.506 1.00 10.09 271 TYR B CA 1
ATOM 5655 C C . TYR B 1 271 ? -45.837 -32.754 20.483 1.00 10.71 271 TYR B C 1
ATOM 5656 O O . TYR B 1 271 ? -46.542 -33.734 20.138 1.00 11.37 271 TYR B O 1
ATOM 5665 N N . SER B 1 272 ? -44.616 -32.542 20.010 1.00 10.14 272 SER B N 1
ATOM 5666 C CA . SER B 1 272 ? -44.034 -33.413 18.992 1.00 10.56 272 SER B CA 1
ATOM 5667 C C . SER B 1 272 ? -43.943 -34.840 19.468 1.00 10.68 272 SER B C 1
ATOM 5668 O O . SER B 1 272 ? -44.223 -35.770 18.695 1.00 11.90 272 SER B O 1
ATOM 5671 N N . GLY B 1 273 ? -43.583 -35.050 20.742 1.00 9.89 273 GLY B N 1
ATOM 5672 C CA . GLY B 1 273 ? -43.492 -36.378 21.268 1.00 11.59 273 GLY B CA 1
ATOM 5673 C C . GLY B 1 273 ? -44.800 -36.990 21.640 1.00 10.69 273 GLY B C 1
ATOM 5674 O O . GLY B 1 273 ? -44.871 -38.217 21.825 1.00 12.80 273 GLY B O 1
ATOM 5675 N N . ALA B 1 274 ? -45.821 -36.186 21.913 1.00 10.98 274 ALA B N 1
ATOM 5676 C CA . ALA B 1 274 ? -47.170 -36.707 22.125 1.00 10.58 274 ALA B CA 1
ATOM 5677 C C . ALA B 1 274 ? -47.790 -37.178 20.806 1.00 10.36 274 ALA B C 1
ATOM 5678 O O . ALA B 1 274 ? -48.456 -38.220 20.762 1.00 11.10 274 ALA B O 1
ATOM 5680 N N . HIS B 1 275 ? -47.623 -36.359 19.758 1.00 10.25 275 HIS B N 1
ATOM 5681 C CA . HIS B 1 275 ? -48.386 -36.488 18.493 1.00 11.35 275 HIS B CA 1
ATOM 5682 C C . HIS B 1 275 ? -47.600 -37.029 17.333 1.00 11.85 275 HIS B C 1
ATOM 5683 O O . HIS B 1 275 ? -48.101 -37.073 16.236 1.00 14.90 275 HIS B O 1
ATOM 5690 N N . GLY B 1 276 ? -46.394 -37.528 17.581 1.00 12.19 276 GLY B N 1
ATOM 5691 C CA . GLY B 1 276 ? -45.658 -38.221 16.551 1.00 12.57 276 GLY B CA 1
ATOM 5692 C C . GLY B 1 276 ? -45.219 -37.296 15.425 1.00 10.77 276 GLY B C 1
ATOM 5693 O O . GLY B 1 276 ? -45.190 -37.686 14.260 1.00 12.99 276 GLY B O 1
ATOM 5694 N N . LEU B 1 277 ? -44.881 -36.063 15.751 1.00 12.90 277 LEU B N 1
ATOM 5695 C CA . LEU B 1 277 ? -44.366 -35.187 14.702 1.00 13.19 277 LEU B CA 1
ATOM 5696 C C . LEU B 1 277 ? -42.938 -35.629 14.364 1.00 14.32 277 LEU B C 1
ATOM 5697 O O . LEU B 1 277 ? -42.250 -36.351 15.139 1.00 15.71 277 LEU B O 1
ATOM 5702 N N . GLU B 1 278 ? -42.537 -35.194 13.177 1.00 14.73 278 GLU B N 1
ATOM 5703 C CA . GLU B 1 278 ? -41.233 -35.538 12.624 1.00 15.56 278 GLU B CA 1
ATOM 5704 C C . GLU B 1 278 ? -40.498 -34.247 12.244 1.00 14.80 278 GLU B C 1
ATOM 5705 O O . GLU B 1 278 ? -40.275 -33.943 11.045 1.00 16.66 278 GLU B O 1
ATOM 5711 N N . PRO B 1 279 ? -40.140 -33.442 13.255 1.00 15.14 279 PRO B N 1
ATOM 5712 C CA . PRO B 1 279 ? -39.454 -32.176 12.945 1.00 15.15 279 PRO B CA 1
ATOM 5713 C C . PRO B 1 279 ? -38.096 -32.431 12.302 1.00 15.74 279 PRO B C 1
ATOM 5714 O O . PRO B 1 279 ? -37.417 -33.386 12.650 1.00 17.38 279 PRO B O 1
ATOM 5718 N N . ASP B 1 280 ? -37.736 -31.551 11.386 1.00 13.67 280 ASP B N 1
ATOM 5719 C CA . ASP B 1 280 ? -36.354 -31.463 10.949 1.00 13.91 280 ASP B CA 1
ATOM 5720 C C . ASP B 1 280 ? -35.482 -30.744 11.949 1.00 13.71 280 ASP B C 1
ATOM 5721 O O . ASP B 1 280 ? -34.314 -31.117 12.157 1.00 12.45 280 ASP B O 1
ATOM 5726 N N . PHE B 1 281 ? -36.060 -29.700 12.561 1.00 11.80 281 PHE B N 1
ATOM 5727 C CA . PHE B 1 281 ? -35.442 -28.978 13.675 1.00 10.72 281 PHE B CA 1
ATOM 5728 C C . PHE B 1 281 ? -36.456 -28.769 14.762 1.00 11.51 281 PHE B C 1
ATOM 5729 O O . PHE B 1 281 ? -37.653 -28.596 14.484 1.00 11.69 281 PHE B O 1
ATOM 5737 N N . PHE B 1 282 ? -35.985 -28.775 16.003 1.00 11.19 282 PHE B N 1
ATOM 5738 C CA . PHE B 1 282 ? -36.839 -28.645 17.196 1.00 10.77 282 PHE B CA 1
ATOM 5739 C C . PHE B 1 282 ? -36.186 -27.552 18.060 1.00 9.91 282 PHE B C 1
ATOM 5740 O O . PHE B 1 282 ? -34.975 -27.628 18.323 1.00 11.21 282 PHE B O 1
ATOM 5748 N N . VAL B 1 283 ? -36.973 -26.556 18.476 1.00 9.32 283 VAL B N 1
ATOM 5749 C CA . VAL B 1 283 ? -36.514 -25.448 19.285 1.00 9.05 283 VAL B CA 1
ATOM 5750 C C . VAL B 1 283 ? -37.245 -25.376 20.628 1.00 8.91 28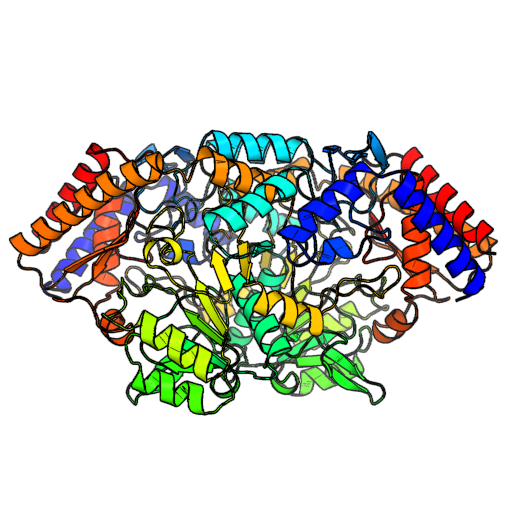3 VAL B C 1
ATOM 5751 O O . VAL B 1 283 ? -38.489 -25.490 20.673 1.00 9.24 283 VAL B O 1
ATOM 5755 N N . LEU B 1 284 ? -36.501 -25.196 21.726 1.00 9.47 284 LEU B N 1
ATOM 5756 C CA . LEU B 1 284 ? -37.104 -25.062 23.040 1.00 9.92 284 LEU B CA 1
ATOM 5757 C C . LEU B 1 284 ? -36.336 -24.101 23.926 1.00 9.38 284 LEU B C 1
ATOM 5758 O O . LEU B 1 284 ? -35.177 -24.383 24.264 1.00 9.64 284 LEU B O 1
ATOM 5763 N N . GLY B 1 285 ? -36.936 -22.965 24.258 1.00 9.44 285 GLY B N 1
ATOM 5764 C CA . GLY B 1 285 ? -36.348 -22.057 25.210 1.00 10.67 285 GLY B CA 1
ATOM 5765 C C . GLY B 1 285 ? -37.236 -21.792 26.414 1.00 10.95 285 GLY B C 1
ATOM 5766 O O . GLY B 1 285 ? -37.986 -22.669 26.859 1.00 12.51 285 GLY B O 1
ATOM 5791 N N . CYS B 1 287 ? -37.889 -22.053 29.609 1.00 12.42 287 CYS B N 1
ATOM 5792 C CA . CYS B 1 287 ? -38.082 -22.667 30.938 1.00 13.68 287 CYS B CA 1
ATOM 5793 C C . CYS B 1 287 ? -37.082 -23.731 31.333 1.00 13.73 287 CYS B C 1
ATOM 5794 O O . CYS B 1 287 ? -37.248 -24.359 32.381 1.00 16.41 287 CYS B O 1
ATOM 5797 N N . ILE B 1 288 ? -36.060 -23.969 30.524 1.00 11.44 288 ILE B N 1
ATOM 5798 C CA . ILE B 1 288 ? -35.232 -25.191 30.719 1.00 11.88 288 ILE B CA 1
ATOM 5799 C C . ILE B 1 288 ? -33.977 -25.041 31.571 1.00 11.88 288 ILE B C 1
ATOM 5800 O O . ILE B 1 288 ? -33.293 -26.030 31.815 1.00 12.08 288 ILE B O 1
ATOM 5805 N N . ALA B 1 289 ? -33.709 -23.837 32.065 1.00 10.81 289 ALA B N 1
ATOM 5806 C CA . ALA B 1 289 ? -32.474 -23.582 32.783 1.00 10.11 289 ALA B CA 1
ATOM 5807 C C . ALA B 1 289 ? -32.671 -22.705 34.009 1.00 10.45 289 ALA B C 1
ATOM 5808 O O . ALA B 1 289 ? -31.804 -21.917 34.373 1.00 11.54 289 ALA B O 1
ATOM 5810 N N . GLY B 1 290 ? -33.817 -22.847 34.685 1.00 11.08 290 GLY B N 1
ATOM 5811 C CA . GLY B 1 290 ? -33.979 -22.210 35.999 1.00 12.93 290 GLY B CA 1
ATOM 5812 C C . GLY B 1 290 ? -33.949 -20.740 36.015 1.00 14.95 290 GLY B C 1
ATOM 5813 O O . GLY B 1 290 ? -33.651 -20.176 37.083 1.00 17.16 290 GLY B O 1
ATOM 5814 N N . GLY B 1 291 ? -34.260 -20.094 34.883 1.00 13.57 291 GLY B N 1
ATOM 5815 C CA . GLY B 1 291 ? -34.153 -18.649 34.808 1.00 16.61 291 GLY B CA 1
ATOM 5816 C C . GLY B 1 291 ? -32.818 -18.104 34.320 1.00 14.57 291 GLY B C 1
ATOM 5817 O O . GLY B 1 291 ? -32.653 -16.898 34.152 1.00 18.23 291 GLY B O 1
ATOM 5818 N N . ILE B 1 292 ? -31.843 -18.980 34.048 1.00 10.96 292 ILE B N 1
ATOM 5819 C CA . ILE B 1 292 ? -30.686 -18.576 33.252 1.00 10.76 292 ILE B CA 1
ATOM 5820 C C . ILE B 1 292 ? -31.128 -18.533 31.788 1.00 10.01 292 ILE B C 1
ATOM 5821 O O . ILE B 1 292 ? -31.657 -19.521 31.276 1.00 10.40 292 ILE B O 1
ATOM 5826 N N . PRO B 1 293 ? -30.908 -17.397 31.086 1.00 8.99 293 PRO B N 1
ATOM 5827 C CA . PRO B 1 293 ? -31.315 -17.310 29.670 1.00 8.55 293 PRO B CA 1
ATOM 5828 C C . PRO B 1 293 ? -30.682 -18.453 28.873 1.00 9.05 293 PRO B C 1
ATOM 5829 O O . PRO B 1 293 ? -29.448 -18.613 28.872 1.00 10.26 293 PRO B O 1
ATOM 5833 N N A SER B 1 294 ? -31.500 -19.238 28.190 0.64 8.29 294 SER B N 1
ATOM 5834 N N B SER B 1 294 ? -31.515 -19.267 28.233 0.36 9.14 294 SER B N 1
ATOM 5835 C CA A SER B 1 294 ? -31.058 -20.420 27.506 0.64 9.20 294 SER B CA 1
ATOM 5836 C CA B SER B 1 294 ? -31.069 -20.449 27.541 0.36 9.85 294 SER B CA 1
ATOM 5837 C C A SER B 1 294 ? -32.108 -20.945 26.548 0.64 8.80 294 SER B C 1
ATOM 5838 C C B SER B 1 294 ? -32.102 -20.907 26.521 0.36 9.12 294 SER B C 1
ATOM 5839 O O A SER B 1 294 ? -33.328 -20.794 26.798 0.64 11.00 294 SER B O 1
ATOM 5840 O O B SER B 1 294 ? -33.291 -20.565 26.622 0.36 11.01 294 SER B O 1
ATOM 5845 N N . ALA B 1 295 ? -31.638 -21.709 25.558 1.00 8.44 295 ALA B N 1
ATOM 5846 C CA . ALA B 1 295 ? -32.507 -22.525 24.738 1.00 8.69 295 ALA B CA 1
ATOM 5847 C C . ALA B 1 295 ? -31.661 -23.652 24.146 1.00 8.73 295 ALA B C 1
ATOM 5848 O O . ALA B 1 295 ? -30.416 -23.563 24.123 1.00 9.59 295 ALA B O 1
ATOM 5850 N N . VAL B 1 296 ? -32.326 -24.689 23.663 1.00 9.15 296 VAL B N 1
ATOM 5851 C CA . VAL B 1 296 ? -31.716 -25.722 22.870 1.00 10.01 296 VAL B CA 1
ATOM 5852 C C . VAL B 1 296 ? -32.366 -25.763 21.504 1.00 9.87 296 VAL B C 1
ATOM 5853 O O . VAL B 1 296 ? -33.575 -25.445 21.353 1.00 10.98 296 VAL B O 1
ATOM 5857 N N . TRP B 1 297 ? -31.596 -26.255 20.541 1.00 9.96 297 TRP B N 1
ATOM 5858 C CA . TRP B 1 297 ? -32.168 -26.698 19.300 1.00 9.69 297 TRP B CA 1
ATOM 5859 C C . TRP B 1 297 ? -31.560 -27.975 18.871 1.00 10.06 297 TRP B C 1
ATOM 5860 O O . TRP B 1 297 ? -30.391 -28.240 19.149 1.00 11.04 297 TRP B O 1
ATOM 5871 N N . GLY B 1 298 ? -32.381 -28.777 18.222 1.00 10.01 298 GLY B N 1
ATOM 5872 C CA . GLY B 1 298 ? -31.977 -30.120 17.738 1.00 11.49 298 GLY B CA 1
ATOM 5873 C C . GLY B 1 298 ? -32.306 -30.272 16.262 1.00 11.49 298 GLY B C 1
ATOM 5874 O O . GLY B 1 298 ? -33.154 -29.548 15.744 1.00 11.28 298 GLY B O 1
ATOM 5875 N N . CYS B 1 299 ? -31.601 -31.199 15.609 1.00 11.78 299 CYS B N 1
ATOM 5876 C CA . CYS B 1 299 ? -31.882 -31.515 14.244 1.00 11.47 299 CYS B CA 1
ATOM 5877 C C . CYS B 1 299 ? -31.761 -32.992 13.970 1.00 13.70 299 CYS B C 1
ATOM 5878 O O . CYS B 1 299 ? -31.104 -33.740 14.695 1.00 13.67 299 CYS B O 1
ATOM 5881 N N . SER B 1 300 ? -32.436 -33.389 12.893 1.00 13.11 300 SER B N 1
ATOM 5882 C CA . SER B 1 300 ? -32.386 -34.791 12.455 1.00 14.26 300 SER B CA 1
ATOM 5883 C C . SER B 1 300 ? -31.026 -35.178 11.928 1.00 15.06 300 SER B C 1
ATOM 5884 O O . SER B 1 300 ? -30.188 -34.312 11.597 1.00 15.13 300 SER B O 1
ATOM 5887 N N . GLN B 1 301 ? -30.803 -36.476 11.814 1.00 15.60 301 GLN B N 1
ATOM 5888 C CA . GLN B 1 301 ? -29.590 -36.981 11.172 1.00 16.15 301 GLN B CA 1
ATOM 5889 C C . GLN B 1 301 ? -29.423 -36.411 9.758 1.00 15.37 301 GLN B C 1
ATOM 5890 O O . GLN B 1 301 ? -28.331 -35.998 9.367 1.00 16.79 301 GLN B O 1
ATOM 5896 N N . ALA B 1 302 ? -30.513 -36.416 8.983 1.00 16.30 302 ALA B N 1
ATOM 5897 C CA . ALA B 1 302 ? -30.441 -35.962 7.615 1.00 15.55 302 ALA B CA 1
ATOM 5898 C C . ALA B 1 302 ? -30.044 -34.502 7.534 1.00 16.16 302 ALA B C 1
ATOM 5899 O O . ALA B 1 302 ? -29.230 -34.115 6.694 1.00 16.28 302 ALA B O 1
ATOM 5901 N N . GLN B 1 303 ? -30.565 -33.683 8.423 1.00 14.59 303 GLN B N 1
ATOM 5902 C CA . GLN B 1 303 ? -30.187 -32.269 8.433 1.00 14.53 303 GLN B CA 1
ATOM 5903 C C . GLN B 1 303 ? -28.759 -32.090 8.907 1.00 14.90 303 GLN B C 1
ATOM 5904 O O . GLN B 1 303 ? -28.056 -31.238 8.355 1.00 14.51 303 GLN B O 1
ATOM 5910 N N . ALA B 1 304 ? -28.329 -32.846 9.921 1.00 14.02 304 ALA B N 1
ATOM 5911 C CA . ALA B 1 304 ? -26.940 -32.773 10.372 1.00 14.24 304 ALA B CA 1
ATOM 5912 C C . ALA B 1 304 ? -25.958 -33.008 9.239 1.00 14.54 304 ALA B C 1
ATOM 5913 O O . ALA B 1 304 ? -24.997 -32.253 9.066 1.00 14.98 304 ALA B O 1
ATOM 5915 N N . GLU B 1 305 ? -26.242 -34.034 8.431 1.00 16.72 305 GLU B N 1
ATOM 5916 C CA . GLU B 1 305 ? -25.352 -34.339 7.329 1.00 16.49 305 GLU B CA 1
ATOM 5917 C C . GLU B 1 305 ? -25.299 -33.162 6.325 1.00 15.69 305 GLU B C 1
ATOM 5918 O O . GLU B 1 305 ? -24.218 -32.833 5.815 1.00 18.85 305 GLU B O 1
ATOM 5924 N N . ARG B 1 306 ? -26.446 -32.531 6.060 1.00 15.58 306 ARG B N 1
ATOM 5925 C CA . ARG B 1 306 ? -26.474 -31.391 5.154 1.00 16.24 306 ARG B CA 1
ATOM 5926 C C . ARG B 1 306 ? -25.777 -30.176 5.728 1.00 16.27 306 ARG B C 1
ATOM 5927 O O . ARG B 1 306 ? -25.080 -29.476 5.023 1.00 16.67 306 ARG B O 1
ATOM 5935 N N . ILE B 1 307 ? -25.907 -29.957 7.025 1.00 14.46 307 ILE B N 1
ATOM 5936 C CA . ILE B 1 307 ? -25.169 -28.872 7.699 1.00 13.25 307 ILE B CA 1
ATOM 5937 C C . ILE B 1 307 ? -23.666 -29.099 7.684 1.00 13.85 307 ILE B C 1
ATOM 5938 O O . ILE B 1 307 ? -22.894 -28.191 7.312 1.00 14.99 307 ILE B O 1
ATOM 5943 N N . TRP B 1 308 ? -23.231 -30.304 8.036 1.00 13.73 308 TRP B N 1
ATOM 5944 C CA . TRP B 1 308 ? -21.772 -30.589 8.015 1.00 14.15 308 TRP B CA 1
ATOM 5945 C C . TRP B 1 308 ? -21.195 -30.412 6.611 1.00 16.08 308 TRP B C 1
ATOM 5946 O O . TRP B 1 308 ? -20.025 -30.038 6.473 1.00 17.66 308 TRP B O 1
ATOM 5957 N N . ALA B 1 309 ? -21.979 -30.690 5.571 1.00 16.11 309 ALA B N 1
ATOM 5958 C CA . ALA B 1 309 ? -21.472 -30.485 4.216 1.00 17.59 309 ALA B CA 1
ATOM 5959 C C . ALA B 1 309 ? -21.221 -29.022 3.840 1.00 17.30 309 ALA B C 1
ATOM 5960 O O . ALA B 1 309 ? -20.307 -28.755 3.063 1.00 21.54 309 ALA B O 1
ATOM 5962 N N . VAL B 1 310 ? -21.982 -28.103 4.415 1.00 16.46 310 VAL B N 1
ATOM 5963 C CA . VAL B 1 310 ? -21.756 -26.683 4.199 1.00 16.60 310 VAL B CA 1
ATOM 5964 C C . VAL B 1 310 ? -20.894 -26.013 5.289 1.00 16.49 310 VAL B C 1
ATOM 5965 O O . VAL B 1 310 ? -20.343 -24.954 5.036 1.00 19.16 310 VAL B O 1
ATOM 5969 N N . LEU B 1 311 ? -20.779 -26.631 6.461 1.00 15.01 311 LEU B N 1
ATOM 5970 C CA . LEU B 1 311 ? -20.012 -26.108 7.580 1.00 15.35 311 LEU B CA 1
ATOM 5971 C C . LEU B 1 311 ? -19.327 -27.318 8.232 1.00 15.19 311 LEU B C 1
ATOM 5972 O O . LEU B 1 311 ? -19.830 -27.935 9.188 1.00 15.07 311 LEU B O 1
ATOM 5977 N N . PRO B 1 312 ? -18.181 -27.715 7.670 1.00 16.98 312 PRO B N 1
ATOM 5978 C CA . PRO B 1 312 ? -17.529 -28.909 8.192 1.00 16.72 312 PRO B CA 1
ATOM 5979 C C . PRO B 1 312 ? -16.992 -28.748 9.616 1.00 17.04 312 PRO B C 1
ATOM 5980 O O . PRO B 1 312 ? -16.743 -27.592 10.082 1.00 17.78 312 PRO B O 1
ATOM 5984 N N . HIS B 1 313 ? -16.799 -29.874 10.274 1.00 16.52 313 HIS B N 1
ATOM 5985 C CA . HIS B 1 313 ? -16.070 -29.848 11.554 1.00 17.28 313 HIS B CA 1
ATOM 5986 C C . HIS B 1 313 ? -14.762 -29.068 11.429 1.00 16.03 313 HIS B C 1
ATOM 5987 O O . HIS B 1 313 ? -14.047 -29.155 10.436 1.00 18.01 313 HIS B O 1
ATOM 5994 N N . PHE B 1 314 ? -14.504 -28.232 12.439 1.00 14.98 314 PHE B N 1
ATOM 5995 C CA . PHE B 1 314 ? -13.288 -27.381 12.430 1.00 15.55 314 PHE B CA 1
ATOM 5996 C C . PHE B 1 314 ? -12.018 -28.205 12.404 1.00 18.22 314 PHE B C 1
ATOM 5997 O O . PHE B 1 314 ? -11.931 -29.220 13.070 1.00 21.45 314 PHE B O 1
ATOM 6005 N N . ARG B 1 315 ? -11.034 -27.749 11.628 1.00 19.88 315 ARG B N 1
ATOM 6006 C CA . ARG B 1 315 ? -9.755 -28.444 11.506 1.00 22.64 315 ARG B CA 1
ATOM 6007 C C . ARG B 1 315 ? -8.677 -27.726 12.320 1.00 23.00 315 ARG B C 1
ATOM 6008 O O . ARG B 1 315 ? -8.654 -26.519 12.379 1.00 18.75 315 ARG B O 1
ATOM 6016 N N . PRO B 1 316 ? -7.776 -28.479 12.962 1.00 26.88 316 PRO B N 1
ATOM 6017 C CA . PRO B 1 316 ? -6.618 -27.865 13.653 1.00 26.90 316 PRO B CA 1
ATOM 6018 C C . PRO B 1 316 ? -5.870 -26.883 12.779 1.00 23.05 316 PRO B C 1
ATOM 6019 O O . PRO B 1 316 ? -5.510 -27.203 11.650 1.00 28.67 316 PRO B O 1
ATOM 6023 N N . GLY B 1 317 ? -5.691 -25.676 13.267 1.00 17.99 317 GLY B N 1
ATOM 6024 C CA . GLY B 1 317 ? -4.976 -24.679 12.483 1.00 19.34 317 GLY B CA 1
ATOM 6025 C C . GLY B 1 317 ? -5.798 -23.892 11.515 1.00 19.07 317 GLY B C 1
ATOM 6026 O O . GLY B 1 317 ? -5.283 -22.923 10.941 1.00 20.80 317 GLY B O 1
ATOM 6027 N N . GLN B 1 318 ? -7.089 -24.237 11.358 1.00 17.26 318 GLN B N 1
ATOM 6028 C CA . GLN B 1 318 ? -7.982 -23.454 10.531 1.00 18.41 318 GLN B CA 1
ATOM 6029 C C . GLN B 1 318 ? -8.171 -22.040 11.127 1.00 17.77 318 GLN B C 1
ATOM 6030 O O . GLN B 1 318 ? -8.150 -21.874 12.353 1.00 20.63 318 GLN B O 1
ATOM 6036 N N . ALA B 1 319 ? -8.408 -21.056 10.271 1.00 20.97 319 ALA B N 1
ATOM 6037 C CA . ALA B 1 319 ? -8.713 -19.717 10.743 1.00 18.76 319 ALA B CA 1
ATOM 6038 C C . ALA B 1 319 ? -10.049 -19.739 11.533 1.00 18.78 319 ALA B C 1
ATOM 6039 O O . ALA B 1 319 ? -11.055 -20.252 11.080 1.00 18.05 319 ALA B O 1
ATOM 6041 N N . ILE B 1 320 ? -10.028 -19.140 12.710 1.00 18.20 320 ILE B N 1
ATOM 6042 C CA . ILE B 1 320 ? -11.195 -18.956 13.550 1.00 19.19 320 ILE B CA 1
ATOM 6043 C C . ILE B 1 320 ? -12.332 -18.227 12.846 1.00 16.24 320 ILE B C 1
ATOM 6044 O O . ILE B 1 320 ? -12.102 -17.303 12.089 1.00 18.60 320 ILE B O 1
ATOM 6049 N N . ASN B 1 321 ? -13.569 -18.658 13.094 1.00 16.43 321 ASN B N 1
ATOM 6050 C CA . ASN B 1 321 ? -14.749 -17.932 12.595 1.00 16.71 321 ASN B CA 1
ATOM 6051 C C . ASN B 1 321 ? -15.966 -18.371 13.383 1.00 15.42 321 ASN B C 1
ATOM 6052 O O . ASN B 1 321 ? -16.157 -19.546 13.652 1.00 16.72 321 ASN B O 1
ATOM 6057 N N . HIS B 1 322 ? -16.834 -17.403 13.685 1.00 13.63 322 HIS B N 1
ATOM 6058 C CA . HIS B 1 322 ? -18.131 -17.653 14.299 1.00 13.26 322 HIS B CA 1
ATOM 6059 C C . HIS B 1 322 ? -19.131 -18.127 13.260 1.00 11.85 322 HIS B C 1
ATOM 6060 O O . HIS B 1 322 ? -20.140 -18.763 13.612 1.00 12.07 322 HIS B O 1
ATOM 6067 N N . PHE B 1 323 ? -18.910 -17.780 11.982 1.00 11.92 323 PHE B N 1
ATOM 6068 C CA . PHE B 1 323 ? -19.844 -18.145 10.895 1.00 11.70 323 PHE B CA 1
ATOM 6069 C C . PHE B 1 323 ? -21.212 -17.483 11.025 1.00 11.10 323 PHE B C 1
ATOM 6070 O O . PHE B 1 323 ? -22.191 -17.948 10.416 1.00 11.00 323 PHE B O 1
ATOM 6078 N N . GLY B 1 324 ? -21.309 -16.393 11.798 1.00 9.96 324 GLY B N 1
ATOM 6079 C CA . GLY B 1 324 ? -22.550 -15.665 11.902 1.00 10.05 324 GLY B CA 1
ATOM 6080 C C . GLY B 1 324 ? -23.511 -16.047 13.016 1.00 9.66 324 GLY B C 1
ATOM 6081 O O . GLY B 1 324 ? -24.579 -15.466 13.133 1.00 10.37 324 GLY B O 1
ATOM 6082 N N . PHE B 1 325 ? -23.179 -17.084 13.778 1.00 9.20 325 PHE B N 1
ATOM 6083 C CA . PHE B 1 325 ? -24.067 -17.578 14.841 1.00 10.11 325 PHE B CA 1
ATOM 6084 C C . PHE B 1 325 ? -23.267 -18.071 16.021 1.00 10.29 325 PHE B C 1
ATOM 6085 O O . PHE B 1 325 ? -22.028 -17.998 16.005 1.00 10.80 325 PHE B O 1
ATOM 6093 N N . GLY B 1 326 ? -23.962 -18.608 17.044 1.00 10.84 326 GLY B N 1
ATOM 6094 C CA . GLY B 1 326 ? -23.357 -18.841 18.357 1.00 11.20 326 GLY B CA 1
ATOM 6095 C C . GLY B 1 326 ? -23.357 -17.575 19.115 1.00 11.78 326 GLY B C 1
ATOM 6096 O O . GLY B 1 326 ? -23.805 -16.562 18.577 1.00 14.15 326 GLY B O 1
ATOM 6097 N N . GLY B 1 327 ? -22.834 -17.626 20.323 1.00 10.33 327 GLY B N 1
ATOM 6098 C CA . GLY B 1 327 ? -22.697 -16.474 21.178 1.00 10.59 327 GLY B CA 1
ATOM 6099 C C . GLY B 1 327 ? -21.783 -16.784 22.349 1.00 10.10 327 GLY B C 1
ATOM 6100 O O . GLY B 1 327 ? -21.573 -17.962 22.698 1.00 9.99 327 GLY B O 1
ATOM 6101 N N . THR B 1 328 ? -21.202 -15.735 22.943 1.00 9.18 328 THR B N 1
ATOM 6102 C CA . THR B 1 328 ? -20.066 -15.956 23.844 1.00 9.35 328 THR B CA 1
ATOM 6103 C C . THR B 1 328 ? -20.420 -16.769 25.094 1.00 8.41 328 THR B C 1
ATOM 6104 O O . THR B 1 328 ? -19.601 -17.550 25.586 1.00 9.55 328 THR B O 1
ATOM 6108 N N . LEU B 1 329 ? -21.635 -16.553 25.609 1.00 8.57 329 LEU B N 1
ATOM 6109 C CA . LEU B 1 329 ? -22.071 -17.279 26.815 1.00 9.04 329 LEU B CA 1
ATOM 6110 C C . LEU B 1 329 ? -23.028 -18.402 26.472 1.00 9.60 329 LEU B C 1
ATOM 6111 O O . LEU B 1 329 ? -23.562 -19.064 27.386 1.00 10.85 329 LEU B O 1
ATOM 6116 N N . ALA B 1 330 ? -23.185 -18.711 25.186 1.00 9.11 330 ALA B N 1
ATOM 6117 C CA . ALA B 1 330 ? -24.023 -19.856 24.818 1.00 10.39 330 ALA B CA 1
ATOM 6118 C C . ALA B 1 330 ? -23.351 -21.186 25.148 1.00 10.01 330 ALA B C 1
ATOM 6119 O O . ALA B 1 330 ? -22.174 -21.385 24.887 1.00 10.58 330 ALA B O 1
ATOM 6121 N N . GLY B 1 331 ? -24.138 -22.141 25.650 1.00 9.61 331 GLY B N 1
ATOM 6122 C CA . GLY B 1 331 ? -23.631 -23.440 25.995 1.00 9.99 331 GLY B CA 1
ATOM 6123 C C . GLY B 1 331 ? -22.701 -23.451 27.179 1.00 10.10 331 GLY B C 1
ATOM 6124 O O . GLY B 1 331 ? -21.816 -24.311 27.231 1.00 11.72 331 GLY B O 1
ATOM 6125 N N . ASN B 1 332 ? -22.833 -22.489 28.109 1.00 9.75 332 ASN B N 1
ATOM 6126 C CA . ASN B 1 332 ? -21.901 -22.386 29.205 1.00 9.59 332 ASN B CA 1
ATOM 6127 C C . ASN B 1 332 ? -22.146 -23.345 30.358 1.00 9.60 332 ASN B C 1
ATOM 6128 O O . ASN B 1 332 ? -23.213 -23.964 30.453 1.00 9.15 332 ASN B O 1
ATOM 6133 N N . ALA B 1 333 ? -21.164 -23.452 31.251 1.00 8.90 333 ALA B N 1
ATOM 6134 C CA . ALA B 1 333 ? -21.267 -24.404 32.344 1.00 9.26 333 ALA B CA 1
ATOM 6135 C C . ALA B 1 333 ? -22.493 -24.188 33.226 1.00 9.25 333 ALA B C 1
ATOM 6136 O O . ALA B 1 333 ? -23.133 -25.140 33.657 1.00 10.46 333 ALA B O 1
ATOM 6138 N N . LEU B 1 334 ? -22.800 -22.921 33.479 1.00 9.57 334 LEU B N 1
ATOM 6139 C CA . LEU B 1 334 ? -23.948 -22.599 34.334 1.00 10.31 334 LEU B CA 1
ATOM 6140 C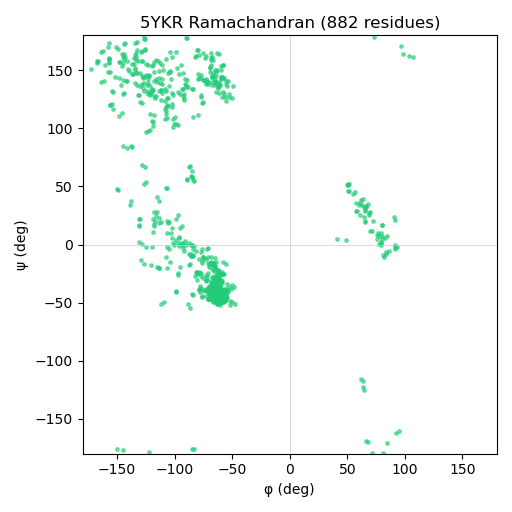 C . LEU B 1 334 ? -25.276 -23.043 33.690 1.00 9.88 334 LEU B C 1
ATOM 6141 O O . LEU B 1 334 ? -26.111 -23.707 34.366 1.00 10.61 334 LEU B O 1
ATOM 6146 N N . GLN B 1 335 ? -25.435 -22.757 32.391 1.00 9.57 335 GLN B N 1
ATOM 6147 C CA . GLN B 1 335 ? -26.640 -23.231 31.702 1.00 9.50 335 GLN B CA 1
ATOM 6148 C C . GLN B 1 335 ? -26.746 -24.739 31.752 1.00 9.66 335 GLN B C 1
ATOM 6149 O O . GLN B 1 335 ? -27.815 -25.294 31.991 1.00 10.38 335 GLN B O 1
ATOM 6155 N N . LEU B 1 336 ? -25.616 -25.428 31.464 1.00 9.06 336 LEU B N 1
ATOM 6156 C CA . LEU B 1 336 ? -25.671 -26.900 31.389 1.00 9.63 336 LEU B CA 1
ATOM 6157 C C . LEU B 1 336 ? -25.995 -27.539 32.740 1.00 9.89 336 LEU B C 1
ATOM 6158 O O . LEU B 1 336 ? -26.704 -28.552 32.808 1.00 10.38 336 LEU B O 1
ATOM 6163 N N . ALA B 1 337 ? -25.498 -26.938 33.826 1.00 9.56 337 ALA B N 1
ATOM 6164 C CA . ALA B 1 337 ? -25.815 -27.479 35.157 1.00 9.52 337 ALA B CA 1
ATOM 6165 C C . ALA B 1 337 ? -27.333 -27.335 35.437 1.00 10.26 337 ALA B C 1
ATOM 6166 O O . ALA B 1 337 ? -27.952 -28.243 35.973 1.00 10.79 337 ALA B O 1
ATOM 6168 N N . ALA B 1 338 ? -27.885 -26.168 35.104 1.00 9.28 338 ALA B N 1
ATOM 6169 C CA . ALA B 1 338 ? -29.301 -25.930 35.313 1.00 10.31 338 ALA B CA 1
ATOM 6170 C C . ALA B 1 338 ? -30.180 -26.833 34.447 1.00 9.79 338 ALA B C 1
ATOM 6171 O O . ALA B 1 338 ? -31.213 -27.322 34.922 1.00 10.34 338 ALA B O 1
ATOM 6173 N N . MET B 1 339 ? -29.772 -27.024 33.182 1.00 9.79 339 MET B N 1
ATOM 6174 C CA . MET B 1 339 ? -30.521 -27.914 32.305 1.00 10.65 339 MET B CA 1
ATOM 6175 C C . MET B 1 339 ? -30.479 -29.351 32.810 1.00 10.53 339 MET B C 1
ATOM 6176 O O . MET B 1 339 ? -31.479 -30.091 32.716 1.00 11.22 339 MET B O 1
ATOM 6181 N N . ARG B 1 340 ? -29.312 -29.789 33.291 1.00 11.01 340 ARG B N 1
ATOM 6182 C CA . ARG B 1 340 ? -29.209 -31.168 33.766 1.00 11.52 340 ARG B CA 1
ATOM 6183 C C . ARG B 1 340 ? -30.197 -31.378 34.918 1.00 11.61 340 ARG B C 1
ATOM 6184 O O . ARG B 1 340 ? -30.949 -32.327 34.899 1.00 11.99 340 ARG B O 1
ATOM 6192 N N . ALA B 1 341 ? -30.200 -30.460 35.883 1.00 11.51 341 ALA B N 1
ATOM 6193 C CA . ALA B 1 341 ? -31.124 -30.606 36.993 1.00 11.71 341 ALA B CA 1
ATOM 6194 C C . ALA B 1 341 ? -32.587 -30.566 36.516 1.00 11.16 341 ALA B C 1
ATOM 6195 O O . ALA B 1 341 ? -33.438 -31.336 36.993 1.00 11.91 341 ALA B O 1
ATOM 6197 N N . THR B 1 342 ? -32.874 -29.676 35.578 1.00 10.59 342 THR B N 1
ATOM 6198 C CA . THR B 1 342 ? -34.221 -29.597 35.040 1.00 11.41 342 THR B CA 1
ATOM 6199 C C . THR B 1 342 ? -34.683 -30.896 34.373 1.00 11.92 342 THR B C 1
ATOM 6200 O O . THR B 1 342 ? -35.784 -31.430 34.654 1.00 11.33 342 THR B O 1
ATOM 6204 N N . PHE B 1 343 ? -33.886 -31.401 33.460 1.00 11.60 343 PHE B N 1
ATOM 6205 C CA . PHE B 1 343 ? -34.293 -32.617 32.717 1.00 12.35 343 PHE B CA 1
ATOM 6206 C C . PHE B 1 343 ? -34.229 -33.870 33.595 1.00 14.10 343 PHE B C 1
ATOM 6207 O O . PHE B 1 343 ? -34.999 -34.806 33.399 1.00 17.31 343 PHE B O 1
ATOM 6215 N N . ALA B 1 344 ? -33.311 -33.906 34.548 1.00 12.65 344 ALA B N 1
ATOM 6216 C CA . ALA B 1 344 ? -33.171 -35.111 35.401 1.00 13.89 344 ALA B CA 1
ATOM 6217 C C . ALA B 1 344 ? -34.240 -35.183 36.480 1.00 14.56 344 ALA B C 1
ATOM 6218 O O . ALA B 1 344 ? -34.701 -36.274 36.799 1.00 18.99 344 ALA B O 1
ATOM 6220 N N . GLU B 1 345 ? -34.542 -34.053 37.082 1.00 13.59 345 GLU B N 1
ATOM 6221 C CA . GLU B 1 345 ? -35.288 -34.037 38.358 1.00 16.34 345 GLU B CA 1
ATOM 6222 C C . GLU B 1 345 ? -36.592 -33.289 38.316 1.00 14.60 345 GLU B C 1
ATOM 6223 O O . GLU B 1 345 ? -37.430 -33.472 39.219 1.00 16.39 345 GLU B O 1
ATOM 6229 N N . VAL B 1 346 ? -36.815 -32.423 37.319 1.00 13.33 346 VAL B N 1
ATOM 6230 C CA . VAL B 1 346 ? -37.965 -31.539 37.333 1.00 12.13 346 VAL B CA 1
ATOM 6231 C C . VAL B 1 346 ? -39.036 -31.909 36.285 1.00 11.65 346 VAL B C 1
ATOM 6232 O O . VAL B 1 346 ? -40.207 -31.989 36.606 1.00 12.90 346 VAL B O 1
ATOM 6236 N N . MET B 1 347 ? -38.634 -32.108 35.042 1.00 12.35 347 MET B N 1
ATOM 6237 C CA . MET B 1 347 ? -39.564 -32.379 33.937 1.00 12.28 347 MET B CA 1
ATOM 6238 C C . MET B 1 347 ? -39.930 -33.851 33.832 1.00 12.40 347 MET B C 1
ATOM 6239 O O . MET B 1 347 ? -39.673 -34.508 32.815 1.00 15.30 347 MET B O 1
ATOM 6244 N N . THR B 1 348 ? -40.479 -34.362 34.918 1.00 13.15 348 THR B N 1
ATOM 6245 C CA . THR B 1 348 ? -40.780 -35.772 35.078 1.00 11.90 348 THR B CA 1
ATOM 6246 C C . THR B 1 348 ? -42.254 -36.079 34.796 1.00 11.47 348 THR B C 1
ATOM 6247 O O . THR B 1 348 ? -43.111 -35.204 34.733 1.00 11.37 348 THR B O 1
ATOM 6251 N N . GLU B 1 349 ? -42.530 -37.377 34.632 1.00 11.41 349 GLU B N 1
ATOM 6252 C CA . GLU B 1 349 ? -43.919 -37.830 34.457 1.00 12.37 349 GLU B CA 1
ATOM 6253 C C . GLU B 1 349 ? -44.756 -37.401 35.647 1.00 11.44 349 GLU B C 1
ATOM 6254 O O . GLU B 1 349 ? -45.879 -36.953 35.479 1.00 11.52 349 GLU B O 1
ATOM 6260 N N . ASP B 1 350 ? -44.246 -37.543 36.859 1.00 12.62 350 ASP B N 1
ATOM 6261 C CA . ASP B 1 350 ? -45.031 -37.148 38.033 1.00 12.91 350 ASP B CA 1
ATOM 6262 C C . ASP B 1 350 ? -45.317 -35.649 38.078 1.00 12.08 350 ASP B C 1
ATOM 6263 O O . ASP B 1 350 ? -46.423 -35.228 38.460 1.00 12.98 350 ASP B O 1
ATOM 6268 N N . ALA B 1 351 ? -44.346 -34.834 37.678 1.00 11.72 351 ALA B N 1
ATOM 6269 C CA . ALA B 1 351 ? -44.568 -33.400 37.637 1.00 11.43 351 ALA B CA 1
ATOM 6270 C C . ALA B 1 351 ? -45.678 -33.028 36.655 1.00 10.82 351 ALA B C 1
ATOM 6271 O O . ALA B 1 351 ? -46.584 -32.260 36.976 1.00 9.95 351 ALA B O 1
ATOM 6273 N N . TYR B 1 352 ? -45.567 -33.576 35.441 1.00 10.20 352 TYR B N 1
ATOM 6274 C CA . TYR B 1 352 ? -46.592 -33.337 34.471 1.00 10.49 352 TYR B CA 1
ATOM 6275 C C . TYR B 1 352 ? -47.980 -33.841 34.883 1.00 10.30 352 TYR B C 1
ATOM 6276 O O . TYR B 1 352 ? -48.992 -33.188 34.637 1.00 11.25 352 TYR B O 1
ATOM 6285 N N . ARG B 1 353 ? -48.024 -34.978 35.555 1.00 10.07 353 ARG B N 1
ATOM 6286 C CA . ARG B 1 353 ? -49.313 -35.498 35.978 1.00 10.84 353 ARG B CA 1
ATOM 6287 C C . ARG B 1 353 ? -49.990 -34.498 36.947 1.00 10.41 353 ARG B C 1
ATOM 6288 O O . ARG B 1 353 ? -51.180 -34.203 36.854 1.00 10.94 353 ARG B O 1
ATOM 6296 N N . HIS B 1 354 ? -49.219 -33.992 37.895 1.00 10.29 354 HIS B N 1
ATOM 6297 C CA . HIS B 1 354 ? -49.727 -32.978 38.832 1.00 11.23 354 HIS B CA 1
ATOM 6298 C C . HIS B 1 354 ? -50.182 -31.717 38.104 1.00 11.19 354 HIS B C 1
ATOM 6299 O O . HIS B 1 354 ? -51.275 -31.175 38.338 1.00 11.30 354 HIS B O 1
ATOM 6306 N N . MET B 1 355 ? -49.336 -31.248 37.229 1.00 10.61 355 MET B N 1
ATOM 6307 C CA . MET B 1 355 ? -49.669 -30.067 36.427 1.00 10.70 355 MET B CA 1
ATOM 6308 C C . MET B 1 355 ? -50.961 -30.216 35.655 1.00 10.18 355 MET B C 1
ATOM 6309 O O . MET B 1 355 ? -51.785 -29.312 35.581 1.00 9.76 355 MET B O 1
ATOM 6314 N N . PHE B 1 356 ? -51.128 -31.388 35.057 1.00 9.78 356 PHE B N 1
ATOM 6315 C CA . PHE B 1 356 ? -52.334 -31.662 34.249 1.00 10.81 356 PHE B CA 1
ATOM 6316 C C . PHE B 1 356 ? -53.571 -31.721 35.103 1.00 11.10 356 PHE B C 1
ATOM 6317 O O . PHE B 1 356 ? -54.619 -31.221 34.711 1.00 12.44 356 PHE B O 1
ATOM 6325 N N . GLN B 1 357 ? -53.478 -32.345 36.274 1.00 11.15 357 GLN B N 1
ATOM 6326 C CA . GLN B 1 357 ? -54.653 -32.402 37.137 1.00 14.10 357 GLN B CA 1
ATOM 6327 C C . GLN B 1 357 ? -55.133 -30.994 37.509 1.00 13.08 357 GLN B C 1
ATOM 6328 O O . GLN B 1 357 ? -56.344 -30.676 37.414 1.00 14.78 357 GLN B O 1
ATOM 6334 N N . LEU B 1 358 ? -54.200 -30.149 37.903 1.00 12.73 358 LEU B N 1
ATOM 6335 C CA . LEU B 1 358 ? -54.581 -28.805 38.355 1.00 11.67 358 LEU B CA 1
ATOM 6336 C C . LEU B 1 358 ? -55.043 -27.953 37.160 1.00 11.20 358 LEU B C 1
ATOM 6337 O O . LEU B 1 358 ? -55.984 -27.176 37.286 1.00 12.06 358 LEU B O 1
ATOM 6342 N N . ALA B 1 359 ? -54.377 -28.101 36.019 1.00 9.84 359 ALA B N 1
ATOM 6343 C CA . ALA B 1 359 ? -54.790 -27.367 34.828 1.00 10.38 359 ALA B CA 1
ATOM 6344 C C . ALA B 1 359 ? -56.172 -27.812 34.331 1.00 10.49 359 ALA B C 1
ATOM 6345 O O . ALA B 1 359 ? -56.973 -26.987 33.910 1.00 11.02 359 ALA B O 1
ATOM 6347 N N . ALA B 1 360 ? -56.444 -29.109 34.366 1.00 10.13 360 ALA B N 1
ATOM 6348 C CA . ALA B 1 360 ? -57.781 -29.619 33.966 1.00 11.75 360 ALA B CA 1
ATOM 6349 C C . ALA B 1 360 ? -58.833 -29.060 34.899 1.00 12.09 360 ALA B C 1
ATOM 6350 O O . ALA B 1 360 ? -59.913 -28.698 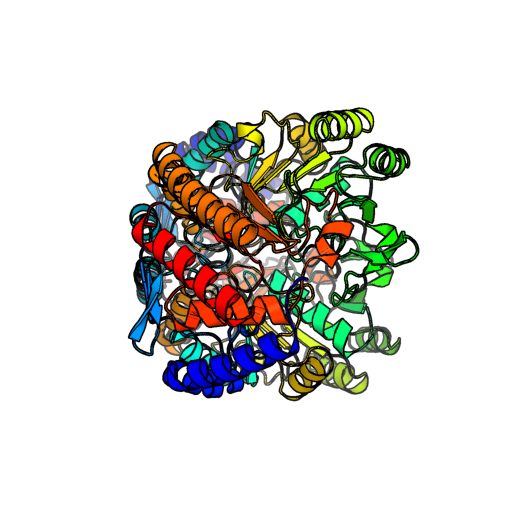34.433 1.00 14.85 360 ALA B O 1
ATOM 6352 N N . GLN B 1 361 ? -58.556 -29.014 36.201 1.00 12.42 361 GLN B N 1
ATOM 6353 C CA . GLN B 1 361 ? -59.469 -28.428 37.184 1.00 14.18 361 GLN B CA 1
ATOM 6354 C C . GLN B 1 361 ? -59.725 -26.945 36.839 1.00 12.29 361 GLN B C 1
ATOM 6355 O O . GLN B 1 361 ? -60.862 -26.493 36.841 1.00 13.88 361 GLN B O 1
ATOM 6361 N N . LEU B 1 362 ? -58.668 -26.204 36.512 1.00 12.41 362 LEU B N 1
ATOM 6362 C CA . LEU B 1 362 ? -58.779 -24.771 36.232 1.00 11.91 362 LEU B CA 1
ATOM 6363 C C . LEU B 1 362 ? -59.599 -24.569 34.952 1.00 12.39 362 LEU B C 1
ATOM 6364 O O . LEU B 1 362 ? -60.509 -23.732 34.934 1.00 13.49 362 LEU B O 1
ATOM 6369 N N . GLU B 1 363 ? -59.311 -25.367 33.905 1.00 12.42 363 GLU B N 1
ATOM 6370 C CA . GLU B 1 363 ? -60.031 -25.319 32.637 1.00 12.73 363 GLU B CA 1
ATOM 6371 C C . GLU B 1 363 ? -61.515 -25.577 32.852 1.00 12.36 363 GLU B C 1
ATOM 6372 O O . GLU B 1 363 ? -62.369 -24.824 32.364 1.00 13.28 363 GLU B O 1
ATOM 6378 N N . ALA B 1 364 ? -61.833 -26.640 33.578 1.00 12.26 364 ALA B N 1
ATOM 6379 C CA . ALA B 1 364 ? -63.260 -27.022 33.800 1.00 12.91 364 ALA B CA 1
ATOM 6380 C C . ALA B 1 364 ? -63.983 -25.903 34.532 1.00 13.55 364 ALA B C 1
ATOM 6381 O O . ALA B 1 364 ? -65.115 -25.613 34.244 1.00 14.33 364 ALA B O 1
ATOM 6383 N N . GLY B 1 365 ? -63.316 -25.282 35.510 1.00 13.73 365 GLY B N 1
ATOM 6384 C CA . GLY B 1 365 ? -63.890 -24.171 36.283 1.00 14.27 365 GLY B CA 1
ATOM 6385 C C . GLY B 1 365 ? -64.170 -22.964 35.407 1.00 13.22 365 GLY B C 1
ATOM 6386 O O . GLY B 1 365 ? -65.238 -22.390 35.476 1.00 16.63 365 GLY B O 1
ATOM 6387 N N . VAL B 1 366 ? -63.211 -22.570 34.578 1.00 13.70 366 VAL B N 1
ATOM 6388 C CA . VAL B 1 366 ? -63.408 -21.456 33.666 1.00 14.57 366 VAL B CA 1
ATOM 6389 C C . VAL B 1 366 ? -64.616 -21.782 32.763 1.00 15.07 366 VAL B C 1
ATOM 6390 O O . VAL B 1 366 ? -65.506 -20.954 32.553 1.00 15.86 366 VAL B O 1
ATOM 6394 N N . ARG B 1 367 ? -64.628 -22.980 32.189 1.00 13.93 367 ARG B N 1
ATOM 6395 C CA . ARG B 1 367 ? -65.674 -23.327 31.258 1.00 16.04 367 ARG B CA 1
ATOM 6396 C C . ARG B 1 367 ? -67.046 -23.257 31.930 1.00 15.78 367 ARG B C 1
ATOM 6397 O O . ARG B 1 367 ? -68.011 -22.792 31.319 1.00 16.57 367 ARG B O 1
ATOM 6405 N N . ALA B 1 368 ? -67.145 -23.741 33.170 1.00 15.04 368 ALA B N 1
ATOM 6406 C CA . ALA B 1 368 ? -68.411 -23.703 33.901 1.00 16.16 368 ALA B CA 1
ATOM 6407 C C . ALA B 1 368 ? -68.888 -22.280 34.095 1.00 16.21 368 ALA B C 1
ATOM 6408 O O . ALA B 1 368 ? -70.074 -21.997 33.901 1.00 18.28 368 ALA B O 1
ATOM 6410 N N . THR B 1 369 ? -67.979 -21.359 34.389 1.00 16.57 369 THR B N 1
ATOM 6411 C CA . THR B 1 369 ? -68.309 -19.955 34.559 1.00 17.10 369 THR B CA 1
ATOM 6412 C C . THR B 1 369 ? -68.769 -19.327 33.229 1.00 17.29 369 THR B C 1
ATOM 6413 O O . THR B 1 369 ? -69.777 -18.619 33.198 1.00 19.54 369 THR B O 1
ATOM 6417 N N . LEU B 1 370 ? -68.053 -19.600 32.126 1.00 16.85 370 LEU B N 1
ATOM 6418 C CA . LEU B 1 370 ? -68.433 -19.082 30.821 1.00 18.28 370 LEU B CA 1
ATOM 6419 C C . LEU B 1 370 ? -69.818 -19.573 30.409 1.00 18.79 370 LEU B C 1
ATOM 6420 O O . LEU B 1 370 ? -70.625 -18.782 29.884 1.00 20.63 370 LEU B O 1
ATOM 6425 N N . GLU B 1 371 ? -70.104 -20.841 30.673 1.00 18.71 371 GLU B N 1
ATOM 6426 C CA . GLU B 1 371 ? -71.385 -21.441 30.299 1.00 19.75 371 GLU B CA 1
ATOM 6427 C C . GLU B 1 371 ? -72.510 -20.873 31.172 1.00 20.48 371 GLU B C 1
ATOM 6428 O O . GLU B 1 371 ? -73.569 -20.511 30.670 1.00 22.53 371 GLU B O 1
ATOM 6434 N N . GLU B 1 372 ? -72.273 -20.747 32.473 1.00 19.30 372 GLU B N 1
ATOM 6435 C CA . GLU B 1 372 ? -73.274 -20.206 33.391 1.00 19.30 372 GLU B CA 1
ATOM 6436 C C . GLU B 1 372 ? -73.660 -18.786 33.021 1.00 19.15 372 GLU B C 1
ATOM 6437 O O . GLU B 1 372 ? -74.844 -18.448 32.994 1.00 24.09 372 GLU B O 1
ATOM 6443 N N . LEU B 1 373 ? -72.673 -17.958 32.714 1.00 19.62 373 LEU B N 1
ATOM 6444 C CA . LEU B 1 373 ? -72.894 -16.559 32.398 1.00 19.22 373 LEU B CA 1
ATOM 6445 C C . LEU B 1 373 ? -73.270 -16.297 30.935 1.00 19.15 373 LEU B C 1
ATOM 6446 O O . LEU B 1 373 ? -73.544 -15.152 30.579 1.00 22.09 373 LEU B O 1
ATOM 6451 N N . ARG B 1 374 ? -73.275 -17.358 30.114 1.00 19.84 374 ARG B N 1
ATOM 6452 C CA . ARG B 1 374 ? -73.626 -17.267 28.688 1.00 20.92 374 ARG B CA 1
ATOM 6453 C C . ARG B 1 374 ? -72.724 -16.282 27.944 1.00 20.39 374 ARG B C 1
ATOM 6454 O O . ARG B 1 374 ? -73.148 -15.600 26.964 1.00 22.47 374 ARG B O 1
ATOM 6462 N N . LEU B 1 375 ? -71.444 -16.242 28.341 1.00 19.47 375 LEU B N 1
ATOM 6463 C CA . LEU B 1 375 ? -70.498 -15.427 27.598 1.00 17.96 375 LEU B CA 1
ATOM 6464 C C . LEU B 1 375 ? -70.142 -16.101 26.278 1.00 17.27 375 LEU B C 1
ATOM 6465 O O . LEU B 1 375 ? -69.948 -17.316 26.237 1.00 18.52 375 LEU B O 1
ATOM 6470 N N . PRO B 1 376 ? -69.981 -15.316 25.187 1.00 18.52 376 PRO B N 1
ATOM 6471 C CA . PRO B 1 376 ? -69.623 -15.885 23.876 1.00 18.42 376 PRO B CA 1
ATOM 6472 C C . PRO B 1 376 ? -68.116 -16.087 23.764 1.00 16.72 376 PRO B C 1
ATOM 6473 O O . PRO B 1 376 ? -67.448 -15.548 22.857 1.00 19.52 376 PRO B O 1
ATOM 6477 N N . TRP B 1 377 ? -67.586 -16.830 24.732 1.00 16.70 377 TRP B N 1
ATOM 6478 C CA . TRP B 1 377 ? -66.159 -17.056 24.887 1.00 16.72 377 TRP B CA 1
ATOM 6479 C C . TRP B 1 377 ? -65.929 -18.552 25.012 1.00 16.91 377 TRP B C 1
ATOM 6480 O O . TRP B 1 377 ? -66.880 -19.330 25.205 1.00 18.42 377 TRP B O 1
ATOM 6491 N N . HIS B 1 378 ? -64.657 -18.970 24.872 1.00 15.93 378 HIS B N 1
ATOM 6492 C CA . HIS B 1 378 ? -64.340 -20.371 25.067 1.00 15.41 378 HIS B CA 1
ATOM 6493 C C . HIS B 1 378 ? -62.984 -20.482 25.725 1.00 15.12 378 HIS B C 1
ATOM 6494 O O . HIS B 1 378 ? -62.216 -19.522 25.725 1.00 15.64 378 HIS B O 1
ATOM 6501 N N . VAL B 1 379 ? -62.729 -21.665 26.253 1.00 13.65 379 VAL B N 1
ATOM 6502 C CA . VAL B 1 379 ? -61.456 -21.951 26.888 1.00 14.12 379 VAL B CA 1
ATOM 6503 C C . VAL B 1 379 ? -60.854 -23.215 26.296 1.00 14.20 379 VAL B C 1
ATOM 6504 O O . VAL B 1 379 ? -61.549 -24.167 25.980 1.00 14.67 379 VAL B O 1
ATOM 6508 N N . THR B 1 380 ? -59.528 -23.182 26.168 1.00 12.15 380 THR B N 1
ATOM 6509 C CA . THR B 1 380 ? -58.708 -24.274 25.596 1.00 13.05 380 THR B CA 1
ATOM 6510 C C . THR B 1 380 ? -57.575 -24.627 26.547 1.00 12.45 380 THR B C 1
ATOM 6511 O O . THR B 1 380 ? -57.064 -23.765 27.215 1.00 11.73 380 THR B O 1
ATOM 6515 N N . ARG B 1 381 ? -57.224 -25.914 26.597 1.00 11.55 381 ARG B N 1
ATOM 6516 C CA . ARG B 1 381 ? -56.090 -26.387 27.384 1.00 11.27 381 ARG B CA 1
ATOM 6517 C C . ARG B 1 381 ? -55.155 -27.210 26.517 1.00 11.87 381 ARG B C 1
ATOM 6518 O O . ARG B 1 381 ? -55.582 -28.057 25.730 1.00 13.33 381 ARG B O 1
ATOM 6526 N N . ILE B 1 382 ? -53.854 -26.933 26.649 1.00 11.56 382 ILE B N 1
ATOM 6527 C CA . ILE B 1 382 ? -52.807 -27.819 26.125 1.00 13.10 382 ILE B CA 1
ATOM 6528 C C . ILE B 1 382 ? -51.931 -28.186 27.317 1.00 12.16 382 ILE B C 1
ATOM 6529 O O . ILE B 1 382 ? -51.095 -27.394 27.794 1.00 12.99 382 ILE B O 1
ATOM 6534 N N . GLY B 1 383 ? -52.212 -29.339 27.870 1.00 10.16 383 GLY B N 1
ATOM 6535 C CA . GLY B 1 383 ? -51.445 -29.819 28.984 1.00 11.00 383 GLY B CA 1
ATOM 6536 C C . GLY B 1 383 ? -51.600 -28.904 30.206 1.00 10.27 383 GLY B C 1
ATOM 6537 O O . GLY B 1 383 ? -52.708 -28.777 30.755 1.00 11.54 383 GLY B O 1
ATOM 6538 N N . ALA B 1 384 ? -50.493 -28.310 30.644 1.00 9.95 384 ALA B N 1
ATOM 6539 C CA . ALA B 1 384 ? -50.470 -27.472 31.852 1.00 9.62 384 ALA B CA 1
ATOM 6540 C C . ALA B 1 384 ? -50.926 -26.037 31.608 1.00 9.21 384 ALA B C 1
ATOM 6541 O O . ALA B 1 384 ? -50.957 -25.242 32.570 1.00 11.42 384 ALA B O 1
ATOM 6543 N N . ARG B 1 385 ? -51.266 -25.676 30.349 1.00 10.07 385 ARG B N 1
ATOM 6544 C CA . ARG B 1 385 ? -51.480 -24.307 29.968 1.00 10.38 385 ARG B CA 1
ATOM 6545 C C . ARG B 1 385 ? -52.918 -24.136 29.526 1.00 10.39 385 ARG B C 1
ATOM 6546 O O . ARG B 1 385 ? -53.395 -24.890 28.654 1.00 10.97 385 ARG B O 1
ATOM 6554 N N . VAL B 1 386 ? -53.624 -23.167 30.135 1.00 9.74 386 VAL B N 1
ATOM 6555 C CA . VAL B 1 386 ? -55.084 -22.963 29.897 1.00 10.39 386 VAL B CA 1
ATOM 6556 C C . VAL B 1 386 ? -55.309 -21.525 29.439 1.00 10.15 386 VAL B C 1
ATOM 6557 O O . VAL B 1 386 ? -54.800 -20.599 30.085 1.00 11.51 386 VAL B O 1
ATOM 6561 N N . GLU B 1 387 ? -56.075 -21.313 28.359 1.00 11.65 387 GLU B N 1
ATOM 6562 C CA . GLU B 1 387 ? -56.316 -19.955 27.904 1.00 12.27 387 GLU B CA 1
ATOM 6563 C C . GLU B 1 387 ? -57.677 -19.828 27.317 1.00 14.53 387 GLU B C 1
ATOM 6564 O O . GLU B 1 387 ? -58.102 -20.682 26.529 1.00 14.84 387 GLU B O 1
ATOM 6570 N N . TYR B 1 388 ? -58.340 -18.731 27.664 1.00 14.45 388 TYR B N 1
ATOM 6571 C CA . TYR B 1 388 ? -59.602 -18.392 27.020 1.00 15.15 388 TYR B CA 1
ATOM 6572 C C . TYR B 1 388 ? -59.456 -17.278 25.966 1.00 17.06 388 TYR B C 1
ATOM 6573 O O . TYR B 1 388 ? -58.495 -16.575 25.909 1.00 17.02 388 TYR B O 1
ATOM 6582 N N . LEU B 1 389 ? -60.458 -17.203 25.101 1.00 16.39 389 LEU B N 1
ATOM 6583 C CA . LEU B 1 389 ? -60.504 -16.240 24.002 1.00 14.80 389 LEU B CA 1
ATOM 6584 C C . LEU B 1 389 ? -61.941 -15.765 23.921 1.00 15.89 389 LEU B C 1
ATOM 6585 O O . LEU B 1 389 ? -62.876 -16.528 24.188 1.00 16.44 389 LEU B O 1
ATOM 6590 N N . PHE B 1 390 ? -62.099 -14.521 23.461 1.00 15.44 390 PHE B N 1
ATOM 6591 C CA . PHE B 1 390 ? -63.417 -13.887 23.459 1.00 16.76 390 PHE B CA 1
ATOM 6592 C C . PHE B 1 390 ? -64.217 -14.153 22.170 1.00 17.60 390 PHE B C 1
ATOM 6593 O O . PHE B 1 390 ? -64.644 -13.221 21.479 1.00 20.20 390 PHE B O 1
ATOM 6601 N N . MET B 1 391 ? -64.383 -15.424 21.854 1.00 15.23 391 MET B N 1
ATOM 6602 C CA . MET B 1 391 ? -65.195 -15.869 20.749 1.00 17.54 391 MET B CA 1
ATOM 6603 C C . MET B 1 391 ? -65.817 -17.234 21.090 1.00 16.47 391 MET B C 1
ATOM 6604 O O . MET B 1 391 ? -65.329 -17.954 21.950 1.00 17.82 391 MET B O 1
ATOM 6609 N N . THR B 1 392 ? -66.929 -17.571 20.433 1.00 19.13 392 THR B N 1
ATOM 6610 C CA . THR B 1 392 ? -67.690 -18.752 20.861 1.00 19.32 392 THR B CA 1
ATOM 6611 C C . THR B 1 392 ? -67.001 -20.083 20.622 1.00 20.55 392 THR B C 1
ATOM 6612 O O . THR B 1 392 ? -67.183 -20.998 21.419 1.00 24.47 392 THR B O 1
ATOM 6616 N N . HIS B 1 393 ? -66.215 -20.195 19.560 1.00 23.72 393 HIS B N 1
ATOM 6617 C CA . HIS B 1 393 ? -65.630 -21.466 19.131 1.00 23.64 393 HIS B CA 1
ATOM 6618 C C . HIS B 1 393 ? -64.137 -21.308 18.938 1.00 22.32 393 HIS B C 1
ATOM 6619 O O . HIS B 1 393 ? -63.668 -20.203 18.742 1.00 21.29 393 HIS B O 1
ATOM 6626 N N . ALA B 1 394 ? -63.387 -22.403 18.986 1.00 19.87 394 ALA B N 1
ATOM 6627 C CA . ALA B 1 394 ? -61.956 -22.314 18.739 1.00 18.35 394 ALA B CA 1
ATOM 6628 C C . ALA B 1 394 ? -61.684 -21.667 17.387 1.00 17.04 394 ALA B C 1
ATOM 6629 O O . ALA B 1 394 ? -62.334 -21.970 16.375 1.00 18.63 394 ALA B O 1
ATOM 6631 N N . PRO B 1 395 ? -60.683 -20.773 17.342 1.00 16.61 395 PRO B N 1
ATOM 6632 C CA . PRO B 1 395 ? -60.312 -20.130 16.092 1.00 15.94 395 PRO B CA 1
ATOM 6633 C C . PRO B 1 395 ? -59.713 -21.137 15.119 1.00 17.03 395 PRO B C 1
ATOM 6634 O O . PRO B 1 395 ? -59.018 -22.069 15.522 1.00 17.69 395 PRO B O 1
ATOM 6638 N N . ARG B 1 396 ? -59.991 -20.958 13.838 1.00 18.20 396 ARG B N 1
ATOM 6639 C CA . ARG B 1 396 ? -59.427 -21.813 12.809 1.00 18.43 396 ARG B CA 1
ATOM 6640 C C . ARG B 1 396 ? -58.001 -21.401 12.471 1.00 16.11 396 ARG B C 1
ATOM 6641 O O . ARG B 1 396 ? -57.249 -22.197 11.966 1.00 16.90 396 ARG B O 1
ATOM 6649 N N . ASN B 1 397 ? -57.660 -20.148 12.736 1.00 15.41 397 ASN B N 1
ATOM 6650 C CA . ASN B 1 397 ? -56.331 -19.624 12.406 1.00 14.62 397 ASN B CA 1
ATOM 6651 C C . ASN B 1 397 ? -56.034 -18.401 13.277 1.00 13.59 397 ASN B C 1
ATOM 6652 O O . ASN B 1 397 ? -56.892 -17.888 14.014 1.00 15.78 397 ASN B O 1
ATOM 6657 N N . GLY B 1 398 ? -54.771 -17.959 13.215 1.00 13.85 398 GLY B N 1
ATOM 6658 C CA . GLY B 1 398 ? -54.376 -16.800 13.968 1.00 14.92 398 GLY B CA 1
ATOM 6659 C C . GLY B 1 398 ? -55.097 -15.520 13.614 1.00 16.12 398 GLY B C 1
ATOM 6660 O O . GLY B 1 398 ? -55.410 -14.725 14.489 1.00 17.02 398 GLY B O 1
ATOM 6661 N N . GLY B 1 399 ? -55.399 -15.313 12.346 1.00 17.11 399 GLY B N 1
ATOM 6662 C CA . GLY B 1 399 ? -56.137 -14.111 11.951 1.00 20.05 399 GLY B CA 1
ATOM 6663 C C . GLY B 1 399 ? -57.485 -13.998 12.625 1.00 20.88 399 GLY B C 1
ATOM 6664 O O . GLY B 1 399 ? -57.867 -12.916 13.063 1.00 23.49 399 GLY B O 1
ATOM 6665 N N . GLU B 1 400 ? -58.193 -15.121 12.747 1.00 19.88 400 GLU B N 1
ATOM 6666 C CA . GLU B 1 400 ? -59.511 -15.176 13.440 1.00 21.61 400 GLU B CA 1
ATOM 6667 C C . GLU B 1 400 ? -59.337 -14.897 14.884 1.00 18.42 400 GLU B C 1
ATOM 6668 O O . GLU B 1 400 ? -60.081 -14.123 15.488 1.00 20.15 400 GLU B O 1
ATOM 6674 N N . ALA B 1 401 ? -58.339 -15.556 15.465 1.00 17.21 401 ALA B N 1
ATOM 6675 C CA . ALA B 1 401 ? -58.063 -15.398 16.877 1.00 18.61 401 ALA B CA 1
ATOM 6676 C C . ALA B 1 401 ? -57.760 -13.994 17.265 1.00 16.41 401 ALA B C 1
ATOM 6677 O O . ALA B 1 401 ? -58.196 -13.540 18.305 1.00 16.70 401 ALA B O 1
ATOM 6679 N N . HIS B 1 402 ? -57.022 -13.279 16.418 1.00 16.33 402 HIS B N 1
ATOM 6680 C CA . HIS B 1 402 ? -56.594 -11.891 16.741 1.00 16.38 402 HIS B CA 1
ATOM 6681 C C . HIS B 1 402 ? -57.788 -10.973 16.982 1.00 16.65 402 HIS B C 1
ATOM 6682 O O . HIS B 1 402 ? -57.725 -10.053 17.805 1.00 18.49 402 HIS B O 1
ATOM 6689 N N . HIS B 1 403 ? -58.893 -11.208 16.291 1.00 17.74 403 HIS B N 1
ATOM 6690 C CA . HIS B 1 403 ? -60.115 -10.388 16.525 1.00 20.05 403 HIS B CA 1
ATOM 6691 C C . HIS B 1 403 ? -60.809 -10.633 17.842 1.00 21.04 403 HIS B C 1
ATOM 6692 O O . HIS B 1 403 ? -61.621 -9.823 18.254 1.00 26.27 403 HIS B O 1
ATOM 6699 N N . ALA B 1 404 ? -60.492 -11.728 18.497 1.00 18.17 404 ALA B N 1
ATOM 6700 C CA . ALA B 1 404 ? -61.095 -12.121 19.821 1.00 19.87 404 ALA B CA 1
ATOM 6701 C C . ALA B 1 404 ? -60.206 -11.780 21.038 1.00 24.39 404 ALA B C 1
ATOM 6702 O O . ALA B 1 404 ? -60.288 -12.460 22.154 1.00 24.73 404 ALA B O 1
ATOM 6704 N N . ARG B 1 405 ? -59.312 -10.810 20.811 1.00 22.53 405 ARG B N 1
ATOM 6705 C CA . ARG B 1 405 ? -58.462 -10.225 21.845 1.00 20.70 405 ARG B CA 1
ATOM 6706 C C . ARG B 1 405 ? -58.913 -8.746 22.019 1.00 19.67 405 ARG B C 1
ATOM 6707 O O . ARG B 1 405 ? -59.413 -8.118 21.081 1.00 23.20 405 ARG B O 1
ATOM 6715 N N . ASN B 1 406 ? -58.762 -8.227 23.235 1.00 19.41 406 ASN B N 1
ATOM 6716 C CA . ASN B 1 406 ? -59.161 -6.870 23.562 1.00 19.06 406 ASN B CA 1
ATOM 6717 C C . ASN B 1 406 ? -58.393 -6.383 24.747 1.00 19.47 406 ASN B C 1
ATOM 6718 O O . ASN B 1 406 ? -58.477 -7.006 25.840 1.00 18.98 406 ASN B O 1
ATOM 6723 N N . GLY B 1 407 ? -57.651 -5.302 24.562 1.00 20.33 407 GLY B N 1
ATOM 6724 C CA . GLY B 1 407 ? -56.741 -4.812 25.596 1.00 18.06 407 GLY B CA 1
ATOM 6725 C C . GLY B 1 407 ? -57.423 -4.409 26.894 1.00 17.26 407 GLY B C 1
ATOM 6726 O O . GLY B 1 407 ? -56.917 -4.668 28.003 1.00 18.29 407 GLY B O 1
ATOM 6727 N N . LEU B 1 408 ? -58.572 -3.767 26.768 1.00 17.95 408 LEU B N 1
ATOM 6728 C CA . LEU B 1 408 ? -59.281 -3.229 27.920 1.00 18.67 408 LEU B CA 1
ATOM 6729 C C . LEU B 1 408 ? -59.885 -4.346 28.790 1.00 17.24 408 LEU B C 1
ATOM 6730 O O . LEU B 1 408 ? -59.713 -4.338 30.011 1.00 17.74 408 LEU B O 1
ATOM 6735 N N . ILE B 1 409 ? -60.559 -5.318 28.163 1.00 17.42 409 ILE B N 1
ATOM 6736 C CA . ILE B 1 409 ? -61.148 -6.430 28.905 1.00 17.74 409 ILE B CA 1
ATOM 6737 C C . ILE B 1 409 ? -60.023 -7.208 29.558 1.00 16.98 409 ILE B C 1
ATOM 6738 O O . ILE B 1 409 ? -60.097 -7.563 30.744 1.00 17.22 409 ILE B O 1
ATOM 6743 N N . GLU B 1 410 ? -58.963 -7.481 28.789 1.00 16.75 410 GLU B N 1
ATOM 6744 C CA . GLU B 1 410 ? -57.820 -8.214 29.334 1.00 15.74 410 GLU B CA 1
ATOM 6745 C C . GLU B 1 410 ? -57.196 -7.515 30.559 1.00 14.63 410 GLU B C 1
ATOM 6746 O O . GLU B 1 410 ? -56.975 -8.154 31.587 1.00 14.68 410 GLU B O 1
ATOM 6752 N N . ALA B 1 411 ? -56.986 -6.202 30.470 1.00 14.15 411 ALA B N 1
ATOM 6753 C CA . ALA B 1 411 ? -56.403 -5.467 31.566 1.00 13.89 411 ALA B CA 1
ATOM 6754 C C . ALA B 1 411 ? -57.308 -5.502 32.794 1.00 13.89 411 ALA B C 1
ATOM 6755 O O . ALA B 1 411 ? -56.836 -5.679 33.923 1.00 14.14 411 ALA B O 1
ATOM 6757 N N . CYS B 1 412 ? -58.599 -5.335 32.582 1.00 14.73 412 CYS B N 1
ATOM 6758 C CA . CYS B 1 412 ? -59.530 -5.378 33.681 1.00 15.02 412 CYS B CA 1
ATOM 6759 C C . CYS B 1 412 ? -59.571 -6.703 34.420 1.00 13.24 412 CYS B C 1
ATOM 6760 O O . CYS B 1 412 ? -59.494 -6.733 35.642 1.00 14.10 412 CYS B O 1
ATOM 6763 N N . LEU B 1 413 ? -59.662 -7.804 33.681 1.00 13.17 413 LEU B N 1
ATOM 6764 C CA . LEU B 1 413 ? -59.681 -9.129 34.318 1.00 12.82 413 LEU B CA 1
ATOM 6765 C C . LEU B 1 413 ? -58.361 -9.379 35.039 1.00 12.97 413 LEU B C 1
ATOM 6766 O O . LEU B 1 413 ? -58.355 -9.884 36.163 1.00 12.51 413 LEU B O 1
ATOM 6771 N N . HIS B 1 414 ? -57.249 -9.047 34.374 1.00 11.65 414 HIS B N 1
ATOM 6772 C CA . HIS B 1 414 ? -55.955 -9.300 34.983 1.00 11.94 414 HIS B CA 1
ATOM 6773 C C . HIS B 1 414 ? -55.759 -8.474 36.250 1.00 12.00 414 HIS B C 1
ATOM 6774 O O . HIS B 1 414 ? -55.234 -8.990 37.245 1.00 11.20 414 HIS B O 1
ATOM 6781 N N . LEU B 1 415 ? -56.189 -7.220 36.227 1.00 11.15 415 LEU B N 1
ATOM 6782 C CA . LEU B 1 415 ? -56.018 -6.350 37.402 1.00 11.35 415 LEU B CA 1
ATOM 6783 C C . LEU B 1 415 ? -56.922 -6.758 38.555 1.00 11.89 415 LEU B C 1
ATOM 6784 O O . LEU B 1 415 ? -56.490 -6.724 39.710 1.00 12.83 415 LEU B O 1
ATOM 6789 N N . TYR B 1 416 ? -58.172 -7.129 38.256 1.00 11.80 416 TYR B N 1
ATOM 6790 C CA . TYR B 1 416 ? -59.119 -7.585 39.289 1.00 12.20 416 TYR B CA 1
ATOM 6791 C C . TYR B 1 416 ? -58.494 -8.758 40.060 1.00 12.01 416 TYR B C 1
ATOM 6792 O O . TYR B 1 416 ? -58.513 -8.800 41.306 1.00 12.77 416 TYR B O 1
ATOM 6801 N N . LEU B 1 417 ? -57.913 -9.712 39.298 1.00 10.99 417 LEU B N 1
ATOM 6802 C CA . LEU B 1 417 ? -57.292 -10.884 39.917 1.00 10.82 417 LEU B CA 1
ATOM 6803 C C . LEU B 1 417 ? -56.039 -10.476 40.714 1.00 10.79 417 LEU B C 1
ATOM 6804 O O . LEU B 1 417 ? -55.826 -10.943 41.835 1.00 12.21 417 LEU B O 1
ATOM 6809 N N . LEU B 1 418 ? -55.209 -9.635 40.118 1.00 10.76 418 LEU B N 1
ATOM 6810 C CA . LEU B 1 418 ? -53.958 -9.194 40.792 1.00 10.37 418 LEU B CA 1
ATOM 6811 C C . LEU B 1 418 ? -54.242 -8.551 42.165 1.00 10.68 418 LEU B C 1
ATOM 6812 O O . LEU B 1 418 ? -53.628 -8.894 43.170 1.00 11.24 418 LEU B O 1
ATOM 6817 N N . ASN B 1 419 ? -55.210 -7.650 42.186 1.00 11.54 419 ASN B N 1
ATOM 6818 C CA . ASN B 1 419 ? -55.570 -6.958 43.419 1.00 11.82 419 ASN B CA 1
ATOM 6819 C C . ASN B 1 419 ? -56.130 -7.883 44.508 1.00 13.12 419 ASN B C 1
ATOM 6820 O O . ASN B 1 419 ? -56.219 -7.485 45.661 1.00 18.18 419 ASN B O 1
ATOM 6825 N N . ARG B 1 420 ? -56.505 -9.109 44.132 1.00 11.71 420 ARG B N 1
ATOM 6826 C CA . ARG B 1 420 ? -57.041 -10.087 45.066 1.00 12.17 420 ARG B CA 1
ATOM 6827 C C . ARG B 1 420 ? -56.144 -11.328 45.177 1.00 12.92 420 ARG B C 1
ATOM 6828 O O . ARG B 1 420 ? -56.550 -12.347 45.674 1.00 13.64 420 ARG B O 1
ATOM 6836 N N . GLY B 1 421 ? -54.874 -11.185 44.788 1.00 11.62 421 GLY B N 1
ATOM 6837 C CA . GLY B 1 421 ? -53.872 -12.183 45.066 1.00 12.09 421 GLY B CA 1
ATOM 6838 C C . GLY B 1 421 ? -53.613 -13.277 44.040 1.00 10.97 421 GLY B C 1
ATOM 6839 O O . GLY B 1 421 ? -53.068 -14.320 44.402 1.00 11.49 421 GLY B O 1
ATOM 6840 N N . VAL B 1 422 ? -53.973 -13.054 42.777 1.00 10.70 422 VAL B N 1
ATOM 6841 C CA . VAL B 1 422 ? -53.654 -14.017 41.704 1.00 10.07 422 VAL B CA 1
ATOM 6842 C C . VAL B 1 422 ? -52.966 -13.306 40.544 1.00 10.51 422 VAL B C 1
ATOM 6843 O O . VAL B 1 422 ? -53.490 -12.334 40.017 1.00 11.79 422 VAL B O 1
ATOM 6847 N N . LEU B 1 423 ? -51.757 -13.755 40.212 1.00 10.71 423 LEU B N 1
ATOM 6848 C CA . LEU B 1 423 ? -51.011 -13.216 39.069 1.00 11.53 423 LEU B CA 1
ATOM 6849 C C . LEU B 1 423 ? -51.210 -14.048 37.816 1.00 10.82 423 LEU B C 1
ATOM 6850 O O . LEU B 1 423 ? -50.994 -15.270 37.814 1.00 11.48 423 LEU B O 1
ATOM 6855 N N . LEU B 1 424 ? -51.546 -13.348 36.750 1.00 12.36 424 LEU B N 1
ATOM 6856 C CA . LEU B 1 424 ? -51.637 -13.946 35.407 1.00 12.75 424 LEU B CA 1
ATOM 6857 C C . LEU B 1 424 ? -50.721 -13.153 34.515 1.00 12.26 424 LEU B C 1
ATOM 6858 O O . LEU B 1 424 ? -50.626 -11.942 34.653 1.00 13.42 424 LEU B O 1
ATOM 6863 N N . THR B 1 425 ? -50.075 -13.821 33.546 1.00 13.21 425 THR B N 1
ATOM 6864 C CA . THR B 1 425 ? -49.189 -13.087 32.675 1.00 13.33 425 THR B CA 1
ATOM 6865 C C . THR B 1 425 ? -49.951 -12.044 31.909 1.00 12.13 425 THR B C 1
ATOM 6866 O O . THR B 1 425 ? -51.074 -12.332 31.433 1.00 12.76 425 THR B O 1
ATOM 6870 N N . PRO B 1 426 ? -49.409 -10.818 31.794 1.00 11.75 426 PRO B N 1
ATOM 6871 C CA . PRO B 1 426 ? -50.234 -9.774 31.186 1.00 13.90 426 PRO B CA 1
ATOM 6872 C C . PRO B 1 426 ? -50.400 -9.930 29.723 1.00 13.10 426 PRO B C 1
ATOM 6873 O O . PRO B 1 426 ? -51.213 -9.262 29.154 1.00 16.54 426 PRO B O 1
ATOM 6877 N N . PHE B 1 427 ? -49.613 -10.799 29.085 1.00 11.75 427 PHE B N 1
ATOM 6878 C CA . PHE B 1 427 ? -49.567 -10.853 27.616 1.00 12.72 427 PHE B CA 1
ATOM 6879 C C . PHE B 1 427 ? -50.552 -11.837 27.025 1.00 13.70 427 PHE B C 1
ATOM 6880 O O . PHE B 1 427 ? -50.622 -11.946 25.791 1.00 16.12 427 PHE B O 1
ATOM 6888 N N . HIS B 1 428 ? -51.249 -12.600 27.862 1.00 12.67 428 HIS B N 1
ATOM 6889 C CA . HIS B 1 428 ? -52.121 -13.675 27.382 1.00 13.95 428 HIS B CA 1
ATOM 6890 C C . HIS B 1 428 ? -53.361 -13.690 28.302 1.00 15.03 428 HIS B C 1
ATOM 6891 O O . HIS B 1 428 ? -53.333 -13.121 29.381 1.00 20.73 428 HIS B O 1
ATOM 6898 N N . ASN B 1 429 ? -54.356 -14.491 27.981 1.00 15.44 429 ASN B N 1
ATOM 6899 C CA . ASN B 1 429 ? -55.441 -14.773 28.872 1.00 13.94 429 ASN B CA 1
ATOM 6900 C C . ASN B 1 429 ? -55.257 -16.229 29.394 1.00 13.47 429 ASN B C 1
ATOM 6901 O O . ASN B 1 429 ? -56.201 -17.035 29.382 1.00 13.39 429 ASN B O 1
ATOM 6906 N N . MET B 1 430 ? -54.040 -16.525 29.846 1.00 12.98 430 MET B N 1
ATOM 6907 C CA . MET B 1 430 ? -53.618 -17.860 30.147 1.00 11.30 430 MET B CA 1
ATOM 6908 C C . MET B 1 430 ? -53.270 -17.994 31.626 1.00 9.99 430 MET B C 1
ATOM 6909 O O . MET B 1 430 ? -52.938 -17.024 32.309 1.00 12.13 430 MET B O 1
ATOM 6914 N N . ALA B 1 431 ? -53.341 -19.236 32.096 1.00 10.08 431 ALA B N 1
ATOM 6915 C CA . ALA B 1 431 ? -52.852 -19.646 33.417 1.00 10.85 431 ALA B CA 1
ATOM 6916 C C . ALA B 1 431 ? -52.048 -20.907 33.190 1.00 10.60 431 ALA B C 1
ATOM 6917 O O . ALA B 1 431 ? -52.435 -21.790 32.400 1.00 10.67 431 ALA B O 1
ATOM 6919 N N . LEU B 1 432 ? -50.903 -20.963 33.858 1.00 9.31 432 LEU B N 1
ATOM 6920 C CA . LEU B 1 432 ? -49.985 -22.089 33.757 1.00 9.78 432 LEU B CA 1
ATOM 6921 C C . LEU B 1 432 ? -49.812 -22.714 35.157 1.00 9.69 432 LEU B C 1
ATOM 6922 O O . LEU B 1 432 ? -49.577 -21.967 36.116 1.00 10.79 432 LEU B O 1
ATOM 6927 N N . THR B 1 433 ? -49.923 -24.034 35.255 1.00 9.03 433 THR B N 1
ATOM 6928 C CA . THR B 1 433 ? -49.670 -24.760 36.483 1.00 9.46 433 THR B CA 1
ATOM 6929 C C . THR B 1 433 ? -48.267 -25.276 36.557 1.00 9.61 433 THR B C 1
ATOM 6930 O O . THR B 1 433 ? -47.637 -25.526 35.525 1.00 10.46 433 THR B O 1
ATOM 6934 N N . CYS B 1 434 ? -47.771 -25.474 37.789 1.00 10.81 434 CYS B N 1
ATOM 6935 C CA . CYS B 1 434 ? -46.460 -26.044 38.044 1.00 10.41 434 CYS B CA 1
ATOM 6936 C C . CYS B 1 434 ? -46.576 -27.086 39.141 1.00 11.02 434 CYS B C 1
ATOM 6937 O O . CYS B 1 434 ? -47.655 -27.237 39.753 1.00 12.27 434 CYS B O 1
ATOM 6940 N N . PRO B 1 435 ? -45.505 -27.811 39.420 1.00 13.39 435 PRO B N 1
ATOM 6941 C CA . PRO B 1 435 ? -45.612 -28.840 40.498 1.00 14.29 435 PRO B CA 1
ATOM 6942 C C . PRO B 1 435 ? -45.988 -28.292 41.859 1.00 14.87 435 PRO B C 1
ATOM 6943 O O . PRO B 1 435 ? -46.575 -29.050 42.666 1.00 17.30 435 PRO B O 1
ATOM 6947 N N . ALA B 1 436 ? -45.681 -27.008 42.121 1.00 12.40 436 ALA B N 1
ATOM 6948 C CA . ALA B 1 436 ? -46.021 -26.366 43.404 1.00 13.88 436 ALA B CA 1
ATOM 6949 C C . ALA B 1 436 ? -47.424 -25.777 43.478 1.00 14.06 436 ALA B C 1
ATOM 6950 O O . ALA B 1 436 ? -47.867 -25.356 44.570 1.00 15.55 436 ALA B O 1
ATOM 6952 N N . THR B 1 437 ? -48.135 -25.700 42.346 1.00 12.75 437 THR B N 1
ATOM 6953 C CA . THR B 1 437 ? -49.524 -25.207 42.358 1.00 12.98 437 THR B CA 1
ATOM 6954 C C . THR B 1 437 ? -50.384 -26.122 43.235 1.00 13.88 437 THR B C 1
ATOM 6955 O O . THR B 1 437 ? -50.200 -27.349 43.229 1.00 16.60 437 THR B O 1
ATOM 6959 N N . ARG B 1 438 ? -51.270 -25.526 44.035 1.00 15.07 438 ARG B N 1
ATOM 6960 C CA . ARG B 1 438 ? -52.139 -26.291 44.906 1.00 15.87 438 ARG B CA 1
ATOM 6961 C C . ARG B 1 438 ? -53.602 -26.159 44.448 1.00 15.40 438 ARG B C 1
ATOM 6962 O O . ARG B 1 438 ? -53.981 -25.180 43.802 1.00 14.28 438 ARG B O 1
ATOM 6970 N N . ALA B 1 439 ? -54.430 -27.126 44.804 1.00 16.93 439 ALA B N 1
ATOM 6971 C CA . ALA B 1 439 ? -55.855 -27.075 44.478 1.00 15.96 439 ALA B CA 1
ATOM 6972 C C . ALA B 1 439 ? -56.512 -25.793 44.967 1.00 14.86 439 ALA B C 1
ATOM 6973 O O . ALA B 1 439 ? -57.314 -25.179 44.261 1.00 13.80 439 ALA B O 1
ATOM 6975 N N . GLU B 1 440 ? -56.121 -25.331 46.157 1.00 14.60 440 GLU B N 1
ATOM 6976 C CA . GLU B 1 440 ? -56.702 -24.087 46.678 1.00 16.22 440 GLU B CA 1
ATOM 6977 C C . GLU B 1 440 ? -56.379 -22.864 45.805 1.00 14.81 440 GLU B C 1
ATOM 6978 O O . GLU B 1 440 ? -57.116 -21.882 45.771 1.00 15.17 440 GLU B O 1
ATOM 6984 N N . ASP B 1 441 ? -55.234 -22.923 45.109 1.00 12.92 441 ASP B N 1
ATOM 6985 C CA . ASP B 1 441 ? -54.819 -21.827 44.257 1.00 13.50 441 ASP B CA 1
ATOM 6986 C C . ASP B 1 441 ? -55.714 -21.770 43.024 1.00 13.87 441 ASP B C 1
ATOM 6987 O O . ASP B 1 441 ? -56.121 -20.685 42.574 1.00 13.39 441 ASP B O 1
ATOM 6992 N N . VAL B 1 442 ? -56.032 -22.952 42.494 1.00 12.41 442 VAL B N 1
ATOM 6993 C CA . VAL B 1 442 ? -56.972 -23.036 41.396 1.00 12.66 442 VAL B CA 1
ATOM 6994 C C . VAL B 1 442 ? -58.356 -22.549 41.825 1.00 12.25 442 VAL B C 1
ATOM 6995 O O . VAL B 1 442 ? -59.033 -21.788 41.090 1.00 13.59 442 VAL B O 1
ATOM 6999 N N . GLU B 1 443 ? -58.783 -22.941 43.017 1.00 12.74 443 GLU B N 1
ATOM 7000 C CA . GLU B 1 443 ? -60.085 -22.506 43.513 1.00 14.63 443 GLU B CA 1
ATOM 7001 C C . GLU B 1 443 ? -60.158 -20.983 43.673 1.00 14.44 443 GLU B C 1
ATOM 7002 O O . GLU B 1 443 ? -61.194 -20.352 43.340 1.00 14.64 443 GLU B O 1
ATOM 7008 N N . LEU B 1 444 ? -59.053 -20.378 44.123 1.00 12.93 444 LEU B N 1
ATOM 7009 C CA . LEU B 1 444 ? -59.026 -18.929 44.256 1.00 13.18 444 LEU B CA 1
ATOM 7010 C C . LEU B 1 444 ? -59.141 -18.267 42.880 1.00 12.92 444 LEU B C 1
ATOM 7011 O O . LEU B 1 444 ? -59.974 -17.371 42.669 1.00 14.25 444 LEU B O 1
ATOM 7016 N N . HIS B 1 445 ? -58.329 -18.713 41.909 1.00 12.06 445 HIS B N 1
ATOM 7017 C CA . HIS B 1 445 ? -58.484 -18.209 40.540 1.00 12.84 445 HIS B CA 1
ATOM 7018 C C . HIS B 1 445 ? -59.928 -18.304 40.070 1.00 13.63 445 HIS B C 1
ATOM 7019 O O . HIS B 1 445 ? -60.464 -17.346 39.497 1.00 13.05 445 HIS B O 1
ATOM 7026 N N . ASP B 1 446 ? -60.523 -19.481 40.250 1.00 13.96 446 ASP B N 1
ATOM 7027 C CA . ASP B 1 446 ? -61.853 -19.772 39.719 1.00 13.96 446 ASP B CA 1
ATOM 7028 C C . ASP B 1 446 ? -62.898 -18.818 40.309 1.00 14.01 446 ASP B C 1
ATOM 7029 O O . ASP B 1 446 ? -63.707 -18.226 39.560 1.00 14.70 446 ASP B O 1
ATOM 7034 N N . ARG B 1 447 ? -62.832 -18.632 41.615 1.00 15.13 447 ARG B N 1
ATOM 7035 C CA . ARG B 1 447 ? -63.783 -17.769 42.326 1.00 16.02 447 ARG B CA 1
ATOM 7036 C C . ARG B 1 447 ? -63.612 -16.313 41.930 1.00 15.19 447 ARG B C 1
ATOM 7037 O O . ARG B 1 447 ? -64.599 -15.618 41.682 1.00 16.80 447 ARG B O 1
ATOM 7045 N N . LEU B 1 448 ? -62.361 -15.845 41.848 1.00 14.47 448 LEU B N 1
ATOM 7046 C CA . LEU B 1 448 ? -62.142 -14.447 41.519 1.00 14.09 448 LEU B CA 1
ATOM 7047 C C . LEU B 1 448 ? -62.578 -14.102 40.072 1.00 13.92 448 LEU B C 1
ATOM 7048 O O . LEU B 1 448 ? -63.134 -13.033 39.830 1.00 15.10 448 LEU B O 1
ATOM 7053 N N . LEU B 1 449 ? -62.313 -15.016 39.138 1.00 13.30 449 LEU B N 1
ATOM 7054 C CA . LEU B 1 449 ? -62.753 -14.819 37.766 1.00 14.39 449 LEU B CA 1
ATOM 7055 C C . LEU B 1 449 ? -64.279 -14.743 37.683 1.00 16.12 449 LEU B C 1
ATOM 7056 O O . LEU B 1 449 ? -64.836 -13.872 36.986 1.00 18.13 449 LEU B O 1
ATOM 7061 N N . ARG B 1 450 ? -64.939 -15.660 38.392 1.00 15.67 450 ARG B N 1
ATOM 7062 C CA . ARG B 1 450 ? -66.392 -15.675 38.422 1.00 17.06 450 ARG B CA 1
ATOM 7063 C C . ARG B 1 450 ? -66.937 -14.380 39.044 1.00 16.29 450 ARG B C 1
ATOM 7064 O O . ARG B 1 450 ? -67.910 -13.802 38.527 1.00 18.60 450 ARG B O 1
ATOM 7072 N N . ASP B 1 451 ? -66.310 -13.915 40.125 1.00 17.69 451 ASP B N 1
ATOM 7073 C CA . ASP B 1 451 ? -66.692 -12.643 40.756 1.00 18.03 451 ASP B CA 1
ATOM 7074 C C . ASP B 1 451 ? -66.550 -11.451 39.791 1.00 18.57 451 ASP B C 1
ATOM 7075 O O . ASP B 1 451 ? -67.424 -10.597 39.688 1.00 20.42 451 ASP B O 1
ATOM 7080 N N . CYS B 1 452 ? -65.423 -11.408 39.089 1.00 16.61 452 CYS B N 1
ATOM 7081 C CA . CYS B 1 452 ? -65.155 -10.302 38.165 1.00 17.48 452 CYS B CA 1
ATOM 7082 C C . CYS B 1 452 ? -66.174 -10.246 37.052 1.00 18.38 452 CYS B C 1
ATOM 7083 O O . CYS B 1 452 ? -66.757 -9.174 36.763 1.00 20.74 452 CYS B O 1
ATOM 7086 N N . LEU B 1 453 ? -66.373 -11.394 36.406 1.00 18.99 453 LEU B N 1
ATOM 7087 C CA . LEU B 1 453 ? -67.320 -11.483 35.304 1.00 18.19 453 LEU B CA 1
ATOM 7088 C C . LEU B 1 453 ? -68.731 -11.224 35.765 1.00 18.71 453 LEU B C 1
ATOM 7089 O O . LEU B 1 453 ? -69.464 -10.540 35.034 1.00 21.56 453 LEU B O 1
ATOM 7094 N N . GLY B 1 454 ? -69.067 -11.656 36.974 1.00 19.06 454 GLY B N 1
ATOM 7095 C CA . GLY B 1 454 ? -70.394 -11.400 37.506 1.00 22.47 454 GLY B CA 1
ATOM 7096 C C . GLY B 1 454 ? -70.631 -9.935 37.741 1.00 23.18 454 GLY B C 1
ATOM 7097 O O . GLY B 1 454 ? -71.737 -9.437 37.430 1.00 28.55 454 GLY B O 1
ATOM 7098 N N . GLU B 1 455 ? -69.609 -9.219 38.232 1.00 24.12 455 GLU B N 1
ATOM 7099 C CA . GLU B 1 455 ? -69.748 -7.777 38.450 1.00 26.86 455 GLU B CA 1
ATOM 7100 C C . GLU B 1 455 ? -69.978 -7.058 37.147 1.00 28.04 455 GLU B C 1
ATOM 7101 O O . GLU B 1 455 ? -70.806 -6.135 37.076 1.00 30.60 455 GLU B O 1
ATOM 7107 N N . LEU B 1 456 ? -69.254 -7.476 36.108 1.00 24.35 456 LEU B N 1
ATOM 7108 C CA . LEU B 1 456 ? -69.411 -6.905 34.778 1.00 25.31 456 LEU B CA 1
ATOM 7109 C C . LEU B 1 456 ? -70.794 -7.148 34.155 1.00 27.53 456 LEU B C 1
ATOM 7110 O O . LEU B 1 456 ? -71.259 -6.289 33.420 1.00 30.47 456 LEU B O 1
ATOM 7115 N N . LEU B 1 457 ? -71.448 -8.270 34.469 1.00 28.87 457 LEU B N 1
ATOM 7116 C CA . LEU B 1 457 ? -72.765 -8.653 33.894 1.00 26.61 457 LEU B CA 1
ATOM 7117 C C . LEU B 1 457 ? -73.971 -8.322 34.785 1.00 31.61 457 LEU B C 1
ATOM 7118 O O . LEU B 1 457 ? -73.765 -7.816 35.904 1.00 35.71 457 LEU B O 1
#